Protein AF-0000000082873605 (afdb_homodimer)

Organism: NCBI:txid197152

Nearest PDB structures (foldseek):
  2ftw-assembly1_A  TM=9.823E-01  e=1.233E-43  Dictyostelium discoideum
  4cnu-assembly1_A  TM=9.644E-01  e=2.460E-44  Homo sapiens
  7u5k-assembly1_A  TM=9.659E-01  e=8.498E-44  Bos taurus
  5mkv-assembly1_C  TM=9.654E-01  e=5.457E-43  Homo sapiens
  5x1d-assembly1_A  TM=9.661E-01  e=1.666E-42  Homo sapiens

Secondary structure (DSSP, 8-state):
--------SSTTS-S-----------GGG-TTSSS-------TTGGGGGGG------------STT-------------------------------------SGGGGEEEEEEEEEE-SS-EEEEEEEEETTEEEEEESS----TT-EEEE-TTSEE-PPEEEEEE-SS-EETTEE-S--HHHHHHHHHHTTEEEEEEEE-PPTT--HHHHHHHHHHHHTTT--SEEEEEEE--S--HHHHHHHHHHHHHS---EEEEES-STTTTBPPHHHHHHHHHHHHHHTPEEEEE---HHHHHHHHHHHHHTT--SHHHHHHTS-HHHHHHHHHHHHHHHHHTT--EEEEEE-SHHHHHHHHHHHHTT--EEEEE-HHHHH--GGGGG-SSHHHHHTT--SSPPPS-TTHHHHHHHHHHHHSSS-----/--------SSTTS-S-----------GGG-SSSSS-------TTGGGGGGG----------S-STT-------------------------------------SGGGGEEEEEEEEEEETTEEEEEEEEEETTEEEEEESS----TT-EEEE-TTSEE-PPEEEEEE-SS-EETTEE-S--HHHHHHHHHHTTEEEEEEEE-PPTT--HHHHHHHHHHHHTTT--SEEEEEEE--S--HHHHHHHHHHHHHS---EEEEES-STTTTBPPHHHHHHHHHHHHHHTPEEEEE---HHHHHHHHHHHHHTT--SHHHHHHTS-HHHHHHHHHHHHHHHHHTT--EEEEEE-SHHHHHHHHHHHHTT--EEEEE-HHHHH--GGGGG-SSHHHHHTT--SSPPPS-TTHHHHHHHHHHHHSSS-----

pLDDT: mean 75.52, std 30.1, range [18.14, 98.88]

Radius of gyration: 34.91 Å; Cα contacts (8 Å, |Δi|>4): 1278; chains: 2; bounding box: 106×119×74 Å

Sequence (850 aa):
MAGNDDGGWFPGLGNNKPKPRRMGKADFFDPASGRSTPDSYSMNQAISSANSSPSTKATGSQEELDSLQEDLLQVTVDSGGVTEEIVMEQATELAAQPVVEVDGSSQNRLLIKNGKVVNADGIEDADVFIENGVITQLGRNLIIPGGTRTIDARGRYVMPGGIDTHTHMELELMGATAVDDFYQGTKAAIAGGTTMIMDFVLPRKGESLVEAFGNWRRKADPKVCCDYALHVGVTWWSDQVKQEMTELAKNHGVNSFKMFMAYKDLYMIRDPDLYKIFEHCKELGAIAQVHAENGDIIAENTKKLLEAGITGPEGHEMSRPEDVEAEATHRACVIANQVSCPLYVVHIMSKMAADVIALKRSQGAVVYGEPIAASLGSDGTNYHHTCWRHAASHVLSPPLRPDPETPDYLVQMLAELTAHFTWCEMAGNDDGGWFPGLGNNKPKPRRMGKADFFDPASGRSTPDSYSMNQAISSANSSPSTKATGSQEELDSLQEDLLQVTVDSGGVTEEIVMEQATELAAQPVVEVDGSSQNRLLIKNGKVVNADGIEDADVFIENGVITQLGRNLIIPGGTRTIDARGRYVMPGGIDTHTHMELELMGATAVDDFYQGTKAAIAGGTTMIMDFVLPRKGESLVEAFGNWRRKADPKVCCDYALHVGVTWWSDQVKQEMTELAKNHGVNSFKMFMAYKDLYMIRDPDLYKIFEHCKELGAIAQVHAENGDIIAENTKKLLEAGITGPEGHEMSRPEDVEAEATHRACVIANQVSCPLYVVHIMSKMAADVIALK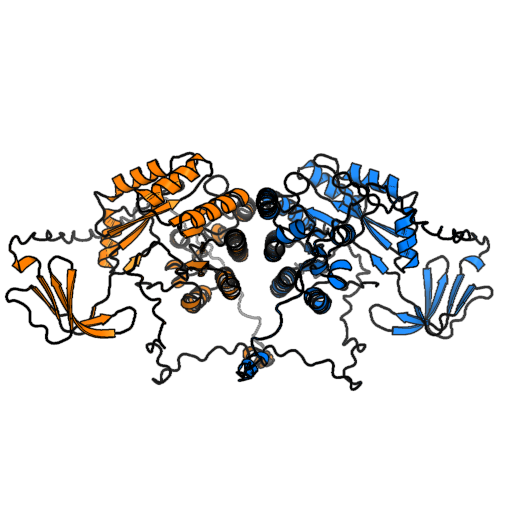RSQGAVVYGEPIAASLGSDGTNYHHTCWRHAASHVLSPPLRPDPETPDYLVQMLAELTAHFTWCE

Solvent-accessible surface area (backbone atoms only — not comparable to full-atom values): 48608 Å² total; per-residue (Å²): 134,81,77,77,73,76,65,61,81,66,65,79,53,60,94,79,49,78,66,80,72,70,76,58,84,64,52,87,70,40,64,77,55,80,67,66,63,79,70,78,77,58,84,67,61,77,68,62,72,72,64,75,72,77,73,82,77,81,69,83,81,88,75,76,90,72,70,89,73,78,76,78,75,79,74,75,77,69,80,71,76,75,72,70,74,73,73,69,73,72,70,70,74,74,67,72,66,68,78,67,75,56,81,57,88,49,60,43,28,39,33,40,35,61,15,38,33,46,54,98,86,47,76,42,77,28,26,41,32,30,47,78,90,33,81,73,45,76,38,69,87,73,90,68,68,83,76,47,45,73,45,82,32,65,94,35,75,41,60,76,63,22,60,42,77,78,42,67,57,54,38,74,51,95,89,38,62,42,87,39,34,40,38,64,43,30,47,52,31,46,75,59,45,26,44,29,40,20,31,64,36,74,37,55,68,87,48,53,58,60,58,38,45,49,53,50,47,66,63,31,67,85,36,46,69,46,52,70,49,57,33,38,37,49,32,59,85,51,71,67,48,55,52,38,50,50,46,35,40,75,74,66,73,31,52,37,38,35,36,29,36,26,53,70,95,61,34,39,51,53,67,60,55,47,44,53,50,33,39,48,25,40,75,70,71,25,41,34,30,33,32,43,28,43,20,52,59,30,52,54,38,42,52,53,37,49,74,70,67,45,79,54,51,46,40,59,39,66,26,50,46,59,61,41,31,20,43,26,42,46,46,51,51,50,48,25,54,77,55,69,19,49,37,35,35,55,57,38,47,42,65,59,33,48,48,43,48,44,51,43,36,75,71,68,45,59,56,32,39,34,69,45,69,61,37,55,74,42,45,25,59,45,32,72,41,88,48,61,67,61,9,51,71,59,69,49,86,71,34,42,37,63,57,76,59,42,18,60,50,51,61,69,37,40,74,66,29,34,61,99,66,69,80,67,117,134,82,77,77,73,76,66,59,81,67,67,79,53,59,91,79,48,78,66,80,71,70,77,58,83,64,54,86,70,38,63,78,52,78,72,64,60,82,72,77,78,56,83,66,60,77,64,61,74,70,64,74,72,78,71,79,76,79,70,82,82,88,72,80,84,71,68,92,73,78,78,75,76,79,75,75,77,69,81,71,75,76,73,71,72,73,72,69,73,73,72,72,74,74,68,74,68,68,78,69,76,56,81,56,88,49,60,42,30,39,34,39,34,61,14,37,33,46,54,97,86,47,74,43,78,29,25,42,33,29,47,79,90,34,80,74,45,77,39,69,88,72,89,68,70,84,75,47,43,71,45,81,31,66,95,35,77,41,62,75,62,23,63,43,77,78,44,69,57,53,38,74,51,96,90,39,62,43,86,38,36,40,36,62,42,30,48,52,32,47,74,60,44,26,44,30,39,20,30,64,36,72,38,55,69,88,47,52,58,58,58,38,46,50,52,50,47,67,62,31,67,86,37,46,69,45,51,71,49,57,33,38,38,48,33,59,87,51,72,65,50,55,52,38,51,51,47,34,39,74,74,65,72,29,51,36,38,35,35,29,37,25,54,69,96,59,33,39,51,52,69,63,55,47,42,51,50,33,39,50,25,39,75,70,69,27,40,34,28,32,33,46,29,42,20,53,60,31,53,54,37,42,51,52,36,48,74,71,67,44,79,54,49,46,40,59,38,68,26,50,46,58,62,41,31,21,42,27,42,46,45,50,51,50,48,24,53,77,54,69,18,49,38,36,34,56,57,40,46,42,64,60,32,49,49,43,48,43,52,42,37,76,72,68,46,60,55,31,40,34,68,45,70,60,37,54,74,42,45,25,61,44,32,70,40,89,50,61,67,61,10,52,71,59,69,51,86,70,34,43,36,63,56,75,59,42,19,60,51,50,61,69,37,40,74,66,28,33,61,98,66,71,79,68,118

Foldseek 3Di:
DDPPPCVPLLNPPPPVPPDPPPQDVPCVVVCPPPPHPPDDVPVPPPPPDPPDPPPPPPVDDPDDPPDPPCPVPPPPPPPPPPPVPPVPPPPPCPPPPPPPPPPDQQSQKEKEAQAFEDDPHGTDGWMFIGGNRHTDDIGPPDDDDPSHHYDYQHPHYDYQAAEAAEDAAQDQDPNDGDPHHQQNVQVVSVVLRHQEYEYEQEDWVVDQQVVSVVVVCVRNVVRHDHHYHYEYEDQDDDPRNLVSVLCCVPPVVHQEYEAECADPPTRHDDLVRLLVVLLSSSVSSHEYEYAFFNHVQLVVQLVVCVVVVNDALLSLQRSGDPVRRLVRLLSSQVSNVVNLGAYEYPADQFPSNLVSLLVSVVVPHRYAHHDDPLSQPHAQVQCPDPDRVSNVVQRDVVHGHHPPCGNVSVVVSNVRHDDPRPDSD/DDPPPCVPQLNPPPPVPDDPPPQDVPCVVVCPPPPHPDDPPPVPPVPPPPPDPPPPPPPDDPDDPPDDDCPVPPPPPPPPPPPVPPVPPPPPCPPPPPPPPPVDQQSQKEKEAQAFEDDPHGTDGWMFIGGNRHTDDIGPPDDDDPSHHYDYQHPHYDYQAAEAAEDEAQDQDPNDGDPHHQANVQVVSVVLRHQEYEYEQEDWVVDQQVVSVVVVCVRNVVRHDHHYHYEYEDQDDDPRNLVSVLCCVPPVVHQEYEAECADPPTRHDDLVRLLVVLLSSSVSSHEYEYAFFNHVQLVVQLVVCVVVVNDALLSLQRSGDPVRRLVRLLSSQVSNVVNLGAYEYPADQFPSNLVSLLVSVVVPHRYAHHDDPLSQPHAQCQCPDPDRVSNVVQRDVVHGHHPPCGNVSVVVSNVRHDDPRPPSD

InterPro domains:
  IPR006680 Amidohydrolase-related [PF01979] (157-310)
  IPR011059 Metal-dependent hydrolase, composite domain superfamily [SSF51338] (109-174)
  IPR032466 Metal-dependent hydrolase [SSF51556] (161-416)
  IPR050378 Metallo-dependent Hydrolases Superfamily [PTHR11647] (105-418)

Structure (mmCIF, N/CA/C/O backbone):
data_AF-0000000082873605-model_v1
#
loop_
_entity.id
_entity.type
_entity.pdbx_description
1 polymer dihydropyrimidinase
#
loop_
_atom_site.group_PDB
_atom_site.id
_atom_site.type_symbol
_atom_site.label_atom_id
_atom_site.label_alt_id
_atom_site.label_comp_id
_atom_site.label_asym_id
_atom_site.label_entity_id
_atom_site.label_seq_id
_atom_site.pdbx_PDB_ins_code
_atom_site.Cartn_x
_atom_site.Cartn_y
_atom_site.Cartn_z
_atom_site.occupancy
_atom_site.B_iso_or_equiv
_atom_site.auth_seq_id
_atom_site.auth_comp_id
_atom_site.auth_asym_id
_atom_site.auth_atom_id
_atom_site.pdbx_PDB_model_num
ATOM 1 N N . MET A 1 1 ? -36 -19.531 2.545 1 19.94 1 MET A N 1
ATOM 2 C CA . MET A 1 1 ? -35.25 -20.109 1.429 1 19.94 1 MET A CA 1
ATOM 3 C C . MET A 1 1 ? -33.812 -20.391 1.829 1 19.94 1 MET A C 1
ATOM 5 O O . MET A 1 1 ? -33.156 -19.547 2.443 1 19.94 1 MET A O 1
ATOM 9 N N . ALA A 1 2 ? -33.438 -21.703 2.012 1 20.94 2 ALA A N 1
ATOM 10 C CA . ALA A 1 2 ? -32.406 -22.469 2.719 1 20.94 2 ALA A CA 1
ATOM 11 C C . ALA A 1 2 ? -31.031 -22.172 2.178 1 20.94 2 ALA A C 1
ATOM 13 O O . ALA A 1 2 ? -30.844 -21.969 0.974 1 20.94 2 ALA A O 1
ATOM 14 N N . GLY A 1 3 ? -30.219 -21.469 3.031 1 22.44 3 GLY A N 1
ATOM 15 C CA . GLY A 1 3 ? -28.875 -20.938 2.963 1 22.44 3 GLY A CA 1
ATOM 16 C C . GLY A 1 3 ? -27.875 -21.922 2.393 1 22.44 3 GLY A C 1
ATOM 17 O O . GLY A 1 3 ? -27.641 -22.984 2.963 1 22.44 3 GLY A O 1
ATOM 18 N N . ASN A 1 4 ? -28.047 -22.141 1.02 1 24.84 4 ASN A N 1
ATOM 19 C CA . ASN A 1 4 ? -27.266 -23.172 0.348 1 24.84 4 ASN A CA 1
ATOM 20 C C . ASN A 1 4 ? -25.797 -23.156 0.805 1 24.84 4 ASN A C 1
ATOM 22 O O . ASN A 1 4 ? -25.156 -22.109 0.791 1 24.84 4 ASN A O 1
ATOM 26 N N . ASP A 1 5 ? -25.453 -23.953 1.771 1 27.25 5 ASP A N 1
ATOM 27 C CA . ASP A 1 5 ? -24.297 -24.469 2.488 1 27.25 5 ASP A CA 1
ATOM 28 C C . ASP A 1 5 ? -23.125 -24.734 1.536 1 27.25 5 ASP A C 1
ATOM 30 O O . ASP A 1 5 ? -22.172 -25.422 1.889 1 27.25 5 ASP A O 1
ATOM 34 N N . ASP A 1 6 ? -23.562 -24.719 0.251 1 30.81 6 ASP A N 1
ATOM 35 C CA . ASP A 1 6 ? -22.531 -25.281 -0.624 1 30.81 6 ASP A CA 1
ATOM 36 C C . ASP A 1 6 ? -21.281 -24.391 -0.642 1 30.81 6 ASP A C 1
ATOM 38 O O . ASP A 1 6 ? -21.109 -23.578 -1.546 1 30.81 6 ASP A O 1
ATOM 42 N N . GLY A 1 7 ? -21 -23.844 0.519 1 28.53 7 GLY A N 1
ATOM 43 C CA . GLY A 1 7 ? -20.031 -22.781 0.733 1 28.53 7 GLY A CA 1
ATOM 44 C C . GLY A 1 7 ? -18.625 -23.156 0.283 1 28.53 7 GLY A C 1
ATOM 45 O O . GLY A 1 7 ? -17.641 -22.547 0.71 1 28.53 7 GLY A O 1
ATOM 46 N N . GLY A 1 8 ? -18.453 -24.484 -0.205 1 29.98 8 GLY A N 1
ATOM 47 C CA . GLY A 1 8 ? -17.047 -24.719 -0.467 1 29.98 8 GLY A CA 1
ATOM 48 C C . GLY A 1 8 ? -16.453 -23.797 -1.517 1 29.98 8 GLY A C 1
ATOM 49 O O . GLY A 1 8 ? -17.188 -23.234 -2.334 1 29.98 8 GLY A O 1
ATOM 50 N N . TRP A 1 9 ? -15.438 -23.094 -1.145 1 30.38 9 TRP A N 1
ATOM 51 C CA . TRP A 1 9 ? -14.898 -21.938 -1.864 1 30.38 9 TRP A CA 1
ATOM 52 C C . TRP A 1 9 ? -14.711 -22.266 -3.342 1 30.38 9 TRP A C 1
ATOM 54 O O . TRP A 1 9 ? -14.828 -21.391 -4.195 1 30.38 9 TRP A O 1
ATOM 64 N N . PHE A 1 10 ? -13.922 -23.406 -3.586 1 32 10 PHE A N 1
ATOM 65 C CA . PHE A 1 10 ? -13.695 -23.609 -5.012 1 32 10 PHE A CA 1
ATOM 66 C C . PHE A 1 10 ? -14.875 -24.328 -5.652 1 32 10 PHE A C 1
ATOM 68 O O . PHE A 1 10 ? -15.086 -25.516 -5.418 1 32 10 PHE A O 1
ATOM 75 N N . PRO A 1 11 ? -15.836 -23.75 -5.965 1 35.44 11 PRO A N 1
ATOM 76 C CA . PRO A 1 11 ? -17.094 -24.375 -6.402 1 35.44 11 PRO A CA 1
ATOM 77 C C . PRO A 1 11 ? -16.859 -25.516 -7.391 1 35.44 11 PRO A C 1
ATOM 79 O O . PRO A 1 11 ? -17.672 -26.438 -7.48 1 35.44 11 PRO A O 1
ATOM 82 N N . GLY A 1 12 ? -15.969 -25.328 -8.188 1 31.56 12 GLY A N 1
ATOM 83 C CA . GLY A 1 12 ? -15.812 -26.234 -9.305 1 31.56 12 GLY A CA 1
ATOM 84 C C . GLY A 1 12 ? -15.336 -27.625 -8.898 1 31.56 12 GLY A C 1
ATOM 85 O O . GLY A 1 12 ? -15.055 -28.469 -9.75 1 31.56 12 GLY A O 1
ATOM 86 N N . LEU A 1 13 ? -14.656 -27.688 -7.637 1 33.22 13 LEU A N 1
ATOM 87 C CA . LEU A 1 13 ? -14.289 -29.047 -7.305 1 33.22 13 LEU A CA 1
ATOM 88 C C . LEU A 1 13 ? -15.531 -29.906 -7.066 1 33.22 13 LEU A C 1
ATOM 90 O O . LEU A 1 13 ? -16.438 -29.5 -6.344 1 33.22 13 LEU A O 1
ATOM 94 N N . GLY A 1 14 ? -16.297 -30.359 -8.164 1 30.73 14 GLY A N 1
ATOM 95 C CA . GLY A 1 14 ? -17.438 -31.25 -8.039 1 30.73 14 GLY A CA 1
ATOM 96 C C . GLY A 1 14 ? -17.547 -31.875 -6.656 1 30.73 14 GLY A C 1
ATOM 97 O O . GLY A 1 14 ? -17.062 -31.312 -5.676 1 30.73 14 GLY A O 1
ATOM 98 N N . ASN A 1 15 ? -18.359 -32.969 -6.488 1 34.91 15 ASN A N 1
ATOM 99 C CA . ASN A 1 15 ? -18.625 -33.781 -5.305 1 34.91 15 ASN A CA 1
ATOM 100 C C . ASN A 1 15 ? -17.344 -34.312 -4.684 1 34.91 15 ASN A C 1
ATOM 102 O O . ASN A 1 15 ? -17.391 -35 -3.645 1 34.91 15 ASN A O 1
ATOM 106 N N . ASN A 1 16 ? -16.328 -34.562 -5.457 1 29.42 16 ASN A N 1
ATOM 107 C CA . ASN A 1 16 ? -15.094 -35.188 -4.973 1 29.42 16 ASN A CA 1
ATOM 108 C C . ASN A 1 16 ? -14.18 -34.156 -4.309 1 29.42 16 ASN A C 1
ATOM 110 O O . ASN A 1 16 ? -13.008 -34.031 -4.68 1 29.42 16 ASN A O 1
ATOM 114 N N . LYS A 1 17 ? -14.789 -33.281 -3.721 1 35.03 17 LYS A N 1
ATOM 115 C CA . LYS A 1 17 ? -14.055 -32.25 -3.008 1 35.03 17 LYS A CA 1
ATOM 116 C C . LYS A 1 17 ? -13.078 -32.844 -2.004 1 35.03 17 LYS A C 1
ATOM 118 O O . LYS A 1 17 ? -13.461 -33.688 -1.184 1 35.03 17 LYS A O 1
ATOM 123 N N . PRO A 1 18 ? -11.789 -32.688 -2.203 1 31.27 18 PRO A N 1
ATOM 124 C CA . PRO A 1 18 ? -10.992 -33.219 -1.092 1 31.27 18 PRO A CA 1
ATOM 125 C C . PRO A 1 18 ? -11.305 -32.5 0.233 1 31.27 18 PRO A C 1
ATOM 127 O O . PRO A 1 18 ? -11.695 -31.344 0.245 1 31.27 18 PRO A O 1
ATOM 130 N N . LYS A 1 19 ? -11.922 -33.094 1.151 1 32.03 19 LYS A N 1
ATOM 131 C CA . LYS A 1 19 ? -12.102 -32.625 2.518 1 32.03 19 LYS A CA 1
ATOM 132 C C . LYS A 1 19 ? -10.836 -31.938 3.037 1 32.03 19 LYS A C 1
ATOM 134 O O . LYS A 1 19 ? -9.727 -32.438 2.812 1 32.03 19 LYS A O 1
ATOM 139 N N . PRO A 1 20 ? -10.992 -30.688 3.334 1 30.19 20 PRO A N 1
ATOM 140 C CA . PRO A 1 20 ? -9.773 -30.125 3.916 1 30.19 20 PRO A CA 1
ATOM 141 C C . PRO A 1 20 ? -9.133 -31.031 4.949 1 30.19 20 PRO A C 1
ATOM 143 O O . PRO A 1 20 ? -9.82 -31.609 5.797 1 30.19 20 PRO A O 1
ATOM 146 N N . ARG A 1 21 ? -8.156 -31.719 4.637 1 27.38 21 ARG A N 1
ATOM 147 C CA . ARG A 1 21 ? -7.508 -32.562 5.629 1 27.38 21 ARG A CA 1
ATOM 148 C C . ARG A 1 21 ? -7.152 -31.766 6.883 1 27.38 21 ARG A C 1
ATOM 150 O O . ARG A 1 21 ? -6.535 -30.703 6.797 1 27.38 21 ARG A O 1
ATOM 157 N N . ARG A 1 22 ? -8.078 -31.797 7.828 1 28.88 22 ARG A N 1
ATOM 158 C CA . ARG A 1 22 ? -7.637 -31.312 9.133 1 28.88 22 ARG A CA 1
ATOM 159 C C . ARG A 1 22 ? -6.266 -31.859 9.484 1 28.88 22 ARG A C 1
ATOM 161 O O . ARG A 1 22 ? -6.059 -33.094 9.469 1 28.88 22 ARG A O 1
ATOM 168 N N . MET A 1 23 ? -5.285 -31.156 9.18 1 26.3 23 MET A N 1
ATOM 169 C CA . MET A 1 23 ? -4.008 -31.656 9.664 1 26.3 23 MET A CA 1
ATOM 170 C C . MET A 1 23 ? -4.137 -32.188 11.086 1 26.3 23 MET A C 1
ATOM 172 O O . MET A 1 23 ? -4.625 -31.484 11.977 1 26.3 23 MET A O 1
ATOM 176 N N . GLY A 1 24 ? -4.613 -33.344 11.281 1 25.45 24 GLY A N 1
ATOM 177 C CA . GLY A 1 24 ? -4.332 -33.875 12.617 1 25.45 24 GLY A CA 1
ATOM 178 C C . GLY A 1 24 ? -3.014 -33.375 13.18 1 25.45 24 GLY A C 1
ATOM 179 O O . GLY A 1 24 ? -2.205 -32.781 12.461 1 25.45 24 GLY A O 1
ATOM 180 N N . LYS A 1 25 ? -2.807 -33.531 14.5 1 28.91 25 LYS A N 1
ATOM 181 C CA . LYS A 1 25 ? -1.511 -33.312 15.141 1 28.91 25 LYS A CA 1
ATOM 182 C C . LYS A 1 25 ? -0.393 -33.969 14.344 1 28.91 25 LYS A C 1
ATOM 184 O O . LYS A 1 25 ? -0.255 -35.219 14.359 1 28.91 25 LYS A O 1
ATOM 189 N N . ALA A 1 26 ? -0.288 -33.75 13.227 1 28.06 26 ALA A N 1
ATOM 190 C CA . ALA A 1 26 ? 0.763 -34.469 12.492 1 28.06 26 ALA A CA 1
ATOM 191 C C . ALA A 1 26 ? 1.991 -34.688 13.367 1 28.06 26 ALA A C 1
ATOM 193 O O . ALA A 1 26 ? 2.553 -33.719 13.914 1 28.06 26 ALA A O 1
ATOM 194 N N . ASP A 1 27 ? 2.039 -35.75 13.992 1 28.02 27 ASP A N 1
ATOM 195 C CA . ASP A 1 27 ? 3.033 -36.469 14.797 1 28.02 27 ASP A CA 1
ATOM 196 C C . ASP A 1 27 ? 4.422 -36.375 14.164 1 28.02 27 ASP A C 1
ATOM 198 O O . ASP A 1 27 ? 5.352 -37.062 14.578 1 28.02 27 ASP A O 1
ATOM 202 N N . PHE A 1 28 ? 4.527 -36.062 12.938 1 29.41 28 PHE A N 1
ATOM 203 C CA . PHE A 1 28 ? 5.949 -36.156 12.625 1 29.41 28 PHE A CA 1
ATOM 204 C C . PHE A 1 28 ? 6.781 -35.406 13.648 1 29.41 28 PHE A C 1
ATOM 206 O O . PHE A 1 28 ? 7.992 -35.594 13.75 1 29.41 28 PHE A O 1
ATOM 213 N N . PHE A 1 29 ? 6.281 -34.156 14.078 1 28.52 29 PHE A N 1
ATOM 214 C CA . PHE A 1 29 ? 6.898 -33.562 15.273 1 28.52 29 PHE A CA 1
ATOM 215 C C . PHE A 1 29 ? 6.258 -34.125 16.531 1 28.52 29 PHE A C 1
ATOM 217 O O . PHE A 1 29 ? 5.184 -33.688 16.938 1 28.52 29 PHE A O 1
ATOM 224 N N . ASP A 1 30 ? 6.301 -35.375 16.609 1 26.22 30 ASP A N 1
ATOM 225 C CA . ASP A 1 30 ? 5.965 -36 17.891 1 26.22 30 ASP A CA 1
ATOM 226 C C . ASP A 1 30 ? 6.66 -35.25 19.031 1 26.22 30 ASP A C 1
ATOM 228 O O . ASP A 1 30 ? 7.887 -35.25 19.125 1 26.22 30 ASP A O 1
ATOM 232 N N . PRO A 1 31 ? 6.023 -34.438 19.703 1 28.14 31 PRO A N 1
ATOM 233 C CA . PRO A 1 31 ? 6.629 -33.906 20.922 1 28.14 31 PRO A CA 1
ATOM 234 C C . PRO A 1 31 ? 7.148 -35 21.844 1 28.14 31 PRO A C 1
ATOM 236 O O . PRO A 1 31 ? 7.777 -34.719 22.859 1 28.14 31 PRO A O 1
ATOM 239 N N . ALA A 1 32 ? 6.488 -36.188 21.812 1 27.7 32 ALA A N 1
ATOM 240 C CA . ALA A 1 32 ? 6.902 -37.125 22.859 1 27.7 32 ALA A CA 1
ATOM 241 C C . ALA A 1 32 ? 8.344 -37.562 22.656 1 27.7 32 ALA A C 1
ATOM 243 O O . ALA A 1 32 ? 8.906 -38.281 23.484 1 27.7 32 ALA A O 1
ATOM 244 N N . SER A 1 33 ? 8.727 -37.844 21.469 1 27.25 33 SER A N 1
ATOM 245 C CA . SER A 1 33 ? 10.133 -38.188 21.578 1 27.25 33 SER A CA 1
ATOM 246 C C . SER A 1 33 ? 10.961 -37 22.062 1 27.25 33 SER A C 1
ATOM 248 O O . SER A 1 33 ? 10.547 -35.844 21.922 1 27.25 33 SER A O 1
ATOM 250 N N . GLY A 1 34 ? 11.844 -36.938 23.094 1 26.03 34 GLY A N 1
ATOM 251 C CA . GLY A 1 34 ? 12.578 -36 23.906 1 26.03 34 GLY A CA 1
ATOM 252 C C . GLY A 1 34 ? 12.977 -34.75 23.141 1 26.03 34 GLY A C 1
ATOM 253 O O . GLY A 1 34 ? 13.672 -33.875 23.688 1 26.03 34 GLY A O 1
ATOM 254 N N . ARG A 1 35 ? 13.281 -34.969 21.875 1 25.02 35 ARG A N 1
ATOM 255 C CA . ARG A 1 35 ? 13.867 -33.688 21.469 1 25.02 35 ARG A CA 1
ATOM 256 C C . ARG A 1 35 ? 12.805 -32.594 21.422 1 25.02 35 ARG A C 1
ATOM 258 O O . ARG A 1 35 ? 11.766 -32.75 20.766 1 25.02 35 ARG A O 1
ATOM 265 N N . SER A 1 36 ? 12.609 -31.766 22.531 1 23.2 36 SER A N 1
ATOM 266 C CA . SER A 1 36 ? 11.758 -30.609 22.828 1 23.2 36 SER A CA 1
ATOM 267 C C . SER A 1 36 ? 11.57 -29.75 21.578 1 23.2 36 SER A C 1
ATOM 269 O O . SER A 1 36 ? 12.516 -29.5 20.844 1 23.2 36 SER A O 1
ATOM 271 N N . THR A 1 37 ? 10.641 -30.031 20.844 1 26.02 37 THR A N 1
ATOM 272 C CA . THR A 1 37 ? 10.383 -28.984 19.859 1 26.02 37 THR A CA 1
ATOM 273 C C . THR A 1 37 ? 10.609 -27.594 20.453 1 26.02 37 THR A C 1
ATOM 275 O O . THR A 1 37 ? 10.117 -27.312 21.547 1 26.02 37 THR A O 1
ATOM 278 N N . PRO A 1 38 ? 11.812 -26.969 20.266 1 23.34 38 PRO A N 1
ATOM 279 C CA . PRO A 1 38 ? 11.984 -25.719 21 1 23.34 38 PRO A CA 1
ATOM 280 C C . PRO A 1 38 ? 10.672 -24.938 21.156 1 23.34 38 PRO A C 1
ATOM 282 O O . PRO A 1 38 ? 9.773 -25.078 20.328 1 23.34 38 PRO A O 1
ATOM 285 N N . ASP A 1 39 ? 10.234 -24.688 22.359 1 22.66 39 ASP A N 1
ATOM 286 C CA . ASP A 1 39 ? 9.141 -23.953 22.984 1 22.66 39 ASP A CA 1
ATOM 287 C C . ASP A 1 39 ? 8.672 -22.812 22.094 1 22.66 39 ASP A C 1
ATOM 289 O O . ASP A 1 39 ? 9.406 -22.344 21.219 1 22.66 39 ASP A O 1
ATOM 293 N N . SER A 1 40 ? 7.344 -22.641 22.016 1 23.42 40 SER A N 1
ATOM 294 C CA . SER A 1 40 ? 6.492 -21.516 21.641 1 23.42 40 SER A CA 1
ATOM 295 C C . SER A 1 40 ? 7.137 -20.188 22 1 23.42 40 SER A C 1
ATOM 297 O O . SER A 1 40 ? 7.449 -19.938 23.172 1 23.42 40 SER A O 1
ATOM 299 N N . TYR A 1 41 ? 8.008 -19.703 21.172 1 22.5 41 TYR A N 1
ATOM 300 C CA . TYR A 1 41 ? 8.664 -18.438 21.453 1 22.5 41 TYR A CA 1
ATOM 301 C C . TYR A 1 41 ? 7.688 -17.438 22.047 1 22.5 41 TYR A C 1
ATOM 303 O O . TYR A 1 41 ? 6.715 -17.047 21.406 1 22.5 41 TYR A O 1
ATOM 311 N N . SER A 1 42 ? 7.262 -17.75 23.266 1 22.42 42 SER A N 1
ATOM 312 C CA . SER A 1 42 ? 6.578 -16.703 24.031 1 22.42 42 SER A CA 1
ATOM 313 C C . SER A 1 42 ? 7.25 -15.352 23.859 1 22.42 42 SER A C 1
ATOM 315 O O . SER A 1 42 ? 8.461 -15.219 24.062 1 22.42 42 SER A O 1
ATOM 317 N N . MET A 1 43 ? 6.723 -14.633 22.984 1 22.25 43 MET A N 1
ATOM 318 C CA . MET A 1 43 ? 7.176 -13.273 22.719 1 22.25 43 MET A CA 1
ATOM 319 C C . MET A 1 43 ? 7.551 -12.562 24.016 1 22.25 43 MET A C 1
ATOM 321 O O . MET A 1 43 ? 7.887 -11.375 24.016 1 22.25 43 MET A O 1
ATOM 325 N N . ASN A 1 44 ? 7.234 -13.227 25.188 1 22.83 44 ASN A N 1
ATOM 326 C CA . ASN A 1 44 ? 7.461 -12.43 26.391 1 22.83 44 ASN A CA 1
ATOM 327 C C . ASN A 1 44 ? 8.945 -12.211 26.641 1 22.83 44 ASN A C 1
ATOM 329 O O . ASN A 1 44 ? 9.328 -11.273 27.359 1 22.83 44 ASN A O 1
ATOM 333 N N . GLN A 1 45 ? 9.68 -13.32 26.594 1 22.38 45 GLN A N 1
ATOM 334 C CA . GLN A 1 45 ? 10.898 -13.32 27.406 1 22.38 45 GLN A CA 1
ATOM 335 C C . GLN A 1 45 ? 11.938 -12.352 26.844 1 22.38 45 GLN A C 1
ATOM 337 O O . GLN A 1 45 ? 12.977 -12.117 27.453 1 22.38 45 GLN A O 1
ATOM 342 N N . ALA A 1 46 ? 11.891 -12.242 25.609 1 22.19 46 ALA A N 1
ATOM 343 C CA . ALA A 1 46 ? 13.195 -11.75 25.172 1 22.19 46 ALA A CA 1
ATOM 344 C C . ALA A 1 46 ? 13.477 -10.352 25.719 1 22.19 46 ALA A C 1
ATOM 346 O O . ALA A 1 46 ? 14.469 -9.727 25.359 1 22.19 46 ALA A O 1
ATOM 347 N N . ILE A 1 47 ? 12.453 -9.844 26.484 1 20.92 47 ILE A N 1
ATOM 348 C CA . ILE A 1 47 ? 12.781 -8.445 26.75 1 20.92 47 ILE A CA 1
ATOM 349 C C . ILE A 1 47 ? 13.922 -8.367 27.75 1 20.92 47 ILE A C 1
ATOM 351 O O . ILE A 1 47 ? 14.453 -7.285 28.016 1 20.92 47 ILE A O 1
ATOM 355 N N . SER A 1 48 ? 14.023 -9.5 28.516 1 20.56 48 SER A N 1
ATOM 356 C CA . SER A 1 48 ? 14.711 -9.133 29.75 1 20.56 48 SER A CA 1
ATOM 357 C C . SER A 1 48 ? 16.172 -8.805 29.469 1 20.56 48 SER A C 1
ATOM 359 O O . SER A 1 48 ? 16.75 -7.938 30.141 1 20.56 48 SER A O 1
ATOM 361 N N . SER A 1 49 ? 16.797 -9.781 28.828 1 21.06 49 SER A N 1
ATOM 362 C CA . SER A 1 49 ? 18.172 -9.898 29.297 1 21.06 49 SER A CA 1
ATOM 363 C C . SER A 1 49 ? 19.031 -8.734 28.828 1 21.06 49 SER A C 1
ATOM 365 O O . SER A 1 49 ? 20.266 -8.812 28.812 1 21.06 49 SER A O 1
ATOM 367 N N . ALA A 1 50 ? 18.375 -7.758 28.266 1 21.31 50 ALA A N 1
ATOM 368 C CA . ALA A 1 50 ? 19.328 -6.863 27.594 1 21.31 50 ALA A CA 1
ATOM 369 C C . ALA A 1 50 ? 20.312 -6.277 28.594 1 21.31 50 ALA A C 1
ATOM 371 O O . ALA A 1 50 ? 21.141 -5.434 28.234 1 21.31 50 ALA A O 1
ATOM 372 N N . ASN A 1 51 ? 20.094 -6.559 29.906 1 20.08 51 ASN A N 1
ATOM 373 C CA . ASN A 1 51 ? 20.781 -5.5 30.641 1 20.08 51 ASN A CA 1
ATOM 374 C C . ASN A 1 51 ? 22.281 -5.688 30.609 1 20.08 51 ASN A C 1
ATOM 376 O O . ASN A 1 51 ? 23.031 -4.941 31.266 1 20.08 51 ASN A O 1
ATOM 380 N N . SER A 1 52 ? 22.797 -6.988 30.391 1 19.66 52 SER A N 1
ATOM 381 C CA . SER A 1 52 ? 24.094 -7.055 31.062 1 19.66 52 SER A CA 1
ATOM 382 C C . SER A 1 52 ? 25.141 -6.215 30.328 1 19.66 52 SER A C 1
ATOM 384 O O . SER A 1 52 ? 25.328 -6.355 29.125 1 19.66 52 SER A O 1
ATOM 386 N N . SER A 1 53 ? 25.328 -4.977 30.734 1 20.09 53 SER A N 1
ATOM 387 C CA . SER A 1 53 ? 26.359 -3.996 30.375 1 20.09 53 SER A CA 1
ATOM 388 C C . SER A 1 53 ? 27.75 -4.602 30.453 1 20.09 53 SER A C 1
ATOM 390 O O . SER A 1 53 ? 28.234 -4.934 31.531 1 20.09 53 SER A O 1
ATOM 392 N N . PRO A 1 54 ? 28.047 -5.695 29.578 1 19.09 54 PRO A N 1
ATOM 393 C CA . PRO A 1 54 ? 29.375 -6.223 29.859 1 19.09 54 PRO A CA 1
ATOM 394 C C . PRO A 1 54 ? 30.453 -5.137 29.859 1 19.09 54 PRO A C 1
ATOM 396 O O . PRO A 1 54 ? 30.344 -4.148 29.125 1 19.09 54 PRO A O 1
ATOM 399 N N . SER A 1 55 ? 31.125 -4.816 30.953 1 20.7 55 SER A N 1
ATOM 400 C CA . SER A 1 55 ? 32.188 -3.898 31.344 1 20.7 55 SER A CA 1
ATOM 401 C C . SER A 1 55 ? 33.469 -4.152 30.547 1 20.7 55 SER A C 1
ATOM 403 O O . SER A 1 55 ? 34.469 -3.488 30.766 1 20.7 55 SER A O 1
ATOM 405 N N . THR A 1 56 ? 33.531 -5.109 29.484 1 18.14 56 THR A N 1
ATOM 406 C CA . THR A 1 56 ? 34.906 -5.527 29.297 1 18.14 56 THR A CA 1
ATOM 407 C C . THR A 1 56 ? 35.781 -4.348 28.859 1 18.14 56 THR A C 1
ATOM 409 O O . THR A 1 56 ? 35.312 -3.514 28.062 1 18.14 56 THR A O 1
ATOM 412 N N . LYS A 1 57 ? 36.844 -4.047 29.641 1 20.91 57 LYS A N 1
ATOM 413 C CA . LYS A 1 57 ? 38 -3.182 29.672 1 20.91 57 LYS A CA 1
ATOM 414 C C . LYS A 1 57 ? 38.844 -3.363 28.422 1 20.91 57 LYS A C 1
ATOM 416 O O . LYS A 1 57 ? 39.469 -4.418 28.219 1 20.91 57 LYS A O 1
ATOM 421 N N . ALA A 1 58 ? 38.375 -2.863 27.25 1 20.17 58 ALA A N 1
ATOM 422 C CA . ALA A 1 58 ? 39.094 -2.879 25.969 1 20.17 58 ALA A CA 1
ATOM 423 C C . ALA A 1 58 ? 40.469 -2.293 26.125 1 20.17 58 ALA A C 1
ATOM 425 O O . ALA A 1 58 ? 40.656 -1.072 26.203 1 20.17 58 ALA A O 1
ATOM 426 N N . THR A 1 59 ? 41.375 -2.826 26.906 1 19.64 59 THR A N 1
ATOM 427 C CA . THR A 1 59 ? 42.688 -2.223 27.078 1 19.64 59 THR A CA 1
ATOM 428 C C . THR A 1 59 ? 43.469 -2.268 25.766 1 19.64 59 THR A C 1
ATOM 430 O O . THR A 1 59 ? 44.594 -1.772 25.688 1 19.64 59 THR A O 1
ATOM 433 N N . GLY A 1 60 ? 43 -2.967 24.625 1 18.73 60 GLY A N 1
ATOM 434 C CA . GLY A 1 60 ? 44.094 -3.441 23.812 1 18.73 60 GLY A CA 1
ATOM 435 C C . GLY A 1 60 ? 44.938 -2.318 23.25 1 18.73 60 GLY A C 1
ATOM 436 O O . GLY A 1 60 ? 44.469 -1.188 23.109 1 18.73 60 GLY A O 1
ATOM 437 N N . SER A 1 61 ? 46.344 -2.395 23.188 1 20.41 61 SER A N 1
ATOM 438 C CA . SER A 1 61 ? 47.594 -1.682 22.969 1 20.41 61 SER A CA 1
ATOM 439 C C . SER A 1 61 ? 47.719 -1.216 21.531 1 20.41 61 SER A C 1
ATOM 441 O O . SER A 1 61 ? 47.188 -1.837 20.609 1 20.41 61 SER A O 1
ATOM 443 N N . GLN A 1 62 ? 48 0.108 21.188 1 20.48 62 GLN A N 1
ATOM 444 C CA . GLN A 1 62 ? 48.188 1.082 20.125 1 20.48 62 GLN A CA 1
ATOM 445 C C . GLN A 1 62 ? 49.188 0.582 19.094 1 20.48 62 GLN A C 1
ATOM 447 O O . GLN A 1 62 ? 49.344 1.179 18.016 1 20.48 62 GLN A O 1
ATOM 452 N N . GLU A 1 63 ? 50.156 -0.337 19.438 1 20.02 63 GLU A N 1
ATOM 453 C CA . GLU A 1 63 ? 51.5 -0.274 18.828 1 20.02 63 GLU A CA 1
ATOM 454 C C . GLU A 1 63 ? 51.438 -0.553 17.328 1 20.02 63 GLU A C 1
ATOM 456 O O . GLU A 1 63 ? 52 0.186 16.531 1 20.02 63 GLU A O 1
ATOM 461 N N . GLU A 1 64 ? 51.406 -1.867 16.844 1 19.27 64 GLU A N 1
ATOM 462 C CA . GLU A 1 64 ? 52.344 -2.424 15.867 1 19.27 64 GLU A CA 1
ATOM 463 C C . GLU A 1 64 ? 51.875 -2.156 14.438 1 19.27 64 GLU A C 1
ATOM 465 O O . GLU A 1 64 ? 52.594 -2.471 13.484 1 19.27 64 GLU A O 1
ATOM 470 N N . LEU A 1 65 ? 50.531 -1.861 14.141 1 18.55 65 LEU A N 1
ATOM 471 C CA . LEU A 1 65 ? 50.156 -2.338 12.82 1 18.55 65 LEU A CA 1
ATOM 472 C C . LEU A 1 65 ? 50.719 -1.443 11.727 1 18.55 65 LEU A C 1
ATOM 474 O O . LEU A 1 65 ? 50.094 -0.455 11.328 1 18.55 65 LEU A O 1
ATOM 478 N N . ASP A 1 66 ? 51.875 -0.904 11.852 1 18.44 66 ASP A N 1
ATOM 479 C CA . ASP A 1 66 ? 52.531 0.062 10.969 1 18.44 66 ASP A CA 1
ATOM 480 C C . ASP A 1 66 ? 52.562 -0.452 9.531 1 18.44 66 ASP A C 1
ATOM 482 O O . ASP A 1 66 ? 52.344 0.307 8.586 1 18.44 66 ASP A O 1
ATOM 486 N N . SER A 1 67 ? 53.344 -1.559 9.227 1 20.23 67 SER A N 1
ATOM 487 C CA . SER A 1 67 ? 54.344 -1.619 8.156 1 20.23 67 SER A CA 1
ATOM 488 C C . SER A 1 67 ? 53.688 -1.99 6.824 1 20.23 67 SER A C 1
ATOM 490 O O . SER A 1 67 ? 54.344 -1.996 5.785 1 20.23 67 SER A O 1
ATOM 492 N N . LEU A 1 68 ? 52.562 -2.811 6.73 1 20.25 68 LEU A N 1
ATOM 493 C CA . LEU A 1 68 ? 52.562 -3.666 5.547 1 20.25 68 LEU A CA 1
ATOM 494 C C . LEU A 1 68 ? 52.312 -2.85 4.285 1 20.25 68 LEU A C 1
ATOM 496 O O . LEU A 1 68 ? 51.25 -2.229 4.145 1 20.25 68 LEU A O 1
ATOM 500 N N . GLN A 1 69 ? 53.375 -2.291 3.697 1 19.52 69 GLN A N 1
ATOM 501 C CA . GLN A 1 69 ? 53.625 -1.539 2.477 1 19.52 69 GLN A CA 1
ATOM 502 C C . GLN A 1 69 ? 52.969 -2.193 1.27 1 19.52 69 GLN A C 1
ATOM 504 O O . GLN A 1 69 ? 53.156 -3.387 1.021 1 19.52 69 GLN A O 1
ATOM 509 N N . GLU A 1 70 ? 51.906 -1.6 0.748 1 19.92 70 GLU A N 1
ATOM 510 C CA . GLU A 1 70 ? 50.938 -1.853 -0.295 1 19.92 70 GLU A CA 1
ATOM 511 C C . GLU A 1 70 ? 51.594 -2.105 -1.643 1 19.92 70 GLU A C 1
ATOM 513 O O . GLU A 1 70 ? 52.062 -1.169 -2.293 1 19.92 70 GLU A O 1
ATOM 518 N N . ASP A 1 71 ? 52.562 -3.074 -1.721 1 21.48 71 ASP A N 1
ATOM 519 C CA . ASP A 1 71 ? 53.156 -3.312 -3.035 1 21.48 71 ASP A CA 1
ATOM 520 C C . ASP A 1 71 ? 52.062 -3.516 -4.094 1 21.48 71 ASP A C 1
ATOM 522 O O . ASP A 1 71 ? 51.281 -4.441 -3.992 1 21.48 71 ASP A O 1
ATOM 526 N N . LEU A 1 72 ? 51.562 -2.41 -4.641 1 19.78 72 LEU A N 1
ATOM 527 C CA . LEU A 1 72 ? 50.562 -2.164 -5.656 1 19.78 72 LEU A CA 1
ATOM 528 C C . LEU A 1 72 ? 50.844 -2.959 -6.926 1 19.78 72 LEU A C 1
ATOM 530 O O . LEU A 1 72 ? 51.812 -2.656 -7.641 1 19.78 72 LEU A O 1
ATOM 534 N N . LEU A 1 73 ? 50.844 -4.395 -6.844 1 19.59 73 LEU A N 1
ATOM 535 C CA . LEU A 1 73 ? 51.219 -5.246 -7.973 1 19.59 73 LEU A CA 1
ATOM 536 C C . LEU A 1 73 ? 50.438 -4.84 -9.227 1 19.59 73 LEU A C 1
ATOM 538 O O . LEU A 1 73 ? 49.25 -4.582 -9.164 1 19.59 73 LEU A O 1
ATOM 542 N N . GLN A 1 74 ? 51.031 -4.262 -10.203 1 21.72 74 GLN A N 1
ATOM 543 C CA . GLN A 1 74 ? 50.75 -3.844 -11.57 1 21.72 74 GLN A CA 1
ATOM 544 C C . GLN A 1 74 ? 50.156 -4.988 -12.383 1 21.72 74 GLN A C 1
ATOM 546 O O . GLN A 1 74 ? 50.875 -5.898 -12.805 1 21.72 74 GLN A O 1
ATOM 551 N N . VAL A 1 75 ? 49.094 -5.656 -11.875 1 20.06 75 VAL A N 1
ATOM 552 C CA . VAL A 1 75 ? 48.719 -6.859 -12.602 1 20.06 75 VAL A CA 1
ATOM 553 C C . VAL A 1 75 ? 48.344 -6.5 -14.039 1 20.06 75 VAL A C 1
ATOM 555 O O . VAL A 1 75 ? 47.438 -5.676 -14.266 1 20.06 75 VAL A O 1
ATOM 558 N N . THR A 1 76 ? 49.219 -6.477 -14.945 1 22.41 76 THR A N 1
ATOM 559 C CA . THR A 1 76 ? 49.125 -6.328 -16.391 1 22.41 76 THR A CA 1
ATOM 560 C C . THR A 1 76 ? 48.094 -7.312 -16.953 1 22.41 76 THR A C 1
ATOM 562 O O . THR A 1 76 ? 48.281 -8.531 -16.859 1 22.41 76 THR A O 1
ATOM 565 N N . VAL A 1 77 ? 46.875 -7.039 -16.703 1 22.08 77 VAL A N 1
ATOM 566 C CA . VAL A 1 77 ? 45.781 -7.926 -17.141 1 22.08 77 VAL A CA 1
ATOM 567 C C . VAL A 1 77 ? 45.875 -8.148 -18.641 1 22.08 77 VAL A C 1
ATOM 569 O O . VAL A 1 77 ? 45.719 -7.211 -19.422 1 22.08 77 VAL A O 1
ATOM 572 N N . ASP A 1 78 ? 46.875 -8.906 -19.094 1 23.06 78 ASP A N 1
ATOM 573 C CA . ASP A 1 78 ? 46.969 -9.32 -20.484 1 23.06 78 ASP A CA 1
ATOM 574 C C . ASP A 1 78 ? 45.625 -9.875 -20.984 1 23.06 78 ASP A C 1
ATOM 576 O O . ASP A 1 78 ? 44.875 -10.477 -20.203 1 23.06 78 ASP A O 1
ATOM 580 N N . SER A 1 79 ? 45.031 -9.32 -22.047 1 23.22 79 SER A N 1
ATOM 581 C CA . SER A 1 79 ? 43.781 -9.414 -22.781 1 23.22 79 SER A CA 1
ATOM 582 C C . SER A 1 79 ? 43.406 -10.867 -23.094 1 23.22 79 SER A C 1
ATOM 584 O O . SER A 1 79 ? 42.5 -11.141 -23.859 1 23.22 79 SER A O 1
ATOM 586 N N . GLY A 1 80 ? 44.344 -11.852 -22.797 1 24.41 80 GLY A N 1
ATOM 587 C CA . GLY A 1 80 ? 44.156 -13.133 -23.453 1 24.41 80 GLY A CA 1
ATOM 588 C C . GLY A 1 80 ? 42.844 -13.812 -23.062 1 24.41 80 GLY A C 1
ATOM 589 O O . GLY A 1 80 ? 42.438 -13.766 -21.891 1 24.41 80 GLY A O 1
ATOM 590 N N . GLY A 1 81 ? 41.844 -13.82 -24 1 24.48 81 GLY A N 1
ATOM 591 C CA . GLY A 1 81 ? 40.5 -14.383 -23.984 1 24.48 81 GLY A CA 1
ATOM 592 C C . GLY A 1 81 ? 40.438 -15.758 -23.328 1 24.48 81 GLY A C 1
ATOM 593 O O . GLY A 1 81 ? 41.094 -16.703 -23.797 1 24.48 81 GLY A O 1
ATOM 594 N N . VAL A 1 82 ? 40.75 -15.836 -22.047 1 25.38 82 VAL A N 1
ATOM 595 C CA . VAL A 1 82 ? 40.812 -17.188 -21.484 1 25.38 82 VAL A CA 1
ATOM 596 C C . VAL A 1 82 ? 39.5 -17.938 -21.812 1 25.38 82 VAL A C 1
ATOM 598 O O . VAL A 1 82 ? 38.438 -17.516 -21.406 1 25.38 82 VAL A O 1
ATOM 601 N N . THR A 1 83 ? 39.344 -18.453 -23.031 1 23.09 83 THR A N 1
ATOM 602 C CA . THR A 1 83 ? 38.25 -19.312 -23.484 1 23.09 83 THR A CA 1
ATOM 603 C C . THR A 1 83 ? 38.125 -20.516 -22.578 1 23.09 83 THR A C 1
ATOM 605 O O . THR A 1 83 ? 39 -21.391 -22.531 1 23.09 83 THR A O 1
ATOM 608 N N . GLU A 1 84 ? 38.062 -20.312 -21.312 1 24.92 84 GLU A N 1
ATOM 609 C CA . GLU A 1 84 ? 37.969 -21.562 -20.578 1 24.92 84 GLU A CA 1
ATOM 610 C C . GLU A 1 84 ? 36.844 -22.438 -21.109 1 24.92 84 GLU A C 1
ATOM 612 O O . GLU A 1 84 ? 35.688 -21.984 -21.234 1 24.92 84 GLU A O 1
ATOM 617 N N . GLU A 1 85 ? 37.125 -23.312 -21.969 1 24.62 85 GLU A N 1
ATOM 618 C CA . GLU A 1 85 ? 36.25 -24.359 -22.5 1 24.62 85 GLU A CA 1
ATOM 619 C C . GLU A 1 85 ? 35.594 -25.156 -21.375 1 24.62 85 GLU A C 1
ATOM 621 O O . GLU A 1 85 ? 36.25 -25.797 -20.578 1 24.62 85 GLU A O 1
ATOM 626 N N . ILE A 1 86 ? 34.719 -24.531 -20.688 1 28.33 86 ILE A N 1
ATOM 627 C CA . ILE A 1 86 ? 33.969 -25.359 -19.75 1 28.33 86 ILE A CA 1
ATOM 628 C C . ILE A 1 86 ? 33.469 -26.609 -20.453 1 28.33 86 ILE A C 1
ATOM 630 O O . ILE A 1 86 ? 32.688 -26.531 -21.406 1 28.33 86 ILE A O 1
ATOM 634 N N . VAL A 1 87 ? 34.344 -27.594 -20.625 1 27.22 87 VAL A N 1
ATOM 635 C CA . VAL A 1 87 ? 33.906 -28.891 -21.141 1 27.22 87 VAL A CA 1
ATOM 636 C C . VAL A 1 87 ? 32.719 -29.391 -20.359 1 27.22 87 VAL A C 1
ATOM 638 O O . VAL A 1 87 ? 32.812 -29.672 -19.156 1 27.22 87 VAL A O 1
ATOM 641 N N . MET A 1 88 ? 31.562 -28.812 -20.578 1 24.83 88 MET A N 1
ATOM 642 C CA . MET A 1 88 ? 30.375 -29.453 -20.016 1 24.83 88 MET A CA 1
ATOM 643 C C . MET A 1 88 ? 30.406 -30.953 -20.266 1 24.83 88 MET A C 1
ATOM 645 O O . MET A 1 88 ? 30.594 -31.406 -21.391 1 24.83 88 MET A O 1
ATOM 649 N N . GLU A 1 89 ? 31.016 -31.703 -19.391 1 26.7 89 GLU A N 1
ATOM 650 C CA . GLU A 1 89 ? 30.891 -33.156 -19.531 1 26.7 89 GLU A CA 1
ATOM 651 C C . GLU A 1 89 ? 29.531 -33.531 -20.094 1 26.7 89 GLU A C 1
ATOM 653 O O . GLU A 1 89 ? 28.5 -33 -19.672 1 26.7 89 GLU A O 1
ATOM 658 N N . GLN A 1 90 ? 29.5 -33.906 -21.328 1 25.28 90 GLN A N 1
ATOM 659 C CA . GLN A 1 90 ? 28.359 -34.469 -22.031 1 25.28 90 GLN A CA 1
ATOM 660 C C . GLN A 1 90 ? 27.562 -35.406 -21.125 1 25.28 90 GLN A C 1
ATOM 662 O O . GLN A 1 90 ? 28.109 -36.344 -20.547 1 25.28 90 GLN A O 1
ATOM 667 N N . ALA A 1 91 ? 26.609 -34.906 -20.359 1 28.38 91 ALA A N 1
ATOM 668 C CA . ALA A 1 91 ? 25.672 -35.812 -19.734 1 28.38 91 ALA A CA 1
ATOM 669 C C . ALA A 1 91 ? 25.375 -37 -20.641 1 28.38 91 ALA A C 1
ATOM 671 O O . ALA A 1 91 ? 25.094 -36.844 -21.828 1 28.38 91 ALA A O 1
ATOM 672 N N . THR A 1 92 ? 26.156 -38.031 -20.469 1 27.75 92 THR A N 1
ATOM 673 C CA . THR A 1 92 ? 25.812 -39.281 -21.172 1 27.75 92 THR A CA 1
ATOM 674 C C . THR A 1 92 ? 24.312 -39.406 -21.359 1 27.75 92 THR A C 1
ATOM 676 O O . THR A 1 92 ? 23.547 -39.125 -20.438 1 27.75 92 THR A O 1
ATOM 679 N N . GLU A 1 93 ? 23.859 -39.219 -22.547 1 28.22 93 GLU A N 1
ATOM 680 C CA . GLU A 1 93 ? 22.484 -39.438 -23 1 28.22 93 GLU A CA 1
ATOM 681 C C . GLU A 1 93 ? 21.875 -40.656 -22.297 1 28.22 93 GLU A C 1
ATOM 683 O O . GLU A 1 93 ? 22.312 -41.781 -22.469 1 28.22 93 GLU A O 1
ATOM 688 N N . LEU A 1 94 ? 21.672 -40.594 -20.984 1 29.75 94 LEU A N 1
ATOM 689 C CA . LEU A 1 94 ? 20.891 -41.719 -20.531 1 29.75 94 LEU A CA 1
ATOM 690 C C . LEU A 1 94 ? 19.719 -42 -21.484 1 29.75 94 LEU A C 1
ATOM 692 O O . LEU A 1 94 ? 18.891 -41.094 -21.719 1 29.75 94 LEU A O 1
ATOM 696 N N . ALA A 1 95 ? 20 -42.719 -22.516 1 30.83 95 ALA A N 1
ATOM 697 C CA . ALA A 1 95 ? 19.016 -43.219 -23.469 1 30.83 95 ALA A CA 1
ATOM 698 C C . ALA A 1 95 ? 17.688 -43.5 -22.766 1 30.83 95 ALA A C 1
ATOM 700 O O . ALA A 1 95 ? 17.641 -44.188 -21.75 1 30.83 95 ALA A O 1
ATOM 701 N N . ALA A 1 96 ? 16.812 -42.531 -22.844 1 31.27 96 ALA A N 1
ATOM 702 C CA . ALA A 1 96 ? 15.438 -42.906 -22.516 1 31.27 96 ALA A CA 1
ATOM 703 C C . ALA A 1 96 ? 15.102 -44.312 -23.047 1 31.27 96 ALA A C 1
ATOM 705 O O . ALA A 1 96 ? 15.297 -44.594 -24.219 1 31.27 96 ALA A O 1
ATOM 706 N N . GLN A 1 97 ? 15.414 -45.312 -22.312 1 31.78 97 GLN A N 1
ATOM 707 C CA . GLN A 1 97 ? 14.859 -46.562 -22.828 1 31.78 97 GLN A CA 1
ATOM 708 C C . GLN A 1 97 ? 13.406 -46.375 -23.25 1 31.78 97 GLN A C 1
ATOM 710 O O . GLN A 1 97 ? 12.633 -45.719 -22.562 1 31.78 97 GLN A O 1
ATOM 715 N N . PRO A 1 98 ? 13.125 -46.312 -24.531 1 31.38 98 PRO A N 1
ATOM 716 C CA . PRO A 1 98 ? 11.719 -46.188 -24.922 1 31.38 98 PRO A CA 1
ATOM 717 C C . PRO A 1 98 ? 10.773 -46.906 -23.953 1 31.38 98 PRO A C 1
ATOM 719 O O . PRO A 1 98 ? 11.164 -47.875 -23.297 1 31.38 98 PRO A O 1
ATOM 722 N N . VAL A 1 99 ? 9.867 -46.125 -23.344 1 34.75 99 VAL A N 1
ATOM 723 C CA . VAL A 1 99 ? 8.758 -46.844 -22.75 1 34.75 99 VAL A CA 1
ATOM 724 C C . VAL A 1 99 ? 8.414 -48.062 -23.625 1 34.75 99 VAL A C 1
ATOM 726 O O . VAL A 1 99 ? 8.078 -47.906 -24.797 1 34.75 99 VAL A O 1
ATOM 729 N N . VAL A 1 100 ? 9.141 -49.062 -23.484 1 33.84 100 VAL A N 1
ATOM 730 C CA . VAL A 1 100 ? 8.711 -50.281 -24.172 1 33.84 100 VAL A CA 1
ATOM 731 C C . VAL A 1 100 ? 7.188 -50.375 -24.109 1 33.84 100 VAL A C 1
ATOM 733 O O . VAL A 1 100 ? 6.594 -50.406 -23.031 1 33.84 100 VAL A O 1
ATOM 736 N N . GLU A 1 101 ? 6.523 -49.75 -25.031 1 37.38 101 GLU A N 1
ATOM 737 C CA . GLU A 1 101 ? 5.141 -50.188 -25.203 1 37.38 101 GLU A CA 1
ATOM 738 C C . GLU A 1 101 ? 5.012 -51.688 -25.062 1 37.38 101 GLU A C 1
ATOM 740 O O . GLU A 1 101 ? 5.445 -52.438 -25.938 1 37.38 101 GLU A O 1
ATOM 745 N N . VAL A 1 102 ? 5.312 -52.219 -23.875 1 37.12 102 VAL A N 1
ATOM 746 C CA . VAL A 1 102 ? 5.023 -53.656 -23.812 1 37.12 102 VAL A CA 1
ATOM 747 C C . VAL A 1 102 ? 3.596 -53.906 -24.297 1 37.12 102 VAL A C 1
ATOM 749 O O . VAL A 1 102 ? 2.662 -53.219 -23.891 1 37.12 102 VAL A O 1
ATOM 752 N N . ASP A 1 103 ? 3.414 -54.406 -25.406 1 38.41 103 ASP A N 1
ATOM 753 C CA . ASP A 1 103 ? 2.168 -54.844 -26.031 1 38.41 103 ASP A CA 1
ATOM 754 C C . ASP A 1 103 ? 1.182 -55.344 -24.984 1 38.41 103 ASP A C 1
ATOM 756 O O . ASP A 1 103 ? -0.029 -55.188 -25.125 1 38.41 103 ASP A O 1
ATOM 760 N N . GLY A 1 104 ? 1.631 -56.562 -24.344 1 42.75 104 GLY A N 1
ATOM 761 C CA . GLY A 1 104 ? 0.65 -57.5 -23.781 1 42.75 104 GLY A CA 1
ATOM 762 C C . GLY A 1 104 ? -0.026 -56.938 -22.531 1 42.75 104 GLY A C 1
ATOM 763 O O . GLY A 1 104 ? 0.453 -56 -21.922 1 42.75 104 GLY A O 1
ATOM 764 N N . SER A 1 105 ? -1.296 -57.406 -22.188 1 47.56 105 SER A N 1
ATOM 765 C CA . SER A 1 105 ? -2.186 -57.219 -21.047 1 47.56 105 SER A CA 1
ATOM 766 C C . SER A 1 105 ? -1.396 -57.062 -19.75 1 47.56 105 SER A C 1
ATOM 768 O O . SER A 1 105 ? -1.796 -56.312 -18.859 1 47.56 105 SER A O 1
ATOM 770 N N . SER A 1 106 ? -0.361 -57.812 -19.594 1 52.41 106 SER A N 1
ATOM 771 C CA . SER A 1 106 ? 0.4 -57.906 -18.344 1 52.41 106 SER A CA 1
ATOM 772 C C . SER A 1 106 ? 1.285 -56.656 -18.172 1 52.41 106 SER A C 1
ATOM 774 O O . SER A 1 106 ? 1.665 -56.312 -17.047 1 52.41 106 SER A O 1
ATOM 776 N N . GLN A 1 107 ? 1.613 -56 -19.281 1 56.91 107 GLN A N 1
ATOM 777 C CA . GLN A 1 107 ? 2.643 -54.969 -19.281 1 56.91 107 GLN A CA 1
ATOM 778 C C . GLN A 1 107 ? 2.123 -53.656 -18.688 1 56.91 107 GLN A C 1
ATOM 780 O O . GLN A 1 107 ? 2.908 -52.781 -18.312 1 56.91 107 GLN A O 1
ATOM 785 N N . ASN A 1 108 ? 0.895 -53.625 -18.359 1 79.19 108 ASN A N 1
ATOM 786 C CA . ASN A 1 108 ? 0.362 -52.375 -17.828 1 79.19 108 ASN A CA 1
ATOM 787 C C . ASN A 1 108 ? 0.09 -52.469 -16.328 1 79.19 108 ASN A C 1
ATOM 789 O O . ASN A 1 108 ? -0.741 -51.719 -15.805 1 79.19 108 ASN A O 1
ATOM 793 N N . ARG A 1 109 ? 0.772 -53.531 -15.789 1 89.06 109 ARG A N 1
ATOM 794 C CA . ARG A 1 109 ? 0.582 -53.719 -14.359 1 89.06 109 ARG A CA 1
ATOM 795 C C . ARG A 1 109 ? 1.891 -53.5 -13.602 1 89.06 109 ARG A C 1
ATOM 797 O O . ARG A 1 109 ? 2.947 -53.969 -14.039 1 89.06 109 ARG A O 1
ATOM 804 N N . LEU A 1 110 ? 1.805 -52.719 -12.547 1 92.94 110 LEU A N 1
ATOM 805 C CA . LEU A 1 110 ? 2.969 -52.438 -11.719 1 92.94 110 LEU A CA 1
ATOM 806 C C . LEU A 1 110 ? 2.629 -52.562 -10.242 1 92.94 110 LEU A C 1
ATOM 808 O O . LEU A 1 110 ? 1.572 -52.094 -9.797 1 92.94 110 LEU A O 1
ATOM 812 N N . LEU A 1 111 ? 3.494 -53.344 -9.586 1 94 111 LEU A N 1
ATOM 813 C CA . LEU A 1 111 ? 3.377 -53.438 -8.141 1 94 111 LEU A CA 1
ATOM 814 C C . LEU A 1 111 ? 4.578 -52.812 -7.449 1 94 111 LEU A C 1
ATOM 816 O O . LEU A 1 111 ? 5.723 -53.156 -7.727 1 94 111 LEU A O 1
ATOM 820 N N . ILE A 1 112 ? 4.328 -51.781 -6.652 1 95.12 112 ILE A N 1
ATOM 821 C CA . ILE A 1 112 ? 5.344 -51.25 -5.766 1 95.12 112 ILE A CA 1
ATOM 822 C C . ILE A 1 112 ? 5.199 -51.844 -4.371 1 95.12 112 ILE A C 1
ATOM 824 O O . ILE A 1 112 ? 4.219 -51.594 -3.67 1 95.12 112 ILE A O 1
ATOM 828 N N . LYS A 1 113 ? 6.246 -52.562 -4.023 1 93.75 113 LYS A N 1
ATOM 829 C CA . LYS A 1 113 ? 6.109 -53.406 -2.818 1 93.75 113 LYS A CA 1
ATOM 830 C C . LYS A 1 113 ? 7.035 -52.906 -1.712 1 93.75 113 LYS A C 1
ATOM 832 O O . LYS A 1 113 ? 8.125 -52.406 -1.986 1 93.75 113 LYS A O 1
ATOM 837 N N . ASN A 1 114 ? 6.562 -53 -0.493 1 92.5 114 ASN A N 1
ATOM 838 C CA . ASN A 1 114 ? 7.348 -52.844 0.727 1 92.5 114 ASN A CA 1
ATOM 839 C C . ASN A 1 114 ? 7.746 -51.375 0.945 1 92.5 114 ASN A C 1
ATOM 841 O O . ASN A 1 114 ? 8.773 -51.094 1.563 1 92.5 114 ASN A O 1
ATOM 845 N N . GLY A 1 115 ? 7.047 -50.438 0.372 1 93.06 115 GLY A N 1
ATOM 846 C CA . GLY A 1 115 ? 7.398 -49.031 0.574 1 93.06 115 GLY A CA 1
ATOM 847 C C . GLY A 1 115 ? 6.637 -48.406 1.715 1 93.06 115 GLY A C 1
ATOM 848 O O . GLY A 1 115 ? 5.668 -48.969 2.225 1 93.06 115 GLY A O 1
ATOM 849 N N . LYS A 1 116 ? 7.176 -47.219 2.166 1 94.88 116 LYS A N 1
ATOM 850 C CA . LYS A 1 116 ? 6.43 -46.344 3.062 1 94.88 116 LYS A CA 1
ATOM 851 C C . LYS A 1 116 ? 5.609 -45.312 2.273 1 94.88 116 LYS A C 1
ATOM 853 O O . LYS A 1 116 ? 6.125 -44.281 1.868 1 94.88 116 LYS A O 1
ATOM 858 N N . VAL A 1 117 ? 4.32 -45.562 2.221 1 93.06 117 VAL A N 1
ATOM 859 C CA . VAL A 1 117 ? 3.443 -44.719 1.403 1 93.06 117 VAL A CA 1
ATOM 860 C C . VAL A 1 117 ? 3.084 -43.438 2.164 1 93.06 117 VAL A C 1
ATOM 862 O O . VAL A 1 117 ? 2.6 -43.5 3.297 1 93.06 117 VAL A O 1
ATOM 865 N N . VAL A 1 118 ? 3.424 -42.375 1.512 1 90.62 118 VAL A N 1
ATOM 866 C CA . VAL A 1 118 ? 3.145 -41.062 2.098 1 90.62 118 VAL A CA 1
ATOM 867 C C . VAL A 1 118 ? 1.908 -40.438 1.441 1 90.62 118 VAL A C 1
ATOM 869 O O . VAL A 1 118 ? 1.869 -40.281 0.222 1 90.62 118 VAL A O 1
ATOM 872 N N . ASN A 1 119 ? 0.882 -40.188 2.252 1 83.81 119 ASN A N 1
ATOM 873 C CA . ASN A 1 119 ? -0.317 -39.5 1.799 1 83.81 119 ASN A CA 1
ATOM 874 C C . ASN A 1 119 ? -0.56 -38.219 2.598 1 83.81 119 ASN A C 1
ATOM 876 O O . ASN A 1 119 ? 0.255 -37.844 3.443 1 83.81 119 ASN A O 1
ATOM 880 N N . ALA A 1 120 ? -1.596 -37.5 2.158 1 76.31 120 ALA A N 1
ATOM 881 C CA . ALA A 1 120 ? -1.893 -36.219 2.795 1 76.31 120 ALA A CA 1
ATOM 882 C C . ALA A 1 120 ? -2.203 -36.406 4.277 1 76.31 120 ALA A C 1
ATOM 884 O O . ALA A 1 120 ? -1.941 -35.531 5.086 1 76.31 120 ALA A O 1
ATOM 885 N N . ASP A 1 121 ? -2.613 -37.625 4.613 1 76 121 ASP A N 1
ATOM 886 C CA . ASP A 1 121 ? -3.129 -37.781 5.969 1 76 121 ASP A CA 1
ATOM 887 C C . ASP A 1 121 ? -2.199 -38.688 6.797 1 76 121 ASP A C 1
ATOM 889 O O . ASP A 1 121 ? -2.475 -38.938 7.965 1 76 121 ASP A O 1
ATOM 893 N N . GLY A 1 122 ? -1.177 -39.188 6.098 1 82.5 122 GLY A N 1
ATOM 894 C CA . GLY A 1 122 ? -0.297 -40 6.922 1 82.5 122 GLY A CA 1
ATOM 895 C C . GLY A 1 122 ? 0.701 -40.812 6.117 1 82.5 122 GLY A C 1
ATOM 896 O O . GLY A 1 122 ? 0.771 -40.656 4.895 1 82.5 122 GLY A O 1
ATOM 897 N N . ILE A 1 123 ? 1.57 -41.594 6.914 1 91.25 123 ILE A N 1
ATOM 898 C CA . ILE A 1 123 ? 2.59 -42.469 6.355 1 91.25 123 ILE A CA 1
ATOM 899 C C . ILE A 1 123 ? 2.344 -43.906 6.824 1 91.25 123 ILE A C 1
ATOM 901 O O . ILE A 1 123 ? 2.125 -44.125 8.016 1 91.25 123 ILE A O 1
ATOM 905 N N . GLU A 1 124 ? 2.291 -44.812 5.844 1 91.5 124 GLU A N 1
ATOM 906 C CA . GLU A 1 124 ? 2.053 -46.188 6.219 1 91.5 124 GLU A CA 1
ATOM 907 C C . GLU A 1 124 ? 2.848 -47.156 5.328 1 91.5 124 GLU A C 1
ATOM 909 O O . GLU A 1 124 ? 3.186 -46.812 4.191 1 91.5 124 GLU A O 1
ATOM 914 N N . ASP A 1 125 ? 3.053 -48.281 5.977 1 93.44 125 ASP A N 1
ATOM 915 C CA . ASP A 1 125 ? 3.631 -49.344 5.172 1 93.44 125 ASP A CA 1
ATOM 916 C C . ASP A 1 125 ? 2.566 -50.031 4.309 1 93.44 125 ASP A C 1
ATOM 918 O O . ASP A 1 125 ? 1.599 -50.594 4.828 1 93.44 125 ASP A O 1
ATOM 922 N N . ALA A 1 126 ? 2.754 -49.906 2.986 1 93.69 126 ALA A N 1
ATOM 923 C CA . ALA A 1 126 ? 1.757 -50.469 2.09 1 93.69 126 ALA A CA 1
ATOM 924 C C . ALA A 1 126 ? 2.344 -50.719 0.703 1 93.69 126 ALA A C 1
ATOM 926 O O . ALA A 1 126 ? 3.367 -50.156 0.342 1 93.69 126 ALA A O 1
ATOM 927 N N . ASP A 1 127 ? 1.677 -51.656 0.067 1 94.38 127 ASP A N 1
ATOM 928 C CA . ASP A 1 127 ? 1.959 -51.875 -1.348 1 94.38 127 ASP A CA 1
ATOM 929 C C . ASP A 1 127 ? 0.996 -51.094 -2.232 1 94.38 127 ASP A C 1
ATOM 931 O O . ASP A 1 127 ? -0.141 -50.812 -1.836 1 94.38 127 ASP A O 1
ATOM 935 N N . VAL A 1 128 ? 1.546 -50.688 -3.387 1 94.94 128 VAL A N 1
ATOM 936 C CA . VAL A 1 128 ? 0.743 -49.969 -4.355 1 94.94 128 VAL A CA 1
ATOM 937 C C . VAL A 1 128 ? 0.641 -50.75 -5.656 1 94.94 128 VAL A C 1
ATOM 939 O O . VAL A 1 128 ? 1.658 -51.094 -6.27 1 94.94 128 VAL A O 1
ATOM 942 N N . PHE A 1 129 ? -0.583 -51.094 -5.984 1 93.25 129 PHE A N 1
ATOM 943 C CA . PHE A 1 129 ? -0.806 -51.812 -7.238 1 93.25 129 PHE A CA 1
ATOM 944 C C . PHE A 1 129 ? -1.416 -50.875 -8.281 1 93.25 129 PHE A C 1
ATOM 946 O O . PHE A 1 129 ? -2.441 -50.25 -8.039 1 93.25 129 PHE A O 1
ATOM 953 N N . ILE A 1 130 ? -0.729 -50.781 -9.477 1 92 130 ILE A N 1
ATOM 954 C CA . ILE A 1 130 ? -1.14 -49.875 -10.547 1 92 130 ILE A CA 1
ATOM 955 C C . ILE A 1 130 ? -1.535 -50.688 -11.773 1 92 130 ILE A C 1
ATOM 957 O O . ILE A 1 130 ? -0.799 -51.594 -12.195 1 92 130 ILE A O 1
ATOM 961 N N . GLU A 1 131 ? -2.682 -50.438 -12.273 1 89.5 131 GLU A N 1
ATOM 962 C CA . GLU A 1 131 ? -3.15 -51.062 -13.523 1 89.5 131 GLU A CA 1
ATOM 963 C C . GLU A 1 131 ? -3.582 -50 -14.523 1 89.5 131 GLU A C 1
ATOM 965 O O . GLU A 1 131 ? -4.41 -49.125 -14.203 1 89.5 131 GLU A O 1
ATOM 970 N N . ASN A 1 132 ? -3.043 -50.125 -15.672 1 87.75 132 ASN A N 1
ATOM 971 C CA . ASN A 1 132 ? -3.387 -49.188 -16.75 1 87.75 132 ASN A CA 1
ATOM 972 C C . ASN A 1 132 ? -3.244 -47.75 -16.297 1 87.75 132 ASN A C 1
ATOM 974 O O . ASN A 1 132 ? -4.137 -46.906 -16.547 1 87.75 132 ASN A O 1
ATOM 978 N N . GLY A 1 133 ? -2.236 -47.438 -15.484 1 86.56 133 GLY A N 1
ATOM 979 C CA . GLY A 1 133 ? -1.892 -46.062 -15.125 1 86.56 133 GLY A CA 1
ATOM 980 C C . GLY A 1 133 ? -2.686 -45.531 -13.938 1 86.56 133 GLY A C 1
ATOM 981 O O . GLY A 1 133 ? -2.566 -44.375 -13.578 1 86.56 133 GLY A O 1
ATOM 982 N N . VAL A 1 134 ? -3.439 -46.469 -13.398 1 91.25 134 VAL A N 1
ATOM 983 C CA . VAL A 1 134 ? -4.262 -46.062 -12.266 1 91.25 134 VAL A CA 1
ATOM 984 C C . VAL A 1 134 ? -3.959 -46.938 -11.062 1 91.25 134 VAL A C 1
ATOM 986 O O . VAL A 1 134 ? -3.764 -48.156 -11.203 1 91.25 134 VAL A O 1
ATOM 989 N N . ILE A 1 135 ? -3.926 -46.312 -9.93 1 90.5 135 ILE A N 1
ATOM 990 C CA . ILE A 1 135 ? -3.76 -47.094 -8.695 1 90.5 135 ILE A CA 1
ATOM 991 C C . ILE A 1 135 ? -5.043 -47.844 -8.398 1 90.5 135 ILE A C 1
ATOM 993 O O . ILE A 1 135 ? -6.086 -47.25 -8.133 1 90.5 135 ILE A O 1
ATOM 997 N N . THR A 1 136 ? -4.93 -49.125 -8.359 1 91.75 136 THR A N 1
ATOM 998 C CA . THR A 1 136 ? -6.137 -49.906 -8.211 1 91.75 136 THR A CA 1
ATOM 999 C C . THR A 1 136 ? -6.23 -50.5 -6.805 1 91.75 136 THR A C 1
ATOM 1001 O O . THR A 1 136 ? -7.324 -50.75 -6.301 1 91.75 136 THR A O 1
ATOM 1004 N N . GLN A 1 137 ? -5.09 -50.75 -6.184 1 90.69 137 GLN A N 1
ATOM 1005 C CA . GLN A 1 137 ? -5.098 -51.312 -4.836 1 90.69 137 GLN A CA 1
ATOM 1006 C C . GLN A 1 137 ? -3.975 -50.719 -3.99 1 90.69 137 GLN A C 1
ATOM 1008 O O . GLN A 1 137 ? -2.904 -50.375 -4.512 1 90.69 137 GLN A O 1
ATOM 1013 N N . LEU A 1 138 ? -4.367 -50.5 -2.752 1 91.12 138 LEU A N 1
ATOM 1014 C CA . LEU A 1 138 ? -3.416 -50.094 -1.723 1 91.12 138 LEU A CA 1
ATOM 1015 C C . LEU A 1 138 ? -3.557 -50.969 -0.482 1 91.12 138 LEU A C 1
ATOM 1017 O O . LEU A 1 138 ? -4.672 -51.25 -0.032 1 91.12 138 LEU A O 1
ATOM 1021 N N . GLY A 1 139 ? -2.432 -51.469 0.004 1 90.31 139 GLY A N 1
ATOM 1022 C CA . GLY A 1 139 ? -2.51 -52.281 1.209 1 90.31 139 GLY A CA 1
ATOM 1023 C C . GLY A 1 139 ? -1.326 -53.219 1.377 1 90.31 139 GLY A C 1
ATOM 1024 O O . GLY A 1 139 ? -0.31 -53.062 0.696 1 90.31 139 GLY A O 1
ATOM 1025 N N . ARG A 1 140 ? -1.464 -54.031 2.404 1 89.56 140 ARG A N 1
ATOM 1026 C CA . ARG A 1 140 ? -0.437 -55.031 2.678 1 89.56 140 ARG A CA 1
ATOM 1027 C C . ARG A 1 140 ? -0.826 -56.406 2.102 1 89.56 140 ARG A C 1
ATOM 1029 O O . ARG A 1 140 ? -2.012 -56.719 2.025 1 89.56 140 ARG A O 1
ATOM 1036 N N . ASN A 1 141 ? 0.186 -57.156 1.651 1 85.19 141 ASN A N 1
ATOM 1037 C CA . ASN A 1 141 ? 0 -58.531 1.174 1 85.19 141 ASN A CA 1
ATOM 1038 C C . ASN A 1 141 ? -1.062 -58.594 0.08 1 85.19 141 ASN A C 1
ATOM 1040 O O . ASN A 1 141 ? -2.006 -59.375 0.177 1 85.19 141 ASN A O 1
ATOM 1044 N N . LEU A 1 142 ? -0.924 -57.812 -0.903 1 89.62 142 LEU A N 1
ATOM 1045 C CA . LEU A 1 142 ? -1.879 -57.75 -2.004 1 89.62 142 LEU A CA 1
ATOM 1046 C C . LEU A 1 142 ? -1.785 -59 -2.863 1 89.62 142 LEU A C 1
ATOM 1048 O O . LEU A 1 142 ? -0.696 -59.562 -3.051 1 89.62 142 LEU A O 1
ATOM 1052 N N . ILE A 1 143 ? -2.912 -59.5 -3.26 1 86.44 143 ILE A N 1
ATOM 1053 C CA . ILE A 1 143 ? -2.955 -60.594 -4.227 1 86.44 143 ILE A CA 1
ATOM 1054 C C . ILE A 1 143 ? -2.914 -60.031 -5.645 1 86.44 143 ILE A C 1
ATOM 1056 O O . ILE A 1 143 ? -3.871 -59.406 -6.094 1 86.44 143 ILE A O 1
ATOM 1060 N N . ILE A 1 144 ? -1.826 -60.25 -6.223 1 85.56 144 ILE A N 1
ATOM 1061 C CA . ILE A 1 144 ? -1.622 -59.625 -7.52 1 85.56 144 ILE A CA 1
ATOM 1062 C C . ILE A 1 144 ? -1.44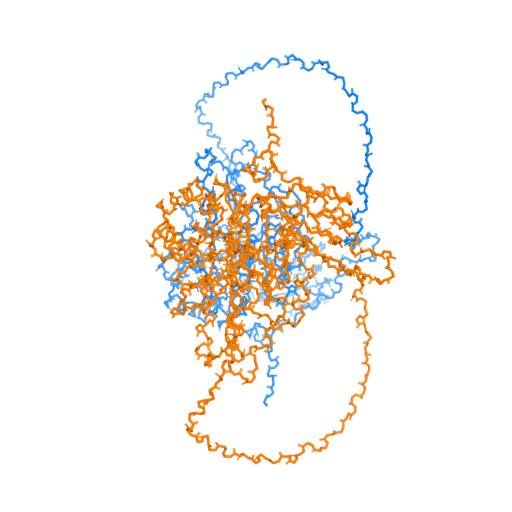3 -60.688 -8.594 1 85.56 144 ILE A C 1
ATOM 1064 O O . ILE A 1 144 ? -0.889 -61.75 -8.328 1 85.56 144 ILE A O 1
ATOM 1068 N N . PRO A 1 145 ? -1.946 -60.438 -9.773 1 85.88 145 PRO A N 1
ATOM 1069 C CA . PRO A 1 145 ? -1.807 -61.375 -10.867 1 85.88 145 PRO A CA 1
ATOM 1070 C C . PRO A 1 145 ? -0.348 -61.688 -11.219 1 85.88 145 PRO A C 1
ATOM 1072 O O . PRO A 1 145 ? 0.512 -60.812 -11.055 1 85.88 145 PRO A O 1
ATOM 1075 N N . GLY A 1 146 ? -0.088 -62.906 -11.664 1 82.38 146 GLY A N 1
ATOM 1076 C CA . GLY A 1 146 ? 1.244 -63.25 -12.109 1 82.38 146 GLY A CA 1
ATOM 1077 C C . GLY A 1 146 ? 1.732 -62.438 -13.281 1 82.38 146 GLY A C 1
ATOM 1078 O O . GLY A 1 146 ? 0.931 -61.938 -14.086 1 82.38 146 GLY A O 1
ATOM 1079 N N . GLY A 1 147 ? 3.014 -62.188 -13.367 1 84.5 147 GLY A N 1
ATOM 1080 C CA . GLY A 1 147 ? 3.592 -61.469 -14.484 1 84.5 147 GLY A CA 1
ATOM 1081 C C . GLY A 1 147 ? 3.631 -59.969 -14.258 1 84.5 147 GLY A C 1
ATOM 1082 O O . GLY A 1 147 ? 4.031 -59.219 -15.148 1 84.5 147 GLY A O 1
ATOM 1083 N N . THR A 1 148 ? 3.109 -59.594 -13.141 1 90.12 148 THR A N 1
ATOM 1084 C CA . THR A 1 148 ? 3.129 -58.188 -12.805 1 90.12 148 THR A CA 1
ATOM 1085 C C . THR A 1 148 ? 4.551 -57.719 -12.5 1 90.12 148 THR A C 1
ATOM 1087 O O . THR A 1 148 ? 5.289 -58.375 -11.781 1 90.12 148 THR A O 1
ATOM 1090 N N . ARG A 1 149 ? 4.898 -56.531 -13.219 1 92.06 149 ARG A N 1
ATOM 1091 C CA . ARG A 1 149 ? 6.18 -55.938 -12.867 1 92.06 149 ARG A CA 1
ATOM 1092 C C . ARG A 1 149 ? 6.184 -55.469 -11.414 1 92.06 149 ARG A C 1
ATOM 1094 O O . ARG A 1 149 ? 5.227 -54.844 -10.953 1 92.06 149 ARG A O 1
ATOM 1101 N N . THR A 1 150 ? 7.297 -55.844 -10.758 1 91.56 150 THR A N 1
ATOM 1102 C CA . THR A 1 150 ? 7.359 -55.5 -9.336 1 91.56 150 THR A CA 1
ATOM 1103 C C . THR A 1 150 ? 8.578 -54.625 -9.047 1 91.56 150 THR A C 1
ATOM 1105 O O . THR A 1 150 ? 9.68 -54.906 -9.539 1 91.56 150 THR A O 1
ATOM 1108 N N . ILE A 1 151 ? 8.336 -53.5 -8.367 1 93.19 151 ILE A N 1
ATOM 1109 C CA . ILE A 1 151 ? 9.398 -52.656 -7.852 1 93.19 151 ILE A CA 1
ATOM 1110 C C . ILE A 1 151 ? 9.477 -52.812 -6.332 1 93.19 151 ILE A C 1
ATOM 1112 O O . ILE A 1 151 ? 8.484 -52.625 -5.633 1 93.19 151 ILE A O 1
ATOM 1116 N N . ASP A 1 152 ? 10.633 -53.188 -5.848 1 94.12 152 ASP A N 1
ATOM 1117 C CA . ASP A 1 152 ? 10.844 -53.281 -4.406 1 94.12 152 ASP A CA 1
ATOM 1118 C C . ASP A 1 152 ? 11.266 -51.906 -3.834 1 94.12 152 ASP A C 1
ATOM 1120 O O . ASP A 1 152 ? 12.375 -51.469 -4.074 1 94.12 152 ASP A O 1
ATOM 1124 N N . ALA A 1 153 ? 10.391 -51.344 -3.096 1 94.81 153 ALA A N 1
ATOM 1125 C CA . ALA A 1 153 ? 10.633 -50.031 -2.547 1 94.81 153 ALA A CA 1
ATOM 1126 C C . ALA A 1 153 ? 11 -50.094 -1.068 1 94.81 153 ALA A C 1
ATOM 1128 O O . ALA A 1 153 ? 10.742 -49.156 -0.306 1 94.81 153 ALA A O 1
ATOM 1129 N N . ARG A 1 154 ? 11.617 -51.156 -0.616 1 92 154 ARG A N 1
ATOM 1130 C CA . ARG A 1 154 ? 12.023 -51.312 0.778 1 92 154 ARG A CA 1
ATOM 1131 C C . ARG A 1 154 ? 12.953 -50.188 1.206 1 92 154 ARG A C 1
ATOM 1133 O O . ARG A 1 154 ? 13.945 -49.906 0.529 1 92 154 ARG A O 1
ATOM 1140 N N . GLY A 1 155 ? 12.602 -49.594 2.312 1 93.25 155 GLY A N 1
ATOM 1141 C CA . GLY A 1 155 ? 13.43 -48.5 2.861 1 93.25 155 GLY A CA 1
ATOM 1142 C C . GLY A 1 155 ? 13.219 -47.188 2.164 1 93.25 155 GLY A C 1
ATOM 1143 O O . GLY A 1 155 ? 13.93 -46.219 2.436 1 93.25 155 GLY A O 1
ATOM 1144 N N . ARG A 1 156 ? 12.297 -47.156 1.257 1 93.94 156 ARG A N 1
ATOM 1145 C CA . ARG A 1 156 ? 12.055 -45.906 0.511 1 93.94 156 ARG A CA 1
ATOM 1146 C C . ARG A 1 156 ? 10.641 -45.406 0.743 1 93.94 156 ARG A C 1
ATOM 1148 O O . ARG A 1 156 ? 9.773 -46.156 1.201 1 93.94 156 ARG A O 1
ATOM 1155 N N . TYR A 1 157 ? 10.508 -44.156 0.485 1 93.38 157 TYR A N 1
ATOM 1156 C CA . TYR A 1 157 ? 9.188 -43.562 0.505 1 93.38 157 TYR A CA 1
ATOM 1157 C C . TYR A 1 157 ? 8.516 -43.656 -0.858 1 93.38 157 TYR A C 1
ATOM 1159 O O . TYR A 1 157 ? 9.18 -43.531 -1.894 1 93.38 157 TYR A O 1
ATOM 1167 N N . VAL A 1 158 ? 7.254 -43.969 -0.859 1 92.31 158 VAL A N 1
ATOM 1168 C CA . VAL A 1 158 ? 6.395 -43.875 -2.039 1 92.31 158 VAL A CA 1
ATOM 1169 C C . VAL A 1 158 ? 5.434 -42.719 -1.899 1 92.31 158 VAL A C 1
ATOM 1171 O O . VAL A 1 158 ? 4.543 -42.719 -1.047 1 92.31 158 VAL A O 1
ATOM 1174 N N . MET A 1 159 ? 5.688 -41.688 -2.699 1 90.62 159 MET A N 1
ATOM 1175 C CA . MET A 1 159 ? 4.922 -40.469 -2.523 1 90.62 159 MET A CA 1
ATOM 1176 C C . MET A 1 159 ? 4.371 -39.969 -3.859 1 90.62 159 MET A C 1
ATOM 1178 O O . MET A 1 159 ? 4.898 -40.312 -4.918 1 90.62 159 MET A O 1
ATOM 1182 N N . PRO A 1 160 ? 3.285 -39.25 -3.771 1 88.94 160 PRO A N 1
ATOM 1183 C CA . PRO A 1 160 ? 2.824 -38.625 -5.008 1 88.94 160 PRO A CA 1
ATOM 1184 C C . PRO A 1 160 ? 3.881 -37.719 -5.633 1 88.94 160 PRO A C 1
ATOM 1186 O O . PRO A 1 160 ? 4.727 -37.156 -4.922 1 88.94 160 PRO A O 1
ATOM 1189 N N . GLY A 1 161 ? 3.898 -37.625 -6.895 1 89.31 161 GLY A N 1
ATOM 1190 C CA . GLY A 1 161 ? 4.801 -36.719 -7.574 1 89.31 161 GLY A CA 1
ATOM 1191 C C . GLY A 1 161 ? 4.602 -35.281 -7.164 1 89.31 161 GLY A C 1
ATOM 1192 O O . GLY A 1 161 ? 3.471 -34.844 -6.914 1 89.31 161 GLY A O 1
ATOM 1193 N N . GLY A 1 162 ? 5.656 -34.5 -7.098 1 90.69 162 GLY A N 1
ATOM 1194 C CA . GLY A 1 162 ? 5.574 -33.094 -6.785 1 90.69 162 GLY A CA 1
ATOM 1195 C C . GLY A 1 162 ? 4.973 -32.25 -7.906 1 90.69 162 GLY A C 1
ATOM 1196 O O . GLY A 1 162 ? 4.98 -32.688 -9.07 1 90.69 162 GLY A O 1
ATOM 1197 N N . ILE A 1 163 ? 4.383 -31.172 -7.527 1 90.88 163 ILE A N 1
ATOM 1198 C CA . ILE A 1 163 ? 3.875 -30.203 -8.492 1 90.88 163 ILE A CA 1
ATOM 1199 C C . ILE A 1 163 ? 4.625 -28.875 -8.328 1 90.88 163 ILE A C 1
ATOM 1201 O O . ILE A 1 163 ? 4.656 -28.297 -7.242 1 90.88 163 ILE A O 1
ATOM 1205 N N . ASP A 1 164 ? 5.266 -28.469 -9.352 1 91.81 164 ASP A N 1
ATOM 1206 C CA . ASP A 1 164 ? 5.887 -27.141 -9.383 1 91.81 164 ASP A CA 1
ATOM 1207 C C . ASP A 1 164 ? 4.973 -26.125 -10.047 1 91.81 164 ASP A C 1
ATOM 1209 O O . ASP A 1 164 ? 4.832 -26.109 -11.273 1 91.81 164 ASP A O 1
ATOM 1213 N N . THR A 1 165 ? 4.434 -25.266 -9.266 1 91.38 165 THR A N 1
ATOM 1214 C CA . THR A 1 165 ? 3.4 -24.375 -9.766 1 91.38 165 THR A CA 1
ATOM 1215 C C . THR A 1 165 ? 4.02 -23.094 -10.344 1 91.38 165 THR A C 1
ATOM 1217 O O . THR A 1 165 ? 3.303 -22.172 -10.727 1 91.38 165 THR A O 1
ATOM 1220 N N . HIS A 1 166 ? 5.301 -23.016 -10.438 1 91.81 166 HIS A N 1
ATOM 1221 C CA . HIS A 1 166 ? 5.938 -21.781 -10.852 1 91.81 166 HIS A CA 1
ATOM 1222 C C . HIS A 1 166 ? 7.176 -22.047 -11.703 1 91.81 166 HIS A C 1
ATOM 1224 O O . HIS A 1 166 ? 8.297 -22.031 -11.195 1 91.81 166 HIS A O 1
ATOM 1230 N N . THR A 1 167 ? 6.949 -22.234 -12.938 1 91.06 167 THR A N 1
ATOM 1231 C CA . THR A 1 167 ? 8.062 -22.484 -13.852 1 91.06 167 THR A CA 1
ATOM 1232 C C . THR A 1 167 ? 8.031 -21.5 -15.016 1 91.06 167 THR A C 1
ATOM 1234 O O . THR A 1 167 ? 6.992 -20.891 -15.297 1 91.06 167 THR A O 1
ATOM 1237 N N . HIS A 1 168 ? 9.102 -21.266 -15.539 1 89.88 168 HIS A N 1
ATOM 1238 C CA . HIS A 1 168 ? 9.258 -20.484 -16.766 1 89.88 168 HIS A CA 1
ATOM 1239 C C . HIS A 1 168 ? 10.125 -21.234 -17.781 1 89.88 168 HIS A C 1
ATOM 1241 O O . HIS A 1 168 ? 11.359 -21.188 -17.703 1 89.88 168 HIS A O 1
ATOM 1247 N N . MET A 1 169 ? 9.438 -21.828 -18.75 1 88.94 169 MET A N 1
ATOM 1248 C CA . MET A 1 169 ? 10.164 -22.547 -19.797 1 88.94 169 MET A CA 1
A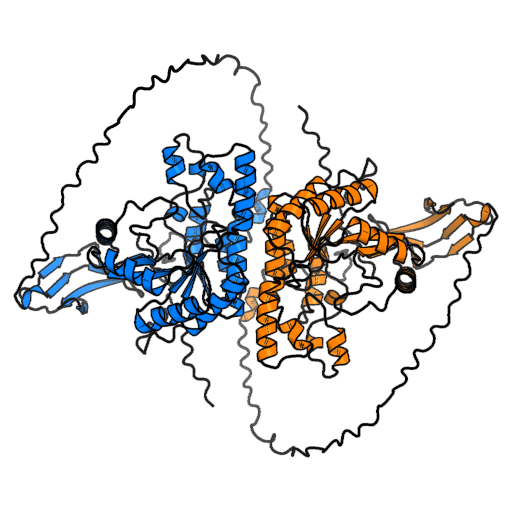TOM 1249 C C . MET A 1 169 ? 10.219 -21.734 -21.078 1 88.94 169 MET A C 1
ATOM 1251 O O . MET A 1 169 ? 9.211 -21.172 -21.516 1 88.94 169 MET A O 1
ATOM 1255 N N . GLU A 1 170 ? 11.375 -21.594 -21.641 1 78.5 170 GLU A N 1
ATOM 1256 C CA . GLU A 1 170 ? 11.609 -20.922 -22.922 1 78.5 170 GLU A CA 1
ATOM 1257 C C . GLU A 1 170 ? 11.039 -19.5 -22.906 1 78.5 170 GLU A C 1
ATOM 1259 O O . GLU A 1 170 ? 10.516 -19.031 -23.922 1 78.5 170 GLU A O 1
ATOM 1264 N N . LEU A 1 171 ? 11.055 -18.953 -21.703 1 73.94 171 LEU A N 1
ATOM 1265 C CA . LEU A 1 171 ? 10.508 -17.609 -21.562 1 73.94 171 LEU A CA 1
ATOM 1266 C C . LEU A 1 171 ? 11.477 -16.578 -22.125 1 73.94 171 LEU A C 1
ATOM 1268 O O . LEU A 1 171 ? 12.672 -16.625 -21.844 1 73.94 171 LEU A O 1
ATOM 1272 N N . GLU A 1 172 ? 10.891 -15.844 -23.062 1 69.38 172 GLU A N 1
ATOM 1273 C CA . GLU A 1 172 ? 11.641 -14.688 -23.562 1 69.38 172 GLU A CA 1
ATOM 1274 C C . GLU A 1 172 ? 11.289 -13.43 -22.766 1 69.38 172 GLU A C 1
ATOM 1276 O O . GLU A 1 172 ? 10.133 -13 -22.75 1 69.38 172 GLU A O 1
ATOM 1281 N N . LEU A 1 173 ? 12.211 -13.047 -21.906 1 63.38 173 LEU A N 1
ATOM 1282 C CA . LEU A 1 173 ? 12 -11.836 -21.125 1 63.38 173 LEU A CA 1
ATOM 1283 C C . LEU A 1 173 ? 13.148 -10.852 -21.328 1 63.38 173 LEU A C 1
ATOM 1285 O O . LEU A 1 173 ? 14.312 -11.203 -21.109 1 63.38 173 LEU A O 1
ATOM 1289 N N . MET A 1 174 ? 12.703 -9.664 -21.641 1 55.41 174 MET A N 1
ATOM 1290 C CA . MET A 1 174 ? 13.648 -8.562 -21.766 1 55.41 174 MET A CA 1
ATOM 1291 C C . MET A 1 174 ? 14.836 -8.953 -22.641 1 55.41 174 MET A C 1
ATOM 1293 O O . MET A 1 174 ? 15.984 -8.688 -22.281 1 55.41 174 MET A O 1
ATOM 1297 N N . GLY A 1 175 ? 14.609 -9.672 -23.609 1 52.81 175 GLY A N 1
ATOM 1298 C CA . GLY A 1 175 ? 15.625 -10.008 -24.594 1 52.81 175 GLY A CA 1
ATOM 1299 C C . GLY A 1 175 ? 16.375 -11.289 -24.281 1 52.81 175 GLY A C 1
ATOM 1300 O O . GLY A 1 175 ? 17.25 -11.711 -25.031 1 52.81 175 GLY A O 1
ATOM 1301 N N . ALA A 1 176 ? 16.047 -11.789 -23.078 1 57.41 176 ALA A N 1
ATOM 1302 C CA . ALA A 1 176 ? 16.734 -13.031 -22.703 1 57.41 176 ALA A CA 1
ATOM 1303 C C . ALA A 1 176 ? 15.758 -14.203 -22.719 1 57.41 176 ALA A C 1
ATOM 1305 O O . ALA A 1 176 ? 14.547 -14.023 -22.547 1 57.41 176 ALA A O 1
ATOM 1306 N N . THR A 1 177 ? 16.328 -15.281 -23.266 1 64.06 177 THR A N 1
ATOM 1307 C CA . THR A 1 177 ? 15.531 -16.5 -23.266 1 64.06 177 THR A CA 1
ATOM 1308 C C . THR A 1 177 ? 16.047 -17.5 -22.234 1 64.06 177 THR A C 1
ATOM 1310 O O . THR A 1 177 ? 17.266 -17.672 -22.078 1 64.06 177 THR A O 1
ATOM 1313 N N . ALA A 1 178 ? 15.094 -18 -21.578 1 70.88 178 ALA A N 1
ATOM 1314 C CA . ALA A 1 178 ? 15.461 -19.031 -20.609 1 70.88 178 ALA A CA 1
ATOM 1315 C C . ALA A 1 178 ? 16.188 -20.188 -21.281 1 70.88 178 ALA A C 1
ATOM 1317 O O . ALA A 1 178 ? 15.859 -20.562 -22.406 1 70.88 178 ALA A O 1
ATOM 1318 N N . VAL A 1 179 ? 17.156 -20.719 -20.609 1 66.88 179 VAL A N 1
ATOM 1319 C CA . VAL A 1 179 ? 18 -21.797 -21.141 1 66.88 179 VAL A CA 1
ATOM 1320 C C . VAL A 1 179 ? 17.203 -23.094 -21.188 1 66.88 179 VAL A C 1
ATOM 1322 O O . VAL A 1 179 ? 17.359 -23.891 -22.109 1 66.88 179 VAL A O 1
ATOM 1325 N N . ASP A 1 180 ? 16.25 -23.156 -20.297 1 74.06 180 ASP A N 1
ATOM 1326 C CA . ASP A 1 180 ? 15.484 -24.406 -20.25 1 74.06 180 ASP A CA 1
ATOM 1327 C C . ASP A 1 180 ? 14.312 -24.375 -21.219 1 74.06 180 ASP A C 1
ATOM 1329 O O . ASP A 1 180 ? 13.492 -23.453 -21.188 1 74.06 180 ASP A O 1
ATOM 1333 N N . ASP A 1 181 ? 14.344 -25.312 -22.047 1 84.5 181 ASP A N 1
ATOM 1334 C CA . ASP A 1 181 ? 13.148 -25.5 -22.859 1 84.5 181 ASP A CA 1
ATOM 1335 C C . ASP A 1 181 ? 12.211 -26.531 -22.219 1 84.5 181 ASP A C 1
ATOM 1337 O O . ASP A 1 181 ? 12.492 -27.047 -21.141 1 84.5 181 ASP A O 1
ATOM 1341 N N . PHE A 1 182 ? 11.078 -26.766 -22.797 1 92.12 182 PHE A N 1
ATOM 1342 C CA . PHE A 1 182 ? 10.062 -27.625 -22.219 1 92.12 182 PHE A CA 1
ATOM 1343 C C . PHE A 1 182 ? 10.555 -29.062 -22.141 1 92.12 182 PHE A C 1
ATOM 1345 O O . PHE A 1 182 ? 10.141 -29.828 -21.266 1 92.12 182 PHE A O 1
ATOM 1352 N N . TYR A 1 183 ? 11.453 -29.406 -23 1 92.31 183 TYR A N 1
ATOM 1353 C CA . TYR A 1 183 ? 11.969 -30.766 -22.984 1 92.31 183 TYR A CA 1
ATOM 1354 C C . TYR A 1 183 ? 12.969 -30.953 -21.844 1 92.31 183 TYR A C 1
ATOM 1356 O O . TYR A 1 183 ? 12.727 -31.75 -20.922 1 92.31 183 TYR A O 1
ATOM 1364 N N . GLN A 1 184 ? 14.023 -30.188 -21.891 1 91.06 184 GLN A N 1
ATOM 1365 C CA . GLN A 1 184 ? 15.07 -30.328 -20.891 1 91.06 184 GLN A CA 1
ATOM 1366 C C . GLN A 1 184 ? 14.539 -29.984 -19.5 1 91.06 184 GLN A C 1
ATOM 1368 O O . GLN A 1 184 ? 14.891 -30.641 -18.516 1 91.06 184 GLN A O 1
ATOM 1373 N N . GLY A 1 185 ? 13.711 -29 -19.469 1 91.5 185 GLY A N 1
ATOM 1374 C CA . GLY A 1 185 ? 13.172 -28.578 -18.188 1 91.5 185 GLY A CA 1
ATOM 1375 C C . GLY A 1 185 ? 12.281 -29.625 -17.547 1 91.5 185 GLY A C 1
ATOM 1376 O O . GLY A 1 185 ? 12.383 -29.891 -16.344 1 91.5 185 GLY A O 1
ATOM 1377 N N . THR A 1 186 ? 11.43 -30.203 -18.281 1 93.19 186 THR A N 1
ATOM 1378 C CA . THR A 1 186 ? 10.492 -31.172 -17.719 1 93.19 186 THR A CA 1
ATOM 1379 C C . THR A 1 186 ? 11.172 -32.531 -17.484 1 93.19 186 THR A C 1
ATOM 1381 O O . THR A 1 186 ? 10.773 -33.281 -16.609 1 93.19 186 THR A O 1
ATOM 1384 N N . LYS A 1 187 ? 12.211 -32.812 -18.234 1 93.06 187 LYS A N 1
ATOM 1385 C CA . LYS A 1 187 ? 13.031 -34 -17.938 1 93.06 187 LYS A CA 1
ATOM 1386 C C . LYS A 1 187 ? 13.703 -33.875 -16.578 1 93.06 187 LYS A C 1
ATOM 1388 O O . LYS A 1 187 ? 13.734 -34.812 -15.805 1 93.06 187 LYS A O 1
ATOM 1393 N N . ALA A 1 188 ? 14.211 -32.688 -16.406 1 91.69 188 ALA A N 1
ATOM 1394 C CA . ALA A 1 188 ? 14.828 -32.406 -15.117 1 91.69 188 ALA A CA 1
ATOM 1395 C C . ALA A 1 188 ? 13.805 -32.5 -13.984 1 91.69 188 ALA A C 1
ATOM 1397 O O . ALA A 1 188 ? 14.109 -32.969 -12.891 1 91.69 188 ALA A O 1
ATOM 1398 N N . ALA A 1 189 ? 12.602 -32.031 -14.25 1 91.5 189 ALA A N 1
ATOM 1399 C CA . ALA A 1 189 ? 11.523 -32.094 -13.258 1 91.5 189 ALA A CA 1
ATOM 1400 C C . ALA A 1 189 ? 11.219 -33.5 -12.836 1 91.5 189 ALA A C 1
ATOM 1402 O O . ALA A 1 189 ? 11.195 -33.812 -11.648 1 91.5 189 ALA A O 1
ATOM 1403 N N . ILE A 1 190 ? 11.086 -34.406 -13.781 1 92 190 ILE A N 1
ATOM 1404 C CA . ILE A 1 190 ? 10.75 -35.781 -13.5 1 92 190 ILE A CA 1
ATOM 1405 C C . ILE A 1 190 ? 11.898 -36.438 -12.727 1 92 190 ILE A C 1
ATOM 1407 O O . ILE A 1 190 ? 11.664 -37.219 -11.805 1 92 190 ILE A O 1
ATOM 1411 N N . ALA A 1 191 ? 13.078 -36.062 -13.133 1 91.81 191 ALA A N 1
ATOM 1412 C CA . ALA A 1 191 ? 14.25 -36.625 -12.453 1 91.81 191 ALA A CA 1
ATOM 1413 C C . ALA A 1 191 ? 14.266 -36.219 -10.977 1 91.81 191 ALA A C 1
ATOM 1415 O O . ALA A 1 191 ? 14.766 -36.969 -10.141 1 91.81 191 ALA A O 1
ATOM 1416 N N . GLY A 1 192 ? 13.664 -35.125 -10.758 1 90.62 192 GLY A N 1
ATOM 1417 C CA . GLY A 1 192 ? 13.648 -34.625 -9.391 1 90.62 192 GLY A CA 1
ATOM 1418 C C . GLY A 1 192 ? 12.391 -35 -8.625 1 90.62 192 GLY A C 1
ATOM 1419 O O . GLY A 1 192 ? 12.227 -34.656 -7.461 1 90.62 192 GLY A O 1
ATOM 1420 N N . GLY A 1 193 ? 11.531 -35.719 -9.25 1 91.81 193 GLY A N 1
ATOM 1421 C CA . GLY A 1 193 ? 10.328 -36.156 -8.562 1 91.81 193 GLY A CA 1
ATOM 1422 C C . GLY A 1 193 ? 9.133 -35.281 -8.812 1 91.81 193 GLY A C 1
ATOM 1423 O O . GLY A 1 193 ? 8.07 -35.469 -8.219 1 91.81 193 GLY A O 1
ATOM 1424 N N . THR A 1 194 ? 9.297 -34.281 -9.695 1 92.69 194 THR A N 1
ATOM 1425 C CA . THR A 1 194 ? 8.188 -33.438 -10.102 1 92.69 194 THR A CA 1
ATOM 1426 C C . THR A 1 194 ? 7.469 -34 -11.312 1 92.69 194 THR A C 1
ATOM 1428 O O . THR A 1 194 ? 8.07 -34.156 -12.383 1 92.69 194 THR A O 1
ATOM 1431 N N . THR A 1 195 ? 6.219 -34.312 -11.109 1 93.62 195 THR A N 1
ATOM 1432 C CA . THR A 1 195 ? 5.523 -35 -12.188 1 93.62 195 THR A CA 1
ATOM 1433 C C . THR A 1 195 ? 4.578 -34.062 -12.922 1 93.62 195 THR A C 1
ATOM 1435 O O . THR A 1 195 ? 4.008 -34.406 -13.953 1 93.62 195 THR A O 1
ATOM 1438 N N . MET A 1 196 ? 4.449 -32.844 -12.352 1 94.94 196 MET A N 1
ATOM 1439 C CA . MET A 1 196 ? 3.641 -31.828 -13.016 1 94.94 196 MET A CA 1
ATOM 1440 C C . MET A 1 196 ? 4.234 -30.453 -12.805 1 94.94 196 MET A C 1
ATOM 1442 O O . MET A 1 196 ? 4.691 -30.125 -11.711 1 94.94 196 MET A O 1
ATOM 1446 N N . ILE A 1 197 ? 4.188 -29.641 -13.867 1 93.88 197 ILE A N 1
ATOM 1447 C CA . ILE A 1 197 ? 4.613 -28.25 -13.727 1 93.88 197 ILE A CA 1
ATOM 1448 C C . ILE A 1 197 ? 3.502 -27.328 -14.203 1 93.88 197 ILE A C 1
ATOM 1450 O O . ILE A 1 197 ? 2.607 -27.734 -14.945 1 93.88 197 ILE A O 1
ATOM 1454 N N . MET A 1 198 ? 3.527 -26.172 -13.672 1 95.06 198 MET A N 1
ATOM 1455 C CA . MET A 1 198 ? 2.68 -25.109 -14.195 1 95.06 198 MET A CA 1
ATOM 1456 C C . MET A 1 198 ? 3.521 -23.922 -14.656 1 95.06 198 MET A C 1
ATOM 1458 O O . MET A 1 198 ? 4.27 -23.344 -13.875 1 95.06 198 MET A O 1
ATOM 1462 N N . ASP A 1 199 ? 3.414 -23.672 -15.914 1 95.06 199 ASP A N 1
ATOM 1463 C CA . ASP A 1 199 ? 4.211 -22.609 -16.516 1 95.06 199 ASP A CA 1
ATOM 1464 C C . ASP A 1 199 ? 3.373 -21.359 -16.734 1 95.06 199 ASP A C 1
ATOM 1466 O O . ASP A 1 199 ? 2.148 -21.391 -16.594 1 95.06 199 ASP A O 1
ATOM 1470 N N . PHE A 1 200 ? 4.062 -20.25 -17.031 1 95.81 200 PHE A N 1
ATOM 1471 C CA . PHE A 1 200 ? 3.379 -18.969 -17.188 1 95.81 200 PHE A CA 1
ATOM 1472 C C . PHE A 1 200 ? 3.391 -18.516 -18.641 1 95.81 200 PHE A C 1
ATOM 1474 O O . PHE A 1 200 ? 4.457 -18.281 -19.219 1 95.81 200 PHE A O 1
ATOM 1481 N N . VAL A 1 201 ? 2.189 -18.359 -19.188 1 96.88 201 VAL A N 1
ATOM 1482 C CA . VAL A 1 201 ? 2.031 -17.656 -20.453 1 96.88 201 VAL A CA 1
ATOM 1483 C C . VAL A 1 201 ? 2.1 -16.156 -20.234 1 96.88 201 VAL A C 1
ATOM 1485 O O . VAL A 1 201 ? 1.327 -15.602 -19.453 1 96.88 201 VAL A O 1
ATOM 1488 N N . LEU A 1 202 ? 2.994 -15.484 -20.891 1 95.12 202 LEU A N 1
ATOM 1489 C CA . LEU A 1 202 ? 3.131 -14.047 -20.703 1 95.12 202 LEU A CA 1
ATOM 1490 C C . LEU A 1 202 ? 2.949 -13.305 -22.031 1 95.12 202 LEU A C 1
ATOM 1492 O O . LEU A 1 202 ? 3.92 -13.078 -22.75 1 95.12 202 LEU A O 1
ATOM 1496 N N . PRO A 1 203 ? 1.729 -12.891 -22.266 1 95.56 203 PRO A N 1
ATOM 1497 C CA . PRO A 1 203 ? 1.497 -12.117 -23.484 1 95.56 203 PRO A CA 1
ATOM 1498 C C . PRO A 1 203 ? 2.174 -10.75 -23.453 1 95.56 203 PRO A C 1
ATOM 1500 O O . PRO A 1 203 ? 2.34 -10.164 -22.391 1 95.56 203 PRO A O 1
ATOM 1503 N N . ARG A 1 204 ? 2.504 -10.258 -24.641 1 92.06 204 ARG A N 1
ATOM 1504 C CA . ARG A 1 204 ? 2.914 -8.867 -24.766 1 92.06 204 ARG A CA 1
ATOM 1505 C C . ARG A 1 204 ? 1.72 -7.93 -24.625 1 92.06 204 ARG A C 1
ATOM 1507 O O . ARG A 1 204 ? 0.576 -8.336 -24.844 1 92.06 204 ARG A O 1
ATOM 1514 N N . LYS A 1 205 ? 2.053 -6.73 -24.281 1 93.69 205 LYS A N 1
ATOM 1515 C CA . LYS A 1 205 ? 0.974 -5.75 -24.203 1 93.69 205 LYS A CA 1
ATOM 1516 C C . LYS A 1 205 ? 0.23 -5.652 -25.531 1 93.69 205 LYS A C 1
ATOM 1518 O O . LYS A 1 205 ? 0.85 -5.504 -26.594 1 93.69 205 LYS A O 1
ATOM 1523 N N . GLY A 1 206 ? -1.033 -5.793 -25.516 1 95.44 206 GLY A N 1
ATOM 1524 C CA . GLY A 1 206 ? -1.846 -5.715 -26.719 1 95.44 206 GLY A CA 1
ATOM 1525 C C . GLY A 1 206 ? -2.062 -7.062 -27.391 1 95.44 206 GLY A C 1
ATOM 1526 O O . GLY A 1 206 ? -2.93 -7.203 -28.25 1 95.44 206 GLY A O 1
ATOM 1527 N N . GLU A 1 207 ? -1.257 -8.047 -26.969 1 96.81 207 GLU A N 1
ATOM 1528 C CA . GLU A 1 207 ? -1.396 -9.383 -27.547 1 96.81 207 GLU A CA 1
ATOM 1529 C C . GLU A 1 207 ? -2.586 -10.117 -26.938 1 96.81 207 GLU A C 1
ATOM 1531 O O . GLU A 1 207 ? -2.844 -10.016 -25.734 1 96.81 207 GLU A O 1
ATOM 1536 N N . SER A 1 208 ? -3.266 -10.875 -27.797 1 98.38 208 SER A N 1
ATOM 1537 C CA . SER A 1 208 ? -4.371 -11.711 -27.359 1 98.38 208 SER A CA 1
ATOM 1538 C C . SER A 1 208 ? -3.898 -12.766 -26.359 1 98.38 208 SER A C 1
ATOM 1540 O O . SER A 1 208 ? -2.92 -13.469 -26.609 1 98.38 208 SER A O 1
ATOM 1542 N N . LEU A 1 209 ? -4.652 -12.883 -25.234 1 98.62 209 LEU A N 1
ATOM 1543 C CA . LEU A 1 209 ? -4.312 -13.898 -24.25 1 98.62 209 LEU A CA 1
ATOM 1544 C C . LEU A 1 209 ? -4.508 -15.297 -24.828 1 98.62 209 LEU A C 1
ATOM 1546 O O . LEU A 1 209 ? -3.701 -16.203 -24.578 1 98.62 209 LEU A O 1
ATOM 1550 N N . VAL A 1 210 ? -5.543 -15.469 -25.578 1 98.69 210 VAL A N 1
ATOM 1551 C CA . VAL A 1 210 ? -5.871 -16.766 -26.156 1 98.69 210 VAL A CA 1
ATOM 1552 C C . VAL A 1 210 ? -4.809 -17.156 -27.188 1 98.69 210 VAL A C 1
ATOM 1554 O O . VAL A 1 210 ? -4.383 -18.328 -27.234 1 98.69 210 VAL A O 1
ATOM 1557 N N . GLU A 1 211 ? -4.355 -16.188 -27.969 1 98.25 211 GLU A N 1
ATOM 1558 C CA . GLU A 1 211 ? -3.305 -16.469 -28.938 1 98.25 211 GLU A CA 1
ATOM 1559 C C . GLU A 1 211 ? -1.991 -16.812 -28.234 1 98.25 211 GLU A C 1
ATOM 1561 O O . GLU A 1 211 ? -1.293 -17.75 -28.656 1 98.25 211 GLU A O 1
ATOM 1566 N N . ALA A 1 212 ? -1.73 -16.094 -27.234 1 97.62 212 ALA A N 1
ATOM 1567 C CA . ALA A 1 212 ? -0.514 -16.375 -26.484 1 97.62 212 ALA A CA 1
ATOM 1568 C C . ALA A 1 212 ? -0.563 -17.766 -25.859 1 97.62 212 ALA A C 1
ATOM 1570 O O . ALA A 1 212 ? 0.426 -18.5 -25.891 1 97.62 212 ALA A O 1
ATOM 1571 N N . PHE A 1 213 ? -1.692 -18.141 -25.344 1 98.12 213 PHE A N 1
ATOM 1572 C CA . PHE A 1 213 ? -1.909 -19.469 -24.781 1 98.12 213 PHE A CA 1
ATOM 1573 C C . PHE A 1 213 ? -1.662 -20.547 -25.828 1 98.12 213 PHE A C 1
ATOM 1575 O O . PHE A 1 213 ? -0.95 -21.516 -25.562 1 98.12 213 PHE A O 1
ATOM 1582 N N . GLY A 1 214 ? -2.205 -20.312 -26.953 1 97.94 214 GLY A N 1
ATOM 1583 C CA . GLY A 1 214 ? -2.004 -21.234 -28.047 1 97.94 214 GLY A CA 1
ATOM 1584 C C . GLY A 1 214 ? -0.548 -21.391 -28.438 1 97.94 214 GLY A C 1
ATOM 1585 O O . GLY A 1 214 ? -0.09 -22.5 -28.734 1 97.94 214 GLY A O 1
ATOM 1586 N N . ASN A 1 215 ? 0.132 -20.312 -28.469 1 96.06 215 ASN A N 1
ATOM 1587 C CA . ASN A 1 215 ? 1.553 -20.328 -28.812 1 96.06 215 ASN A CA 1
ATOM 1588 C C . ASN A 1 215 ? 2.35 -21.156 -27.797 1 96.06 215 ASN A C 1
ATOM 1590 O O . ASN A 1 215 ? 3.258 -21.891 -28.172 1 96.06 215 ASN A O 1
ATOM 1594 N N . TRP A 1 216 ? 1.997 -21 -26.547 1 95.88 216 TRP A N 1
ATOM 1595 C CA . TRP A 1 216 ? 2.678 -21.781 -25.516 1 95.88 216 TRP A CA 1
ATOM 1596 C C . TRP A 1 216 ? 2.357 -23.266 -25.641 1 95.88 216 TRP A C 1
ATOM 1598 O O . TRP A 1 216 ? 3.234 -24.109 -25.453 1 95.88 216 TRP A O 1
ATOM 1608 N N . ARG A 1 217 ? 1.124 -23.594 -25.953 1 96.81 217 ARG A N 1
ATOM 1609 C CA . ARG A 1 217 ? 0.734 -24.984 -26.156 1 96.81 217 ARG A CA 1
ATOM 1610 C C . ARG A 1 217 ? 1.498 -25.609 -27.312 1 96.81 217 ARG A C 1
ATOM 1612 O O . ARG A 1 217 ? 1.977 -26.75 -27.219 1 96.81 217 ARG A O 1
ATOM 1619 N N . ARG A 1 218 ? 1.631 -24.875 -28.375 1 95.38 218 ARG A N 1
ATOM 1620 C CA . ARG A 1 218 ? 2.344 -25.359 -29.562 1 95.38 218 ARG A CA 1
ATOM 1621 C C . ARG A 1 218 ? 3.812 -25.625 -29.234 1 95.38 218 ARG A C 1
ATOM 1623 O O . ARG A 1 218 ? 4.406 -26.562 -29.75 1 95.38 218 ARG A O 1
ATOM 1630 N N . LYS A 1 219 ? 4.328 -24.797 -28.422 1 92.75 219 LYS A N 1
ATOM 1631 C CA . LYS A 1 219 ? 5.727 -24.922 -28.016 1 92.75 219 LYS A CA 1
ATOM 1632 C C . LYS A 1 219 ? 5.918 -26.078 -27.047 1 92.75 219 LYS A C 1
ATOM 1634 O O . LYS A 1 219 ? 6.922 -26.797 -27.109 1 92.75 219 LYS A O 1
ATOM 1639 N N . ALA A 1 220 ? 4.992 -26.297 -26.188 1 95.19 220 ALA A N 1
ATOM 1640 C CA . ALA A 1 220 ? 5.152 -27.219 -25.062 1 95.19 220 ALA A CA 1
ATOM 1641 C C . ALA A 1 220 ? 4.707 -28.625 -25.438 1 95.19 220 ALA A C 1
ATOM 1643 O O . ALA A 1 220 ? 5.395 -29.609 -25.125 1 95.19 220 ALA A O 1
ATOM 1644 N N . ASP A 1 221 ? 3.658 -28.797 -26.141 1 95.19 221 ASP A N 1
ATOM 1645 C CA . ASP A 1 221 ? 2.984 -30.062 -26.359 1 95.19 221 ASP A CA 1
ATOM 1646 C C . ASP A 1 221 ? 3.938 -31.109 -26.953 1 95.19 221 ASP A C 1
ATOM 1648 O O . ASP A 1 221 ? 3.99 -32.25 -26.484 1 95.19 221 ASP A O 1
ATOM 1652 N N . PRO A 1 222 ? 4.766 -30.734 -27.891 1 94.56 222 PRO A N 1
ATOM 1653 C CA . PRO A 1 222 ? 5.629 -31.75 -28.5 1 94.56 222 PRO A CA 1
ATOM 1654 C C . PRO A 1 222 ? 6.848 -32.094 -27.641 1 94.56 222 PRO A C 1
ATOM 1656 O O . PRO A 1 222 ? 7.543 -33.062 -27.906 1 94.56 222 PRO A O 1
ATOM 1659 N N . LYS A 1 223 ? 7.07 -31.266 -26.672 1 93.38 223 LYS A N 1
ATOM 1660 C CA . LYS A 1 223 ? 8.367 -31.359 -26.016 1 93.38 223 LYS A CA 1
ATOM 1661 C C . LYS A 1 223 ? 8.219 -31.828 -24.562 1 93.38 223 LYS A C 1
ATOM 1663 O O . LYS A 1 223 ? 9.133 -32.438 -24.016 1 93.38 223 LYS A O 1
ATOM 1668 N N . VAL A 1 224 ? 7.113 -31.578 -23.938 1 95.12 224 VAL A N 1
ATOM 1669 C CA . VAL A 1 224 ? 6.949 -31.75 -22.5 1 95.12 224 VAL A CA 1
ATOM 1670 C C . VAL A 1 224 ? 7.012 -33.25 -22.141 1 95.12 224 VAL A C 1
ATOM 1672 O O . VAL A 1 224 ? 6.508 -34.062 -22.891 1 95.12 224 VAL A O 1
ATOM 1675 N N . CYS A 1 225 ? 7.621 -33.531 -21 1 94.06 225 CYS A N 1
ATOM 1676 C CA . CYS A 1 225 ? 7.848 -34.938 -20.594 1 94.06 225 CYS A CA 1
ATOM 1677 C C . CYS A 1 225 ? 6.973 -35.281 -19.391 1 94.06 225 CYS A C 1
ATOM 1679 O O . CYS A 1 225 ? 6.941 -36.438 -18.969 1 94.06 225 CYS A O 1
ATOM 1681 N N . CYS A 1 226 ? 6.363 -34.344 -18.828 1 93.81 226 CYS A N 1
ATOM 1682 C CA . CYS A 1 226 ? 5.48 -34.562 -17.688 1 93.81 226 CYS A CA 1
ATOM 1683 C C . CYS A 1 226 ? 4.156 -33.812 -17.891 1 93.81 226 CYS A C 1
ATOM 1685 O O . CYS A 1 226 ? 3.951 -33.156 -18.906 1 93.81 226 CYS A O 1
ATOM 1687 N N . ASP A 1 227 ? 3.199 -34.094 -16.938 1 93.94 227 ASP A N 1
ATOM 1688 C CA . ASP A 1 227 ? 1.971 -33.312 -17 1 93.94 227 ASP A CA 1
ATOM 1689 C C . ASP A 1 227 ? 2.26 -31.812 -16.797 1 93.94 227 ASP A C 1
ATOM 1691 O O . ASP A 1 227 ? 3.236 -31.453 -16.141 1 93.94 227 ASP A O 1
ATOM 1695 N N . TYR A 1 228 ? 1.477 -31 -17.484 1 95.31 228 TYR A N 1
ATOM 1696 C CA . TYR A 1 228 ? 1.701 -29.578 -17.266 1 95.31 228 TYR A CA 1
ATOM 1697 C C . TYR A 1 228 ? 0.413 -28.781 -17.453 1 95.31 228 TYR A C 1
ATOM 1699 O O . TYR A 1 228 ? -0.539 -29.281 -18.062 1 95.31 228 TYR A O 1
ATOM 1707 N N . ALA A 1 229 ? 0.318 -27.734 -16.812 1 96.31 229 ALA A N 1
ATOM 1708 C CA . ALA A 1 229 ? -0.737 -26.734 -16.953 1 96.31 229 ALA A CA 1
ATOM 1709 C C . ALA A 1 229 ? -0.148 -25.328 -17.125 1 96.31 229 ALA A C 1
ATOM 1711 O O . ALA A 1 229 ? 1.068 -25.141 -17.031 1 96.31 229 ALA A O 1
ATOM 1712 N N . LEU A 1 230 ? -1.052 -24.422 -17.516 1 97.38 230 LEU A N 1
ATOM 1713 C CA . LEU A 1 230 ? -0.568 -23.078 -17.797 1 97.38 230 LEU A CA 1
ATOM 1714 C C . LEU A 1 230 ? -1.334 -22.047 -16.969 1 97.38 230 LEU A C 1
ATOM 1716 O O . LEU A 1 230 ? -2.562 -22.109 -16.875 1 97.38 230 LEU A O 1
ATOM 1720 N N . HIS A 1 231 ? -0.528 -21.203 -16.266 1 97.5 231 HIS A N 1
ATOM 1721 C CA . HIS A 1 231 ? -1.049 -19.891 -15.867 1 97.5 231 HIS A CA 1
ATOM 1722 C C . HIS A 1 231 ? -1.001 -18.906 -17.031 1 97.5 231 HIS A C 1
ATOM 1724 O O . HIS A 1 231 ? -0.146 -19.016 -17.906 1 97.5 231 HIS A O 1
ATOM 1730 N N . VAL A 1 232 ? -1.923 -17.953 -16.953 1 98.62 232 VAL A N 1
ATOM 1731 C CA . VAL A 1 232 ? -1.854 -16.938 -18 1 98.62 232 VAL A CA 1
ATOM 1732 C C . VAL A 1 232 ? -1.689 -15.555 -17.391 1 98.62 232 VAL A C 1
ATOM 1734 O O . VAL A 1 232 ? -2.445 -15.18 -16.484 1 98.62 232 VAL A O 1
ATOM 1737 N N . GLY A 1 233 ? -0.696 -14.859 -17.875 1 98.19 233 GLY A N 1
ATOM 1738 C CA . GLY A 1 233 ? -0.481 -13.492 -17.422 1 98.19 233 GLY A CA 1
ATOM 1739 C C . GLY A 1 233 ? -1.445 -12.5 -18.047 1 98.19 233 GLY A C 1
ATOM 1740 O O . GLY A 1 233 ? -1.765 -12.602 -19.234 1 98.19 233 GLY A O 1
ATOM 1741 N N . VAL A 1 234 ? -1.951 -11.625 -17.219 1 98.62 234 VAL A N 1
ATOM 1742 C CA . VAL A 1 234 ? -2.672 -10.445 -17.688 1 98.62 234 VAL A CA 1
ATOM 1743 C C . VAL A 1 234 ? -1.749 -9.234 -17.672 1 98.62 234 VAL A C 1
ATOM 1745 O O . VAL A 1 234 ? -1.567 -8.602 -16.625 1 98.62 234 VAL A O 1
ATOM 1748 N N . THR A 1 235 ? -1.267 -8.875 -18.828 1 97 235 THR A N 1
ATOM 1749 C CA . THR A 1 235 ? -0.227 -7.859 -18.922 1 97 235 THR A CA 1
ATOM 1750 C C . THR A 1 235 ? -0.816 -6.523 -19.375 1 97 235 THR A C 1
ATOM 1752 O O . THR A 1 235 ? -0.106 -5.516 -19.438 1 97 235 THR A O 1
ATOM 1755 N N . TRP A 1 236 ? -2.037 -6.523 -19.734 1 97.69 236 TRP A N 1
ATOM 1756 C CA . TRP A 1 236 ? -2.826 -5.348 -20.094 1 97.69 236 TRP A CA 1
ATOM 1757 C C . TRP A 1 236 ? -4.316 -5.613 -19.906 1 97.69 236 TRP A C 1
ATOM 1759 O O . TRP A 1 236 ? -4.727 -6.758 -19.703 1 97.69 236 TRP A O 1
ATOM 1769 N N . TRP A 1 237 ? -5.121 -4.504 -19.938 1 98 237 TRP A N 1
ATOM 1770 C CA . TRP A 1 237 ? -6.523 -4.707 -19.594 1 98 237 TRP A CA 1
ATOM 1771 C C . TRP A 1 237 ? -7.434 -4.02 -20.609 1 98 237 TRP A C 1
ATOM 1773 O O . TRP A 1 237 ? -7.145 -2.906 -21.062 1 98 237 TRP A O 1
ATOM 1783 N N . SER A 1 238 ? -8.43 -4.648 -21.016 1 98.06 238 SER A N 1
ATOM 1784 C CA . SER A 1 238 ? -9.508 -4.195 -21.891 1 98.06 238 SER A CA 1
ATOM 1785 C C . SER A 1 238 ? -10.703 -5.148 -21.844 1 98.06 238 SER A C 1
ATOM 1787 O O . SER A 1 238 ? -10.625 -6.207 -21.203 1 98.06 238 SER A O 1
ATOM 1789 N N . ASP A 1 239 ? -11.758 -4.828 -22.516 1 97.81 239 ASP A N 1
ATOM 1790 C CA . ASP A 1 239 ? -12.914 -5.715 -22.609 1 97.81 239 ASP A CA 1
ATOM 1791 C C . ASP A 1 239 ? -12.562 -7.008 -23.328 1 97.81 239 ASP A C 1
ATOM 1793 O O . ASP A 1 239 ? -13.102 -8.07 -23.016 1 97.81 239 ASP A O 1
ATOM 1797 N N . GLN A 1 240 ? -11.703 -6.84 -24.266 1 98.19 240 GLN A N 1
ATOM 1798 C CA . GLN A 1 240 ? -11.25 -8.031 -24.969 1 98.19 240 GLN A CA 1
ATOM 1799 C C . GLN A 1 240 ? -10.547 -9 -24.016 1 98.19 240 GLN A C 1
ATOM 1801 O O . GLN A 1 240 ? -10.797 -10.203 -24.062 1 98.19 240 GLN A O 1
ATOM 1806 N N . VAL A 1 241 ? -9.672 -8.492 -23.234 1 98.69 241 VAL A N 1
ATOM 1807 C CA . VAL A 1 241 ? -8.938 -9.305 -22.266 1 98.69 241 VAL A CA 1
ATOM 1808 C C . VAL A 1 241 ? -9.906 -10 -21.312 1 98.69 241 VAL A C 1
ATOM 1810 O O . VAL A 1 241 ? -9.766 -11.188 -21.031 1 98.69 241 VAL A O 1
ATOM 1813 N N . LYS A 1 242 ? -10.867 -9.25 -20.875 1 98.69 242 LYS A N 1
ATOM 1814 C CA . LYS A 1 242 ? -11.891 -9.797 -20 1 98.69 242 LYS A CA 1
ATOM 1815 C C . LYS A 1 242 ? -12.578 -11 -20.625 1 98.69 242 LYS A C 1
ATOM 1817 O O . LYS A 1 242 ? -12.734 -12.039 -19.984 1 98.69 242 LYS A O 1
ATOM 1822 N N . GLN A 1 243 ? -12.961 -10.844 -21.844 1 98.69 243 GLN A N 1
ATOM 1823 C CA . GLN A 1 243 ? -13.633 -11.922 -22.562 1 98.69 243 GLN A CA 1
ATOM 1824 C C . GLN A 1 243 ? -12.703 -13.117 -22.766 1 98.69 243 GLN A C 1
ATOM 1826 O O . GLN A 1 243 ? -13.125 -14.273 -22.641 1 98.69 243 GLN A O 1
ATOM 1831 N N . GLU A 1 244 ? -11.5 -12.859 -23.031 1 98.88 244 GLU A N 1
ATOM 1832 C CA . GLU A 1 244 ? -10.531 -13.93 -23.281 1 98.88 244 GLU A CA 1
ATOM 1833 C C . GLU A 1 244 ? -10.203 -14.688 -22 1 98.88 244 GLU A C 1
ATOM 1835 O O . GLU A 1 244 ? -9.953 -15.898 -22.031 1 98.88 244 GLU A O 1
ATOM 1840 N N . MET A 1 245 ? -10.172 -14.008 -20.922 1 98.81 245 MET A N 1
ATOM 1841 C CA . MET A 1 245 ? -10.031 -14.695 -19.641 1 98.81 245 MET A CA 1
ATOM 1842 C C . MET A 1 245 ? -11.164 -15.695 -19.438 1 98.81 245 MET A C 1
ATOM 1844 O O . MET A 1 245 ? -10.938 -16.812 -18.969 1 98.81 245 MET A O 1
ATOM 1848 N N . THR A 1 246 ? -12.383 -15.242 -19.734 1 98.75 246 THR A N 1
ATOM 1849 C CA . THR A 1 246 ? -13.547 -16.125 -19.641 1 98.75 246 THR A CA 1
ATOM 1850 C C . THR A 1 246 ? -13.383 -17.344 -20.531 1 98.75 246 THR A C 1
ATOM 1852 O O . THR A 1 246 ? -13.625 -18.469 -20.094 1 98.75 246 THR A O 1
ATOM 1855 N N . GLU A 1 247 ? -12.945 -17.094 -21.734 1 98.75 247 GLU A N 1
ATOM 1856 C CA . GLU A 1 247 ? -12.734 -18.172 -22.688 1 98.75 247 GLU A CA 1
ATOM 1857 C C . GLU A 1 247 ? -11.688 -19.156 -22.188 1 98.75 247 GLU A C 1
ATOM 1859 O O . GLU A 1 247 ? -11.898 -20.375 -22.234 1 98.75 247 GLU A O 1
ATOM 1864 N N . LEU A 1 248 ? -10.617 -18.688 -21.719 1 98.81 248 LEU A N 1
ATOM 1865 C CA . LEU A 1 248 ? -9.523 -19.516 -21.234 1 98.81 248 LEU A CA 1
ATOM 1866 C C . LEU A 1 248 ? -9.961 -20.344 -20.031 1 98.81 248 LEU A C 1
ATOM 1868 O O . LEU A 1 248 ? -9.625 -21.516 -19.938 1 98.81 248 LEU A O 1
ATOM 1872 N N . ALA A 1 249 ? -10.664 -19.719 -19.141 1 98.19 249 ALA A N 1
ATOM 1873 C CA . ALA A 1 249 ? -11.102 -20.391 -17.922 1 98.19 249 ALA A CA 1
ATOM 1874 C C . ALA A 1 249 ? -12.156 -21.453 -18.234 1 98.19 249 ALA A C 1
ATOM 1876 O O . ALA A 1 249 ? -12.109 -22.562 -17.688 1 98.19 249 ALA A O 1
ATOM 1877 N N . LYS A 1 250 ? -13.055 -21.188 -19.156 1 97.62 250 LYS A N 1
ATOM 1878 C CA . LYS A 1 250 ? -14.203 -22.047 -19.391 1 97.62 250 LYS A CA 1
ATOM 1879 C C . LYS A 1 250 ? -13.852 -23.156 -20.375 1 97.62 250 LYS A C 1
ATOM 1881 O O . LYS A 1 250 ? -14.336 -24.297 -20.25 1 97.62 250 LYS A O 1
ATOM 1886 N N . ASN A 1 251 ? -13.008 -22.812 -21.344 1 97.44 251 ASN A N 1
ATOM 1887 C CA . ASN A 1 251 ? -12.883 -23.734 -22.453 1 97.44 251 ASN A CA 1
ATOM 1888 C C . ASN A 1 251 ? -11.461 -24.281 -22.578 1 97.44 251 ASN A C 1
ATOM 1890 O O . ASN A 1 251 ? -11.219 -25.25 -23.297 1 97.44 251 ASN A O 1
ATOM 1894 N N . HIS A 1 252 ? -10.492 -23.719 -21.859 1 97.19 252 HIS A N 1
ATOM 1895 C CA . HIS A 1 252 ? -9.117 -24.156 -22.047 1 97.19 252 HIS A CA 1
ATOM 1896 C C . HIS A 1 252 ? -8.492 -24.609 -20.734 1 97.19 252 HIS A C 1
ATOM 1898 O O . HIS A 1 252 ? -7.285 -24.844 -20.672 1 97.19 252 HIS A O 1
ATOM 1904 N N . GLY A 1 253 ? -9.242 -24.594 -19.656 1 95.5 253 GLY A N 1
ATOM 1905 C CA . GLY A 1 253 ? -8.797 -25.188 -18.406 1 95.5 253 GLY A CA 1
ATOM 1906 C C . GLY A 1 253 ? -7.879 -24.297 -17.609 1 95.5 253 GLY A C 1
ATOM 1907 O O . GLY A 1 253 ? -7.203 -24.75 -16.672 1 95.5 253 GLY A O 1
ATOM 1908 N N . VAL A 1 254 ? -7.836 -23.016 -17.906 1 97.69 254 VAL A N 1
ATOM 1909 C CA . VAL A 1 254 ? -7.016 -22.062 -17.156 1 97.69 254 VAL A CA 1
ATOM 1910 C C . VAL A 1 254 ? -7.762 -21.609 -15.906 1 97.69 254 VAL A C 1
ATOM 1912 O O . VAL A 1 254 ? -8.883 -21.109 -15.992 1 97.69 254 VAL A O 1
ATOM 1915 N N . ASN A 1 255 ? -7.109 -21.766 -14.75 1 95.94 255 ASN A N 1
ATOM 1916 C CA . ASN A 1 255 ? -7.816 -21.422 -13.523 1 95.94 255 ASN A CA 1
ATOM 1917 C C . ASN A 1 255 ? -7.043 -20.391 -12.703 1 95.94 255 ASN A C 1
ATOM 1919 O O . ASN A 1 255 ? -7.352 -20.172 -11.531 1 95.94 255 ASN A O 1
ATOM 1923 N N . SER A 1 256 ? -6.027 -19.859 -13.266 1 97.62 256 SER A N 1
ATOM 1924 C CA . SER A 1 256 ? -5.246 -18.859 -12.555 1 97.62 256 SER A CA 1
ATOM 1925 C C . SER A 1 256 ? -4.668 -17.828 -13.523 1 97.62 256 SER A C 1
ATOM 1927 O O . SER A 1 256 ? -4.266 -18.172 -14.633 1 97.62 256 SER A O 1
ATOM 1929 N N . PHE A 1 257 ? -4.676 -16.609 -13.086 1 98.75 257 PHE A N 1
ATOM 1930 C CA . PHE A 1 257 ? -4.164 -15.492 -13.883 1 98.75 257 PHE A CA 1
ATOM 1931 C C . PHE A 1 257 ? -3.154 -14.68 -13.094 1 98.75 257 PHE A C 1
ATOM 1933 O O . PHE A 1 257 ? -3.354 -14.414 -11.906 1 98.75 257 PHE A O 1
ATOM 1940 N N . LYS A 1 258 ? -2.066 -14.289 -13.773 1 98.44 258 LYS A N 1
ATOM 1941 C CA . LYS A 1 258 ? -0.958 -13.609 -13.109 1 98.44 258 LYS A CA 1
ATOM 1942 C C . LYS A 1 258 ? -0.879 -12.141 -13.531 1 98.44 258 LYS A C 1
ATOM 1944 O O . LYS A 1 258 ? -0.962 -11.828 -14.719 1 98.44 258 LYS A O 1
ATOM 1949 N N . MET A 1 259 ? -0.793 -11.273 -12.539 1 98.62 259 MET A N 1
ATOM 1950 C CA . MET A 1 259 ? -0.567 -9.852 -12.781 1 98.62 259 MET A CA 1
ATOM 1951 C C . MET A 1 259 ? 0.757 -9.398 -12.18 1 98.62 259 MET A C 1
ATOM 1953 O O . MET A 1 259 ? 1.301 -10.07 -11.297 1 98.62 259 MET A O 1
ATOM 1957 N N . PHE A 1 260 ? 1.25 -8.258 -12.719 1 98.19 260 PHE A N 1
ATOM 1958 C CA . PHE A 1 260 ? 2.492 -7.668 -12.219 1 98.19 260 PHE A CA 1
ATOM 1959 C C . PHE A 1 260 ? 2.26 -6.25 -11.719 1 98.19 260 PHE A C 1
ATOM 1961 O O . PHE A 1 260 ? 1.606 -5.449 -12.391 1 98.19 260 PHE A O 1
ATOM 1968 N N . MET A 1 261 ? 2.836 -5.953 -10.523 1 98.5 261 MET A N 1
ATOM 1969 C CA . MET A 1 261 ? 2.777 -4.598 -9.984 1 98.5 261 MET A CA 1
ATOM 1970 C C . MET A 1 261 ? 4.102 -3.871 -10.195 1 98.5 261 MET A C 1
ATOM 1972 O O . MET A 1 261 ? 4.266 -2.73 -9.766 1 98.5 261 MET A O 1
ATOM 1976 N N . ALA A 1 262 ? 4.988 -4.555 -10.852 1 96.5 262 ALA A N 1
ATOM 1977 C CA . ALA A 1 262 ? 6.293 -3.996 -11.195 1 96.5 262 ALA A CA 1
ATOM 1978 C C . ALA A 1 262 ? 6.539 -4.07 -12.703 1 96.5 262 ALA A C 1
ATOM 1980 O O . ALA A 1 262 ? 5.633 -4.398 -13.469 1 96.5 262 ALA A O 1
ATOM 1981 N N . TYR A 1 263 ? 7.746 -3.58 -13.07 1 93.25 263 TYR A N 1
ATOM 1982 C CA . TYR A 1 263 ? 8.141 -3.525 -14.469 1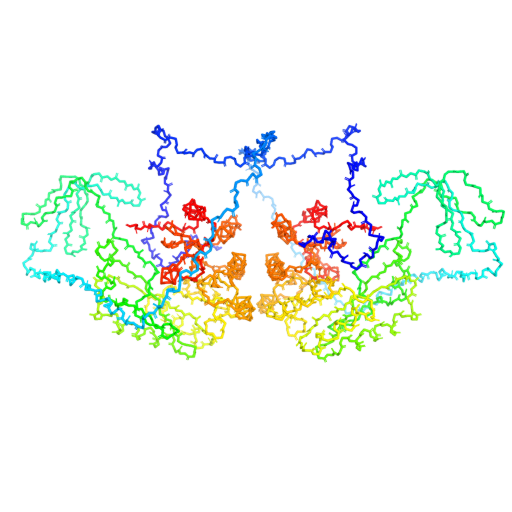 93.25 263 TYR A CA 1
ATOM 1983 C C . TYR A 1 263 ? 7.34 -2.463 -15.219 1 93.25 263 TYR A C 1
ATOM 1985 O O . TYR A 1 263 ? 6.629 -2.771 -16.172 1 93.25 263 TYR A O 1
ATOM 1993 N N . LYS A 1 264 ? 7.602 -1.262 -14.75 1 91.94 264 LYS A N 1
ATOM 1994 C CA . LYS A 1 264 ? 6.93 -0.079 -15.281 1 91.94 264 LYS A CA 1
ATOM 1995 C C . LYS A 1 264 ? 7.074 -0.002 -16.797 1 91.94 264 LYS A C 1
ATOM 1997 O O . LYS A 1 264 ? 8.164 -0.209 -17.344 1 91.94 264 LYS A O 1
ATOM 2002 N N . ASP A 1 265 ? 5.934 0.221 -17.5 1 88 265 ASP A N 1
ATOM 2003 C CA . ASP A 1 265 ? 5.828 0.414 -18.953 1 88 265 ASP A CA 1
ATOM 2004 C C . ASP A 1 265 ? 5.969 -0.913 -19.688 1 88 265 ASP A C 1
ATOM 2006 O O . ASP A 1 265 ? 6.113 -0.933 -20.906 1 88 265 ASP A O 1
ATOM 2010 N N . LEU A 1 266 ? 6.062 -2.035 -19 1 91.56 266 LEU A N 1
ATOM 2011 C CA . LEU A 1 266 ? 6.102 -3.365 -19.609 1 91.56 266 LEU A CA 1
ATOM 2012 C C . LEU A 1 266 ? 4.906 -4.199 -19.156 1 91.56 266 LEU A C 1
ATOM 2014 O O . LEU A 1 266 ? 3.867 -4.211 -19.812 1 91.56 266 LEU A O 1
ATOM 2018 N N . TYR A 1 267 ? 4.945 -4.672 -17.875 1 93.5 267 TYR A N 1
ATOM 2019 C CA . TYR A 1 267 ? 3.914 -5.598 -17.422 1 93.5 267 TYR A CA 1
ATOM 2020 C C . TYR A 1 267 ? 3.051 -4.961 -16.328 1 93.5 267 TYR A C 1
ATOM 2022 O O . TYR A 1 267 ? 1.97 -5.461 -16.016 1 93.5 267 TYR A O 1
ATOM 2030 N N . MET A 1 268 ? 3.418 -3.902 -15.844 1 96.88 268 MET A N 1
ATOM 2031 C CA . MET A 1 268 ? 2.818 -3.348 -14.633 1 96.88 268 MET A CA 1
ATOM 2032 C C . MET A 1 268 ? 1.359 -2.973 -14.875 1 96.88 268 MET A C 1
ATOM 2034 O O . MET A 1 268 ? 1.045 -2.262 -15.828 1 96.88 268 MET A O 1
ATOM 2038 N N . ILE A 1 269 ? 0.525 -3.492 -14.031 1 97.81 269 ILE A N 1
ATOM 2039 C CA . ILE A 1 269 ? -0.893 -3.152 -14.031 1 97.81 269 ILE A CA 1
ATOM 2040 C C . ILE A 1 269 ? -1.196 -2.203 -12.875 1 97.81 269 ILE A C 1
ATOM 2042 O O . ILE A 1 269 ? -0.75 -2.426 -11.742 1 97.81 269 ILE A O 1
ATOM 2046 N N . ARG A 1 270 ? -1.938 -1.195 -13.18 1 96.25 270 ARG A N 1
ATOM 2047 C CA . ARG A 1 270 ? -2.256 -0.183 -12.18 1 96.25 270 ARG A CA 1
ATOM 2048 C C . ARG A 1 270 ? -3.5 -0.57 -11.383 1 96.25 270 ARG A C 1
ATOM 2050 O O . ARG A 1 270 ? -4.258 -1.448 -11.797 1 96.25 270 ARG A O 1
ATOM 2057 N N . ASP A 1 271 ? -3.746 0.139 -10.297 1 97.12 271 ASP A N 1
ATOM 2058 C CA . ASP A 1 271 ? -4.73 -0.236 -9.281 1 97.12 271 ASP A CA 1
ATOM 2059 C C . ASP A 1 271 ? -6.129 -0.341 -9.891 1 97.12 271 ASP A C 1
ATOM 2061 O O . ASP A 1 271 ? -6.863 -1.292 -9.609 1 97.12 271 ASP A O 1
ATOM 2065 N N . PRO A 1 272 ? -6.578 0.595 -10.727 1 96.38 272 PRO A N 1
ATOM 2066 C CA . PRO A 1 272 ? -7.938 0.478 -11.25 1 96.38 272 PRO A CA 1
ATOM 2067 C C . PRO A 1 272 ? -8.148 -0.8 -12.062 1 96.38 272 PRO A C 1
ATOM 2069 O O . PRO A 1 272 ? -9.195 -1.443 -11.945 1 96.38 272 PRO A O 1
ATOM 2072 N N . ASP A 1 273 ? -7.113 -1.1 -12.82 1 97.94 273 ASP A N 1
ATOM 2073 C CA . ASP A 1 273 ? -7.223 -2.303 -13.641 1 97.94 273 ASP A CA 1
ATOM 2074 C C . ASP A 1 273 ? -7.066 -3.562 -12.797 1 97.94 273 ASP A C 1
ATOM 2076 O O . ASP A 1 273 ? -7.762 -4.555 -13.016 1 97.94 273 ASP A O 1
ATOM 2080 N N . LEU A 1 274 ? -6.184 -3.523 -11.867 1 98.62 274 LEU A N 1
ATOM 2081 C CA . LEU A 1 274 ? -6.02 -4.652 -10.953 1 98.62 274 LEU A CA 1
ATOM 2082 C C . LEU A 1 274 ? -7.34 -4.988 -10.266 1 98.62 274 LEU A C 1
ATOM 2084 O O . LEU A 1 274 ? -7.699 -6.16 -10.141 1 98.62 274 LEU A O 1
ATOM 2088 N N . TYR A 1 275 ? -8.031 -3.934 -9.844 1 98.62 275 TYR A N 1
ATOM 2089 C CA . TYR A 1 275 ? -9.328 -4.082 -9.195 1 98.62 275 TYR A CA 1
ATOM 2090 C C . TYR A 1 275 ? -10.297 -4.848 -10.094 1 98.62 275 TYR A C 1
ATOM 2092 O O . TYR A 1 275 ? -10.914 -5.824 -9.656 1 98.62 275 TYR A O 1
ATOM 2100 N N . LYS A 1 276 ? -10.359 -4.469 -11.281 1 98.56 276 LYS A N 1
ATOM 2101 C CA . LYS A 1 276 ? -11.289 -5.074 -12.234 1 98.56 276 LYS A CA 1
ATOM 2102 C C . LYS A 1 276 ? -10.891 -6.508 -12.562 1 98.56 276 LYS A C 1
ATOM 2104 O O . LYS A 1 276 ? -11.742 -7.379 -12.719 1 98.56 276 LYS A O 1
ATOM 2109 N N . ILE A 1 277 ? -9.609 -6.711 -12.68 1 98.88 277 ILE A N 1
ATOM 2110 C CA . ILE A 1 277 ? -9.117 -8.047 -13 1 98.88 277 ILE A CA 1
ATOM 2111 C C . ILE A 1 277 ? -9.414 -9 -11.844 1 98.88 277 ILE A C 1
ATOM 2113 O O . ILE A 1 277 ? -9.891 -10.117 -12.062 1 98.88 277 ILE A O 1
ATOM 2117 N N . PHE A 1 278 ? -9.18 -8.562 -10.617 1 98.75 278 PHE A N 1
ATOM 2118 C CA . PHE A 1 278 ? -9.461 -9.391 -9.453 1 98.75 278 PHE A CA 1
ATOM 2119 C C . PHE A 1 278 ? -10.945 -9.719 -9.367 1 98.75 278 PHE A C 1
ATOM 2121 O O . PHE A 1 278 ? -11.32 -10.844 -9.055 1 98.75 278 PHE A O 1
ATOM 2128 N N . GLU A 1 279 ? -11.703 -8.703 -9.617 1 98.44 279 GLU A N 1
ATOM 2129 C CA . GLU A 1 279 ? -13.141 -8.922 -9.609 1 98.44 279 GLU A CA 1
ATOM 2130 C C . GLU A 1 279 ? -13.547 -9.984 -10.625 1 98.44 279 GLU A C 1
ATOM 2132 O O . GLU A 1 279 ? -14.367 -10.859 -10.328 1 98.44 279 GLU A O 1
ATOM 2137 N N . HIS A 1 280 ? -12.977 -9.898 -11.781 1 98.62 280 HIS A N 1
ATOM 2138 C CA . HIS A 1 280 ? -13.305 -10.852 -12.828 1 98.62 280 HIS A CA 1
ATOM 2139 C C . HIS A 1 280 ? -12.797 -12.25 -12.484 1 98.62 280 HIS A C 1
ATOM 2141 O O . HIS A 1 280 ? -13.461 -13.25 -12.773 1 98.62 280 HIS A O 1
ATOM 2147 N N . CYS A 1 281 ? -11.617 -12.352 -11.898 1 98.62 281 CYS A N 1
ATOM 2148 C CA . CYS A 1 281 ? -11.125 -13.633 -11.406 1 98.62 281 CYS A CA 1
ATOM 2149 C C . CYS A 1 281 ? -12.117 -14.266 -10.438 1 98.62 281 CYS A C 1
ATOM 2151 O O . CYS A 1 281 ? -12.398 -15.461 -10.523 1 98.62 281 CYS A O 1
ATOM 2153 N N . LYS A 1 282 ? -12.609 -13.453 -9.57 1 97.81 282 LYS A N 1
ATOM 2154 C CA . LYS A 1 282 ? -13.594 -13.938 -8.602 1 97.81 282 LYS A CA 1
ATOM 2155 C C . LYS A 1 282 ? -14.828 -14.5 -9.305 1 97.81 282 LYS A C 1
ATOM 2157 O O . LYS A 1 282 ? -15.312 -15.578 -8.945 1 97.81 282 LYS A O 1
ATOM 2162 N N . GLU A 1 283 ? -15.289 -13.797 -10.266 1 97.69 283 GLU A N 1
ATOM 2163 C CA . GLU A 1 283 ? -16.469 -14.211 -11.016 1 97.69 283 GLU A CA 1
ATOM 2164 C C . GLU A 1 283 ? -16.234 -15.539 -11.734 1 97.69 283 GLU A C 1
ATOM 2166 O O . GLU A 1 283 ? -17.141 -16.359 -11.844 1 97.69 283 GLU A O 1
ATOM 2171 N N . LEU A 1 284 ? -15.023 -15.742 -12.18 1 97.94 284 LEU A N 1
ATOM 2172 C CA . LEU A 1 284 ? -14.672 -16.922 -12.953 1 97.94 284 LEU A CA 1
ATOM 2173 C C . LEU A 1 284 ? -14.375 -18.109 -12.039 1 97.94 284 LEU A C 1
ATOM 2175 O O . LEU A 1 284 ? -14.297 -19.25 -12.492 1 97.94 284 LEU A O 1
ATOM 2179 N N . GLY A 1 285 ? -14.172 -17.812 -10.773 1 96.44 285 GLY A N 1
ATOM 2180 C CA . GLY A 1 285 ? -13.68 -18.844 -9.875 1 96.44 285 GLY A CA 1
ATOM 2181 C C . GLY A 1 285 ? -12.203 -19.141 -10.055 1 96.44 285 GLY A C 1
ATOM 2182 O O . GLY A 1 285 ? -11.75 -20.25 -9.758 1 96.44 285 GLY A O 1
ATOM 2183 N N . ALA A 1 286 ? -11.516 -18.219 -10.617 1 97.06 286 ALA A N 1
ATOM 2184 C CA . ALA A 1 286 ? -10.078 -18.359 -10.852 1 97.06 286 ALA A CA 1
ATOM 2185 C C . ALA A 1 286 ? -9.266 -17.703 -9.734 1 97.06 286 ALA A C 1
ATOM 2187 O O . ALA A 1 286 ? -9.758 -16.797 -9.055 1 97.06 286 ALA A O 1
ATOM 2188 N N . ILE A 1 287 ? -8.031 -18.141 -9.602 1 96 287 ILE A N 1
ATOM 2189 C CA . ILE A 1 287 ? -7.125 -17.578 -8.609 1 96 287 ILE A CA 1
ATOM 2190 C C . ILE A 1 287 ? -6.324 -16.422 -9.227 1 96 287 ILE A C 1
ATOM 2192 O O . ILE A 1 287 ? -5.77 -16.562 -10.32 1 96 287 ILE A O 1
ATOM 2196 N N . ALA A 1 288 ? -6.348 -15.336 -8.5 1 98.38 288 ALA A N 1
ATOM 2197 C CA . ALA A 1 288 ? -5.484 -14.234 -8.906 1 98.38 288 ALA A CA 1
ATOM 2198 C C . ALA A 1 288 ? -4.082 -14.383 -8.32 1 98.38 288 ALA A C 1
ATOM 2200 O O . ALA A 1 288 ? -3.932 -14.688 -7.137 1 98.38 288 ALA A O 1
ATOM 2201 N N . GLN A 1 289 ? -3.096 -14.242 -9.203 1 98.12 289 GLN A N 1
ATOM 2202 C CA . GLN A 1 289 ? -1.696 -14.234 -8.789 1 98.12 289 GLN A CA 1
ATOM 2203 C C . GLN A 1 289 ? -1.052 -12.875 -9.047 1 98.12 289 GLN A C 1
ATOM 2205 O O . GLN A 1 289 ? -1.354 -12.219 -10.039 1 98.12 289 GLN A O 1
ATOM 2210 N N . VAL A 1 290 ? -0.148 -12.508 -8.102 1 98.44 290 VAL A N 1
ATOM 2211 C CA . VAL A 1 290 ? 0.457 -11.203 -8.32 1 98.44 290 VAL A CA 1
ATOM 2212 C C . VAL A 1 290 ? 1.945 -11.25 -7.984 1 98.44 290 VAL A C 1
ATOM 2214 O O . VAL A 1 290 ? 2.344 -11.898 -7.008 1 98.44 290 VAL A O 1
ATOM 2217 N N . HIS A 1 291 ? 2.75 -10.75 -8.93 1 98.06 291 HIS A N 1
ATOM 2218 C CA . HIS A 1 291 ? 4.094 -10.289 -8.602 1 98.06 291 HIS A CA 1
ATOM 2219 C C . HIS A 1 291 ? 4.055 -8.922 -7.93 1 98.06 291 HIS A C 1
ATOM 2221 O O . HIS A 1 291 ? 3.797 -7.906 -8.586 1 98.06 291 HIS A O 1
ATOM 2227 N N . ALA A 1 292 ? 4.445 -8.898 -6.656 1 98.44 292 ALA A N 1
ATOM 2228 C CA . ALA A 1 292 ? 4.129 -7.703 -5.875 1 98.44 292 ALA A CA 1
ATOM 2229 C C . ALA A 1 292 ? 5.395 -6.926 -5.527 1 98.44 292 ALA A C 1
ATOM 2231 O O . ALA A 1 292 ? 6.098 -7.266 -4.57 1 98.44 292 ALA A O 1
ATOM 2232 N N . GLU A 1 293 ? 5.688 -5.871 -6.215 1 98.31 293 GLU A N 1
ATOM 2233 C CA . GLU A 1 293 ? 6.645 -4.797 -5.977 1 98.31 293 GLU A CA 1
ATOM 2234 C C . GLU A 1 293 ? 6.117 -3.461 -6.492 1 98.31 293 GLU A C 1
ATOM 2236 O O . GLU A 1 293 ? 5.445 -3.41 -7.523 1 98.31 293 GLU A O 1
ATOM 2241 N N . ASN A 1 294 ? 6.336 -2.389 -5.727 1 98.5 294 ASN A N 1
ATOM 2242 C CA . ASN A 1 294 ? 5.922 -1.082 -6.227 1 98.5 294 ASN A CA 1
ATOM 2243 C C . ASN A 1 294 ? 6.816 -0.604 -7.367 1 98.5 294 ASN A C 1
ATOM 2245 O O . ASN A 1 294 ? 7.895 -0.058 -7.125 1 98.5 294 ASN A O 1
ATOM 2249 N N . GLY A 1 295 ? 6.316 -0.772 -8.602 1 98.19 295 GLY A N 1
ATOM 2250 C CA . GLY A 1 295 ? 7.113 -0.503 -9.789 1 98.19 295 GLY A CA 1
ATOM 2251 C C . GLY A 1 295 ? 7.512 0.954 -9.922 1 98.19 295 GLY A C 1
ATOM 2252 O O . GLY A 1 295 ? 8.562 1.266 -10.484 1 98.19 295 GLY A O 1
ATOM 2253 N N . ASP A 1 296 ? 6.684 1.843 -9.422 1 97.69 296 ASP A N 1
ATOM 2254 C CA . ASP A 1 296 ? 6.988 3.268 -9.508 1 97.69 296 ASP A CA 1
ATOM 2255 C C . ASP A 1 296 ? 8.172 3.633 -8.617 1 97.69 296 ASP A C 1
ATOM 2257 O O . ASP A 1 296 ? 9.062 4.375 -9.023 1 97.69 296 ASP A O 1
ATOM 2261 N N . ILE A 1 297 ? 8.164 3.119 -7.422 1 98 297 ILE A N 1
ATOM 2262 C CA . ILE A 1 297 ? 9.266 3.373 -6.496 1 98 297 ILE A CA 1
ATOM 2263 C C . ILE A 1 297 ? 10.555 2.791 -7.066 1 98 297 ILE A C 1
ATOM 2265 O O . ILE A 1 297 ? 11.602 3.445 -7.043 1 98 297 ILE A O 1
ATOM 2269 N N . ILE A 1 298 ? 10.461 1.577 -7.609 1 98.25 298 ILE A N 1
ATOM 2270 C CA . ILE A 1 298 ? 11.625 0.89 -8.156 1 98.25 298 ILE A CA 1
ATOM 2271 C C . ILE A 1 298 ? 12.211 1.708 -9.305 1 98.25 298 ILE A C 1
ATOM 2273 O O . ILE A 1 298 ? 13.438 1.861 -9.398 1 98.25 298 ILE A O 1
ATOM 2277 N N . ALA A 1 299 ? 11.344 2.203 -10.148 1 97.44 299 ALA A N 1
ATOM 2278 C CA . ALA A 1 299 ? 11.812 3 -11.281 1 97.44 299 ALA A CA 1
ATOM 2279 C C . ALA A 1 299 ? 12.594 4.223 -10.805 1 97.44 299 ALA A C 1
ATOM 2281 O O . ALA A 1 299 ? 13.664 4.52 -11.328 1 97.44 299 ALA A O 1
ATOM 2282 N N . GLU A 1 300 ? 12.078 4.938 -9.797 1 96.88 300 GLU A N 1
ATOM 2283 C CA . GLU A 1 300 ? 12.742 6.129 -9.281 1 96.88 300 GLU A CA 1
ATOM 2284 C C . GLU A 1 300 ? 14.047 5.766 -8.57 1 96.88 300 GLU A C 1
ATOM 2286 O O . GLU A 1 300 ? 15.062 6.449 -8.742 1 96.88 300 GLU A O 1
ATOM 2291 N N . ASN A 1 301 ? 14.016 4.676 -7.797 1 97.5 301 ASN A N 1
ATOM 2292 C CA . ASN A 1 301 ? 15.227 4.219 -7.117 1 97.5 301 ASN A CA 1
ATOM 2293 C C . ASN A 1 301 ? 16.312 3.828 -8.117 1 97.5 301 ASN A C 1
ATOM 2295 O O . ASN A 1 301 ? 17.484 4.148 -7.918 1 97.5 301 ASN A O 1
ATOM 2299 N N . THR A 1 302 ? 15.914 3.113 -9.133 1 97.5 302 THR A N 1
ATOM 2300 C CA . THR A 1 302 ? 16.859 2.674 -10.156 1 97.5 302 THR A CA 1
ATOM 2301 C C . THR A 1 302 ? 17.516 3.871 -10.828 1 97.5 302 THR A C 1
ATOM 2303 O O . THR A 1 302 ? 18.734 3.891 -11.016 1 97.5 302 THR A O 1
ATOM 2306 N N . LYS A 1 303 ? 16.703 4.844 -11.148 1 96.56 303 LYS A N 1
ATOM 2307 C CA . LYS A 1 303 ? 17.234 6.059 -11.766 1 96.56 303 LYS A CA 1
ATOM 2308 C C . LYS A 1 303 ? 18.281 6.719 -10.875 1 96.56 303 LYS A C 1
ATOM 2310 O O . LYS A 1 303 ? 19.359 7.09 -11.352 1 96.56 303 LYS A O 1
ATOM 2315 N N . LYS A 1 304 ? 18.031 6.84 -9.641 1 95.88 304 LYS A N 1
ATOM 2316 C CA . LYS A 1 304 ? 18.938 7.477 -8.688 1 95.88 304 LYS A CA 1
ATOM 2317 C C . LYS A 1 304 ? 20.25 6.691 -8.555 1 95.88 304 LYS A C 1
ATOM 2319 O O . LYS A 1 304 ? 21.328 7.277 -8.492 1 95.88 304 LYS A O 1
ATOM 2324 N N . LEU A 1 305 ? 20.141 5.402 -8.523 1 96.62 305 LEU A N 1
ATOM 2325 C CA . LEU A 1 305 ? 21.312 4.547 -8.375 1 96.62 305 LEU A CA 1
ATOM 2326 C C . LEU A 1 305 ? 22.188 4.609 -9.617 1 96.62 305 LEU A C 1
ATOM 2328 O O . LEU A 1 305 ? 23.422 4.672 -9.508 1 96.62 305 LEU A O 1
ATOM 2332 N N . LEU A 1 306 ? 21.578 4.641 -10.758 1 96.88 306 LEU A N 1
ATOM 2333 C CA . LEU A 1 306 ? 22.344 4.75 -12 1 96.88 306 LEU A CA 1
ATOM 2334 C C . LEU A 1 306 ? 23.062 6.094 -12.078 1 96.88 306 LEU A C 1
ATOM 2336 O O . LEU A 1 306 ? 24.219 6.16 -12.5 1 96.88 306 LEU A O 1
ATOM 2340 N N . GLU A 1 307 ? 22.359 7.125 -11.633 1 96.44 307 GLU A N 1
ATOM 2341 C CA . GLU A 1 307 ? 22.969 8.453 -11.594 1 96.44 307 GLU A CA 1
ATOM 2342 C C . GLU A 1 307 ? 24.156 8.492 -10.633 1 96.44 307 GLU A C 1
ATOM 2344 O O . GLU A 1 307 ? 25.109 9.234 -10.852 1 96.44 307 GLU A O 1
ATOM 2349 N N . ALA A 1 308 ? 24.109 7.652 -9.633 1 96.31 308 ALA A N 1
ATOM 2350 C CA . ALA A 1 308 ? 25.188 7.586 -8.633 1 96.31 308 ALA A CA 1
ATOM 2351 C C . ALA A 1 308 ? 26.297 6.641 -9.086 1 96.31 308 ALA A C 1
ATOM 2353 O O . ALA A 1 308 ? 27.266 6.434 -8.359 1 96.31 308 ALA A O 1
ATOM 2354 N N . GLY A 1 309 ? 26.109 5.984 -10.195 1 96.19 309 GLY A N 1
ATOM 2355 C CA . GLY A 1 309 ? 27.141 5.141 -10.766 1 96.19 309 GLY A CA 1
ATOM 2356 C C . GLY A 1 309 ? 27.062 3.699 -10.305 1 96.19 309 GLY A C 1
ATOM 2357 O O . GLY A 1 309 ? 28 2.926 -10.508 1 96.19 309 GLY A O 1
ATOM 2358 N N . ILE A 1 310 ? 25.984 3.291 -9.68 1 95.31 310 ILE A N 1
ATOM 2359 C CA . ILE A 1 310 ? 25.797 1.916 -9.227 1 95.31 310 ILE A CA 1
ATOM 2360 C C . ILE A 1 310 ? 25.109 1.102 -10.32 1 95.31 310 ILE A C 1
ATOM 2362 O O . ILE A 1 310 ? 23.922 1.283 -10.586 1 95.31 310 ILE A O 1
ATOM 2366 N N . THR A 1 311 ? 25.844 0.14 -10.93 1 93.06 311 THR A N 1
ATOM 2367 C CA . THR A 1 311 ? 25.312 -0.568 -12.094 1 93.06 311 THR A CA 1
ATOM 2368 C C . THR A 1 311 ? 25.438 -2.078 -11.906 1 93.06 311 THR A C 1
ATOM 2370 O O . THR A 1 311 ? 25 -2.852 -12.766 1 93.06 311 THR A O 1
ATOM 2373 N N . GLY A 1 312 ? 26 -2.49 -10.805 1 92 312 GLY A N 1
ATOM 2374 C CA . GLY A 1 312 ? 26.203 -3.912 -10.578 1 92 312 GLY A CA 1
ATOM 2375 C C . GLY A 1 312 ? 25 -4.594 -9.961 1 92 312 GLY A C 1
ATOM 2376 O O . GLY A 1 312 ? 23.953 -3.963 -9.758 1 92 312 GLY A O 1
ATOM 2377 N N . PRO A 1 313 ? 25.141 -5.902 -9.688 1 94.5 313 PRO A N 1
ATOM 2378 C CA . PRO A 1 313 ? 24.031 -6.688 -9.117 1 94.5 313 PRO A CA 1
ATOM 2379 C C . PRO A 1 313 ? 23.547 -6.133 -7.785 1 94.5 313 PRO A C 1
ATOM 2381 O O . PRO A 1 313 ? 22.359 -6.27 -7.457 1 94.5 313 PRO A O 1
ATOM 2384 N N . GLU A 1 314 ? 24.438 -5.473 -7.113 1 94.44 314 GLU A N 1
ATOM 2385 C CA . GLU A 1 314 ? 24.062 -4.895 -5.828 1 94.44 314 GLU A CA 1
ATOM 2386 C C . GLU A 1 314 ? 23 -3.82 -5.996 1 94.44 314 GLU A C 1
ATOM 2388 O O . GLU A 1 314 ? 22.172 -3.609 -5.102 1 94.44 314 GLU A O 1
ATOM 2393 N N . GLY A 1 315 ? 23.016 -3.15 -7.121 1 96.44 315 GLY A N 1
ATOM 2394 C CA . GLY A 1 315 ? 22.062 -2.096 -7.395 1 96.44 315 GLY A CA 1
ATOM 2395 C C . GLY A 1 315 ? 20.641 -2.607 -7.531 1 96.44 315 GLY A C 1
ATOM 2396 O O . GLY A 1 315 ? 19.688 -1.872 -7.277 1 96.44 315 GLY A O 1
ATOM 2397 N N . HIS A 1 316 ? 20.516 -3.893 -7.918 1 96.5 316 HIS A N 1
ATOM 2398 C CA . HIS A 1 316 ? 19.188 -4.48 -8.07 1 96.5 316 HIS A CA 1
ATOM 2399 C C . HIS A 1 316 ? 18.484 -4.59 -6.723 1 96.5 316 HIS A C 1
ATOM 2401 O O . HIS A 1 316 ? 17.312 -4.188 -6.59 1 96.5 316 HIS A O 1
ATOM 2407 N N . GLU A 1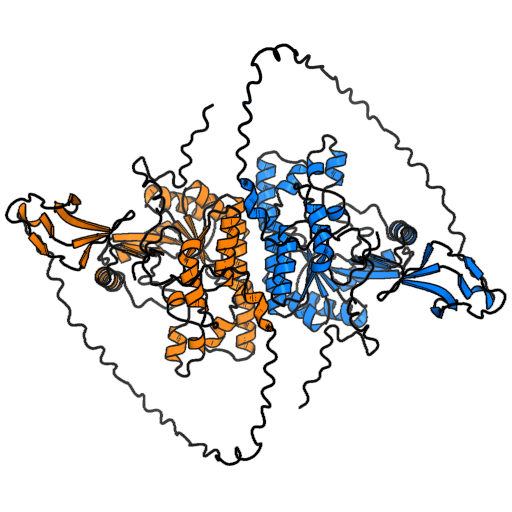 317 ? 19.203 -5.113 -5.812 1 96.06 317 GLU A N 1
ATOM 2408 C CA . GLU A 1 317 ? 18.672 -5.234 -4.461 1 96.06 317 GLU A CA 1
ATOM 2409 C C . GLU A 1 317 ? 18.438 -3.861 -3.834 1 96.06 317 GLU A C 1
ATOM 2411 O O . GLU A 1 317 ? 17.406 -3.629 -3.195 1 96.06 317 GLU A O 1
ATOM 2416 N N . MET A 1 318 ? 19.312 -2.92 -4.062 1 96.62 318 MET A N 1
ATOM 2417 C CA . MET A 1 318 ? 19.25 -1.592 -3.463 1 96.62 318 MET A CA 1
ATOM 2418 C C . MET A 1 318 ? 18.047 -0.817 -3.984 1 96.62 318 MET A C 1
ATOM 2420 O O . MET A 1 318 ? 17.484 0.016 -3.271 1 96.62 318 MET A O 1
ATOM 2424 N N . SER A 1 319 ? 17.641 -1.108 -5.164 1 97.69 319 SER A N 1
ATOM 2425 C CA . SER A 1 319 ? 16.531 -0.395 -5.777 1 97.69 319 SER A CA 1
ATOM 2426 C C . SER A 1 319 ? 15.188 -0.962 -5.32 1 97.69 319 SER A C 1
ATOM 2428 O O . SER A 1 319 ? 14.133 -0.391 -5.605 1 97.69 319 SER A O 1
ATOM 2430 N N . ARG A 1 320 ? 15.258 -2.055 -4.605 1 97.94 320 ARG A N 1
ATOM 2431 C CA . ARG A 1 320 ? 14.055 -2.799 -4.23 1 97.94 320 ARG A CA 1
ATOM 2432 C C . ARG A 1 320 ? 14.078 -3.152 -2.748 1 97.94 320 ARG A C 1
ATOM 2434 O O . ARG A 1 320 ? 13.945 -4.32 -2.383 1 97.94 320 ARG A O 1
ATOM 2441 N N . PRO A 1 321 ? 14.133 -2.141 -1.908 1 96.25 321 PRO A N 1
ATOM 2442 C CA . PRO A 1 321 ? 14.125 -2.453 -0.478 1 96.25 321 PRO A CA 1
ATOM 2443 C C . PRO A 1 321 ? 12.906 -3.283 -0.063 1 96.25 321 PRO A C 1
ATOM 2445 O O . PRO A 1 321 ? 11.906 -3.316 -0.781 1 96.25 321 PRO A O 1
ATOM 2448 N N . GLU A 1 322 ? 12.992 -3.916 1.07 1 96.38 322 GLU A N 1
ATOM 2449 C CA . GLU A 1 322 ? 11.992 -4.871 1.548 1 96.38 322 GLU A CA 1
ATOM 2450 C C . GLU A 1 322 ? 10.625 -4.223 1.682 1 96.38 322 GLU A C 1
ATOM 2452 O O . GLU A 1 322 ? 9.602 -4.863 1.438 1 96.38 322 GLU A O 1
ATOM 2457 N N . ASP A 1 323 ? 10.625 -3.025 2.119 1 96.5 323 ASP A N 1
ATOM 2458 C CA . ASP A 1 323 ? 9.344 -2.377 2.383 1 96.5 323 ASP A CA 1
ATOM 2459 C C . ASP A 1 323 ? 8.602 -2.068 1.081 1 96.5 323 ASP A C 1
ATOM 2461 O O . ASP A 1 323 ? 7.383 -1.903 1.078 1 96.5 323 ASP A O 1
ATOM 2465 N N . VAL A 1 324 ? 9.352 -2.018 -0.072 1 98 324 VAL A N 1
ATOM 2466 C CA . VAL A 1 324 ? 8.742 -1.814 -1.383 1 98 324 VAL A CA 1
ATOM 2467 C C . VAL A 1 324 ? 7.953 -3.057 -1.781 1 98 324 VAL A C 1
ATOM 2469 O O . VAL A 1 324 ? 6.867 -2.949 -2.359 1 98 324 VAL A O 1
ATOM 2472 N N . GLU A 1 325 ? 8.461 -4.223 -1.5 1 98.5 325 GLU A N 1
ATOM 2473 C CA . GLU A 1 325 ? 7.746 -5.48 -1.693 1 98.5 325 GLU A CA 1
ATOM 2474 C C . GLU A 1 325 ? 6.559 -5.59 -0.743 1 98.5 325 GLU A C 1
ATOM 2476 O O . GLU A 1 325 ? 5.457 -5.957 -1.156 1 98.5 325 GLU A O 1
ATOM 2481 N N . ALA A 1 326 ? 6.797 -5.266 0.481 1 98.06 326 ALA A N 1
ATOM 2482 C CA . ALA A 1 326 ? 5.758 -5.367 1.501 1 98.06 326 ALA A CA 1
ATOM 2483 C C . ALA A 1 326 ? 4.586 -4.445 1.185 1 98.06 326 ALA A C 1
ATOM 2485 O O . ALA A 1 326 ? 3.424 -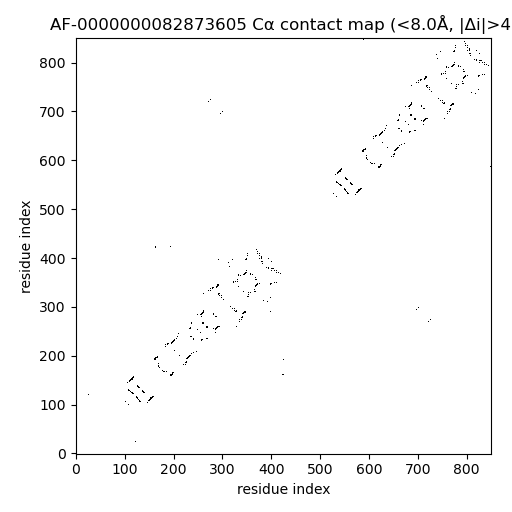4.828 1.341 1 98.06 326 ALA A O 1
ATOM 2486 N N . GLU A 1 327 ? 4.969 -3.289 0.814 1 98.5 327 GLU A N 1
ATOM 2487 C CA . GLU A 1 327 ? 3.932 -2.322 0.465 1 98.5 327 GLU A CA 1
ATOM 2488 C C . GLU A 1 327 ? 3.055 -2.838 -0.672 1 98.5 327 GLU A C 1
ATOM 2490 O O . GLU A 1 327 ? 1.827 -2.762 -0.6 1 98.5 327 GLU A O 1
ATOM 2495 N N . ALA A 1 328 ? 3.656 -3.299 -1.72 1 98.75 328 ALA A N 1
ATOM 2496 C CA . ALA A 1 328 ? 2.898 -3.801 -2.863 1 98.75 328 ALA A CA 1
ATOM 2497 C C . ALA A 1 328 ? 2.066 -5.02 -2.477 1 98.75 328 ALA A C 1
ATOM 2499 O O . ALA A 1 328 ? 0.934 -5.18 -2.938 1 98.75 328 ALA A O 1
ATOM 2500 N N . THR A 1 329 ? 2.637 -5.887 -1.675 1 98.56 329 THR A N 1
ATOM 2501 C CA . THR A 1 329 ? 1.9 -7.043 -1.171 1 98.56 329 THR A CA 1
ATOM 2502 C C . THR A 1 329 ? 0.659 -6.598 -0.402 1 98.56 329 THR A C 1
ATOM 2504 O O . THR A 1 329 ? -0.437 -7.113 -0.63 1 98.56 329 THR A O 1
ATOM 2507 N N . HIS A 1 330 ? 0.845 -5.633 0.478 1 98.38 330 HIS A N 1
ATOM 2508 C CA . HIS A 1 330 ? -0.259 -5.09 1.262 1 98.38 330 HIS A CA 1
ATOM 2509 C C . HIS A 1 330 ? -1.337 -4.5 0.36 1 98.38 330 HIS A C 1
ATOM 2511 O O . HIS A 1 330 ? -2.525 -4.77 0.544 1 98.38 330 HIS A O 1
ATOM 2517 N N . ARG A 1 331 ? -0.915 -3.721 -0.551 1 98.69 331 ARG A N 1
ATOM 2518 C CA . ARG A 1 331 ? -1.834 -3.051 -1.465 1 98.69 331 ARG A CA 1
ATOM 2519 C C . ARG A 1 331 ? -2.609 -4.062 -2.303 1 98.69 331 ARG A C 1
ATOM 2521 O O . ARG A 1 331 ? -3.826 -3.949 -2.453 1 98.69 331 ARG A O 1
ATOM 2528 N N . ALA A 1 332 ? -1.918 -5.07 -2.785 1 98.75 332 ALA A N 1
ATOM 2529 C CA . ALA A 1 332 ? -2.582 -6.121 -3.549 1 98.75 332 ALA A CA 1
ATOM 2530 C C . ALA A 1 332 ? -3.643 -6.824 -2.705 1 98.75 332 ALA A C 1
ATOM 2532 O O . ALA A 1 332 ? -4.746 -7.102 -3.184 1 98.75 332 ALA A O 1
ATOM 2533 N N . CYS A 1 333 ? -3.34 -7.121 -1.476 1 98.19 333 CYS A N 1
ATOM 2534 C CA . CYS A 1 333 ? -4.281 -7.773 -0.574 1 98.19 333 CYS A CA 1
ATOM 2535 C C . CYS A 1 333 ? -5.527 -6.918 -0.372 1 98.19 333 CYS A C 1
ATOM 2537 O O . CYS A 1 333 ? -6.648 -7.43 -0.38 1 98.19 333 CYS A O 1
ATOM 2539 N N . VAL A 1 334 ? -5.293 -5.645 -0.205 1 98.44 334 VAL A N 1
ATOM 2540 C CA . VAL A 1 334 ? -6.406 -4.738 0.055 1 98.44 334 VAL A CA 1
ATOM 2541 C C . VAL A 1 334 ? -7.312 -4.668 -1.173 1 98.44 334 VAL A C 1
ATOM 2543 O O . VAL A 1 334 ? -8.539 -4.723 -1.053 1 98.44 334 VAL A O 1
ATOM 2546 N N . ILE A 1 335 ? -6.68 -4.555 -2.34 1 98.62 335 ILE A N 1
ATOM 2547 C CA . ILE A 1 335 ? -7.465 -4.492 -3.568 1 98.62 335 ILE A CA 1
ATOM 2548 C C . ILE A 1 335 ? -8.266 -5.785 -3.736 1 98.62 335 ILE A C 1
ATOM 2550 O O . ILE A 1 335 ? -9.461 -5.746 -4.02 1 98.62 335 ILE A O 1
ATOM 2554 N N . ALA A 1 336 ? -7.621 -6.941 -3.564 1 98.44 336 ALA A N 1
ATOM 2555 C CA . ALA A 1 336 ? -8.289 -8.234 -3.713 1 98.44 336 ALA A CA 1
ATOM 2556 C C . ALA A 1 336 ? -9.438 -8.375 -2.725 1 98.44 336 ALA A C 1
ATOM 2558 O O . ALA A 1 336 ? -10.5 -8.898 -3.07 1 98.44 336 ALA A O 1
ATOM 2559 N N . ASN A 1 337 ? -9.227 -7.883 -1.574 1 96.44 337 ASN A N 1
ATOM 2560 C CA . ASN A 1 337 ? -10.227 -8.016 -0.519 1 96.44 337 ASN A CA 1
ATOM 2561 C C . ASN A 1 337 ? -11.477 -7.195 -0.829 1 96.44 337 ASN A C 1
ATOM 2563 O O . ASN A 1 337 ? -12.57 -7.527 -0.369 1 96.44 337 ASN A O 1
ATOM 2567 N N . GLN A 1 338 ? -11.344 -6.086 -1.584 1 96.81 338 GLN A N 1
ATOM 2568 C CA . GLN A 1 338 ? -12.492 -5.262 -1.942 1 96.81 338 GLN A CA 1
ATOM 2569 C C . GLN A 1 338 ? -13.539 -6.074 -2.701 1 96.81 338 GLN A C 1
ATOM 2571 O O . GLN A 1 338 ? -14.734 -5.77 -2.645 1 96.81 338 GLN A O 1
ATOM 2576 N N . VAL A 1 339 ? -13.078 -7.156 -3.375 1 96.69 339 VAL A N 1
ATOM 2577 C CA . VAL A 1 339 ? -13.984 -7.914 -4.227 1 96.69 339 VAL A CA 1
ATOM 2578 C C . VAL A 1 339 ? -14 -9.383 -3.797 1 96.69 339 VAL A C 1
ATOM 2580 O O . VAL A 1 339 ? -14.406 -10.258 -4.562 1 96.69 339 VAL A O 1
ATOM 2583 N N . SER A 1 340 ? -13.406 -9.656 -2.639 1 95.5 340 SER A N 1
ATOM 2584 C CA . SER A 1 340 ? -13.383 -10.992 -2.045 1 95.5 340 SER A CA 1
ATOM 2585 C C . SER A 1 340 ? -12.727 -12 -2.979 1 95.5 340 SER A C 1
ATOM 2587 O O . SER A 1 340 ? -13.211 -13.125 -3.133 1 95.5 340 SER A O 1
ATOM 2589 N N . CYS A 1 341 ? -11.734 -11.578 -3.67 1 97.12 341 CYS A N 1
ATOM 2590 C CA . CYS A 1 341 ? -10.977 -12.453 -4.559 1 97.12 341 CYS A CA 1
ATOM 2591 C C . CYS A 1 341 ? -9.812 -13.102 -3.816 1 97.12 341 CYS A C 1
ATOM 2593 O O . CYS A 1 341 ? -9.008 -12.414 -3.191 1 97.12 341 CYS A O 1
ATOM 2595 N N . PRO A 1 342 ? -9.711 -14.461 -3.865 1 95.81 342 PRO A N 1
ATOM 2596 C CA . PRO A 1 342 ? -8.492 -15.078 -3.336 1 95.81 342 PRO A CA 1
ATOM 2597 C C . PRO A 1 342 ? -7.23 -14.617 -4.07 1 95.81 342 PRO A C 1
ATOM 2599 O O . PRO A 1 342 ? -7.254 -14.438 -5.289 1 95.81 342 PRO A O 1
ATOM 2602 N N . LEU A 1 343 ? -6.215 -14.414 -3.277 1 97.69 343 LEU A N 1
ATOM 2603 C CA . LEU A 1 343 ? -4.992 -13.859 -3.848 1 97.69 343 LEU A CA 1
ATOM 2604 C C . LEU A 1 343 ? -3.791 -14.742 -3.516 1 97.69 343 LEU A C 1
ATOM 2606 O O . LEU A 1 343 ? -3.65 -15.203 -2.381 1 97.69 343 LEU A O 1
ATOM 2610 N N . TYR A 1 344 ? -3.045 -15.07 -4.57 1 96.88 344 TYR A N 1
ATOM 2611 C CA . TYR A 1 344 ? -1.786 -15.797 -4.453 1 96.88 344 TYR A CA 1
ATOM 2612 C C . TYR A 1 344 ? -0.606 -14.914 -4.836 1 96.88 344 TYR A C 1
ATOM 2614 O O . TYR A 1 344 ? -0.43 -14.578 -6.012 1 96.88 344 TYR A O 1
ATOM 2622 N N . VAL A 1 345 ? 0.18 -14.539 -3.795 1 97.5 345 VAL A N 1
ATOM 2623 C CA . VAL A 1 345 ? 1.33 -13.68 -4.051 1 97.5 345 VAL A CA 1
ATOM 2624 C C . VAL A 1 345 ? 2.539 -14.531 -4.43 1 97.5 345 VAL A C 1
ATOM 2626 O O . VAL A 1 345 ? 3.031 -15.32 -3.617 1 97.5 345 VAL A O 1
ATOM 2629 N N . VAL A 1 346 ? 2.977 -14.375 -5.637 1 94.69 346 VAL A N 1
ATOM 2630 C CA . VAL A 1 346 ? 4.055 -15.18 -6.203 1 94.69 346 VAL A CA 1
ATOM 2631 C C . VAL A 1 346 ? 5.172 -14.266 -6.703 1 94.69 346 VAL A C 1
ATOM 2633 O O . VAL A 1 346 ? 5.102 -13.742 -7.812 1 94.69 346 VAL A O 1
ATOM 2636 N N . HIS A 1 347 ? 6.055 -14.047 -5.824 1 91.94 347 HIS A N 1
ATOM 2637 C CA . HIS A 1 347 ? 6.582 -14.812 -4.703 1 91.94 347 HIS A CA 1
ATOM 2638 C C . HIS A 1 347 ? 7 -13.898 -3.557 1 91.94 347 HIS A C 1
ATOM 2640 O O . HIS A 1 347 ? 7.086 -12.68 -3.727 1 91.94 347 HIS A O 1
ATOM 2646 N N . ILE A 1 348 ? 7.176 -14.477 -2.453 1 95.75 348 ILE A N 1
ATOM 2647 C CA . ILE A 1 348 ? 7.559 -13.812 -1.214 1 95.75 348 ILE A CA 1
ATOM 2648 C C . ILE A 1 348 ? 9.062 -13.977 -0.982 1 95.75 348 ILE A C 1
ATOM 2650 O O . ILE A 1 348 ? 9.555 -15.102 -0.863 1 95.75 348 ILE A O 1
ATOM 2654 N N . MET A 1 349 ? 9.742 -12.836 -0.833 1 96.81 349 MET A N 1
ATOM 2655 C CA . MET A 1 349 ? 11.195 -12.891 -0.737 1 96.81 349 MET A CA 1
ATOM 2656 C C . MET A 1 349 ? 11.68 -12.234 0.548 1 96.81 349 MET A C 1
ATOM 2658 O O . MET A 1 349 ? 12.875 -12.258 0.849 1 96.81 349 MET A O 1
ATOM 2662 N N . SER A 1 350 ? 10.734 -11.648 1.381 1 97 350 SER A N 1
ATOM 2663 C CA . SER A 1 350 ? 11.164 -10.852 2.527 1 97 350 SER A CA 1
ATOM 2664 C C . SER A 1 350 ? 10.336 -11.172 3.766 1 97 350 SER A C 1
ATOM 2666 O O . SER A 1 350 ? 9.211 -11.68 3.656 1 97 350 SER A O 1
ATOM 2668 N N . LYS A 1 351 ? 10.93 -10.836 4.902 1 96.56 351 LYS A N 1
ATOM 2669 C CA . LYS A 1 351 ? 10.219 -10.992 6.172 1 96.56 351 LYS A CA 1
ATOM 2670 C C . LYS A 1 351 ? 8.984 -10.102 6.223 1 96.56 351 LYS A C 1
ATOM 2672 O O . LYS A 1 351 ? 7.914 -10.539 6.645 1 96.56 351 LYS A O 1
ATOM 2677 N N . MET A 1 352 ? 9.133 -8.891 5.754 1 96.38 352 MET A N 1
ATOM 2678 C CA . MET A 1 352 ? 8.047 -7.918 5.84 1 96.38 352 MET A CA 1
ATOM 2679 C C . MET A 1 352 ? 6.855 -8.359 4.992 1 96.38 352 MET A C 1
ATOM 2681 O O . MET A 1 352 ? 5.707 -8.219 5.41 1 96.38 352 MET A O 1
ATOM 2685 N N . ALA A 1 353 ? 7.172 -8.852 3.799 1 97.31 353 ALA A N 1
ATOM 2686 C CA . ALA A 1 353 ? 6.09 -9.336 2.943 1 97.31 353 ALA A CA 1
ATOM 2687 C C . ALA A 1 353 ? 5.391 -10.539 3.564 1 97.31 353 ALA A C 1
ATOM 2689 O O . ALA A 1 353 ? 4.164 -10.656 3.494 1 97.31 353 ALA A O 1
ATOM 2690 N N . ALA A 1 354 ? 6.148 -11.414 4.133 1 96.56 354 ALA A N 1
ATOM 2691 C CA . ALA A 1 354 ? 5.574 -12.562 4.828 1 96.56 354 ALA A CA 1
ATOM 2692 C C . ALA A 1 354 ? 4.672 -12.117 5.973 1 96.56 354 ALA A C 1
ATOM 2694 O O . ALA A 1 354 ? 3.584 -12.664 6.164 1 96.56 354 ALA A O 1
ATOM 2695 N N . ASP A 1 355 ? 5.113 -11.109 6.688 1 95.25 355 ASP A N 1
ATOM 2696 C CA . ASP A 1 355 ? 4.332 -10.57 7.793 1 95.25 355 ASP A CA 1
ATOM 2697 C C . ASP A 1 355 ? 3.002 -10.008 7.305 1 95.25 355 ASP A C 1
ATOM 2699 O O . ASP A 1 355 ? 1.98 -10.133 7.98 1 95.25 355 ASP A O 1
ATOM 2703 N N . VAL A 1 356 ? 3.059 -9.391 6.188 1 96.5 356 VAL A N 1
ATOM 2704 C CA . VAL A 1 356 ? 1.843 -8.812 5.617 1 96.5 356 VAL A CA 1
ATOM 2705 C C . VAL A 1 356 ? 0.834 -9.922 5.328 1 96.5 356 VAL A C 1
ATOM 2707 O O . VAL A 1 356 ? -0.345 -9.805 5.664 1 96.5 356 VAL A O 1
ATOM 2710 N N . ILE A 1 357 ? 1.3 -10.992 4.703 1 96.44 357 ILE A N 1
ATOM 2711 C CA . ILE A 1 357 ? 0.418 -12.109 4.375 1 96.44 357 ILE A CA 1
ATOM 2712 C C . ILE A 1 357 ? -0.191 -12.68 5.652 1 96.44 357 ILE A C 1
ATOM 2714 O O . ILE A 1 357 ? -1.402 -12.898 5.727 1 96.44 357 ILE A O 1
ATOM 2718 N N . ALA A 1 358 ? 0.644 -12.891 6.602 1 93.44 358 ALA A N 1
ATOM 2719 C CA . ALA A 1 358 ? 0.177 -13.438 7.875 1 93.44 358 ALA A CA 1
ATOM 2720 C C . ALA A 1 358 ? -0.871 -12.523 8.508 1 93.44 358 ALA A C 1
ATOM 2722 O O . ALA A 1 358 ? -1.901 -13 8.992 1 93.44 358 ALA A O 1
ATOM 2723 N N . LEU A 1 359 ? -0.585 -11.25 8.484 1 92.94 359 LEU A N 1
ATOM 2724 C CA . LEU A 1 359 ? -1.499 -10.273 9.07 1 92.94 359 LEU A CA 1
ATOM 2725 C C . LEU A 1 359 ? -2.842 -10.289 8.344 1 92.94 359 LEU A C 1
ATOM 2727 O O . LEU A 1 359 ? -3.896 -10.312 8.984 1 92.94 359 LEU A O 1
ATOM 2731 N N . LYS A 1 360 ? -2.791 -10.234 7.055 1 94.94 360 LYS A N 1
ATOM 2732 C CA . LYS A 1 360 ? -4.023 -10.172 6.277 1 94.94 360 LYS A CA 1
ATOM 2733 C C . LYS A 1 360 ? -4.84 -11.453 6.438 1 94.94 360 LYS A C 1
ATOM 2735 O O . LYS A 1 360 ? -6.07 -11.406 6.504 1 94.94 360 LYS A O 1
ATOM 2740 N N . ARG A 1 361 ? -4.223 -12.562 6.527 1 92.5 361 ARG A N 1
ATOM 2741 C CA . ARG A 1 361 ? -4.918 -13.82 6.797 1 92.5 361 ARG A CA 1
ATOM 2742 C C . ARG A 1 361 ? -5.59 -13.797 8.164 1 92.5 361 ARG A C 1
ATOM 2744 O O . ARG A 1 361 ? -6.734 -14.227 8.312 1 92.5 361 ARG A O 1
ATOM 2751 N N . SER A 1 362 ? -4.906 -13.281 9.117 1 89.62 362 SER A N 1
ATOM 2752 C CA . SER A 1 362 ? -5.465 -13.188 10.461 1 89.62 362 SER A CA 1
ATOM 2753 C C . SER A 1 362 ? -6.684 -12.273 10.492 1 89.62 362 SER A C 1
ATOM 2755 O O . SER A 1 362 ? -7.543 -12.406 11.367 1 89.62 362 SER A O 1
ATOM 2757 N N . GLN A 1 363 ? -6.727 -11.422 9.531 1 89.06 363 GLN A N 1
ATOM 2758 C CA . GLN A 1 363 ? -7.84 -10.484 9.438 1 89.06 363 GLN A CA 1
ATOM 2759 C C . GLN A 1 363 ? -8.977 -11.062 8.602 1 89.06 363 GLN A C 1
ATOM 2761 O O . GLN A 1 363 ? -9.961 -10.383 8.328 1 89.06 363 GLN A O 1
ATOM 2766 N N . GLY A 1 364 ? -8.781 -12.266 8.055 1 89.69 364 GLY A N 1
ATOM 2767 C CA . GLY A 1 364 ? -9.867 -12.961 7.383 1 89.69 364 GLY A CA 1
ATOM 2768 C C . GLY A 1 364 ? -9.719 -12.984 5.875 1 89.69 364 GLY A C 1
ATOM 2769 O O . GLY A 1 364 ? -10.539 -13.562 5.172 1 89.69 364 GLY A O 1
ATOM 2770 N N . ALA A 1 365 ? -8.664 -12.375 5.41 1 91.75 365 ALA A N 1
ATOM 2771 C CA . ALA A 1 365 ? -8.445 -12.391 3.965 1 91.75 365 ALA A CA 1
ATOM 2772 C C . ALA A 1 365 ? -8 -13.773 3.492 1 91.75 365 ALA A C 1
ATOM 2774 O O . ALA A 1 365 ? -7.309 -14.492 4.219 1 91.75 365 ALA A O 1
ATOM 2775 N N . VAL A 1 366 ? -8.438 -14.141 2.289 1 93.62 366 VAL A N 1
ATOM 2776 C CA . VAL A 1 366 ? -7.988 -15.383 1.669 1 93.62 366 VAL A CA 1
ATOM 2777 C C . VAL A 1 366 ? -6.785 -15.102 0.771 1 93.62 366 VAL A C 1
ATOM 2779 O O . VAL A 1 366 ? -6.941 -14.891 -0.435 1 93.62 366 VAL A O 1
ATOM 2782 N N . VAL A 1 367 ? -5.633 -15.086 1.428 1 95.25 367 VAL A N 1
ATOM 2783 C CA . VAL A 1 367 ? -4.402 -14.742 0.721 1 95.25 367 VAL A CA 1
ATOM 2784 C C . VAL A 1 367 ? -3.322 -15.773 1.037 1 95.25 367 VAL A C 1
ATOM 2786 O O . VAL A 1 367 ? -3.264 -16.297 2.15 1 95.25 367 VAL A O 1
ATOM 2789 N N . TYR A 1 368 ? -2.479 -16.047 0.002 1 93.81 368 TYR A N 1
ATOM 2790 C CA . TYR A 1 368 ? -1.361 -16.984 0.133 1 93.81 368 TYR A CA 1
ATOM 2791 C C . TYR A 1 368 ? -0.08 -16.375 -0.428 1 93.81 368 TYR A C 1
ATOM 2793 O O . TYR A 1 368 ? -0.128 -15.484 -1.279 1 93.81 368 TYR A O 1
ATOM 2801 N N . GLY A 1 369 ? 0.988 -16.797 0.133 1 94.38 369 GLY A N 1
ATOM 2802 C CA . GLY A 1 369 ? 2.297 -16.375 -0.343 1 94.38 369 GLY A CA 1
ATOM 2803 C C . GLY A 1 369 ? 3.205 -17.531 -0.69 1 94.38 369 GLY A C 1
ATOM 2804 O O . GLY A 1 369 ? 3.172 -18.578 -0.025 1 94.38 369 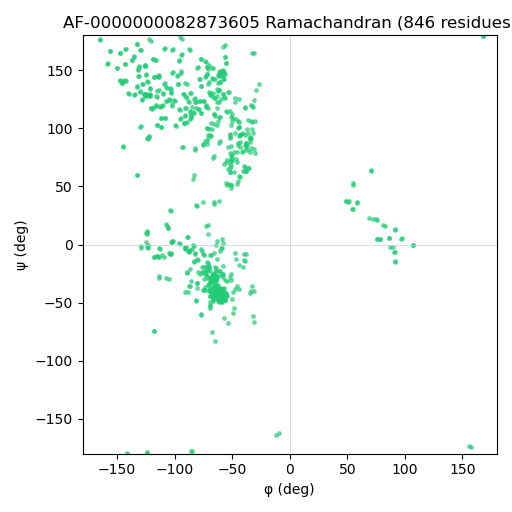GLY A O 1
ATOM 2805 N N . GLU A 1 370 ? 4.027 -17.297 -1.697 1 92.56 370 GLU A N 1
ATOM 2806 C CA . GLU A 1 370 ? 4.914 -18.344 -2.17 1 92.56 370 GLU A CA 1
ATOM 2807 C C . GLU A 1 370 ? 6.379 -17.969 -1.952 1 92.56 370 GLU A C 1
ATOM 2809 O O . GLU A 1 370 ? 6.965 -17.234 -2.75 1 92.56 370 GLU A O 1
ATOM 2814 N N . PRO A 1 371 ? 6.945 -18.547 -0.945 1 91 371 PRO A N 1
ATOM 2815 C CA . PRO A 1 371 ? 8.414 -18.516 -0.986 1 91 371 PRO A CA 1
ATOM 2816 C C . PRO A 1 371 ? 8.992 -19.438 -2.045 1 91 371 PRO A C 1
ATOM 2818 O O . PRO A 1 371 ? 8.422 -20.5 -2.32 1 91 371 PRO A O 1
ATOM 2821 N N . ILE A 1 372 ? 10.039 -19.062 -2.6 1 89.69 372 ILE A N 1
ATOM 2822 C CA . ILE A 1 372 ? 10.648 -19.922 -3.609 1 89.69 372 ILE A CA 1
ATOM 2823 C C . ILE A 1 372 ? 11.938 -20.531 -3.062 1 89.69 372 ILE A C 1
ATOM 2825 O O . ILE A 1 372 ? 12.438 -20.094 -2.021 1 89.69 372 ILE A O 1
ATOM 2829 N N . ALA A 1 373 ? 12.438 -21.5 -3.799 1 88 373 ALA A N 1
ATOM 2830 C CA . ALA A 1 373 ? 13.633 -22.219 -3.365 1 88 373 ALA A CA 1
ATOM 2831 C C . ALA A 1 373 ? 14.797 -21.266 -3.146 1 88 373 ALA A C 1
ATOM 2833 O O . ALA A 1 373 ? 15.562 -21.406 -2.189 1 88 373 ALA A O 1
ATOM 2834 N N . ALA A 1 374 ? 14.898 -20.297 -3.965 1 90.44 374 ALA A N 1
ATOM 2835 C CA . ALA A 1 374 ? 16 -19.344 -3.865 1 90.44 374 ALA A CA 1
ATOM 2836 C C . ALA A 1 374 ? 15.93 -18.562 -2.561 1 90.44 374 ALA A C 1
ATOM 2838 O O . ALA A 1 374 ? 16.953 -18.344 -1.906 1 90.44 374 ALA A O 1
ATOM 2839 N N . SER A 1 375 ? 14.766 -18.156 -2.195 1 92 375 SER A N 1
ATOM 2840 C CA . SER A 1 375 ? 14.617 -17.344 -0.99 1 92 375 SER A CA 1
ATOM 2841 C C . SER A 1 375 ? 14.773 -18.188 0.267 1 92 375 SER A C 1
ATOM 2843 O O . SER A 1 375 ? 15.039 -17.656 1.35 1 92 375 SER A O 1
ATOM 2845 N N . LEU A 1 376 ? 14.617 -19.484 0.098 1 91.94 376 LEU A N 1
ATOM 2846 C CA . LEU A 1 376 ? 14.758 -20.406 1.225 1 91.94 376 LEU A CA 1
ATOM 2847 C C . LEU A 1 376 ? 16.203 -20.875 1.375 1 91.94 376 LEU A C 1
ATOM 2849 O O . LEU A 1 376 ? 16.625 -21.25 2.471 1 91.94 376 LEU A O 1
ATOM 2853 N N . GLY A 1 377 ? 16.953 -20.828 0.272 1 93.06 377 GLY A N 1
ATOM 2854 C CA . GLY A 1 377 ? 18.25 -21.469 0.285 1 93.06 377 GLY A CA 1
ATOM 2855 C C . GLY A 1 377 ? 19.391 -20.484 0.131 1 93.06 377 GLY A C 1
ATOM 2856 O O . GLY A 1 377 ? 20.562 -20.859 0.223 1 93.06 377 GLY A O 1
ATOM 2857 N N . SER A 1 378 ? 19.031 -19.25 -0.198 1 95 378 SER A N 1
ATOM 2858 C CA . SER A 1 378 ? 20.047 -18.234 -0.423 1 95 378 SER A CA 1
ATOM 2859 C C . SER A 1 378 ? 19.609 -16.875 0.108 1 95 378 SER A C 1
ATOM 2861 O O . SER A 1 378 ? 18.5 -16.734 0.603 1 95 378 SER A O 1
ATOM 2863 N N . ASP A 1 379 ? 20.625 -15.969 0.154 1 95.38 379 ASP A N 1
ATOM 2864 C CA . ASP A 1 379 ? 20.297 -14.641 0.65 1 95.38 379 ASP A CA 1
ATOM 2865 C C . ASP A 1 379 ? 21.031 -13.562 -0.146 1 95.38 379 ASP A C 1
ATOM 2867 O O . ASP A 1 379 ? 21.797 -13.867 -1.06 1 95.38 379 ASP A O 1
ATOM 2871 N N . GLY A 1 380 ? 20.797 -12.281 0.234 1 95.94 380 GLY A N 1
ATOM 2872 C CA . GLY A 1 380 ? 21.234 -11.156 -0.574 1 95.94 380 GLY A CA 1
ATOM 2873 C C . GLY A 1 380 ? 22.672 -10.773 -0.333 1 95.94 380 GLY A C 1
ATOM 2874 O O . GLY A 1 380 ? 23.203 -9.875 -0.988 1 95.94 380 GLY A O 1
ATOM 2875 N N . THR A 1 381 ? 23.375 -11.461 0.565 1 95.94 381 THR A N 1
ATOM 2876 C CA . THR A 1 381 ? 24.797 -11.195 0.736 1 95.94 381 THR A CA 1
ATOM 2877 C C . THR A 1 381 ? 25.562 -11.555 -0.531 1 95.94 381 THR A C 1
ATOM 2879 O O . THR A 1 381 ? 26.656 -11.031 -0.767 1 95.94 381 THR A O 1
ATOM 2882 N N . ASN A 1 382 ? 24.969 -12.352 -1.344 1 95.56 382 ASN A N 1
ATOM 2883 C CA . ASN A 1 382 ? 25.609 -12.82 -2.566 1 95.56 382 ASN A CA 1
ATOM 2884 C C . ASN A 1 382 ? 25.719 -11.711 -3.604 1 95.56 382 ASN A C 1
ATOM 2886 O O . ASN A 1 382 ? 26.5 -11.82 -4.551 1 95.56 382 ASN A O 1
ATOM 2890 N N . TYR A 1 383 ? 25 -10.633 -3.42 1 94.5 383 TYR A N 1
ATOM 2891 C CA . TYR A 1 383 ? 25.047 -9.531 -4.371 1 94.5 383 TYR A CA 1
ATOM 2892 C C . TYR A 1 383 ? 26.391 -8.797 -4.281 1 94.5 383 TYR A C 1
ATOM 2894 O O . TYR A 1 383 ? 26.781 -8.086 -5.215 1 94.5 383 TYR A O 1
ATOM 2902 N N . HIS A 1 384 ? 27.078 -9.008 -3.18 1 93.06 384 HIS A N 1
ATOM 2903 C CA . HIS A 1 384 ? 28.344 -8.32 -2.959 1 93.06 384 HIS A CA 1
ATOM 2904 C C . HIS A 1 384 ? 29.531 -9.258 -3.146 1 93.06 384 HIS A C 1
ATOM 2906 O O . HIS A 1 384 ? 30.641 -8.945 -2.729 1 93.06 384 HIS A O 1
ATOM 2912 N N . HIS A 1 385 ? 29.203 -10.383 -3.752 1 93.5 385 HIS A N 1
ATOM 2913 C CA . HIS A 1 385 ? 30.281 -11.312 -4.035 1 93.5 385 HIS A CA 1
ATOM 2914 C C . HIS A 1 385 ? 31.312 -10.695 -4.977 1 93.5 385 HIS A C 1
ATOM 2916 O O . HIS A 1 385 ? 30.953 -9.969 -5.906 1 93.5 385 HIS A O 1
ATOM 2922 N N . THR A 1 386 ? 32.594 -11.039 -4.793 1 93.62 386 THR A N 1
ATOM 2923 C CA . THR A 1 386 ? 33.688 -10.461 -5.566 1 93.62 386 THR A CA 1
ATOM 2924 C C . THR A 1 386 ? 33.594 -10.914 -7.02 1 93.62 386 THR A C 1
ATOM 2926 O O . THR A 1 386 ? 34 -10.18 -7.926 1 93.62 386 THR A O 1
ATOM 2929 N N . CYS A 1 387 ? 33.094 -12.094 -7.219 1 94.06 387 CYS A N 1
ATOM 2930 C CA . CYS A 1 387 ? 32.875 -12.602 -8.57 1 94.06 387 CYS A CA 1
ATOM 2931 C C . CYS A 1 387 ? 31.578 -12.062 -9.156 1 94.06 387 CYS A C 1
ATOM 2933 O O . CYS A 1 387 ? 30.5 -12.398 -8.688 1 94.06 387 CYS A O 1
ATOM 2935 N N . TRP A 1 388 ? 31.688 -11.297 -10.242 1 92.69 388 TRP A N 1
ATOM 2936 C CA . TRP A 1 388 ? 30.531 -10.656 -10.859 1 92.69 388 TRP A CA 1
ATOM 2937 C C . TRP A 1 388 ? 29.516 -11.695 -11.344 1 92.69 388 TRP A C 1
ATOM 2939 O O . TRP A 1 388 ? 28.312 -11.516 -11.188 1 92.69 388 TRP A O 1
ATOM 2949 N N . ARG A 1 389 ? 30 -12.68 -11.906 1 92.5 389 ARG A N 1
ATOM 2950 C CA . ARG A 1 389 ? 29.125 -13.719 -12.438 1 92.5 389 ARG A CA 1
ATOM 2951 C C . ARG A 1 389 ? 28.312 -14.391 -11.328 1 92.5 389 ARG A C 1
ATOM 2953 O O . ARG A 1 389 ? 27.141 -14.695 -11.508 1 92.5 389 ARG A O 1
ATOM 2960 N N . HIS A 1 390 ? 29 -14.586 -10.273 1 93.25 390 HIS A N 1
ATOM 2961 C CA . HIS A 1 390 ? 28.312 -15.156 -9.117 1 93.25 390 HIS A CA 1
ATOM 2962 C C . HIS A 1 390 ? 27.219 -14.227 -8.602 1 93.25 390 HIS A C 1
ATOM 2964 O O . HIS A 1 390 ? 26.094 -14.656 -8.359 1 93.25 390 HIS A O 1
ATOM 2970 N N . ALA A 1 391 ? 27.594 -12.984 -8.508 1 93.44 391 ALA A N 1
ATOM 2971 C CA . ALA A 1 391 ? 26.625 -11.992 -8.031 1 93.44 391 ALA A CA 1
ATOM 2972 C C . ALA A 1 391 ? 25.453 -11.867 -8.992 1 93.44 391 ALA A C 1
ATOM 2974 O O . ALA A 1 391 ? 24.297 -11.844 -8.562 1 93.44 391 ALA A O 1
ATOM 2975 N N . ALA A 1 392 ? 25.734 -11.898 -10.234 1 93.31 392 ALA A N 1
ATOM 2976 C CA . ALA A 1 392 ? 24.719 -11.742 -11.273 1 93.31 392 ALA A CA 1
ATOM 2977 C C . ALA A 1 392 ? 23.766 -12.938 -11.305 1 93.31 392 ALA A C 1
ATOM 2979 O O . ALA A 1 392 ? 22.578 -12.781 -11.594 1 93.31 392 ALA A O 1
ATOM 2980 N N . SER A 1 393 ? 24.25 -14.062 -10.945 1 91.94 393 SER A N 1
ATOM 2981 C CA . SER A 1 393 ? 23.453 -15.281 -10.992 1 91.94 393 SER A CA 1
ATOM 2982 C C . SER A 1 393 ? 22.438 -15.312 -9.852 1 91.94 393 SER A C 1
ATOM 2984 O O . SER A 1 393 ? 21.531 -16.141 -9.852 1 91.94 393 SER A O 1
ATOM 2986 N N . HIS A 1 394 ? 22.547 -14.359 -8.914 1 93.44 394 HIS A N 1
ATOM 2987 C CA . HIS A 1 394 ? 21.641 -14.336 -7.773 1 93.44 394 HIS A CA 1
ATOM 2988 C C . HIS A 1 394 ? 20.562 -13.273 -7.949 1 93.44 394 HIS A C 1
ATOM 2990 O O . HIS A 1 394 ? 19.703 -13.094 -7.074 1 93.44 394 HIS A O 1
ATOM 2996 N N . VAL A 1 395 ? 20.609 -12.602 -9.094 1 93.06 395 VAL A N 1
ATOM 2997 C CA . VAL A 1 395 ? 19.656 -11.531 -9.328 1 93.06 395 VAL A CA 1
ATOM 2998 C C . VAL A 1 395 ? 18.266 -12.117 -9.594 1 93.06 395 VAL A C 1
ATOM 3000 O O . VAL A 1 395 ? 18.109 -12.945 -10.492 1 93.06 395 VAL A O 1
ATOM 3003 N N . LEU A 1 396 ? 17.344 -11.742 -8.695 1 92.69 396 LEU A N 1
ATOM 3004 C CA . LEU A 1 396 ? 15.945 -12.117 -8.766 1 92.69 396 LEU A CA 1
ATOM 3005 C C . LEU A 1 396 ? 15.047 -10.922 -8.477 1 92.69 396 LEU A C 1
ATOM 3007 O O . LEU A 1 396 ? 15.5 -9.914 -7.93 1 92.69 396 LEU A O 1
ATOM 3011 N N . SER A 1 397 ? 13.797 -11.031 -8.867 1 93.38 397 SER A N 1
ATOM 3012 C CA . SER A 1 397 ? 12.773 -10.047 -8.523 1 93.38 397 SER A CA 1
ATOM 3013 C C . SER A 1 397 ? 11.555 -10.711 -7.906 1 93.38 397 SER A C 1
ATOM 3015 O O . SER A 1 397 ? 10.93 -11.578 -8.523 1 93.38 397 SER A O 1
ATOM 3017 N N . PRO A 1 398 ? 11.172 -10.305 -6.777 1 96.38 398 PRO A N 1
ATOM 3018 C CA . PRO A 1 398 ? 11.914 -9.484 -5.812 1 96.38 398 PRO A CA 1
ATOM 3019 C C . PRO A 1 398 ? 13.266 -10.094 -5.434 1 96.38 398 PRO A C 1
ATOM 3021 O O . PRO A 1 398 ? 13.461 -11.305 -5.59 1 96.38 398 PRO A O 1
ATOM 3024 N N . PRO A 1 399 ? 14.164 -9.234 -5 1 97.25 399 PRO A N 1
ATOM 3025 C CA . PRO A 1 399 ? 15.516 -9.742 -4.785 1 97.25 399 PRO A CA 1
ATOM 3026 C C . PRO A 1 399 ? 15.648 -10.555 -3.5 1 97.25 399 PRO A C 1
ATOM 3028 O O . PRO A 1 399 ? 14.773 -10.5 -2.635 1 97.25 399 PRO A O 1
ATOM 3031 N N . LEU A 1 400 ? 16.734 -11.375 -3.502 1 97 400 LEU A N 1
ATOM 3032 C CA . LEU A 1 400 ? 17.172 -11.938 -2.227 1 97 400 LEU A CA 1
ATOM 3033 C C . LEU A 1 400 ? 17.484 -10.828 -1.228 1 97 400 LEU A C 1
ATOM 3035 O O . LEU A 1 400 ? 17.938 -9.75 -1.615 1 97 400 LEU A O 1
ATOM 3039 N N . ARG A 1 401 ? 17.297 -11.125 -0.004 1 97.75 401 ARG A N 1
ATOM 3040 C CA . ARG A 1 401 ? 17.453 -10.078 1.007 1 97.75 401 ARG A CA 1
ATOM 3041 C C . ARG A 1 401 ? 18.781 -10.211 1.729 1 97.75 401 ARG A C 1
ATOM 3043 O O . ARG A 1 401 ? 19.234 -11.328 2.014 1 97.75 401 ARG A O 1
ATOM 3050 N N . PRO A 1 402 ? 19.344 -9.039 2.146 1 95.75 402 PRO A N 1
ATOM 3051 C CA . PRO A 1 402 ? 20.688 -9.055 2.746 1 95.75 402 PRO A CA 1
ATOM 3052 C C . PRO A 1 402 ? 20.688 -9.641 4.156 1 95.75 402 PRO A C 1
ATOM 3054 O O . PRO A 1 402 ? 21.719 -10.133 4.625 1 95.75 402 PRO A O 1
ATOM 3057 N N . ASP A 1 403 ? 19.609 -9.594 4.855 1 96.38 403 ASP A N 1
ATOM 3058 C CA . ASP A 1 403 ? 19.516 -10.234 6.164 1 96.38 403 ASP A CA 1
ATOM 3059 C C . ASP A 1 403 ? 19.625 -11.75 6.039 1 96.38 403 ASP A C 1
ATOM 3061 O O . ASP A 1 403 ? 18.703 -12.406 5.531 1 96.38 403 ASP A O 1
ATOM 3065 N N . PRO A 1 404 ? 20.672 -12.312 6.52 1 95.88 404 PRO A N 1
ATOM 3066 C CA . PRO A 1 404 ? 20.891 -13.742 6.336 1 95.88 404 PRO A CA 1
ATOM 3067 C C . PRO A 1 404 ? 19.906 -14.602 7.117 1 95.88 404 PRO A C 1
ATOM 3069 O O . PRO A 1 404 ? 19.844 -15.82 6.922 1 95.88 404 PRO A O 1
ATOM 3072 N N . GLU A 1 405 ? 19.125 -14.008 7.965 1 96.81 405 GLU A N 1
ATOM 3073 C CA . GLU A 1 405 ? 18.125 -14.758 8.727 1 96.81 405 GLU A CA 1
ATOM 3074 C C . GLU A 1 405 ? 16.812 -14.883 7.961 1 96.81 405 GLU A C 1
ATOM 3076 O O . GLU A 1 405 ? 15.914 -15.609 8.375 1 96.81 405 GLU A O 1
ATOM 3081 N N . THR A 1 406 ? 16.719 -14.219 6.828 1 97 406 THR A N 1
ATOM 3082 C CA . THR A 1 406 ? 15.469 -14.172 6.082 1 97 406 THR A CA 1
ATOM 3083 C C . THR A 1 406 ? 15.07 -15.57 5.621 1 97 406 THR A C 1
ATOM 3085 O O . THR A 1 406 ? 13.914 -15.977 5.777 1 97 406 THR A O 1
ATOM 3088 N N . PRO A 1 407 ? 15.992 -16.391 5.109 1 95.56 407 PRO A N 1
ATOM 3089 C CA . PRO A 1 407 ? 15.594 -17.734 4.684 1 95.56 407 PRO A CA 1
ATOM 3090 C C . PRO A 1 407 ? 15 -18.562 5.82 1 95.56 407 PRO A C 1
ATOM 3092 O O . PRO A 1 407 ? 13.945 -19.188 5.648 1 95.56 407 PRO A O 1
ATOM 3095 N N . ASP A 1 408 ? 15.609 -18.469 6.949 1 94.88 408 ASP A N 1
ATOM 3096 C CA . ASP A 1 408 ? 15.102 -19.219 8.102 1 94.88 408 ASP A CA 1
ATOM 3097 C C . ASP A 1 408 ? 13.727 -18.703 8.516 1 94.88 408 ASP A C 1
ATOM 3099 O O . ASP A 1 408 ? 12.852 -19.484 8.875 1 94.88 408 ASP A O 1
ATOM 3103 N N . TYR A 1 409 ? 13.648 -17.453 8.484 1 95.62 409 TYR A N 1
ATOM 3104 C CA . TYR A 1 409 ? 12.367 -16.859 8.836 1 95.62 409 TYR A CA 1
ATOM 3105 C C . TYR A 1 409 ? 11.273 -17.328 7.883 1 95.62 409 TYR A C 1
ATOM 3107 O O . TYR A 1 409 ? 10.172 -17.672 8.32 1 95.62 409 TYR A O 1
ATOM 3115 N N . LEU A 1 410 ? 11.547 -17.359 6.598 1 94.5 410 LEU A N 1
ATOM 3116 C CA . LEU A 1 410 ? 10.562 -17.766 5.594 1 94.5 410 LEU A CA 1
ATOM 3117 C C . LEU A 1 410 ? 10.203 -19.234 5.75 1 94.5 410 LEU A C 1
ATOM 3119 O O . LEU A 1 410 ? 9.055 -19.625 5.551 1 94.5 410 LEU A O 1
ATOM 3123 N N . VAL A 1 411 ? 11.172 -20.047 6.078 1 92.38 411 VAL A N 1
ATOM 3124 C CA . VAL A 1 411 ? 10.906 -21.453 6.332 1 92.38 411 VAL A CA 1
ATOM 3125 C C . VAL A 1 411 ? 9.93 -21.609 7.496 1 92.38 411 VAL A C 1
ATOM 3127 O O . VAL A 1 411 ? 8.984 -22.391 7.422 1 92.38 411 VAL A O 1
ATOM 3130 N N . GLN A 1 412 ? 10.148 -20.766 8.484 1 90.19 412 GLN A N 1
ATOM 3131 C CA . GLN A 1 412 ? 9.273 -20.797 9.656 1 90.19 412 GLN A CA 1
ATOM 3132 C C . GLN A 1 412 ? 7.863 -20.344 9.297 1 90.19 412 GLN A C 1
ATOM 3134 O O . GLN A 1 412 ? 6.887 -20.812 9.891 1 90.19 412 GLN A O 1
ATOM 3139 N N . MET A 1 413 ? 7.805 -19.547 8.32 1 90.81 413 MET A N 1
ATOM 3140 C CA . MET A 1 413 ? 6.527 -18.938 7.957 1 90.81 413 MET A CA 1
ATOM 3141 C C . MET A 1 413 ? 5.793 -19.797 6.922 1 90.81 413 MET A C 1
ATOM 3143 O O . MET A 1 413 ? 4.652 -19.484 6.562 1 90.81 413 MET A O 1
ATOM 3147 N N . LEU A 1 414 ? 6.359 -20.828 6.469 1 86.25 414 LEU A N 1
ATOM 3148 C CA . LEU A 1 414 ? 5.789 -21.625 5.383 1 86.25 414 LEU A CA 1
ATOM 3149 C C . LEU A 1 414 ? 4.375 -22.078 5.73 1 86.25 414 LEU A C 1
ATOM 3151 O O . LEU A 1 414 ? 3.475 -22.016 4.891 1 86.25 414 LEU A O 1
ATOM 3155 N N . ALA A 1 415 ? 4.176 -22.469 6.906 1 77.62 415 ALA A N 1
ATOM 3156 C CA . ALA A 1 415 ? 2.861 -22.969 7.316 1 77.62 415 ALA A CA 1
ATOM 3157 C C . ALA A 1 415 ? 1.827 -21.844 7.301 1 77.62 415 ALA A C 1
ATOM 3159 O O . ALA A 1 415 ? 0.654 -22.078 6.996 1 77.62 415 ALA A O 1
ATOM 3160 N N . GLU A 1 416 ? 2.283 -20.688 7.602 1 77.38 416 GLU A N 1
ATOM 3161 C CA . GLU A 1 416 ? 1.388 -19.531 7.652 1 77.38 416 GLU A CA 1
ATOM 3162 C C . GLU A 1 416 ? 1.119 -18.984 6.254 1 77.38 416 GLU A C 1
ATOM 3164 O O . GLU A 1 416 ? 0.06 -18.406 6 1 77.38 416 GLU A O 1
ATOM 3169 N N . LEU A 1 417 ? 2.043 -19.062 5.41 1 76.62 417 LEU A N 1
ATOM 3170 C CA . LEU A 1 417 ? 1.971 -18.438 4.094 1 76.62 417 LEU A CA 1
ATOM 3171 C C . LEU A 1 417 ? 1.178 -19.297 3.123 1 76.62 417 LEU A C 1
ATOM 3173 O O . LEU A 1 417 ? 0.502 -18.781 2.23 1 76.62 417 LEU A O 1
ATOM 3177 N N . THR A 1 418 ? 1.585 -20.562 3.168 1 65.62 418 THR A N 1
ATOM 3178 C CA . THR A 1 418 ? 1.155 -21.422 2.064 1 65.62 418 THR A CA 1
ATOM 3179 C C . THR A 1 418 ? -0.089 -22.219 2.445 1 65.62 418 THR A C 1
ATOM 3181 O O . THR A 1 418 ? -0.404 -22.359 3.629 1 65.62 418 THR A O 1
ATOM 3184 N N . ALA A 1 419 ? -0.823 -22.172 1.417 1 55.81 419 ALA A N 1
ATOM 3185 C CA . ALA A 1 419 ? -1.772 -23.266 1.533 1 55.81 419 ALA A CA 1
ATOM 3186 C C . ALA A 1 419 ? -1.049 -24.609 1.65 1 55.81 419 ALA A C 1
ATOM 3188 O O . ALA A 1 419 ? 0.173 -24.672 1.492 1 55.81 419 ALA A O 1
ATOM 3189 N N . HIS A 1 420 ? -1.699 -25.672 1.961 1 44.78 420 HIS A N 1
ATOM 3190 C CA . HIS A 1 420 ? -1.158 -27.031 1.96 1 44.78 420 HIS A CA 1
ATOM 3191 C C . HIS A 1 420 ? -0.298 -27.281 0.726 1 44.78 420 HIS A C 1
ATOM 3193 O O . HIS A 1 420 ? -0.82 -27.578 -0.352 1 44.78 420 HIS A O 1
ATOM 3199 N N . PHE A 1 421 ? 0.752 -26.406 0.626 1 43.84 421 PHE A N 1
ATOM 3200 C CA . PHE A 1 421 ? 1.626 -26.688 -0.508 1 43.84 421 PHE A CA 1
ATOM 3201 C C . PHE A 1 421 ? 2.635 -27.766 -0.16 1 43.84 421 PHE A C 1
ATOM 3203 O O . PHE A 1 421 ? 3.1 -27.844 0.979 1 43.84 421 PHE A O 1
ATOM 3210 N N . THR A 1 422 ? 2.516 -28.891 -0.786 1 36.62 422 THR A N 1
ATOM 3211 C CA . THR A 1 422 ? 3.57 -29.891 -0.691 1 36.62 422 THR A CA 1
ATOM 3212 C C . THR A 1 422 ? 4.809 -29.453 -1.466 1 36.62 422 THR A C 1
ATOM 3214 O O . THR A 1 422 ? 4.742 -29.234 -2.676 1 36.62 422 THR A O 1
ATOM 3217 N N . TRP A 1 423 ? 5.715 -28.75 -0.892 1 34.97 423 TRP A N 1
ATOM 3218 C CA . TRP A 1 423 ? 6.977 -28.375 -1.524 1 34.97 423 TRP A CA 1
ATOM 3219 C C . TRP A 1 423 ? 7.875 -29.594 -1.688 1 34.97 423 TRP A C 1
ATOM 3221 O O . TRP A 1 423 ? 8.039 -30.391 -0.753 1 34.97 423 TRP A O 1
ATOM 3231 N N . CYS A 1 424 ? 7.934 -30.188 -2.82 1 29.73 424 CYS A N 1
ATOM 3232 C CA . CYS A 1 424 ? 8.852 -31.297 -3.082 1 29.73 424 CYS A CA 1
ATOM 3233 C C . CYS A 1 424 ? 10.273 -30.781 -3.264 1 29.73 424 CYS A C 1
ATOM 3235 O O . CYS A 1 424 ? 10.539 -29.969 -4.145 1 29.73 424 CYS A O 1
ATOM 3237 N N . GLU A 1 425 ? 11.023 -30.609 -2.307 1 28.84 425 GLU A N 1
ATOM 3238 C CA . GLU A 1 425 ? 12.477 -30.469 -2.391 1 28.84 425 GLU A CA 1
ATOM 3239 C C . GLU A 1 425 ? 13.07 -31.484 -3.361 1 28.84 425 GLU A C 1
ATOM 3241 O O . GLU A 1 425 ? 12.68 -32.656 -3.369 1 28.84 425 GLU A O 1
ATOM 3246 N N . MET B 1 1 ? 37.281 14.188 9.219 1 19.64 1 MET B N 1
ATOM 3247 C CA . MET B 1 1 ? 36.438 15.375 9.102 1 19.64 1 MET B CA 1
ATOM 3248 C C . MET B 1 1 ? 35.125 15.188 9.859 1 19.64 1 MET B C 1
ATOM 3250 O O . MET B 1 1 ? 34.5 14.141 9.766 1 19.64 1 MET B O 1
ATOM 3254 N N . ALA B 1 2 ? 34.938 15.93 11.039 1 21.17 2 ALA B N 1
ATOM 3255 C CA . ALA B 1 2 ? 34.188 15.875 12.297 1 21.17 2 ALA B CA 1
ATOM 3256 C C . ALA B 1 2 ? 32.688 15.977 12.062 1 21.17 2 ALA B C 1
ATOM 3258 O O . ALA B 1 2 ? 32.25 16.766 11.227 1 21.17 2 ALA B O 1
ATOM 3259 N N . GLY B 1 3 ? 32.031 14.812 12.172 1 22.5 3 GLY B N 1
ATOM 3260 C CA . GLY B 1 3 ? 30.656 14.375 11.914 1 22.5 3 GLY B CA 1
ATOM 3261 C C . GLY B 1 3 ? 29.625 15.32 12.484 1 22.5 3 GLY B C 1
ATOM 3262 O O . GLY B 1 3 ? 29.578 15.555 13.695 1 22.5 3 GLY B O 1
ATOM 3263 N N . ASN B 1 4 ? 29.5 16.531 11.773 1 24.84 4 ASN B N 1
ATOM 3264 C CA . ASN B 1 4 ? 28.688 17.641 12.242 1 24.84 4 ASN B CA 1
ATOM 3265 C C . ASN B 1 4 ? 27.344 17.156 12.797 1 24.84 4 ASN B C 1
ATOM 3267 O O . ASN B 1 4 ? 26.625 16.406 12.125 1 24.84 4 ASN B O 1
ATOM 3271 N N . ASP B 1 5 ? 27.234 16.953 14.07 1 27.05 5 ASP B N 1
ATOM 3272 C CA . ASP B 1 5 ? 26.281 16.656 15.141 1 27.05 5 ASP B CA 1
ATOM 3273 C C . ASP B 1 5 ? 24.969 17.438 14.945 1 27.05 5 ASP B C 1
ATOM 3275 O O . ASP B 1 5 ? 24.172 17.547 15.867 1 27.05 5 ASP B O 1
ATOM 3279 N N . ASP B 1 6 ? 25.141 18.391 14.016 1 30.61 6 ASP B N 1
ATOM 3280 C CA . ASP B 1 6 ? 24.016 19.328 14.039 1 30.61 6 ASP B CA 1
ATOM 3281 C C . ASP B 1 6 ? 22.719 18.641 13.617 1 30.61 6 ASP B C 1
ATOM 3283 O O . ASP B 1 6 ? 22.234 18.844 12.5 1 30.61 6 ASP B O 1
ATOM 3287 N N . GLY B 1 7 ? 22.625 17.391 13.992 1 28.48 7 GLY B N 1
ATOM 3288 C CA . GLY B 1 7 ? 21.609 16.453 13.531 1 28.48 7 GLY B CA 1
ATOM 3289 C C . GLY B 1 7 ? 20.188 16.906 13.844 1 28.48 7 GLY B C 1
ATOM 3290 O O . GLY B 1 7 ? 19.266 16.094 13.875 1 28.48 7 GLY B O 1
ATOM 3291 N N . GLY B 1 8 ? 20.094 18.125 14.578 1 29.84 8 GLY B N 1
ATOM 3292 C CA . GLY B 1 8 ? 18.703 18.391 14.898 1 29.84 8 GLY B CA 1
ATOM 3293 C C . GLY B 1 8 ? 17.812 18.516 13.672 1 29.84 8 GLY B C 1
ATOM 3294 O O . GLY B 1 8 ? 18.312 18.797 12.57 1 29.84 8 GLY B O 1
ATOM 3295 N N . TRP B 1 9 ? 16.781 17.75 13.633 1 30.11 9 TRP B N 1
ATOM 3296 C CA . TRP B 1 9 ? 15.969 17.453 12.445 1 30.11 9 TRP B CA 1
ATOM 3297 C C . TRP B 1 9 ? 15.586 18.75 11.727 1 30.11 9 TRP B C 1
ATOM 3299 O O . TRP B 1 9 ? 15.531 18.781 10.492 1 30.11 9 TRP B O 1
ATOM 3309 N N . PHE B 1 10 ? 14.859 19.656 12.523 1 31.84 10 PHE B N 1
ATOM 3310 C CA . PHE B 1 10 ? 14.422 20.828 11.75 1 31.84 10 PHE B CA 1
ATOM 3311 C C . PHE B 1 10 ? 15.539 21.859 11.641 1 31.84 10 PHE B C 1
ATOM 3313 O O . PHE B 1 10 ? 15.906 22.484 12.641 1 31.84 10 PHE B O 1
ATOM 3320 N N . PRO B 1 11 ? 16.375 21.781 10.828 1 35.16 11 PRO B N 1
ATOM 3321 C CA . PRO B 1 11 ? 17.594 22.609 10.773 1 35.16 11 PRO B CA 1
ATOM 3322 C C . PRO B 1 11 ? 17.297 24.094 11 1 35.16 11 PRO B C 1
ATOM 3324 O O . PRO B 1 11 ? 18.156 24.828 11.461 1 35.16 11 PRO B O 1
ATOM 3327 N N . GLY B 1 12 ? 16.234 24.484 10.531 1 31.28 12 GLY B N 1
ATOM 3328 C CA . GLY B 1 12 ? 15.977 25.922 10.492 1 31.28 12 GLY B CA 1
ATOM 3329 C C . GLY B 1 12 ? 15.719 26.516 11.859 1 31.28 12 GLY B C 1
ATOM 3330 O O . GLY B 1 12 ? 15.383 27.688 11.977 1 31.28 12 GLY B O 1
ATOM 3331 N N . LEU B 1 13 ? 15.281 25.578 12.867 1 33.25 13 LEU B N 1
ATOM 3332 C CA . LEU B 1 13 ? 15.086 26.25 14.148 1 33.25 13 LEU B CA 1
ATOM 3333 C C . LEU B 1 13 ? 16.422 26.75 14.711 1 33.25 13 LEU B C 1
ATOM 3335 O O . LEU B 1 13 ? 17.406 26 14.75 1 33.25 13 LEU B O 1
ATOM 3339 N N . GLY B 1 14 ? 17.031 27.875 14.148 1 30.94 14 GLY B N 1
ATOM 3340 C CA . GLY B 1 14 ? 18.25 28.484 14.672 1 30.94 14 GLY B CA 1
ATOM 3341 C C . GLY B 1 14 ? 18.656 27.906 16.016 1 30.94 14 GLY B C 1
ATOM 3342 O O . GLY B 1 14 ? 18.344 26.766 16.328 1 30.94 14 GLY B O 1
ATOM 3343 N N . ASN B 1 15 ? 19.547 28.625 16.797 1 34.94 15 ASN B N 1
ATOM 3344 C CA . ASN B 1 15 ? 20.094 28.344 18.125 1 34.94 15 ASN B CA 1
ATOM 3345 C C . ASN B 1 15 ? 18.984 28.156 19.156 1 34.94 15 ASN B C 1
ATOM 3347 O O . ASN B 1 15 ? 19.266 27.844 20.312 1 34.94 15 ASN B O 1
ATOM 3351 N N . ASN B 1 16 ? 17.875 28.781 19.016 1 29.48 16 ASN B N 1
ATOM 3352 C CA . ASN B 1 16 ? 16.797 28.734 20 1 29.48 16 ASN B CA 1
ATOM 3353 C C . ASN B 1 16 ? 15.961 27.469 19.859 1 29.48 16 ASN B C 1
ATOM 3355 O O . ASN B 1 16 ? 14.75 27.531 19.609 1 29.48 16 ASN B O 1
ATOM 3359 N N . LYS B 1 17 ? 16.609 26.5 19.5 1 35.19 17 LYS B N 1
ATOM 3360 C CA . LYS B 1 17 ? 15.945 25.203 19.344 1 35.19 17 LYS B CA 1
ATOM 3361 C C . LYS B 1 17 ? 15.234 24.781 20.625 1 35.19 17 LYS B C 1
ATOM 3363 O O . LYS B 1 17 ? 15.828 24.797 21.703 1 35.19 17 LYS B O 1
ATOM 3368 N N . PRO B 1 18 ? 13.922 24.688 20.594 1 31.58 18 PRO B N 1
ATOM 3369 C CA . PRO B 1 18 ? 13.391 24.141 21.844 1 31.58 18 PRO B CA 1
ATOM 3370 C C . PRO B 1 18 ? 13.922 22.734 22.141 1 31.58 18 PRO B C 1
ATOM 3372 O O . PRO B 1 18 ? 14.227 21.984 21.219 1 31.58 18 PRO B O 1
ATOM 3375 N N . LYS B 1 19 ? 14.719 22.516 23.062 1 32.22 19 LYS B N 1
ATOM 3376 C CA . LYS B 1 19 ? 15.141 21.219 23.562 1 32.22 19 LYS B CA 1
ATOM 3377 C C . LYS B 1 19 ? 13.977 20.234 23.594 1 32.22 19 LYS B C 1
ATOM 3379 O O . LYS B 1 19 ? 12.867 20.594 23.969 1 32.22 19 LYS B O 1
ATOM 3384 N N . PRO B 1 20 ? 14.141 19.188 22.844 1 29.59 20 PRO B N 1
ATOM 3385 C CA . PRO B 1 20 ? 13.039 18.234 22.984 1 29.59 20 PRO B CA 1
ATOM 3386 C C . PRO B 1 20 ? 12.617 18.016 24.438 1 29.59 20 PRO B C 1
ATOM 3388 O O . PRO B 1 20 ? 13.477 17.859 25.312 1 29.59 20 PRO B O 1
ATOM 3391 N N . ARG B 1 21 ? 11.617 18.578 24.875 1 27.58 21 ARG B N 1
ATOM 3392 C CA . ARG B 1 21 ? 11.18 18.328 26.234 1 27.58 21 ARG B CA 1
ATOM 3393 C C . ARG B 1 21 ? 11.055 16.828 26.516 1 27.58 21 ARG B C 1
ATOM 3395 O O . ARG B 1 21 ? 10.422 16.109 25.75 1 27.58 21 ARG B O 1
ATOM 3402 N N . ARG B 1 22 ? 12.141 16.281 27 1 28.14 22 ARG B N 1
ATOM 3403 C CA . ARG B 1 22 ? 11.922 14.945 27.562 1 28.14 22 ARG B CA 1
ATOM 3404 C C . ARG B 1 22 ? 10.648 14.906 28.406 1 28.14 22 ARG B C 1
ATOM 3406 O O . ARG B 1 22 ? 10.461 15.727 29.297 1 28.14 22 ARG B O 1
ATOM 3413 N N . MET B 1 23 ? 9.648 14.531 27.797 1 26.42 23 MET B N 1
ATOM 3414 C CA . MET B 1 23 ? 8.484 14.344 28.672 1 26.42 23 MET B CA 1
ATOM 3415 C C . MET B 1 23 ? 8.898 13.703 29.984 1 26.42 23 MET B C 1
ATOM 3417 O O . MET B 1 23 ? 9.531 12.648 30 1 26.42 23 MET B O 1
ATOM 3421 N N . GLY B 1 24 ? 9.406 14.406 30.891 1 25.64 24 GLY B N 1
ATOM 3422 C CA . GLY B 1 24 ? 9.391 13.766 32.188 1 25.64 24 GLY B CA 1
ATOM 3423 C C . GLY B 1 24 ? 8.188 12.867 32.406 1 25.64 24 GLY B C 1
ATOM 3424 O O . GLY B 1 24 ? 7.238 12.891 31.625 1 25.64 24 GLY B O 1
ATOM 3425 N N . LYS B 1 25 ? 8.234 11.992 33.438 1 28.73 25 LYS B N 1
ATOM 3426 C CA . LYS B 1 25 ? 7.07 11.234 33.906 1 28.73 25 LYS B CA 1
ATOM 3427 C C . LYS B 1 25 ? 5.844 12.133 34 1 28.73 25 LYS B C 1
ATOM 3429 O O . LYS B 1 25 ? 5.762 12.969 34.906 1 28.73 25 LYS B O 1
ATOM 3434 N N . ALA B 1 26 ? 5.496 12.742 33.094 1 27.75 26 ALA B N 1
ATOM 3435 C CA . ALA B 1 26 ? 4.328 13.602 33.281 1 27.75 26 ALA B CA 1
ATOM 3436 C C . ALA B 1 26 ? 3.33 12.977 34.25 1 27.75 26 ALA B C 1
ATOM 3438 O O . ALA B 1 26 ? 2.863 11.852 34.031 1 27.75 26 ALA B O 1
ATOM 3439 N N . ASP B 1 27 ? 3.482 13.297 35.438 1 28.31 27 ASP B N 1
ATOM 3440 C CA . ASP B 1 27 ? 2.703 13.078 36.656 1 28.31 27 ASP B CA 1
ATOM 3441 C C . ASP B 1 27 ? 1.218 13.336 36.406 1 28.31 27 ASP B C 1
ATOM 3443 O O . ASP B 1 27 ? 0.43 13.414 37.375 1 28.31 27 ASP B O 1
ATOM 3447 N N . PHE B 1 28 ? 0.857 13.977 35.406 1 28.97 28 PHE B N 1
ATOM 3448 C CA . PHE B 1 28 ? -0.589 14.117 35.531 1 28.97 28 PHE B CA 1
ATOM 3449 C C . PHE B 1 28 ? -1.237 12.766 35.812 1 28.97 28 PHE B C 1
ATOM 3451 O O . PHE B 1 28 ? -2.371 12.711 36.312 1 28.97 28 PHE B O 1
ATOM 3458 N N . PHE B 1 29 ? -0.835 11.688 35.031 1 28.11 29 PHE B N 1
ATOM 3459 C CA . PHE B 1 29 ? -1.276 10.375 35.5 1 28.11 29 PHE B CA 1
ATOM 3460 C C . PHE B 1 29 ? -0.347 9.844 36.562 1 28.11 29 PHE B C 1
ATOM 3462 O O . PHE B 1 29 ? 0.755 9.375 36.281 1 28.11 29 PHE B O 1
ATOM 3469 N N . ASP B 1 30 ? -0.304 10.633 37.562 1 26.5 30 ASP B N 1
ATOM 3470 C CA . ASP B 1 30 ? 0.29 10.031 38.75 1 26.5 30 ASP B CA 1
ATOM 3471 C C . ASP B 1 30 ? -0.296 8.648 39.031 1 26.5 30 ASP B C 1
ATOM 3473 O O . ASP B 1 30 ? -1.485 8.523 39.312 1 26.5 30 ASP B O 1
ATOM 3477 N N . PRO B 1 31 ? 0.303 7.672 38.625 1 27.03 31 PRO B N 1
ATOM 3478 C CA . PRO B 1 31 ? -0.173 6.355 39.062 1 27.03 31 PRO B CA 1
ATOM 3479 C C . PRO B 1 31 ? -0.423 6.277 40.562 1 27.03 31 PRO B C 1
ATOM 3481 O O . PRO B 1 31 ? -1.082 5.352 41.031 1 27.03 31 PRO B O 1
ATOM 3484 N N . ALA B 1 32 ? 0.492 6.953 41.312 1 26.75 32 ALA B N 1
ATOM 3485 C CA . ALA B 1 32 ? 0.332 6.688 42.75 1 26.75 32 ALA B CA 1
ATOM 3486 C C . ALA B 1 32 ? -0.939 7.34 43.281 1 26.75 32 ALA B C 1
ATOM 3488 O O . ALA B 1 32 ? -1.255 7.207 44.469 1 26.75 32 ALA B O 1
ATOM 3489 N N . SER B 1 33 ? -1.3 8.453 42.75 1 26.41 33 SER B N 1
ATOM 3490 C CA . SER B 1 33 ? -2.559 8.789 43.406 1 26.41 33 SER B CA 1
ATOM 3491 C C . SER B 1 33 ? -3.652 7.789 43.031 1 26.41 33 SER B C 1
ATOM 3493 O O . SER B 1 33 ? -3.564 7.109 42.031 1 26.41 33 SER B O 1
ATOM 3495 N N . GLY B 1 34 ? -4.477 7.133 43.844 1 26.25 34 GLY B N 1
ATOM 3496 C CA . GLY B 1 34 ? -5.395 6.004 43.844 1 26.25 34 GLY B CA 1
ATOM 3497 C C . GLY B 1 34 ? -6.117 5.828 42.531 1 26.25 34 GLY B C 1
ATOM 3498 O O . GLY B 1 34 ? -6.941 4.922 42.375 1 26.25 34 GLY B O 1
ATOM 3499 N N . ARG B 1 35 ? -6.555 6.914 41.938 1 25.23 35 ARG B N 1
ATOM 3500 C CA . ARG B 1 35 ? -7.398 6.414 40.844 1 25.23 35 ARG B CA 1
ATOM 3501 C C . ARG B 1 35 ? -6.562 5.73 39.781 1 25.23 35 ARG B C 1
ATOM 3503 O O . ARG B 1 35 ? -5.609 6.316 39.25 1 25.23 35 ARG B O 1
ATOM 3510 N N . SER B 1 36 ? -6.359 4.309 39.844 1 23.36 36 SER B N 1
ATOM 3511 C CA . SER B 1 36 ? -5.707 3.309 39 1 23.36 36 SER B CA 1
ATOM 3512 C C . SER B 1 36 ? -5.832 3.662 37.531 1 23.36 36 SER B C 1
ATOM 3514 O O . SER B 1 36 ? -6.914 4.023 37.062 1 23.36 36 SER B O 1
ATOM 3516 N N . THR B 1 37 ? -5.035 4.449 37.062 1 26.22 37 THR B N 1
ATOM 3517 C CA . THR B 1 37 ? -5.113 4.477 35.625 1 26.22 37 THR B CA 1
ATOM 3518 C C . THR B 1 37 ? -5.375 3.076 35.062 1 26.22 37 THR B C 1
ATOM 3520 O O . THR B 1 37 ? -4.758 2.104 35.5 1 26.22 37 THR B O 1
ATOM 3523 N N . PRO B 1 38 ? -6.629 2.703 34.688 1 23.89 38 PRO B N 1
ATOM 3524 C CA . PRO B 1 38 ? -6.789 1.295 34.312 1 23.89 38 PRO B CA 1
ATOM 3525 C C . PRO B 1 38 ? -5.527 0.706 33.688 1 23.89 38 PRO B C 1
ATOM 3527 O O . PRO B 1 38 ? -4.723 1.438 33.094 1 23.89 38 PRO B O 1
ATOM 3530 N N . ASP B 1 39 ? -5.004 -0.379 34.219 1 22.84 39 ASP B N 1
ATOM 3531 C CA . ASP B 1 39 ? -3.889 -1.294 34 1 22.84 39 ASP B CA 1
ATOM 3532 C C . ASP B 1 39 ? -3.525 -1.375 32.531 1 22.84 39 ASP B C 1
ATOM 3534 O O . ASP B 1 39 ? -4.352 -1.077 31.656 1 22.84 39 ASP B O 1
ATOM 3538 N N . SER B 1 40 ? -2.25 -1.275 32.219 1 23.69 40 SER B N 1
ATOM 3539 C CA . SER B 1 40 ? -1.438 -1.679 31.078 1 23.69 40 SER B CA 1
ATOM 3540 C C . SER B 1 40 ? -2 -2.932 30.422 1 23.69 40 SER B C 1
ATOM 3542 O O . SER B 1 40 ? -2.107 -3.982 31.062 1 23.69 40 SER B O 1
ATOM 3544 N N . TYR B 1 41 ? -3.023 -2.754 29.641 1 22.7 41 TYR B N 1
ATOM 3545 C CA . TYR B 1 41 ? -3.625 -3.904 28.969 1 22.7 41 TYR B CA 1
ATOM 3546 C C . TYR B 1 41 ? -2.557 -4.883 28.5 1 22.7 41 TYR B C 1
ATOM 3548 O O . TYR B 1 41 ? -1.741 -4.547 27.641 1 22.7 41 TYR B O 1
ATOM 3556 N N . SER B 1 42 ? -1.9 -5.492 29.484 1 22.39 42 SER B N 1
ATOM 3557 C CA . SER B 1 42 ? -1.099 -6.668 29.172 1 22.39 42 SER B CA 1
ATOM 3558 C C . SER B 1 42 ? -1.792 -7.551 28.141 1 22.39 42 SER B C 1
ATOM 3560 O O . SER B 1 42 ? -2.945 -7.945 28.328 1 22.39 42 SER B O 1
ATOM 3562 N N . MET B 1 43 ? -1.44 -7.312 26.984 1 22.5 43 MET B N 1
ATOM 3563 C CA . MET B 1 43 ? -1.962 -8.109 25.875 1 22.5 43 MET B CA 1
ATOM 3564 C C . MET B 1 43 ? -2.059 -9.586 26.266 1 22.5 43 MET B C 1
ATOM 3566 O O . MET B 1 43 ? -2.408 -10.43 25.438 1 22.5 43 MET B O 1
ATOM 3570 N N . ASN B 1 44 ? -1.495 -9.93 27.469 1 22.92 44 ASN B N 1
ATOM 3571 C CA . ASN B 1 44 ? -1.489 -11.367 27.75 1 22.92 44 ASN B CA 1
ATOM 3572 C C . ASN B 1 44 ? -2.898 -11.898 28 1 22.92 44 ASN B C 1
ATOM 3574 O O . ASN B 1 44 ? -3.154 -13.086 27.828 1 22.92 44 ASN B O 1
ATOM 3578 N N . GLN B 1 45 ? -3.578 -11.203 28.922 1 22.22 45 GLN B N 1
ATOM 3579 C CA . GLN B 1 45 ? -4.633 -11.922 29.625 1 22.22 45 GLN B CA 1
ATOM 3580 C C . GLN B 1 45 ? -5.785 -12.266 28.688 1 22.22 45 GLN B C 1
ATOM 3582 O O . GLN B 1 45 ? -6.703 -13 29.062 1 22.22 45 GLN B O 1
ATOM 3587 N N . ALA B 1 46 ? -5.961 -11.43 27.781 1 22.58 46 ALA B N 1
ATOM 3588 C CA . ALA B 1 46 ? -7.309 -11.664 27.266 1 22.58 46 ALA B CA 1
ATOM 3589 C C . ALA B 1 46 ? -7.43 -13.047 26.641 1 22.58 46 ALA B C 1
ATOM 3591 O O . ALA B 1 46 ? -8.445 -13.367 26.016 1 22.58 46 ALA B O 1
ATOM 3592 N N . ILE B 1 47 ? -6.266 -13.82 26.75 1 20.78 47 ILE B N 1
ATOM 3593 C CA . ILE B 1 47 ? -6.52 -15.031 25.984 1 20.78 47 ILE B CA 1
ATOM 3594 C C . ILE B 1 47 ? -7.48 -15.938 26.75 1 20.78 47 ILE B C 1
ATOM 3596 O O . ILE B 1 47 ? -8.016 -16.906 26.188 1 20.78 47 ILE B O 1
ATOM 3600 N N . SER B 1 48 ? -7.371 -15.789 28.094 1 20.59 48 SER B N 1
ATOM 3601 C CA . SER B 1 48 ? -7.852 -17 28.734 1 20.59 48 SER B CA 1
ATOM 3602 C C . SER B 1 48 ? -9.359 -17.156 28.578 1 20.59 48 SER B C 1
ATOM 3604 O O . SER B 1 48 ? -9.867 -18.281 28.469 1 20.59 48 SER B O 1
ATOM 3606 N N . SER B 1 49 ? -10 -16.078 28.984 1 21 49 SER B N 1
ATOM 3607 C CA . SER B 1 49 ? -11.281 -16.484 29.578 1 21 49 SER B CA 1
ATOM 3608 C C . SER B 1 49 ? -12.242 -16.984 28.5 1 21 49 SER B C 1
ATOM 3610 O O . SER B 1 49 ? -13.461 -16.906 28.672 1 21 49 SER B O 1
ATOM 3612 N N . ALA B 1 50 ? -11.648 -17.297 27.344 1 21.16 50 ALA B N 1
ATOM 3613 C CA . ALA B 1 50 ? -12.688 -17.562 26.344 1 21.16 50 ALA B CA 1
ATOM 3614 C C . ALA B 1 50 ? -13.609 -18.688 26.812 1 21.16 50 ALA B C 1
ATOM 3616 O O . ALA B 1 50 ? -14.594 -19 26.125 1 21.16 50 ALA B O 1
ATOM 3617 N N . ASN B 1 51 ? -13.141 -19.5 27.797 1 19.86 51 ASN B N 1
ATOM 3618 C CA . ASN B 1 51 ? -13.797 -20.781 27.594 1 19.86 51 ASN B CA 1
ATOM 3619 C C . ASN B 1 51 ? -15.25 -20.75 28.078 1 19.86 51 ASN B C 1
ATOM 3621 O O . ASN B 1 51 ? -15.906 -21.797 28.141 1 19.86 51 ASN B O 1
ATOM 3625 N N . SER B 1 52 ? -15.633 -19.75 28.969 1 19.72 52 SER B N 1
ATOM 3626 C CA . SER B 1 52 ? -16.766 -20.312 29.703 1 19.72 52 SER B CA 1
ATOM 3627 C C . SER B 1 52 ? -17.984 -20.469 28.797 1 19.72 52 SER B C 1
ATOM 3629 O O . SER B 1 52 ? -18.312 -19.562 28.031 1 19.72 52 SER B O 1
ATOM 3631 N N . SER B 1 53 ? -18.297 -21.703 28.375 1 19.66 53 SER B N 1
ATOM 3632 C CA . SER B 1 53 ? -19.406 -22.266 27.625 1 19.66 53 SER B CA 1
ATOM 3633 C C . SER B 1 53 ? -20.75 -21.891 28.234 1 19.66 53 SER B C 1
ATOM 3635 O O . SER B 1 53 ? -21.094 -22.344 29.328 1 19.66 53 SER B O 1
ATOM 3637 N N . PRO B 1 54 ? -21.016 -20.484 28.5 1 19.19 54 PRO B N 1
ATOM 3638 C CA . PRO B 1 54 ? -22.281 -20.422 29.234 1 19.19 54 PRO B CA 1
ATOM 3639 C C . PRO B 1 54 ? -23.406 -21.219 28.562 1 19.19 54 PRO B C 1
ATOM 3641 O O . PRO B 1 54 ? -23.453 -21.312 27.344 1 19.19 54 PRO B O 1
ATOM 3644 N N . SER B 1 55 ? -23.922 -22.328 29.125 1 20.44 55 SER B N 1
ATOM 3645 C CA . SER B 1 55 ? -24.969 -23.312 28.844 1 20.44 55 SER B CA 1
ATOM 3646 C C . SER B 1 55 ? -26.328 -22.641 28.703 1 20.44 55 SER B C 1
ATOM 3648 O O . SER B 1 55 ? -27.328 -23.297 28.453 1 20.44 55 SER B O 1
ATOM 3650 N N . THR B 1 56 ? -26.469 -21.219 28.812 1 18.22 56 THR B N 1
ATOM 3651 C CA . THR B 1 56 ? -27.828 -20.922 29.219 1 18.22 56 THR B CA 1
ATOM 3652 C C . THR B 1 56 ? -28.828 -21.391 28.156 1 18.22 56 THR B C 1
ATOM 3654 O O . THR B 1 56 ? -28.578 -21.266 26.953 1 18.22 56 THR B O 1
ATOM 3657 N N . LYS B 1 57 ? -29.703 -22.359 28.562 1 20.39 57 LYS B N 1
ATOM 3658 C CA . LYS B 1 57 ? -30.906 -23.031 28.047 1 20.39 57 LYS B CA 1
ATOM 3659 C C . LYS B 1 57 ? -31.953 -22.016 27.609 1 20.39 57 LYS B C 1
ATOM 3661 O O . LYS B 1 57 ? -32.531 -21.312 28.438 1 20.39 57 LYS B O 1
ATOM 3666 N N . ALA B 1 58 ? -31.641 -21.219 26.531 1 19.33 58 ALA B N 1
ATOM 3667 C CA . ALA B 1 58 ? -32.562 -20.234 26.016 1 19.33 58 ALA B CA 1
ATOM 3668 C C . ALA B 1 58 ? -33.938 -20.859 25.75 1 19.33 58 ALA B C 1
ATOM 3670 O O . ALA B 1 58 ? -34.094 -21.625 24.797 1 19.33 58 ALA B O 1
ATOM 3671 N N . THR B 1 59 ? -34.75 -21.219 26.734 1 19.34 59 THR B N 1
ATOM 3672 C CA . THR B 1 59 ? -36.062 -21.859 26.594 1 19.34 59 THR B CA 1
ATOM 3673 C C . THR B 1 59 ? -37.031 -20.938 25.875 1 19.34 59 THR B C 1
ATOM 3675 O O . THR B 1 59 ? -38.156 -21.344 25.547 1 19.34 59 THR B O 1
ATOM 3678 N N . GLY B 1 60 ? -36.75 -19.562 25.656 1 18.94 60 GLY B N 1
ATOM 3679 C CA . GLY B 1 60 ? -37.969 -18.781 25.688 1 18.94 60 GLY B CA 1
ATOM 3680 C C . GLY B 1 60 ? -38.938 -19.109 24.562 1 18.94 60 GLY B C 1
ATOM 3681 O O . GLY B 1 60 ? -38.531 -19.656 23.531 1 18.94 60 GLY B O 1
ATOM 3682 N N . SER B 1 61 ? -40.312 -19.141 24.734 1 20.47 61 SER B N 1
ATOM 3683 C CA . SER B 1 61 ? -41.594 -19.594 24.188 1 20.47 61 SER B CA 1
ATOM 3684 C C . SER B 1 61 ? -41.969 -18.828 22.922 1 20.47 61 SER B C 1
ATOM 3686 O O . SER B 1 61 ? -41.531 -17.688 22.734 1 20.47 61 SER B O 1
ATOM 3688 N N . GLN B 1 62 ? -42.375 -19.516 21.766 1 20.33 62 GLN B N 1
ATOM 3689 C CA . GLN B 1 62 ? -42.75 -19.375 20.359 1 20.33 62 GLN B CA 1
ATOM 3690 C C . GLN B 1 62 ? -43.844 -18.312 20.203 1 20.33 62 GLN B C 1
ATOM 3692 O O . GLN B 1 62 ? -44.094 -17.844 19.094 1 20.33 62 GLN B O 1
ATOM 3697 N N . GLU B 1 63 ? -44.719 -18.078 21.25 1 19.95 63 GLU B N 1
ATOM 3698 C CA . GLU B 1 63 ? -46.125 -17.781 20.969 1 19.95 63 GLU B CA 1
ATOM 3699 C C . GLU B 1 63 ? -46.281 -16.438 20.281 1 19.95 63 GLU B C 1
ATOM 3701 O O . GLU B 1 63 ? -47.031 -16.312 19.297 1 19.95 63 GLU B O 1
ATOM 3706 N N . GLU B 1 64 ? -46.156 -15.273 20.984 1 20.08 64 GLU B N 1
ATOM 3707 C CA . GLU B 1 64 ? -47.156 -14.211 20.953 1 20.08 64 GLU B CA 1
ATOM 3708 C C . GLU B 1 64 ? -46.938 -13.289 19.766 1 20.08 64 GLU B C 1
ATOM 3710 O O . GLU B 1 64 ? -47.562 -12.242 19.656 1 20.08 64 GLU B O 1
ATOM 3715 N N . LEU B 1 65 ? -45.844 -13.461 18.906 1 19.59 65 LEU B N 1
ATOM 3716 C CA . LEU B 1 65 ? -45.5 -12.266 18.156 1 19.59 65 LEU B CA 1
ATOM 3717 C C . LEU B 1 65 ? -46.5 -11.977 17.062 1 19.59 65 LEU B C 1
ATOM 3719 O O . LEU B 1 65 ? -46.125 -11.57 15.953 1 19.59 65 LEU B O 1
ATOM 3723 N N . ASP B 1 66 ? -47.656 -12.602 17.156 1 18.64 66 ASP B N 1
ATOM 3724 C CA . ASP B 1 66 ? -48.562 -12.625 16 1 18.64 66 ASP B CA 1
ATOM 3725 C C . ASP B 1 66 ? -48.906 -11.211 15.547 1 18.64 66 ASP B C 1
ATOM 3727 O O . ASP B 1 66 ? -49 -10.938 14.352 1 18.64 66 ASP B O 1
ATOM 3731 N N . SER B 1 67 ? -49.594 -10.398 16.438 1 20.05 67 SER B N 1
ATOM 3732 C CA . SER B 1 67 ? -50.781 -9.648 16.062 1 20.05 67 SER B CA 1
ATOM 3733 C C . SER B 1 67 ? -50.438 -8.352 15.336 1 20.05 67 SER B C 1
ATOM 3735 O O . SER B 1 67 ? -51.281 -7.707 14.742 1 20.05 67 SER B O 1
ATOM 3737 N N . LEU B 1 68 ? -49.312 -7.582 15.734 1 20.06 68 LEU B N 1
ATOM 3738 C CA . LEU B 1 68 ? -49.562 -6.145 15.617 1 20.06 68 LEU B CA 1
ATOM 3739 C C . LEU B 1 68 ? -49.625 -5.719 14.156 1 20.06 68 LEU B C 1
ATOM 3741 O O . LEU B 1 68 ? -48.656 -5.922 13.414 1 20.06 68 LEU B O 1
ATOM 3745 N N . GLN B 1 69 ? -50.844 -5.711 13.555 1 19.16 69 GLN B N 1
ATOM 3746 C CA . GLN B 1 69 ? -51.469 -5.34 12.297 1 19.16 69 GLN B CA 1
ATOM 3747 C C . GLN B 1 69 ? -50.969 -3.98 11.812 1 19.16 69 GLN B C 1
ATOM 3749 O O . GLN B 1 69 ? -50.906 -3.023 12.586 1 19.16 69 GLN B O 1
ATOM 3754 N N . GLU B 1 70 ? -50.469 -3.92 10.609 1 19.86 70 GLU B N 1
ATOM 3755 C CA . GLU B 1 70 ? -49.75 -3.039 9.695 1 19.86 70 GLU B CA 1
ATOM 3756 C C . GLU B 1 70 ? -50.562 -1.778 9.398 1 19.86 70 GLU B C 1
ATOM 3758 O O . GLU B 1 70 ? -51.438 -1.784 8.523 1 19.86 70 GLU B O 1
ATOM 3763 N N . ASP B 1 71 ? -51.312 -1.182 10.375 1 21.39 71 ASP B N 1
ATOM 3764 C CA . ASP B 1 71 ? -52.094 -0.04 9.898 1 21.39 71 ASP B CA 1
ATOM 3765 C C . ASP B 1 71 ? -51.188 0.971 9.188 1 21.39 71 ASP B C 1
ATOM 3767 O O . ASP B 1 71 ? -50.25 1.522 9.789 1 21.39 71 ASP B O 1
ATOM 3771 N N . LEU B 1 72 ? -50.938 0.719 7.898 1 19.53 72 LEU B N 1
ATOM 3772 C CA . LEU B 1 72 ? -50.156 1.43 6.895 1 19.53 72 LEU B CA 1
ATOM 3773 C C . LEU B 1 72 ? -50.594 2.885 6.785 1 19.53 72 LEU B C 1
ATOM 3775 O O . LEU B 1 72 ? -51.688 3.166 6.305 1 19.53 72 LEU B O 1
ATOM 3779 N N . LEU B 1 73 ? -50.406 3.754 7.902 1 19.78 73 LEU B N 1
ATOM 3780 C CA . LEU B 1 73 ? -50.875 5.137 7.902 1 19.78 73 LEU B CA 1
ATOM 3781 C C . LEU B 1 73 ? -50.438 5.867 6.648 1 19.78 73 LEU B C 1
ATOM 3783 O O . LEU B 1 73 ? -49.25 5.738 6.246 1 19.78 73 LEU B O 1
ATOM 3787 N N . GLN B 1 74 ? -51.281 6.184 5.73 1 21.8 74 GLN B N 1
ATOM 3788 C CA . GLN B 1 74 ? -51.312 6.969 4.504 1 21.8 74 GLN B CA 1
ATOM 3789 C C . GLN B 1 74 ? -50.75 8.367 4.723 1 21.8 74 GLN B C 1
ATOM 3791 O O . GLN B 1 74 ? -51.406 9.227 5.301 1 21.8 74 GLN B O 1
ATOM 3796 N N . VAL B 1 75 ? -49.562 8.5 5.297 1 20.25 75 VAL B N 1
ATOM 3797 C CA . VAL B 1 75 ? -49.188 9.867 5.656 1 20.25 75 VAL B CA 1
ATOM 3798 C C . VAL B 1 75 ? -49.125 10.734 4.398 1 20.25 75 VAL B C 1
ATOM 3800 O O . VAL B 1 75 ? -48.375 10.438 3.461 1 20.25 75 VAL B O 1
ATOM 3803 N N . THR B 1 76 ? -50.188 11.32 3.98 1 22.27 76 THR B N 1
ATOM 3804 C CA . THR B 1 76 ? -50.375 12.305 2.928 1 22.27 76 THR B CA 1
ATOM 3805 C C . THR B 1 76 ? -49.406 13.469 3.1 1 22.27 76 THR B C 1
ATOM 3807 O O . THR B 1 76 ? -49.438 14.18 4.109 1 22.27 76 THR B O 1
ATOM 3810 N N . VAL B 1 77 ? -48.219 13.25 2.766 1 22.44 77 VAL B N 1
ATOM 3811 C CA . VAL B 1 77 ? -47.156 14.258 2.92 1 22.44 77 VAL B CA 1
ATOM 3812 C C . VAL B 1 77 ? -47.562 15.523 2.16 1 22.44 77 VAL B C 1
ATOM 3814 O O . VAL B 1 77 ? -47.656 15.508 0.932 1 22.44 77 VAL B O 1
ATOM 3817 N N . ASP B 1 78 ? -48.562 16.219 2.643 1 23.28 78 ASP B N 1
ATOM 3818 C CA . ASP B 1 78 ? -48.906 17.531 2.086 1 23.28 78 ASP B CA 1
ATOM 3819 C C . ASP B 1 78 ? -47.688 18.406 1.931 1 23.28 78 ASP B C 1
ATOM 3821 O O . ASP B 1 78 ? -46.719 18.297 2.699 1 23.28 78 ASP B O 1
ATOM 3825 N N . SER B 1 79 ? -47.406 18.969 0.732 1 23.42 79 SER B N 1
ATOM 3826 C CA . SER B 1 79 ? -46.375 19.734 0.079 1 23.42 79 SER B CA 1
ATOM 3827 C C . SER B 1 79 ? -45.906 20.906 0.943 1 23.42 79 SER B C 1
ATOM 3829 O O . SER B 1 79 ? -45.156 21.766 0.493 1 23.42 79 SER B O 1
ATOM 3831 N N . GLY B 1 80 ? -46.656 21.234 2.043 1 24.72 80 GLY B N 1
ATOM 3832 C CA . GLY B 1 80 ? -46.469 22.562 2.596 1 24.72 80 GLY B CA 1
ATOM 3833 C C . GLY B 1 80 ? -45.062 22.812 3.121 1 24.72 80 GLY B C 1
ATOM 3834 O O . GLY B 1 80 ? -44.469 21.938 3.764 1 24.72 80 GLY B O 1
ATOM 3835 N N . GLY B 1 81 ? -44.219 23.562 2.336 1 25.17 81 GLY B N 1
ATOM 3836 C CA . GLY B 1 81 ? -42.875 24.016 2.529 1 25.17 81 GLY B CA 1
ATOM 3837 C C . GLY B 1 81 ? -42.562 24.438 3.957 1 25.17 81 GLY B C 1
ATOM 3838 O O . GLY B 1 81 ? -43.219 25.375 4.473 1 25.17 81 GLY B O 1
ATOM 3839 N N . VAL B 1 82 ? -42.625 23.531 4.887 1 25.7 82 VAL B N 1
ATOM 3840 C CA . VAL B 1 82 ? -42.438 24 6.254 1 25.7 82 VAL B CA 1
ATOM 3841 C C . VAL B 1 82 ? -41.188 24.844 6.355 1 25.7 82 VAL B C 1
ATOM 3843 O O . VAL B 1 82 ? -40.094 24.359 6.102 1 25.7 82 VAL B O 1
ATOM 3846 N N . THR B 1 83 ? -41.219 26.094 5.918 1 23.72 83 THR B N 1
ATOM 3847 C CA . THR B 1 83 ? -40.188 27.125 6.062 1 23.72 83 THR B CA 1
ATOM 3848 C C . THR B 1 83 ? -39.75 27.25 7.52 1 23.72 83 THR B C 1
ATOM 3850 O O . THR B 1 83 ? -40.531 27.703 8.359 1 23.72 83 THR B O 1
ATOM 3853 N N . GLU B 1 84 ? -39.469 26.172 8.141 1 25.67 84 GLU B N 1
ATOM 3854 C CA . GLU B 1 84 ? -39.125 26.484 9.531 1 25.67 84 GLU B CA 1
ATOM 3855 C C . GLU B 1 84 ? -38.062 27.547 9.609 1 25.67 84 GLU B C 1
ATOM 3857 O O . GLU B 1 84 ? -37 27.438 8.969 1 25.67 84 GLU B O 1
ATOM 3862 N N . GLU B 1 85 ? -38.406 28.734 9.758 1 25.17 85 GLU B N 1
ATOM 3863 C CA . GLU B 1 85 ? -37.562 29.906 10.016 1 25.17 85 GLU B CA 1
ATOM 3864 C C . GLU B 1 85 ? -36.625 29.672 11.18 1 25.17 85 GLU B C 1
ATOM 3866 O O . GLU B 1 85 ? -37.062 29.453 12.312 1 25.17 85 GLU B O 1
ATOM 3871 N N . ILE B 1 86 ? -35.719 28.812 10.984 1 29.25 86 ILE B N 1
ATOM 3872 C CA . ILE B 1 86 ? -34.719 28.75 12.047 1 29.25 86 ILE B CA 1
ATOM 3873 C C . ILE B 1 86 ? -34.281 30.156 12.414 1 29.25 86 ILE B C 1
ATOM 3875 O O . ILE B 1 86 ? -33.719 30.875 11.586 1 29.25 86 ILE B O 1
ATOM 3879 N N . VAL B 1 87 ? -35.062 30.844 13.188 1 27.31 87 VAL B N 1
ATOM 3880 C CA . VAL B 1 87 ? -34.625 32.156 13.727 1 27.31 87 VAL B CA 1
ATOM 3881 C C . VAL B 1 87 ? -33.25 32.031 14.375 1 27.31 87 VAL B C 1
ATOM 3883 O O . VAL B 1 87 ? -33.094 31.297 15.367 1 27.31 87 VAL B O 1
ATOM 3886 N N . MET B 1 88 ? -32.219 31.891 13.578 1 25.2 88 MET B N 1
ATOM 3887 C CA . MET B 1 88 ? -30.906 32 14.164 1 25.2 88 MET B CA 1
ATOM 3888 C C . MET B 1 88 ? -30.859 33.188 15.156 1 25.2 88 MET B C 1
ATOM 3890 O O . MET B 1 88 ? -31.234 34.312 14.828 1 25.2 88 MET B O 1
ATOM 3894 N N . GLU B 1 89 ? -31.203 32.938 16.391 1 27.08 89 GLU B N 1
ATOM 3895 C CA . GLU B 1 89 ? -31 34.031 17.359 1 27.08 89 GLU B CA 1
ATOM 3896 C C . GLU B 1 89 ? -29.75 34.812 17.031 1 27.08 89 GLU B C 1
ATOM 3898 O O . GLU B 1 89 ? -28.703 34.25 16.703 1 27.08 89 GLU B O 1
ATOM 3903 N N . GLN B 1 90 ? -29.938 36 16.531 1 25.77 90 GLN B N 1
ATOM 3904 C CA . GLN B 1 90 ? -28.906 37 16.281 1 25.77 90 GLN B CA 1
ATOM 3905 C C . GLN B 1 90 ? -27.859 37 17.391 1 25.77 90 GLN B C 1
ATOM 3907 O O . GLN B 1 90 ? -28.188 37.156 18.562 1 25.77 90 GLN B O 1
ATOM 3912 N N . ALA B 1 91 ? -26.844 36.188 17.312 1 28.89 91 ALA B N 1
ATOM 3913 C CA . ALA B 1 91 ? -25.703 36.406 18.203 1 28.89 91 ALA B CA 1
ATOM 3914 C C . ALA B 1 91 ? -25.484 37.906 18.469 1 28.89 91 ALA B C 1
ATOM 3916 O O . ALA B 1 91 ? -25.453 38.688 17.531 1 28.89 91 ALA B O 1
ATOM 3917 N N . THR B 1 92 ? -26.078 38.375 19.5 1 27.81 92 THR B N 1
ATOM 3918 C CA . THR B 1 92 ? -25.781 39.75 19.891 1 27.81 92 THR B CA 1
ATOM 3919 C C . THR B 1 92 ? -24.328 40.094 19.578 1 27.81 92 THR B C 1
ATOM 3921 O O . THR B 1 92 ? -23.422 39.312 19.844 1 27.81 92 THR B O 1
ATOM 3924 N N . GLU B 1 93 ? -24.109 40.875 18.562 1 28.56 93 GLU B N 1
ATOM 3925 C CA . GLU B 1 93 ? -22.828 41.469 18.203 1 28.56 93 GLU B CA 1
ATOM 3926 C C . GLU B 1 93 ? -22.016 41.844 19.438 1 28.56 93 GLU B C 1
ATOM 3928 O O . GLU B 1 93 ? -22.406 42.719 20.203 1 28.56 93 GLU B O 1
ATOM 3933 N N . LEU B 1 94 ? -21.594 40.844 20.219 1 30.41 94 LEU B N 1
ATOM 3934 C CA . LEU B 1 94 ? -20.656 41.375 21.219 1 30.41 94 LEU B CA 1
ATOM 3935 C C . LEU B 1 94 ? -19.656 42.312 20.594 1 30.41 94 LEU B C 1
ATOM 3937 O O . LEU B 1 94 ? -18.953 41.969 19.656 1 30.41 94 LEU B O 1
ATOM 3941 N N . ALA B 1 95 ? -20.062 43.531 20.484 1 31.36 95 ALA B N 1
ATOM 3942 C CA . ALA B 1 95 ? -19.219 44.656 20.047 1 31.36 95 ALA B CA 1
ATOM 3943 C C . ALA B 1 95 ? -17.781 44.469 20.5 1 31.36 95 ALA B C 1
ATOM 3945 O O . ALA B 1 95 ? -17.516 44.219 21.688 1 31.36 95 ALA B O 1
ATOM 3946 N N . ALA B 1 96 ? -16.969 44 19.594 1 31.92 96 ALA B N 1
ATOM 3947 C CA . ALA B 1 96 ? -15.539 44.125 19.875 1 31.92 96 ALA B CA 1
ATOM 3948 C C . ALA B 1 96 ? -15.211 45.438 20.531 1 31.92 96 ALA B C 1
ATOM 3950 O O . ALA B 1 96 ? -15.617 46.5 20.047 1 31.92 96 ALA B O 1
ATOM 3951 N N . GLN B 1 97 ? -15.312 45.531 21.812 1 32.06 97 GLN B N 1
ATOM 3952 C CA . GLN B 1 97 ? -14.789 46.781 22.328 1 32.06 97 GLN B CA 1
ATOM 3953 C C . GLN B 1 97 ? -13.453 47.125 21.688 1 32.06 97 GLN B C 1
ATOM 3955 O O . GLN B 1 97 ? -12.625 46.25 21.453 1 32.06 97 GLN B O 1
ATOM 3960 N N . PRO B 1 98 ? -13.414 48.094 20.797 1 31.69 98 PRO B N 1
ATOM 3961 C CA . PRO B 1 98 ? -12.125 48.469 20.203 1 31.69 98 PRO B CA 1
ATOM 3962 C C . PRO B 1 98 ? -10.961 48.281 21.172 1 31.69 98 PRO B C 1
ATOM 3964 O O . PRO B 1 98 ? -11.133 48.375 22.391 1 31.69 98 PRO B O 1
ATOM 3967 N N . VAL B 1 99 ? -10.016 47.406 20.797 1 35.06 99 VAL B N 1
ATOM 3968 C CA . VAL B 1 99 ? -8.766 47.531 21.531 1 35.06 99 VAL B CA 1
ATOM 3969 C C . VAL B 1 99 ? -8.484 49 21.812 1 35.06 99 VAL B C 1
ATOM 3971 O O . VAL B 1 99 ? -8.398 49.812 20.891 1 35.06 99 VAL B O 1
ATOM 3974 N N . VAL B 1 100 ? -9.078 49.5 22.781 1 33.81 100 VAL B N 1
ATOM 3975 C CA . VAL B 1 100 ? -8.688 50.875 23.172 1 33.81 100 VAL B CA 1
ATOM 3976 C C . VAL B 1 100 ? -7.172 51.031 23 1 33.81 100 VAL B C 1
ATOM 3978 O O . VAL B 1 100 ? -6.398 50.281 23.625 1 33.81 100 VAL B O 1
ATOM 3981 N N . GLU B 1 101 ? -6.727 51.312 21.828 1 37.66 101 GLU B N 1
ATOM 3982 C CA . GLU B 1 101 ? -5.371 51.844 21.797 1 37.66 101 GLU B CA 1
ATOM 3983 C C . GLU B 1 101 ? -5.102 52.781 22.969 1 37.66 101 GLU B C 1
ATOM 3985 O O . GLU B 1 101 ? -5.629 53.875 23.031 1 37.66 101 GLU B O 1
ATOM 3990 N N . VAL B 1 102 ? -5.16 52.25 24.203 1 37.41 102 VAL B N 1
ATOM 3991 C CA . VAL B 1 102 ? -4.758 53.188 25.234 1 37.41 102 VAL B CA 1
ATOM 3992 C C . VAL B 1 102 ? -3.408 53.812 24.875 1 37.41 102 VAL B C 1
ATOM 3994 O O . VAL B 1 102 ? -2.465 53.094 24.516 1 37.41 102 VAL B O 1
ATOM 3997 N N . ASP B 1 103 ? -3.352 54.938 24.438 1 38.69 103 ASP B N 1
ATOM 3998 C CA . ASP B 1 103 ? -2.193 55.781 24.125 1 38.69 103 ASP B CA 1
ATOM 3999 C C . ASP B 1 103 ? -1.034 55.469 25.078 1 38.69 103 ASP B C 1
ATOM 4001 O O . ASP B 1 103 ? 0.13 55.656 24.719 1 38.69 103 ASP B O 1
ATOM 4005 N N . GLY B 1 104 ? -1.313 55.719 26.484 1 43.12 104 GLY B N 1
ATOM 4006 C CA . GLY B 1 104 ? -0.212 55.969 27.391 1 43.12 104 GLY B CA 1
ATOM 4007 C C . GLY B 1 104 ? 0.64 54.75 27.672 1 43.12 104 GLY B C 1
ATOM 4008 O O . GLY B 1 104 ? 0.213 53.625 27.422 1 43.12 104 GLY B O 1
ATOM 4009 N N . SER B 1 105 ? 1.992 54.906 27.984 1 47.66 105 SER B N 1
ATOM 4010 C CA . SER B 1 105 ? 3.059 54 28.438 1 47.66 105 SER B CA 1
ATOM 4011 C C . SER B 1 105 ? 2.508 52.875 29.281 1 47.66 105 SER B C 1
ATOM 4013 O O . SER B 1 105 ? 3.012 51.75 29.234 1 47.66 105 SER B O 1
ATOM 4015 N N . SER B 1 106 ? 1.578 53.156 30.125 1 52.09 106 SER B N 1
ATOM 4016 C CA . SER B 1 106 ? 1.059 52.219 31.109 1 52.09 106 SER B CA 1
ATOM 4017 C C . SER B 1 106 ? 0.13 51.188 30.453 1 52.09 106 SER B C 1
ATOM 4019 O O . SER B 1 106 ? -0.062 50.094 30.984 1 52.09 106 SER B O 1
ATOM 4021 N N . GLN B 1 107 ? -0.444 51.531 29.312 1 56.75 107 GLN B N 1
ATOM 4022 C CA . GLN B 1 107 ? -1.526 50.781 28.719 1 56.75 107 GLN B CA 1
ATOM 4023 C C . GLN B 1 107 ? -0.996 49.5 28.047 1 56.75 107 GLN B C 1
ATOM 4025 O O . GLN B 1 107 ? -1.759 48.594 27.766 1 56.75 107 GLN B O 1
ATOM 4030 N N . ASN B 1 108 ? 0.263 49.375 28.016 1 78.88 108 ASN B N 1
ATOM 4031 C CA . ASN B 1 108 ? 0.801 48.188 27.344 1 78.88 108 ASN B CA 1
ATOM 4032 C C . ASN B 1 108 ? 1.353 47.156 28.328 1 78.88 108 ASN B C 1
ATOM 4034 O O . ASN B 1 108 ? 2.188 46.344 27.969 1 78.88 108 ASN B O 1
ATOM 4038 N N . ARG B 1 109 ? 0.883 47.438 29.594 1 89.12 109 ARG B N 1
ATOM 4039 C CA . ARG B 1 109 ? 1.348 46.5 30.625 1 89.12 109 ARG B CA 1
ATOM 4040 C C . ARG B 1 109 ? 0.189 45.688 31.188 1 89.12 109 ARG B C 1
ATOM 4042 O O . ARG B 1 109 ? -0.892 46.219 31.438 1 89.12 109 ARG B O 1
ATOM 4049 N N . LEU B 1 110 ? 0.407 44.406 31.281 1 92.94 110 LEU B N 1
ATOM 4050 C CA . LEU B 1 110 ? -0.603 43.5 31.797 1 92.94 110 LEU B CA 1
ATOM 4051 C C . LEU B 1 110 ? 0.014 42.5 32.781 1 92.94 110 LEU B C 1
ATOM 4053 O O . LEU B 1 110 ? 1.096 41.969 32.562 1 92.94 110 LEU B O 1
ATOM 4057 N N . LEU B 1 111 ? -0.656 42.469 33.938 1 94 111 LEU B N 1
ATOM 4058 C CA . LEU B 1 111 ? -0.268 41.469 34.938 1 94 111 LEU B CA 1
ATOM 4059 C C . LEU B 1 111 ? -1.367 40.438 35.125 1 94 111 LEU B C 1
ATOM 4061 O O . LEU B 1 111 ? -2.514 40.781 35.438 1 94 111 LEU B O 1
ATOM 4065 N N . ILE B 1 112 ? -1.052 39.188 34.844 1 95.12 112 ILE B N 1
ATOM 4066 C CA . ILE B 1 112 ? -1.927 38.062 35.188 1 95.12 112 ILE B CA 1
ATOM 4067 C C . ILE B 1 112 ? -1.483 37.469 36.531 1 95.12 112 ILE B C 1
ATOM 4069 O O . ILE B 1 112 ? -0.413 36.844 36.594 1 95.12 112 ILE B O 1
ATOM 4073 N N . LYS B 1 113 ? -2.396 37.594 37.469 1 93.75 113 LYS B N 1
ATOM 4074 C CA . LYS B 1 113 ? -1.98 37.281 38.844 1 93.75 113 LYS B CA 1
ATOM 4075 C C . LYS B 1 113 ? -2.719 36.031 39.344 1 93.75 113 LYS B C 1
ATOM 4077 O O . LYS B 1 113 ? -3.877 35.812 39 1 93.75 113 LYS B O 1
ATOM 4082 N N . ASN B 1 114 ? -2.02 35.25 40.156 1 92.38 114 ASN B N 1
ATOM 4083 C CA . ASN B 1 114 ? -2.576 34.156 40.969 1 92.38 114 ASN B CA 1
ATOM 4084 C C . ASN B 1 114 ? -3.033 33 40.094 1 92.38 114 ASN B C 1
ATOM 4086 O O . ASN B 1 114 ? -3.941 32.25 40.469 1 92.38 114 ASN B O 1
ATOM 4090 N N . GLY B 1 115 ? -2.533 32.844 38.906 1 93 115 GLY B N 1
ATOM 4091 C CA . GLY B 1 115 ? -2.949 31.734 38.062 1 93 115 GLY B CA 1
ATOM 4092 C C . GLY B 1 115 ? -2.045 30.531 38.156 1 93 115 GLY B C 1
ATOM 4093 O O . GLY B 1 115 ? -0.961 30.609 38.75 1 93 115 GLY B O 1
ATOM 4094 N N . LYS B 1 116 ? -2.578 29.359 37.688 1 94.88 116 LYS B N 1
ATOM 4095 C CA . LYS B 1 116 ? -1.75 28.188 37.469 1 94.88 116 LYS B CA 1
ATOM 4096 C C . LYS B 1 116 ? -1.169 28.156 36.062 1 94.88 116 LYS B C 1
ATOM 4098 O O . LYS B 1 116 ? -1.825 27.719 35.125 1 94.88 116 LYS B O 1
ATOM 4103 N N . VAL B 1 117 ? 0.105 28.453 35.969 1 93 117 VAL B N 1
ATOM 4104 C CA . VAL B 1 117 ? 0.751 28.578 34.656 1 93 117 VAL B CA 1
ATOM 4105 C C . VAL B 1 117 ? 1.146 27.203 34.125 1 93 117 VAL B C 1
ATOM 4107 O O . VAL B 1 117 ? 1.827 26.438 34.844 1 93 117 VAL B O 1
ATOM 4110 N N . VAL B 1 118 ? 0.625 26.938 32.969 1 90.62 118 VAL B N 1
ATOM 4111 C CA . VAL B 1 118 ? 0.904 25.656 32.344 1 90.62 118 VAL B CA 1
ATOM 4112 C C . VAL B 1 118 ? 1.954 25.844 31.25 1 90.62 118 VAL B C 1
ATOM 4114 O O . VAL B 1 118 ? 1.768 26.641 30.328 1 90.62 118 VAL B O 1
ATOM 4117 N N . ASN B 1 119 ? 3.074 25.141 31.391 1 83.62 119 ASN B N 1
ATOM 4118 C CA . ASN B 1 119 ? 4.117 25.109 30.359 1 83.62 119 ASN B CA 1
ATOM 4119 C C . ASN B 1 119 ? 4.395 23.688 29.891 1 83.62 119 ASN B C 1
ATOM 4121 O O . ASN B 1 119 ? 3.719 22.734 30.312 1 83.62 119 ASN B O 1
ATOM 4125 N N . ALA B 1 120 ? 5.289 23.625 28.906 1 76.25 120 ALA B N 1
ATOM 4126 C CA . ALA B 1 120 ? 5.594 22.328 28.312 1 76.25 120 ALA B CA 1
ATOM 4127 C C . ALA B 1 120 ? 6.176 21.375 29.344 1 76.25 120 ALA B C 1
ATOM 4129 O O . ALA B 1 120 ? 5.996 20.156 29.25 1 76.25 120 ALA B O 1
ATOM 4130 N N . ASP B 1 121 ? 6.73 21.953 30.375 1 75.44 121 ASP B N 1
ATOM 4131 C CA . ASP B 1 121 ? 7.492 21.109 31.297 1 75.44 121 ASP B CA 1
ATOM 4132 C C . ASP B 1 121 ? 6.805 21.016 32.656 1 75.44 121 ASP B C 1
ATOM 4134 O O . ASP B 1 121 ? 7.316 20.375 33.562 1 75.44 121 ASP B O 1
ATOM 4138 N N . GLY B 1 122 ? 5.707 21.781 32.75 1 82.06 122 GLY B N 1
ATOM 4139 C CA . GLY B 1 122 ? 5.066 21.641 34.062 1 82.06 122 GLY B CA 1
ATOM 4140 C C . GLY B 1 122 ? 4 22.688 34.312 1 82.06 122 GLY B C 1
ATOM 4141 O O . GLY B 1 122 ? 3.695 23.5 33.438 1 82.06 122 GLY B O 1
ATOM 4142 N N . ILE B 1 123 ? 3.359 22.562 35.562 1 91.31 123 ILE B N 1
ATOM 4143 C CA . ILE B 1 123 ? 2.328 23.484 36.031 1 91.31 123 ILE B CA 1
ATOM 4144 C C . ILE B 1 123 ? 2.764 24.109 37.344 1 91.31 123 ILE B C 1
ATOM 4146 O O . ILE B 1 123 ? 3.211 23.406 38.25 1 91.31 123 ILE B O 1
ATOM 4150 N N . GLU B 1 124 ? 2.701 25.453 37.375 1 91.38 124 GLU B N 1
ATOM 4151 C CA . GLU B 1 124 ? 3.111 26.125 38.625 1 91.38 124 GLU B CA 1
ATOM 4152 C C . GLU B 1 124 ? 2.24 27.344 38.906 1 91.38 124 GLU B C 1
ATOM 4154 O O . GLU B 1 124 ? 1.676 27.938 37.969 1 91.38 124 GLU B O 1
ATOM 4159 N N . ASP B 1 125 ? 2.242 27.594 40.188 1 93.31 125 ASP B N 1
ATOM 4160 C CA . ASP B 1 125 ? 1.613 28.844 40.562 1 93.31 125 ASP B CA 1
ATOM 4161 C C . ASP B 1 125 ? 2.549 30.031 40.312 1 93.31 125 ASP B C 1
ATOM 4163 O O . ASP B 1 125 ? 3.633 30.109 40.875 1 93.31 125 ASP B O 1
ATOM 4167 N N . ALA B 1 126 ? 2.115 30.906 39.406 1 93.56 126 ALA B N 1
ATOM 4168 C CA . ALA B 1 126 ? 2.971 32.062 39.062 1 93.56 126 ALA B CA 1
ATOM 4169 C C . ALA B 1 126 ? 2.16 33.188 38.469 1 93.56 126 ALA B C 1
ATOM 4171 O O . ALA B 1 126 ? 1.042 32.969 38 1 93.56 126 ALA B O 1
ATOM 4172 N N . ASP B 1 127 ? 2.766 34.344 38.625 1 94.25 127 ASP B N 1
ATOM 4173 C CA . ASP B 1 127 ? 2.248 35.5 37.906 1 94.25 127 ASP B CA 1
ATOM 4174 C C . ASP B 1 127 ? 2.969 35.719 36.594 1 94.25 127 ASP B C 1
ATOM 4176 O O . ASP B 1 127 ? 4.133 35.344 36.438 1 94.25 127 ASP B O 1
ATOM 4180 N N . VAL B 1 128 ? 2.186 36.281 35.656 1 94.88 128 VAL B N 1
ATOM 4181 C CA . VAL B 1 128 ? 2.736 36.562 34.344 1 94.88 128 VAL B CA 1
ATOM 4182 C C . VAL B 1 128 ? 2.66 38.062 34.062 1 94.88 128 VAL B C 1
ATOM 4184 O O . VAL B 1 128 ? 1.577 38.656 34.094 1 94.88 128 VAL B O 1
ATOM 4187 N N . PHE B 1 129 ? 3.824 38.656 33.906 1 93 129 PHE B N 1
ATOM 4188 C CA . PHE B 1 129 ? 3.869 40.094 33.562 1 93 129 PHE B CA 1
ATOM 4189 C C . PHE B 1 129 ? 4.203 40.281 32.094 1 93 129 PHE B C 1
ATOM 4191 O O . PHE B 1 129 ? 5.203 39.781 31.609 1 93 129 PHE B O 1
ATOM 4198 N N . ILE B 1 130 ? 3.305 41.031 31.375 1 91.94 130 ILE B N 1
ATOM 4199 C CA . ILE B 1 130 ? 3.439 41.281 29.953 1 91.94 130 ILE B CA 1
ATOM 4200 C C . ILE B 1 130 ? 3.668 42.75 29.703 1 91.94 130 ILE B C 1
ATOM 4202 O O . ILE B 1 130 ? 2.938 43.594 30.219 1 91.94 130 ILE B O 1
ATOM 4206 N N . GLU B 1 131 ? 4.684 43.062 29 1 89.25 131 GLU B N 1
ATOM 4207 C CA . GLU B 1 131 ? 4.965 44.438 28.562 1 89.25 131 GLU B CA 1
ATOM 4208 C C . GLU B 1 131 ? 5.125 44.5 27.047 1 89.25 131 GLU B C 1
ATOM 4210 O O . GLU B 1 131 ? 5.922 43.781 26.453 1 89.25 131 GLU B O 1
ATOM 4215 N N . ASN B 1 132 ? 4.41 45.406 26.469 1 87.25 132 ASN B N 1
ATOM 4216 C CA . ASN B 1 132 ? 4.48 45.625 25.031 1 87.25 132 ASN B CA 1
ATOM 4217 C C . ASN B 1 132 ? 4.305 44.312 24.266 1 87.25 132 ASN B C 1
ATOM 4219 O O . ASN B 1 132 ? 5.07 44.031 23.344 1 87.25 132 ASN B O 1
ATOM 4223 N N . GLY B 1 133 ? 3.443 43.406 24.75 1 86.25 133 GLY B N 1
ATOM 4224 C CA . GLY B 1 133 ? 3.062 42.188 24.031 1 86.25 133 GLY B CA 1
ATOM 4225 C C . GLY B 1 133 ? 4.012 41.031 24.266 1 86.25 133 GLY B C 1
ATOM 4226 O O . GLY B 1 133 ? 3.869 39.969 23.641 1 86.25 133 GLY B O 1
ATOM 4227 N N . VAL B 1 134 ? 4.926 41.312 25.156 1 91.06 134 VAL B N 1
ATOM 4228 C CA . VAL B 1 134 ? 5.902 40.281 25.422 1 91.06 134 VAL B CA 1
ATOM 4229 C C . VAL B 1 134 ? 5.895 39.938 26.922 1 91.06 134 VAL B C 1
ATOM 4231 O O . VAL B 1 134 ? 5.773 40.844 27.766 1 91.06 134 VAL B O 1
ATOM 4234 N N . ILE B 1 135 ? 6.016 38.688 27.188 1 90.38 135 ILE B N 1
ATOM 4235 C CA . ILE B 1 135 ? 6.141 38.25 28.578 1 90.38 135 ILE B CA 1
ATOM 4236 C C . ILE B 1 135 ? 7.512 38.656 29.125 1 90.38 135 ILE B C 1
ATOM 4238 O O . ILE B 1 135 ? 8.539 38.156 28.656 1 90.38 135 ILE B O 1
ATOM 4242 N N . THR B 1 136 ? 7.504 39.469 30.094 1 91.56 136 THR B N 1
ATOM 4243 C CA . THR B 1 136 ? 8.773 40 30.578 1 91.56 136 THR B CA 1
ATOM 4244 C C . THR B 1 136 ? 9.164 39.344 31.906 1 91.56 136 THR B C 1
ATOM 4246 O O . THR B 1 136 ? 10.352 39.25 32.219 1 91.56 136 THR B O 1
ATOM 4249 N N . GLN B 1 137 ? 8.188 38.938 32.688 1 90.56 137 GLN B N 1
ATOM 4250 C CA . GLN B 1 137 ? 8.492 38.312 33.969 1 90.56 137 GLN B CA 1
ATOM 4251 C C . GLN B 1 137 ? 7.496 37.188 34.281 1 90.56 137 GLN B C 1
ATOM 4253 O O . GLN B 1 137 ? 6.324 37.281 33.906 1 90.56 137 GLN B O 1
ATOM 4258 N N . LEU B 1 138 ? 8.086 36.188 34.844 1 91.12 138 LEU B N 1
ATOM 4259 C CA . LEU B 1 138 ? 7.312 35.062 35.375 1 91.12 138 LEU B CA 1
ATOM 4260 C C . LEU B 1 138 ? 7.746 34.75 36.812 1 91.12 138 LEU B C 1
ATOM 4262 O O . LEU B 1 138 ? 8.945 34.688 37.094 1 91.12 138 LEU B O 1
ATOM 4266 N N . GLY B 1 139 ? 6.77 34.594 37.688 1 90.19 139 GLY B N 1
ATOM 4267 C CA . GLY B 1 139 ? 7.133 34.25 39.062 1 90.19 139 GLY B CA 1
ATOM 4268 C C . GLY B 1 139 ? 6.078 34.656 40.062 1 90.19 139 GLY B C 1
ATOM 4269 O O . GLY B 1 139 ? 4.941 34.969 39.719 1 90.19 139 GLY B O 1
ATOM 4270 N N . ARG B 1 140 ? 6.457 34.469 41.312 1 89.56 140 ARG B N 1
ATOM 4271 C CA . ARG B 1 140 ? 5.578 34.844 42.438 1 89.56 140 ARG B CA 1
ATOM 4272 C C . ARG B 1 140 ? 5.957 36.219 43 1 89.56 140 ARG B C 1
ATOM 4274 O O . ARG B 1 140 ? 7.133 36.594 42.969 1 89.56 140 ARG B O 1
ATOM 4281 N N . ASN B 1 141 ? 4.938 36.969 43.438 1 85.12 141 ASN B N 1
ATOM 4282 C CA . ASN B 1 141 ? 5.141 38.25 44.125 1 85.12 141 ASN B CA 1
ATOM 4283 C C . ASN B 1 141 ? 5.988 39.188 43.281 1 85.12 141 ASN B C 1
ATOM 4285 O O . ASN B 1 141 ? 6.988 39.719 43.75 1 85.12 141 ASN B O 1
ATOM 4289 N N . LEU B 1 142 ? 5.613 39.375 42.062 1 89.69 142 LEU B N 1
ATOM 4290 C CA . LEU B 1 142 ? 6.344 40.219 41.156 1 89.69 142 LEU B CA 1
ATOM 4291 C C . LEU B 1 142 ? 6.188 41.688 41.562 1 89.69 142 LEU B C 1
ATOM 4293 O O . LEU B 1 142 ? 5.129 42.094 42.031 1 89.69 142 LEU B O 1
ATOM 4297 N N . ILE B 1 143 ? 7.25 42.438 41.469 1 86.56 143 ILE B N 1
ATOM 4298 C CA . ILE B 1 143 ? 7.195 43.875 41.656 1 86.56 143 ILE B CA 1
ATOM 4299 C C . ILE B 1 143 ? 6.852 44.562 40.344 1 86.56 143 ILE B C 1
ATOM 4301 O O . ILE B 1 143 ? 7.66 44.531 39.406 1 86.56 143 ILE B O 1
ATOM 4305 N N . ILE B 1 144 ? 5.707 45.031 40.312 1 85.69 144 ILE B N 1
ATOM 4306 C CA . ILE B 1 144 ? 5.223 45.562 39.031 1 85.69 144 ILE B CA 1
ATOM 4307 C C . ILE B 1 144 ? 4.93 47.062 39.156 1 85.69 144 ILE B C 1
ATOM 4309 O O . ILE B 1 144 ? 4.527 47.531 40.219 1 85.69 144 ILE B O 1
ATOM 4313 N N . PRO B 1 145 ? 5.18 47.812 38.125 1 85.94 145 PRO B N 1
ATOM 4314 C CA . PRO B 1 145 ? 4.914 49.25 38.156 1 85.94 145 PRO B CA 1
ATOM 4315 C C . PRO B 1 145 ? 3.443 49.562 38.406 1 85.94 145 PRO B C 1
ATOM 4317 O O . PRO B 1 145 ? 2.564 48.781 38.031 1 85.94 145 PRO B O 1
ATOM 4320 N N . GLY B 1 146 ? 3.207 50.688 39.062 1 82.56 146 GLY B N 1
ATOM 4321 C CA . GLY B 1 146 ? 1.849 51.156 39.281 1 82.56 146 GLY B CA 1
ATOM 4322 C C . GLY B 1 146 ? 1.09 51.406 38 1 82.56 146 GLY B C 1
ATOM 4323 O O . GLY B 1 146 ? 1.689 51.781 37 1 82.56 146 GLY B O 1
ATOM 4324 N N . GLY B 1 147 ? -0.202 51.219 38.031 1 84.5 147 GLY B N 1
ATOM 4325 C CA . GLY B 1 147 ? -1.032 51.5 36.875 1 84.5 147 GLY B CA 1
ATOM 4326 C C . GLY B 1 147 ? -1.143 50.344 35.906 1 84.5 147 GLY B C 1
ATOM 4327 O O . GLY B 1 147 ? -1.761 50.469 34.844 1 84.5 147 GLY B O 1
ATOM 4328 N N . THR B 1 148 ? -0.445 49.312 36.25 1 90.19 148 THR B N 1
ATOM 4329 C CA . THR B 1 148 ? -0.513 48.094 35.406 1 90.19 148 THR B CA 1
ATOM 4330 C C . THR B 1 148 ? -1.886 47.438 35.531 1 90.19 148 THR B C 1
ATOM 4332 O O . THR B 1 148 ? -2.426 47.281 36.625 1 90.19 148 THR B O 1
ATOM 4335 N N . ARG B 1 149 ? -2.453 47.188 34.25 1 92 149 ARG B N 1
ATOM 4336 C CA . ARG B 1 149 ? -3.689 46.406 34.25 1 92 149 ARG B CA 1
ATOM 4337 C C . ARG B 1 149 ? -3.463 45 34.844 1 92 149 ARG B C 1
ATOM 4339 O O . ARG B 1 149 ? -2.479 44.344 34.531 1 92 149 ARG B O 1
ATOM 4346 N N . THR B 1 150 ? -4.41 44.656 35.75 1 91.62 150 THR B N 1
ATOM 4347 C CA . THR B 1 150 ? -4.238 43.375 36.406 1 91.62 150 THR B CA 1
ATOM 4348 C C . THR B 1 150 ? -5.445 42.469 36.156 1 91.62 150 THR B C 1
ATOM 4350 O O . THR B 1 150 ? -6.59 42.938 36.25 1 91.62 150 THR B O 1
ATOM 4353 N N . ILE B 1 151 ? -5.164 41.25 35.719 1 93.19 151 ILE B N 1
ATOM 4354 C CA . ILE B 1 151 ? -6.18 40.219 35.625 1 93.19 151 ILE B CA 1
ATOM 4355 C C . ILE B 1 151 ? -5.969 39.188 36.719 1 93.19 151 ILE B C 1
ATOM 4357 O O . ILE B 1 151 ? -4.879 38.625 36.844 1 93.19 151 ILE B O 1
ATOM 4361 N N . ASP B 1 152 ? -6.98 38.969 37.531 1 94.06 152 ASP B N 1
ATOM 4362 C CA . ASP B 1 152 ? -6.918 37.938 38.562 1 94.06 152 ASP B CA 1
ATOM 4363 C C . ASP B 1 152 ? -7.324 36.594 38 1 94.06 152 ASP B C 1
ATOM 4365 O O . ASP B 1 152 ? -8.5 36.344 37.719 1 94.06 152 ASP B O 1
ATOM 4369 N N . ALA B 1 153 ? -6.375 35.719 37.906 1 94.75 153 ALA B N 1
ATOM 4370 C CA . ALA B 1 153 ? -6.609 34.406 37.344 1 94.75 153 ALA B CA 1
ATOM 4371 C C . ALA B 1 153 ? -6.699 33.344 38.406 1 94.75 153 ALA B C 1
ATOM 4373 O O . ALA B 1 153 ? -6.371 32.188 38.156 1 94.75 153 ALA B O 1
ATOM 4374 N N . ARG B 1 154 ? -7.141 33.688 39.594 1 91.69 154 ARG B N 1
ATOM 4375 C CA . ARG B 1 154 ? -7.27 32.719 40.688 1 91.69 154 ARG B CA 1
ATOM 4376 C C . ARG B 1 154 ? -8.188 31.562 40.281 1 91.69 154 ARG B C 1
ATOM 4378 O O . ARG B 1 154 ? -9.305 31.781 39.812 1 91.69 154 ARG B O 1
ATOM 4385 N N . GLY B 1 155 ? -7.68 30.359 40.5 1 93.12 155 GLY B N 1
ATOM 4386 C CA . GLY B 1 155 ? -8.469 29.172 40.188 1 93.12 155 GLY B CA 1
ATOM 4387 C C . GLY B 1 155 ? -8.5 28.812 38.719 1 93.12 155 GLY B C 1
ATOM 4388 O O . GLY B 1 155 ? -9.227 27.906 38.312 1 93.12 155 GLY B O 1
ATOM 4389 N N . ARG B 1 156 ? -7.766 29.531 37.938 1 93.88 156 ARG B N 1
ATOM 4390 C CA . ARG B 1 156 ? -7.758 29.281 36.5 1 93.88 156 ARG B CA 1
ATOM 4391 C C . ARG B 1 156 ? -6.363 28.891 36.031 1 93.88 156 ARG B C 1
ATOM 4393 O O . ARG B 1 156 ? -5.375 29.125 36.719 1 93.88 156 ARG B O 1
ATOM 4400 N N . TYR B 1 157 ? -6.387 28.281 34.906 1 93.31 157 TYR B N 1
ATOM 4401 C CA . TYR B 1 157 ? -5.129 27.969 34.25 1 93.31 157 TYR B CA 1
ATOM 4402 C C . TYR B 1 157 ? -4.715 29.109 33.312 1 93.31 157 TYR B C 1
ATOM 4404 O O . TYR B 1 157 ? -5.562 29.734 32.688 1 93.31 157 TYR B O 1
ATOM 4412 N N . VAL B 1 158 ? -3.459 29.422 33.312 1 92.25 158 VAL B N 1
ATOM 4413 C CA . VAL B 1 158 ? -2.844 30.328 32.344 1 92.25 158 VAL B CA 1
ATOM 4414 C C . VAL B 1 158 ? -1.967 29.516 31.391 1 92.25 158 VAL B C 1
ATOM 4416 O O . VAL B 1 158 ? -0.931 28.984 31.781 1 92.25 158 VAL B O 1
ATOM 4419 N N . MET B 1 159 ? -2.441 29.406 30.172 1 90.62 159 MET B N 1
ATOM 4420 C CA . MET B 1 159 ? -1.758 28.531 29.219 1 90.62 159 MET B CA 1
ATOM 4421 C C . MET B 1 159 ? -1.504 29.234 27.906 1 90.62 159 MET B C 1
ATOM 4423 O O . MET B 1 159 ? -2.186 30.219 27.578 1 90.62 159 MET B O 1
ATOM 4427 N N . PRO B 1 160 ? -0.475 28.797 27.234 1 88.88 160 PRO B N 1
ATOM 4428 C CA . PRO B 1 160 ? -0.301 29.328 25.875 1 88.88 160 PRO B CA 1
ATOM 4429 C C . PRO B 1 160 ? -1.521 29.094 25 1 88.88 160 PRO B C 1
ATOM 4431 O O . PRO B 1 160 ? -2.262 28.125 25.203 1 88.88 160 PRO B O 1
ATOM 4434 N N . GLY B 1 161 ? -1.777 29.984 24.125 1 89.25 161 GLY B N 1
ATOM 4435 C CA . GLY B 1 161 ? -2.857 29.797 23.172 1 89.25 161 GLY B CA 1
ATOM 4436 C C . GLY B 1 161 ? -2.697 28.547 22.328 1 89.25 161 GLY B C 1
ATOM 4437 O O . GLY B 1 161 ? -1.579 28.172 21.969 1 89.25 161 GLY B O 1
ATOM 4438 N N . GLY B 1 162 ? -3.781 27.891 21.984 1 90.69 162 GLY B N 1
ATOM 4439 C CA . GLY B 1 162 ? -3.754 26.719 21.125 1 90.69 162 GLY B CA 1
ATOM 4440 C C . GLY B 1 162 ? -3.439 27.062 19.672 1 90.69 162 GLY B C 1
ATOM 4441 O O . GLY B 1 162 ? -3.639 28.188 19.25 1 90.69 162 GLY B O 1
ATOM 4442 N N . ILE B 1 163 ? -2.877 26.109 19 1 90.94 163 ILE B N 1
ATOM 4443 C CA . ILE B 1 163 ? -2.639 26.219 17.562 1 90.94 163 ILE B CA 1
ATOM 4444 C C . ILE B 1 163 ? -3.447 25.156 16.828 1 90.94 163 ILE B C 1
ATOM 4446 O O . ILE B 1 163 ? -3.312 23.953 17.109 1 90.94 163 ILE B O 1
ATOM 4450 N N . ASP B 1 164 ? -4.312 25.578 15.992 1 91.88 164 ASP B N 1
ATOM 4451 C CA . ASP B 1 164 ? -5.035 24.656 15.109 1 91.88 164 ASP B CA 1
ATOM 4452 C C . ASP B 1 164 ? -4.344 24.547 13.75 1 91.88 164 ASP B C 1
ATOM 4454 O O . ASP B 1 164 ? -4.426 25.469 12.93 1 91.88 164 ASP B O 1
ATOM 4458 N N . THR B 1 165 ? -3.75 23.438 13.523 1 91.44 165 THR B N 1
ATOM 4459 C CA . THR B 1 165 ? -2.904 23.297 12.344 1 91.44 165 THR B CA 1
ATOM 4460 C C . THR B 1 165 ? -3.721 22.812 11.148 1 91.44 165 THR B C 1
ATOM 4462 O O . THR B 1 165 ? -3.168 22.531 10.078 1 91.44 165 THR B O 1
ATOM 4465 N N . HIS B 1 166 ? -4.992 22.719 11.266 1 91.69 166 HIS B N 1
ATOM 4466 C CA . HIS B 1 166 ? -5.797 22.141 10.195 1 91.69 166 HIS B CA 1
ATOM 4467 C C . HIS B 1 166 ? -7.145 22.844 10.078 1 91.69 166 HIS B C 1
ATOM 4469 O O . HIS B 1 166 ? -8.156 22.359 10.578 1 91.69 166 HIS B O 1
ATOM 4475 N N . THR B 1 167 ? -7.133 23.906 9.391 1 91 167 THR B N 1
ATOM 4476 C CA . THR B 1 167 ? -8.375 24.656 9.188 1 91 167 THR B CA 1
ATOM 4477 C C . THR B 1 167 ? -8.633 24.875 7.699 1 91 167 THR B C 1
ATOM 4479 O O . THR B 1 167 ? -7.723 24.766 6.879 1 91 167 THR B O 1
ATOM 4482 N N . HIS B 1 168 ? -9.812 25.031 7.375 1 89.81 168 HIS B N 1
ATOM 4483 C CA . HIS B 1 168 ? -10.258 25.406 6.035 1 89.81 168 HIS B CA 1
ATOM 4484 C C . HIS B 1 168 ? -11.227 26.578 6.09 1 89.81 168 HIS B C 1
ATOM 4486 O O . HIS B 1 168 ? -12.422 26.391 6.328 1 89.81 168 HIS B O 1
ATOM 4492 N N . MET B 1 169 ? -10.68 27.75 5.777 1 88.88 169 MET B N 1
ATOM 4493 C CA . MET B 1 169 ? -11.531 28.938 5.766 1 88.88 169 MET B CA 1
ATOM 4494 C C . MET B 1 169 ? -11.891 29.344 4.34 1 88.88 169 MET B C 1
ATOM 4496 O O . MET B 1 169 ? -11.023 29.359 3.457 1 88.88 169 MET B O 1
ATOM 4500 N N . GLU B 1 170 ? -13.133 29.578 4.09 1 78.12 170 GLU B N 1
ATOM 4501 C CA . GLU B 1 170 ? -13.656 30.047 2.811 1 78.12 170 GLU B CA 1
ATOM 4502 C C . GLU B 1 170 ? -13.211 29.141 1.667 1 78.12 170 GLU B C 1
ATOM 4504 O O . GLU B 1 170 ? -12.93 29.609 0.564 1 78.12 170 GLU B O 1
ATOM 4509 N N . LEU B 1 171 ? -13.039 27.875 2.047 1 73.56 171 LEU B N 1
ATOM 4510 C CA . LEU B 1 171 ? -12.594 26.922 1.045 1 73.56 171 LEU B CA 1
ATOM 4511 C C . LEU B 1 171 ? -13.727 26.562 0.085 1 73.56 171 LEU B C 1
ATOM 4513 O O . LEU B 1 171 ? -14.844 26.281 0.516 1 73.56 171 LEU B O 1
ATOM 4517 N N . GLU B 1 172 ? -13.383 26.812 -1.166 1 69.19 172 GLU B N 1
ATOM 4518 C CA . GLU B 1 172 ? -14.289 26.344 -2.207 1 69.19 172 GLU B CA 1
ATOM 4519 C C . GLU B 1 172 ? -13.898 24.953 -2.695 1 69.19 172 GLU B C 1
ATOM 4521 O O . GLU B 1 172 ? -12.797 24.766 -3.209 1 69.19 172 GLU B O 1
ATOM 4526 N N . LEU B 1 173 ? -14.672 23.984 -2.264 1 63.41 173 LEU B N 1
ATOM 4527 C CA . LEU B 1 173 ? -14.414 22.609 -2.691 1 63.41 173 LEU B CA 1
ATOM 4528 C C . LEU B 1 173 ? -15.648 22 -3.334 1 63.41 173 LEU B C 1
ATOM 4530 O O . LEU B 1 173 ? -16.719 21.984 -2.73 1 63.41 173 LEU B O 1
ATOM 4534 N N . MET B 1 174 ? -15.367 21.469 -4.48 1 55.34 174 MET B N 1
ATOM 4535 C CA . MET B 1 174 ? -16.406 20.75 -5.203 1 55.34 174 MET B CA 1
ATOM 4536 C C . MET B 1 174 ? -17.688 21.562 -5.27 1 55.34 174 MET B C 1
ATOM 4538 O O . MET B 1 174 ? -18.781 21.047 -4.996 1 55.34 174 MET B O 1
ATOM 4542 N N . GLY B 1 175 ? -17.594 22.781 -5.414 1 52.81 175 GLY B N 1
ATOM 4543 C CA . GLY B 1 175 ? -18.734 23.656 -5.629 1 52.81 175 GLY B CA 1
ATOM 4544 C C . GLY B 1 175 ? -19.312 24.203 -4.344 1 52.81 175 GLY B C 1
ATOM 4545 O O . GLY B 1 175 ? -20.281 24.984 -4.367 1 52.81 175 GLY B O 1
ATOM 4546 N N . ALA B 1 176 ? -18.75 23.672 -3.25 1 57.25 176 ALA B N 1
ATOM 4547 C CA . ALA B 1 176 ? -19.234 24.188 -1.971 1 57.25 176 ALA B CA 1
ATOM 4548 C C . ALA B 1 176 ? -18.188 25.062 -1.288 1 57.25 176 ALA B C 1
ATOM 4550 O O . ALA B 1 176 ? -17 24.906 -1.536 1 57.25 176 ALA B O 1
ATOM 4551 N N . THR B 1 177 ? -18.766 26.141 -0.73 1 64.62 177 THR B N 1
ATOM 4552 C CA . THR B 1 177 ? -17.875 27.016 0.019 1 64.62 177 THR B CA 1
ATOM 4553 C C . THR B 1 177 ? -18.125 26.875 1.52 1 64.62 177 THR B C 1
ATOM 4555 O O . THR B 1 177 ? -19.266 26.781 1.964 1 64.62 177 THR B O 1
ATOM 4558 N N . ALA B 1 178 ? -17.031 26.797 2.152 1 71.06 178 ALA B N 1
ATOM 4559 C CA . ALA B 1 178 ? -17.125 26.75 3.607 1 71.06 178 ALA B CA 1
ATOM 4560 C C . ALA B 1 178 ? -17.875 27.953 4.156 1 71.06 178 ALA B C 1
ATOM 4562 O O . ALA B 1 178 ? -17.734 29.062 3.646 1 71.06 178 ALA B O 1
ATOM 4563 N N . VAL B 1 179 ? -18.656 27.734 5.168 1 66.69 179 VAL B N 1
ATOM 4564 C CA . VAL B 1 179 ? -19.484 28.75 5.781 1 66.69 179 VAL B CA 1
ATOM 4565 C C . VAL B 1 179 ? -18.609 29.734 6.562 1 66.69 179 VAL B C 1
ATOM 4567 O O . VAL B 1 179 ? -18.875 30.938 6.586 1 66.69 179 VAL B O 1
ATOM 4570 N N . ASP B 1 180 ? -17.516 29.203 7.008 1 74.25 180 ASP B N 1
ATOM 4571 C CA . ASP B 1 180 ? -16.672 30.062 7.82 1 74.25 180 ASP B CA 1
ATOM 4572 C C . ASP B 1 180 ? -15.695 30.859 6.949 1 74.25 180 ASP B C 1
ATOM 4574 O O . ASP B 1 180 ? -14.969 30.281 6.141 1 74.25 180 ASP B O 1
ATOM 4578 N N . ASP B 1 181 ? -15.797 32.094 7.125 1 84.62 181 ASP B N 1
ATOM 4579 C CA . ASP B 1 181 ? -14.758 32.906 6.516 1 84.62 181 ASP B CA 1
ATOM 4580 C C . ASP B 1 181 ? -13.633 33.219 7.512 1 84.62 181 ASP B C 1
ATOM 4582 O O . ASP B 1 181 ? -13.664 32.75 8.648 1 84.62 181 ASP B O 1
ATOM 4586 N N . PHE B 1 182 ? -12.625 33.906 7.109 1 92 182 PHE B N 1
ATOM 4587 C CA . PHE B 1 182 ? -11.445 34.125 7.938 1 92 182 PHE B CA 1
ATOM 4588 C C . PHE B 1 182 ? -11.797 35 9.148 1 92 182 PHE B C 1
ATOM 4590 O O . PHE B 1 182 ? -11.164 34.875 10.195 1 92 182 PHE B O 1
ATOM 4597 N N . TYR B 1 183 ? -12.805 35.781 9.008 1 92.25 183 TYR B N 1
ATOM 4598 C CA . TYR B 1 183 ? -13.195 36.625 10.133 1 92.25 183 TYR B CA 1
ATOM 4599 C C . TYR B 1 183 ? -13.945 35.844 11.188 1 92.25 183 TYR B C 1
ATOM 4601 O O . TYR B 1 183 ? -13.484 35.688 12.32 1 92.25 183 TYR B O 1
ATOM 4609 N N . GLN B 1 184 ? -15.062 35.281 10.766 1 91 184 GLN B N 1
ATOM 4610 C CA . GLN B 1 184 ? -15.891 34.531 11.711 1 91 184 GLN B CA 1
ATOM 4611 C C . GLN B 1 184 ? -15.148 33.344 12.266 1 91 184 GLN B C 1
ATOM 4613 O O . GLN B 1 184 ? -15.266 33 13.445 1 91 184 GLN B O 1
ATOM 4618 N N . GLY B 1 185 ? -14.414 32.719 11.398 1 91.56 185 GLY B N 1
ATOM 4619 C CA . GLY B 1 185 ? -13.688 31.531 11.812 1 91.56 185 GLY B CA 1
ATOM 4620 C C . GLY B 1 185 ? -12.609 31.828 12.836 1 91.56 185 GLY B C 1
ATOM 4621 O O . GLY B 1 185 ? -12.469 31.109 13.82 1 91.56 185 GLY B O 1
ATOM 4622 N N . THR B 1 186 ? -11.852 32.844 12.633 1 93.12 186 THR B N 1
ATOM 4623 C CA . THR B 1 186 ? -10.758 33.125 13.547 1 93.12 186 THR B CA 1
ATOM 4624 C C . THR B 1 186 ? -11.273 33.812 14.812 1 93.12 186 THR B C 1
ATOM 4626 O O . THR B 1 186 ? -10.656 33.688 15.875 1 93.12 186 THR B O 1
ATOM 4629 N N . LYS B 1 187 ? -12.406 34.469 14.742 1 93 187 LYS B N 1
ATOM 4630 C CA . LYS B 1 187 ? -13.062 34.969 15.945 1 93 187 LYS B CA 1
ATOM 4631 C C . LYS B 1 187 ? -13.477 33.812 16.859 1 93 187 LYS B C 1
ATOM 4633 O O . LYS B 1 187 ? -13.297 33.875 18.078 1 93 187 LYS B O 1
ATOM 4638 N N . ALA B 1 188 ? -14.047 32.844 16.188 1 91.75 188 ALA B N 1
ATOM 4639 C CA . ALA B 1 188 ? -14.43 31.672 16.938 1 91.75 188 ALA B CA 1
ATOM 4640 C C . ALA B 1 188 ? -13.211 30.984 17.547 1 91.75 188 ALA B C 1
ATOM 4642 O O . ALA B 1 188 ? -13.273 30.453 18.656 1 91.75 188 ALA B O 1
ATOM 4643 N N . ALA B 1 189 ? -12.109 30.969 16.812 1 91.56 189 ALA B N 1
ATOM 4644 C CA . ALA B 1 189 ? -10.867 30.359 17.281 1 91.56 189 ALA B CA 1
ATOM 4645 C C . ALA B 1 189 ? -10.383 31.016 18.562 1 91.56 189 ALA B C 1
ATOM 4647 O O . ALA B 1 189 ? -10.109 30.344 19.562 1 91.56 189 ALA B O 1
ATOM 4648 N N . ILE B 1 190 ? -10.359 32.344 18.594 1 91.94 190 ILE B N 1
ATOM 4649 C CA . ILE B 1 190 ? -9.867 33.062 19.734 1 91.94 190 ILE B CA 1
ATOM 4650 C C . ILE B 1 190 ? -10.797 32.844 20.938 1 91.94 190 ILE B C 1
ATOM 4652 O O . ILE B 1 190 ? -10.336 32.719 22.062 1 91.94 190 ILE B O 1
ATOM 4656 N N . ALA B 1 191 ? -12.062 32.781 20.609 1 91.75 191 ALA B N 1
ATOM 4657 C CA . ALA B 1 191 ? -13.039 32.562 21.672 1 91.75 191 ALA B CA 1
ATOM 4658 C C . ALA B 1 191 ? -12.812 31.203 22.328 1 91.75 191 ALA B C 1
ATOM 4660 O O . ALA B 1 191 ? -13.094 31.031 23.516 1 91.75 191 ALA B O 1
ATOM 4661 N N . GLY B 1 192 ? -12.266 30.344 21.562 1 90.62 192 GLY B N 1
ATOM 4662 C CA . GLY B 1 192 ? -12.039 29.016 22.062 1 90.62 192 GLY B CA 1
ATOM 4663 C C . GLY B 1 192 ? -10.633 28.812 22.609 1 90.62 192 GLY B C 1
ATOM 4664 O O . GLY B 1 192 ? -10.289 27.719 23.062 1 90.62 192 GLY B O 1
ATOM 4665 N N . GLY B 1 193 ? -9.852 29.812 22.562 1 91.88 193 GLY B N 1
ATOM 4666 C CA . GLY B 1 193 ? -8.508 29.703 23.125 1 91.88 193 GLY B CA 1
ATOM 4667 C C . GLY B 1 193 ? -7.449 29.391 22.094 1 91.88 193 GLY B C 1
ATOM 4668 O O . GLY B 1 193 ? -6.285 29.172 22.422 1 91.88 193 GLY B O 1
ATOM 4669 N N . THR B 1 194 ? -7.852 29.375 20.812 1 92.62 194 THR B N 1
ATOM 4670 C CA . THR B 1 194 ? -6.91 29.188 19.719 1 92.62 194 THR B CA 1
ATOM 4671 C C . THR B 1 194 ? -6.391 30.531 19.219 1 92.62 194 THR B C 1
ATOM 4673 O O . THR B 1 194 ? -7.164 31.375 18.766 1 92.62 194 THR B O 1
ATOM 4676 N N . THR B 1 195 ? -5.105 30.703 19.359 1 93.56 195 THR B N 1
ATOM 4677 C CA . THR B 1 195 ? -4.562 32.031 19.047 1 93.56 195 THR B CA 1
ATOM 4678 C C . THR B 1 195 ? -3.854 32 17.688 1 93.56 195 THR B C 1
ATOM 4680 O O . THR B 1 195 ? -3.461 33.062 17.172 1 93.56 195 THR B O 1
ATOM 4683 N N . MET B 1 196 ? -3.717 30.797 17.141 1 94.94 196 MET B N 1
ATOM 4684 C CA . MET B 1 196 ? -3.131 30.672 15.812 1 94.94 196 MET B CA 1
ATOM 4685 C C . MET B 1 196 ? -3.783 29.531 15.031 1 94.94 196 MET B C 1
ATOM 4687 O O . MET B 1 196 ? -4.059 28.469 15.586 1 94.94 196 MET B O 1
ATOM 4691 N N . ILE B 1 197 ? -3.994 29.781 13.742 1 93.94 197 ILE B N 1
ATOM 4692 C CA . ILE B 1 197 ? -4.496 28.719 12.883 1 93.94 197 ILE B CA 1
ATOM 4693 C C . IL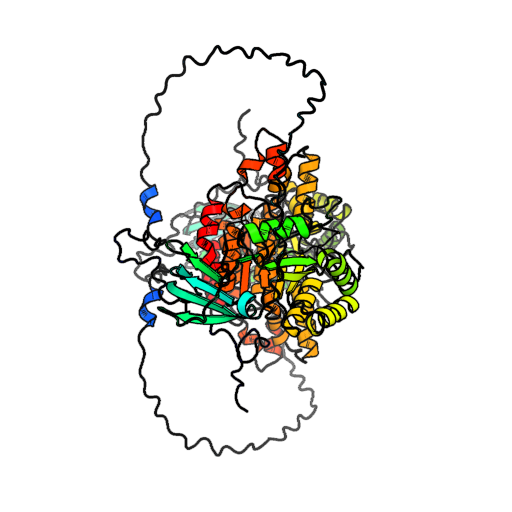E B 1 197 ? -3.572 28.547 11.68 1 93.94 197 ILE B C 1
ATOM 4695 O O . ILE B 1 197 ? -2.797 29.453 11.352 1 93.94 197 ILE B O 1
ATOM 4699 N N . MET B 1 198 ? -3.594 27.375 11.18 1 95 198 MET B N 1
ATOM 4700 C CA . MET B 1 198 ? -2.945 27.125 9.898 1 95 198 MET B CA 1
ATOM 4701 C C . MET B 1 198 ? -3.951 26.609 8.875 1 95 198 MET B C 1
ATOM 4703 O O . MET B 1 198 ? -4.582 25.578 9.086 1 95 198 MET B O 1
ATOM 4707 N N . ASP B 1 199 ? -4.102 27.375 7.859 1 95.06 199 ASP B N 1
ATOM 4708 C CA . ASP B 1 199 ? -5.078 27.047 6.828 1 95.06 199 ASP B CA 1
ATOM 4709 C C . ASP B 1 199 ? -4.398 26.438 5.602 1 95.06 199 ASP B C 1
ATOM 4711 O O . ASP B 1 199 ? -3.172 26.453 5.5 1 95.06 199 ASP B O 1
ATOM 4715 N N . PHE B 1 200 ? -5.227 25.875 4.715 1 95.75 200 PHE B N 1
ATOM 4716 C CA . PHE B 1 200 ? -4.691 25.172 3.545 1 95.75 200 PHE B CA 1
ATOM 4717 C C . PHE B 1 200 ? -5.004 25.953 2.27 1 95.75 200 PHE B C 1
ATOM 4719 O O . PHE B 1 200 ? -6.172 26.125 1.918 1 95.75 200 PHE B O 1
ATOM 4726 N N . VAL B 1 201 ? -3.939 26.359 1.58 1 96.81 201 VAL B N 1
ATOM 4727 C CA . VAL B 1 201 ? -4.074 26.844 0.212 1 96.81 201 VAL B CA 1
ATOM 4728 C C . VAL B 1 201 ? -4.227 25.672 -0.744 1 96.81 201 VAL B C 1
ATOM 4730 O O . VAL B 1 201 ? -3.377 24.781 -0.779 1 96.81 201 VAL B O 1
ATOM 4733 N N . LEU B 1 202 ? -5.281 25.641 -1.509 1 95.06 202 LEU B N 1
ATOM 4734 C CA . LEU B 1 202 ? -5.5 24.516 -2.428 1 95.06 202 LEU B CA 1
ATOM 4735 C C . LEU B 1 202 ? -5.625 25.016 -3.863 1 95.06 202 LEU B C 1
ATOM 4737 O O . LEU B 1 202 ? -6.73 25.312 -4.332 1 95.06 202 LEU B O 1
ATOM 4741 N N . PRO B 1 203 ? -4.504 25.031 -4.543 1 95.5 203 PRO B N 1
ATOM 4742 C CA . PRO B 1 203 ? -4.562 25.438 -5.949 1 95.5 203 PRO B CA 1
ATOM 4743 C C . PRO B 1 203 ? -5.336 24.438 -6.816 1 95.5 203 PRO B C 1
ATOM 4745 O O . PRO B 1 203 ? -5.348 23.25 -6.531 1 95.5 203 PRO B O 1
ATOM 4748 N N . ARG B 1 204 ? -5.918 24.953 -7.879 1 92.06 204 ARG B N 1
ATOM 4749 C CA . ARG B 1 204 ? -6.457 24.094 -8.922 1 92.06 204 ARG B CA 1
ATOM 4750 C C . ARG B 1 204 ? -5.34 23.469 -9.742 1 92.06 204 ARG B C 1
ATOM 4752 O O . ARG B 1 204 ? -4.223 23.984 -9.789 1 92.06 204 ARG B O 1
ATOM 4759 N N . LYS B 1 205 ? -5.699 22.375 -10.352 1 93.56 205 LYS B N 1
ATOM 4760 C CA . LYS B 1 205 ? -4.711 21.75 -11.227 1 93.56 205 LYS B CA 1
ATOM 4761 C C . LYS B 1 205 ? -4.234 22.734 -12.297 1 93.56 205 LYS B C 1
ATOM 4763 O O . LYS B 1 205 ? -5.047 23.375 -12.969 1 93.56 205 LYS B O 1
ATOM 4768 N N . GLY B 1 206 ? -2.98 22.922 -12.406 1 95.38 206 GLY B N 1
ATOM 4769 C CA . GLY B 1 206 ? -2.414 23.828 -13.391 1 95.38 206 GLY B CA 1
ATOM 4770 C C . GLY B 1 206 ? -2.217 25.234 -12.867 1 95.38 206 GLY B C 1
ATOM 4771 O O . GLY B 1 206 ? -1.515 26.047 -13.477 1 95.38 206 GLY B O 1
ATOM 4772 N N . GLU B 1 207 ? -2.859 25.516 -11.719 1 96.75 207 GLU B N 1
ATOM 4773 C CA . GLU B 1 207 ? -2.721 26.844 -11.133 1 96.75 207 GLU B CA 1
ATOM 4774 C C . GLU B 1 207 ? -1.384 27 -10.406 1 96.75 207 GLU B C 1
ATOM 4776 O O . GLU B 1 207 ? -0.922 26.062 -9.75 1 96.75 207 GLU B O 1
ATOM 4781 N N . SER B 1 208 ? -0.814 28.203 -10.539 1 98.38 208 SER B N 1
ATOM 4782 C CA . SER B 1 208 ? 0.421 28.516 -9.836 1 98.38 208 SER B CA 1
ATOM 4783 C C . SER B 1 208 ? 0.228 28.438 -8.32 1 98.38 208 SER B C 1
ATOM 4785 O O . SER B 1 208 ? -0.718 29.016 -7.781 1 98.38 208 SER B O 1
ATOM 4787 N N . LEU B 1 209 ? 1.183 27.75 -7.648 1 98.62 209 LEU B N 1
ATOM 4788 C CA . LEU B 1 209 ? 1.119 27.672 -6.195 1 98.62 209 LEU B CA 1
ATOM 4789 C C . LEU B 1 209 ? 1.322 29.047 -5.562 1 98.62 209 LEU B C 1
ATOM 4791 O O . LEU B 1 209 ? 0.651 29.391 -4.59 1 98.62 209 LEU B O 1
ATOM 4795 N N . VAL B 1 210 ? 2.213 29.812 -6.121 1 98.69 210 VAL B N 1
ATOM 4796 C CA . VAL B 1 210 ? 2.537 31.141 -5.598 1 98.69 210 VAL B CA 1
ATOM 4797 C C . VAL B 1 210 ? 1.339 32.062 -5.766 1 98.69 210 VAL B C 1
ATOM 4799 O O . VAL B 1 210 ? 1.013 32.844 -4.863 1 98.69 210 VAL B O 1
ATOM 4802 N N . GLU B 1 211 ? 0.667 31.953 -6.91 1 98.25 211 GLU B N 1
ATOM 4803 C CA . GLU B 1 211 ? -0.519 32.781 -7.137 1 98.25 211 GLU B CA 1
ATOM 4804 C C . GLU B 1 211 ? -1.647 32.375 -6.188 1 98.25 211 GLU B C 1
ATOM 4806 O O . GLU B 1 211 ? -2.332 33.25 -5.641 1 98.25 211 GLU B O 1
ATOM 4811 N N . ALA B 1 212 ? -1.769 31.125 -6.027 1 97.62 212 ALA B N 1
ATOM 4812 C CA . ALA B 1 212 ? -2.797 30.656 -5.105 1 97.62 212 ALA B CA 1
ATOM 4813 C C . ALA B 1 212 ? -2.518 31.125 -3.684 1 97.62 212 ALA B C 1
ATOM 4815 O O . ALA B 1 212 ? -3.432 31.562 -2.977 1 97.62 212 ALA B O 1
ATOM 4816 N N . PHE B 1 213 ? -1.292 31.094 -3.283 1 98 213 PHE B N 1
ATOM 4817 C CA . PHE B 1 213 ? -0.865 31.578 -1.977 1 98 213 PHE B CA 1
ATOM 4818 C C . PHE B 1 213 ? -1.213 33.062 -1.805 1 98 213 PHE B C 1
ATOM 4820 O O . PHE B 1 213 ? -1.784 33.438 -0.787 1 98 213 PHE B O 1
ATOM 4827 N N . GLY B 1 214 ? -0.912 33.781 -2.814 1 97.94 214 GLY B N 1
ATOM 4828 C CA . GLY B 1 214 ? -1.234 35.188 -2.793 1 97.94 214 GLY B CA 1
ATOM 4829 C C . GLY B 1 214 ? -2.721 35.469 -2.666 1 97.94 214 GLY B C 1
ATOM 4830 O O . GLY B 1 214 ? -3.133 36.375 -1.953 1 97.94 214 GLY B O 1
ATOM 4831 N N . ASN B 1 215 ? -3.488 34.688 -3.361 1 96.06 215 ASN B N 1
ATOM 4832 C CA . ASN B 1 215 ? -4.938 34.844 -3.293 1 96.06 215 ASN B CA 1
ATOM 4833 C C . ASN B 1 215 ? -5.461 34.562 -1.885 1 96.06 215 ASN B C 1
ATOM 4835 O O . ASN B 1 215 ? -6.359 35.281 -1.411 1 96.06 215 ASN B O 1
ATOM 4839 N N . TRP B 1 216 ? -4.887 33.562 -1.247 1 95.88 216 TRP B N 1
ATOM 4840 C CA . TRP B 1 216 ? -5.297 33.281 0.12 1 95.88 216 TRP B CA 1
ATOM 4841 C C . TRP B 1 216 ? -4.883 34.375 1.073 1 95.88 216 TRP B C 1
ATOM 4843 O O . TRP B 1 216 ? -5.637 34.75 1.98 1 95.88 216 TRP B O 1
ATOM 4853 N N . ARG B 1 217 ? -3.711 34.938 0.889 1 96.75 217 ARG B N 1
ATOM 4854 C CA . ARG B 1 217 ? -3.248 36.062 1.72 1 96.75 217 ARG B CA 1
ATOM 4855 C C . ARG B 1 217 ? -4.16 37.281 1.57 1 96.75 217 ARG B C 1
ATOM 4857 O O . ARG B 1 217 ? -4.52 37.906 2.562 1 96.75 217 ARG B O 1
ATOM 4864 N N . ARG B 1 218 ? -4.562 37.562 0.354 1 95.31 218 ARG B N 1
ATOM 4865 C CA . ARG B 1 218 ? -5.434 38.688 0.088 1 95.31 218 ARG B CA 1
ATOM 4866 C C . ARG B 1 218 ? -6.793 38.5 0.755 1 95.31 218 ARG B C 1
ATOM 4868 O O . ARG B 1 218 ? -7.391 39.469 1.235 1 95.31 218 ARG B O 1
ATOM 4875 N N . LYS B 1 219 ? -7.207 37.312 0.765 1 92.69 219 LYS B N 1
ATOM 4876 C CA . LYS B 1 219 ? -8.492 36.969 1.373 1 92.69 219 LYS B CA 1
ATOM 4877 C C . LYS B 1 219 ? -8.406 37.031 2.896 1 92.69 219 LYS B C 1
ATOM 4879 O O . LYS B 1 219 ? -9.344 37.469 3.566 1 92.69 219 LYS B O 1
ATOM 4884 N N . ALA B 1 220 ? -7.328 36.594 3.449 1 95.12 220 ALA B N 1
ATOM 4885 C CA . ALA B 1 220 ? -7.199 36.375 4.883 1 95.12 220 ALA B CA 1
ATOM 4886 C C . ALA B 1 220 ? -6.723 37.625 5.605 1 95.12 220 ALA B C 1
ATOM 4888 O O . ALA B 1 220 ? -7.262 38 6.652 1 95.12 220 ALA B O 1
ATOM 4889 N N . ASP B 1 221 ? -5.809 38.344 5.078 1 95.06 221 ASP B N 1
ATOM 4890 C CA . ASP B 1 221 ? -5.086 39.406 5.762 1 95.06 221 ASP B CA 1
ATOM 4891 C C . ASP B 1 221 ? -6.047 40.469 6.316 1 95.06 221 ASP B C 1
ATOM 4893 O O . ASP B 1 221 ? -5.922 40.875 7.469 1 95.06 221 ASP B O 1
ATOM 4897 N N . PRO B 1 222 ? -7.07 40.844 5.586 1 94.5 222 PRO B N 1
ATOM 4898 C CA . PRO B 1 222 ? -7.941 41.906 6.098 1 94.5 222 PRO B CA 1
ATOM 4899 C C . PRO B 1 222 ? -8.953 41.375 7.125 1 94.5 222 PRO B C 1
ATOM 4901 O O . PRO B 1 222 ? -9.602 42.188 7.805 1 94.5 222 PRO B O 1
ATOM 4904 N N . LYS B 1 223 ? -9.055 40.094 7.195 1 93.31 223 LYS B N 1
ATOM 4905 C CA . LYS B 1 223 ? -10.195 39.562 7.934 1 93.31 223 LYS B CA 1
ATOM 4906 C C . LYS B 1 223 ? -9.734 38.844 9.195 1 93.31 223 LYS B C 1
ATOM 4908 O O . LYS B 1 223 ? -10.484 38.75 10.172 1 93.31 223 LYS B O 1
ATOM 4913 N N . VAL B 1 224 ? -8.555 38.281 9.211 1 95 224 VAL B N 1
ATOM 4914 C CA . VAL B 1 224 ? -8.109 37.344 10.242 1 95 224 VAL B CA 1
ATOM 4915 C C . VAL B 1 224 ? -7.988 38.094 11.578 1 95 224 VAL B C 1
ATOM 4917 O O . VAL B 1 224 ? -7.566 39.25 11.625 1 95 224 VAL B O 1
ATOM 4920 N N . CYS B 1 225 ? -8.352 37.406 12.656 1 93.94 225 CYS B N 1
ATOM 4921 C CA . CYS B 1 225 ? -8.383 38 13.992 1 93.94 225 CYS B CA 1
ATOM 4922 C C . CYS B 1 225 ? -7.273 37.438 14.867 1 93.94 225 CYS B C 1
ATOM 4924 O O . CYS B 1 225 ? -7.062 37.875 15.992 1 93.94 225 CYS B O 1
ATOM 4926 N N . CYS B 1 226 ? -6.652 36.438 14.422 1 93.69 226 CYS B N 1
ATOM 4927 C CA . CYS B 1 226 ? -5.559 35.812 15.148 1 93.69 226 CYS B CA 1
ATOM 4928 C C . CYS B 1 226 ? -4.359 35.562 14.242 1 93.69 226 CYS B C 1
ATOM 4930 O O . CYS B 1 226 ? -4.402 35.906 13.055 1 93.69 226 CYS B O 1
ATOM 4932 N N . ASP B 1 227 ? -3.223 35.125 14.867 1 93.94 227 ASP B N 1
ATOM 4933 C CA . ASP B 1 227 ? -2.098 34.75 14.023 1 93.94 227 ASP B CA 1
ATOM 4934 C C . ASP B 1 227 ? -2.471 33.562 13.109 1 93.94 227 ASP B C 1
ATOM 4936 O O . ASP B 1 227 ? -3.336 32.75 13.445 1 93.94 227 ASP B O 1
ATOM 4940 N N . TYR B 1 228 ? -1.894 33.594 11.922 1 95.25 228 TYR B N 1
ATOM 4941 C CA . TYR B 1 228 ? -2.189 32.469 11.047 1 95.25 228 TYR B CA 1
ATOM 4942 C C . TYR B 1 228 ? -1.029 32.188 10.102 1 95.25 228 TYR B C 1
ATOM 4944 O O . TYR B 1 228 ? -0.173 33.031 9.891 1 95.25 228 TYR B O 1
ATOM 4952 N N . ALA B 1 229 ? -0.905 31 9.711 1 96.31 229 ALA B N 1
ATOM 4953 C CA . ALA B 1 229 ? 0.019 30.531 8.688 1 96.31 229 ALA B CA 1
ATOM 4954 C C . ALA B 1 229 ? -0.704 29.672 7.648 1 96.31 229 ALA B C 1
ATOM 4956 O O . ALA B 1 229 ? -1.892 29.375 7.801 1 96.31 229 ALA B O 1
ATOM 4957 N N . LEU B 1 230 ? 0.042 29.438 6.559 1 97.31 230 LEU B N 1
ATOM 4958 C CA . LEU B 1 230 ? -0.593 28.703 5.469 1 97.31 230 LEU B CA 1
ATOM 4959 C C . LEU B 1 230 ? 0.226 27.469 5.098 1 97.31 230 LEU B C 1
ATOM 4961 O O . LEU B 1 230 ? 1.45 27.547 4.977 1 97.31 230 LEU B O 1
ATOM 4965 N N . HIS B 1 231 ? -0.513 26.312 5.066 1 97.5 231 HIS B N 1
ATOM 4966 C CA . HIS B 1 231 ? -0.036 25.188 4.266 1 97.5 231 HIS B CA 1
ATOM 4967 C C . HIS B 1 231 ? -0.379 25.375 2.793 1 97.5 231 HIS B C 1
ATOM 4969 O O . HIS B 1 231 ? -1.371 26.031 2.463 1 97.5 231 HIS B O 1
ATOM 4975 N N . VAL B 1 232 ? 0.467 24.766 1.973 1 98.56 232 VAL B N 1
ATOM 4976 C CA . VAL B 1 232 ? 0.123 24.875 0.559 1 98.56 232 VAL B CA 1
ATOM 4977 C C . VAL B 1 232 ? -0.039 23.469 -0.034 1 98.56 232 VAL B C 1
ATOM 4979 O O . VAL B 1 232 ? 0.834 22.609 0.13 1 98.56 232 VAL B O 1
ATOM 4982 N N . GLY B 1 233 ? -1.161 23.281 -0.688 1 98.19 233 GLY B N 1
ATOM 4983 C CA . GLY B 1 233 ? -1.401 22.016 -1.368 1 98.19 233 GLY B CA 1
ATOM 4984 C C . GLY B 1 233 ? -0.653 21.891 -2.682 1 98.19 233 GLY B C 1
ATOM 4985 O O . GLY B 1 233 ? -0.548 22.859 -3.436 1 98.19 233 GLY B O 1
ATOM 4986 N N . VAL B 1 234 ? -0.079 20.734 -2.883 1 98.62 234 VAL B N 1
ATOM 4987 C CA . VAL B 1 234 ? 0.441 20.359 -4.195 1 98.62 234 VAL B CA 1
ATOM 4988 C C . VAL B 1 234 ? -0.561 19.453 -4.91 1 98.62 234 VAL B C 1
ATOM 4990 O O . VAL B 1 234 ? -0.599 18.25 -4.672 1 98.62 234 VAL B O 1
ATOM 4993 N N . THR B 1 235 ? -1.274 20.047 -5.848 1 97 235 THR B N 1
ATOM 4994 C CA . THR B 1 235 ? -2.395 19.344 -6.469 1 97 235 THR B CA 1
ATOM 4995 C C . THR B 1 235 ? -2.01 18.828 -7.852 1 97 235 THR B C 1
ATOM 4997 O O . THR B 1 235 ? -2.799 18.156 -8.508 1 97 235 THR B O 1
ATOM 5000 N N . TRP B 1 236 ? -0.881 19.203 -8.305 1 97.69 236 TRP B N 1
ATOM 5001 C CA . TRP B 1 236 ? -0.271 18.75 -9.555 1 97.69 236 TRP B CA 1
ATOM 5002 C C . TRP B 1 236 ? 1.244 18.922 -9.508 1 97.69 236 TRP B C 1
ATOM 5004 O O . TRP B 1 236 ? 1.778 19.562 -8.602 1 97.69 236 TRP B O 1
ATOM 5014 N N . TRP B 1 237 ? 1.927 18.266 -10.492 1 98 237 TRP B N 1
ATOM 5015 C CA . TRP B 1 237 ? 3.383 18.266 -10.383 1 98 237 TRP B CA 1
ATOM 5016 C C . TRP B 1 237 ? 4.031 18.625 -11.719 1 98 237 TRP B C 1
ATOM 5018 O O . TRP B 1 237 ? 3.572 18.188 -12.773 1 98 237 TRP B O 1
ATOM 5028 N N . SER B 1 238 ? 4.984 19.438 -11.695 1 98.06 238 SER B N 1
ATOM 5029 C CA . SER B 1 238 ? 5.84 19.859 -12.797 1 98.06 238 SER B CA 1
ATOM 5030 C C . SER B 1 238 ? 7.094 20.562 -12.273 1 98.06 238 SER B C 1
ATOM 5032 O O . SER B 1 238 ? 7.23 20.797 -11.078 1 98.06 238 SER B O 1
ATOM 5034 N N . ASP B 1 239 ? 7.977 20.938 -13.156 1 97.81 239 ASP B N 1
ATOM 5035 C CA . ASP B 1 239 ? 9.164 21.688 -12.773 1 97.81 239 ASP B CA 1
ATOM 5036 C C . ASP B 1 239 ? 8.797 23.062 -12.219 1 97.81 239 ASP B C 1
ATOM 5038 O O . ASP B 1 239 ? 9.469 23.578 -11.336 1 97.81 239 ASP B O 1
ATOM 5042 N N . GLN B 1 240 ? 7.766 23.562 -12.789 1 98.19 240 GLN B N 1
ATOM 5043 C CA . GLN B 1 240 ? 7.285 24.844 -12.281 1 98.19 240 GLN B CA 1
ATOM 5044 C C . GLN B 1 240 ? 6.852 24.734 -10.828 1 98.19 240 GLN B C 1
ATOM 5046 O O . GLN B 1 240 ? 7.191 25.594 -10 1 98.19 240 GLN B O 1
ATOM 5051 N N . VAL B 1 241 ? 6.105 23.734 -10.523 1 98.69 241 VAL B N 1
ATOM 5052 C CA . VAL B 1 241 ? 5.633 23.516 -9.164 1 98.69 241 VAL B CA 1
ATOM 5053 C C . VAL B 1 241 ? 6.82 23.344 -8.219 1 98.69 241 VAL B C 1
ATOM 5055 O O . VAL B 1 241 ? 6.832 23.922 -7.121 1 98.69 241 VAL B O 1
ATOM 5058 N N . LYS B 1 242 ? 7.773 22.594 -8.664 1 98.69 242 LYS B N 1
ATOM 5059 C CA . LYS B 1 242 ? 8.984 22.391 -7.871 1 98.69 242 LYS B CA 1
ATOM 5060 C C . LYS B 1 242 ? 9.641 23.719 -7.516 1 98.69 242 LYS B C 1
ATOM 5062 O O . LYS B 1 242 ? 10 23.953 -6.359 1 98.69 242 LYS B O 1
ATOM 5067 N N . GLN B 1 243 ? 9.773 24.562 -8.492 1 98.69 243 GLN B N 1
ATOM 5068 C CA . GLN B 1 243 ? 10.391 25.875 -8.289 1 98.69 243 GLN B CA 1
ATOM 5069 C C . GLN B 1 243 ? 9.539 26.734 -7.355 1 98.69 243 GLN B C 1
ATOM 5071 O O . GLN B 1 243 ? 10.078 27.453 -6.512 1 98.69 243 GLN B O 1
ATOM 5076 N N . GLU B 1 244 ? 8.289 26.672 -7.504 1 98.81 244 GLU B N 1
ATOM 5077 C CA . GLU B 1 244 ? 7.395 27.484 -6.699 1 98.81 244 GLU B CA 1
ATOM 5078 C C . GLU B 1 244 ? 7.367 27.016 -5.246 1 98.81 244 GLU B C 1
ATOM 5080 O O . GLU B 1 244 ? 7.223 27.828 -4.328 1 98.81 244 GLU B O 1
ATOM 5085 N N . MET B 1 245 ? 7.48 25.75 -5.043 1 98.81 245 MET B N 1
ATOM 5086 C CA . MET B 1 245 ? 7.641 25.25 -3.68 1 98.81 245 MET B CA 1
ATOM 5087 C C . MET B 1 245 ? 8.875 25.859 -3.018 1 98.81 245 MET B C 1
ATOM 5089 O O . MET B 1 245 ? 8.828 26.25 -1.851 1 98.81 245 MET B O 1
ATOM 5093 N N . THR B 1 246 ? 9.969 25.891 -3.773 1 98.75 246 THR B N 1
ATOM 5094 C CA . THR B 1 246 ? 11.195 26.5 -3.273 1 98.75 246 THR B CA 1
ATOM 5095 C C . THR B 1 246 ? 10.977 27.969 -2.92 1 98.75 246 THR B C 1
ATOM 5097 O O . THR B 1 246 ? 11.383 28.422 -1.849 1 98.75 246 THR B O 1
ATOM 5100 N N . GLU B 1 247 ? 10.297 28.656 -3.801 1 98.75 247 GLU B N 1
ATOM 5101 C CA . GLU B 1 247 ? 10.008 30.062 -3.58 1 98.75 247 GLU B CA 1
ATOM 5102 C C . GLU B 1 247 ? 9.156 30.266 -2.328 1 98.75 247 GLU B C 1
ATOM 5104 O O . GLU B 1 247 ? 9.453 31.125 -1.502 1 98.75 247 GLU B O 1
ATOM 5109 N N . LEU B 1 248 ? 8.148 29.516 -2.188 1 98.81 248 LEU B N 1
ATOM 5110 C CA . LEU B 1 248 ? 7.238 29.609 -1.055 1 98.81 248 LEU B CA 1
ATOM 5111 C C . LEU B 1 248 ? 7.957 29.312 0.254 1 98.81 248 LEU B C 1
ATOM 5113 O O . LEU B 1 248 ? 7.75 30 1.257 1 98.81 248 LEU B O 1
ATOM 5117 N N . ALA B 1 249 ? 8.766 28.297 0.241 1 98.12 249 ALA B N 1
ATOM 5118 C CA . ALA B 1 249 ? 9.477 27.891 1.448 1 98.12 249 ALA B CA 1
ATOM 5119 C C . ALA B 1 249 ? 10.539 28.906 1.837 1 98.12 249 ALA B C 1
ATOM 5121 O O . ALA B 1 249 ? 10.688 29.234 3.014 1 98.12 249 ALA B O 1
ATOM 5122 N N . LYS B 1 250 ? 11.219 29.484 0.875 1 97.56 250 LYS B N 1
ATOM 5123 C CA . LYS B 1 250 ? 12.375 30.344 1.147 1 97.56 250 LYS B CA 1
ATOM 5124 C C . LYS B 1 250 ? 11.938 31.781 1.398 1 97.56 250 LYS B C 1
ATOM 5126 O O . LYS B 1 250 ? 12.523 32.469 2.23 1 97.56 250 LYS B O 1
ATOM 5131 N N . ASN B 1 251 ? 10.906 32.188 0.668 1 97.38 251 ASN B N 1
ATOM 5132 C CA . ASN B 1 251 ? 10.648 33.625 0.663 1 97.38 251 ASN B CA 1
ATOM 5133 C C . ASN B 1 251 ? 9.281 33.938 1.248 1 97.38 251 ASN B C 1
ATOM 5135 O O . ASN B 1 251 ? 8.992 35.125 1.544 1 97.38 251 ASN B O 1
ATOM 5139 N N . HIS B 1 252 ? 8.422 32.969 1.475 1 97.19 252 HIS B N 1
ATOM 5140 C CA . HIS B 1 252 ? 7.074 33.281 1.925 1 97.19 252 HIS B CA 1
ATOM 5141 C C . HIS B 1 252 ? 6.75 32.594 3.234 1 97.19 252 HIS B C 1
ATOM 5143 O O . HIS B 1 252 ? 5.598 32.594 3.678 1 97.19 252 HIS B O 1
ATOM 5149 N N . GLY B 1 253 ? 7.676 31.828 3.779 1 95.44 253 GLY B N 1
ATOM 5150 C CA . GLY B 1 253 ? 7.527 31.266 5.113 1 95.44 253 GLY B CA 1
ATOM 5151 C C . GLY B 1 253 ? 6.703 29.984 5.141 1 95.44 253 GLY B C 1
ATOM 5152 O O . GLY B 1 253 ? 6.262 29.547 6.203 1 95.44 253 GLY B O 1
ATOM 5153 N N . VAL B 1 254 ? 6.496 29.359 4.012 1 97.69 254 VAL B N 1
ATOM 5154 C CA . VAL B 1 254 ? 5.754 28.094 3.941 1 97.69 254 VAL B CA 1
ATOM 5155 C C . VAL B 1 254 ? 6.68 26.938 4.281 1 97.69 254 VAL B C 1
ATOM 5157 O O . VAL B 1 254 ? 7.723 26.75 3.646 1 97.69 254 VAL B O 1
ATOM 5160 N N . ASN B 1 255 ? 6.266 26.125 5.258 1 95.88 255 ASN B N 1
ATOM 5161 C CA . ASN B 1 255 ? 7.156 25.047 5.664 1 95.88 255 ASN B CA 1
ATOM 5162 C C . ASN B 1 255 ? 6.465 23.688 5.586 1 95.88 255 ASN B C 1
ATOM 5164 O O . ASN B 1 255 ? 6.969 22.688 6.125 1 95.88 255 ASN B O 1
ATOM 5168 N N . SER B 1 256 ? 5.32 23.656 5.016 1 97.62 256 SER B N 1
ATOM 5169 C CA . SER B 1 256 ? 4.602 22.391 4.871 1 97.62 256 SER B CA 1
ATOM 5170 C C . SER B 1 256 ? 3.77 22.375 3.592 1 97.62 256 SER B C 1
ATOM 5172 O O . SER B 1 256 ? 3.201 23.391 3.199 1 97.62 256 SER B O 1
ATOM 5174 N N . PHE B 1 257 ? 3.76 21.234 2.967 1 98.75 257 PHE B N 1
ATOM 5175 C CA . PHE B 1 257 ? 3.02 21.047 1.724 1 98.75 257 PHE B CA 1
ATOM 5176 C C . PHE B 1 257 ? 2.107 19.828 1.818 1 98.75 257 PHE B C 1
ATOM 5178 O O . PHE B 1 257 ? 2.498 18.797 2.359 1 98.75 257 PHE B O 1
ATOM 5185 N N . LYS B 1 258 ? 0.884 19.984 1.295 1 98.44 258 LYS B N 1
ATOM 5186 C CA . LYS B 1 258 ? -0.137 18.938 1.424 1 98.44 258 LYS B CA 1
ATOM 5187 C C . LYS B 1 258 ? -0.411 18.266 0.081 1 98.44 258 LYS B C 1
ATOM 5189 O O . LYS B 1 258 ? -0.575 18.953 -0.936 1 98.44 258 LYS B O 1
ATOM 5194 N N . MET B 1 259 ? -0.375 16.953 0.102 1 98.62 259 MET B N 1
ATOM 5195 C CA . MET B 1 259 ? -0.756 16.156 -1.065 1 98.62 259 MET B CA 1
ATOM 5196 C C . MET B 1 259 ? -1.978 15.305 -0.764 1 98.62 259 MET B C 1
ATOM 5198 O O . MET B 1 259 ? -2.291 15.047 0.4 1 98.62 259 MET B O 1
ATOM 5202 N N . PHE B 1 260 ? -2.664 14.898 -1.874 1 98.19 260 PHE B N 1
ATOM 5203 C CA . PHE B 1 260 ? -3.836 14.039 -1.759 1 98.19 260 PHE B CA 1
ATOM 5204 C C . PHE B 1 260 ? -3.635 12.742 -2.533 1 98.19 260 PHE B C 1
ATOM 5206 O O . PHE B 1 260 ? -3.184 12.758 -3.68 1 98.19 260 PHE B O 1
ATOM 5213 N N . MET B 1 261 ? -3.992 11.602 -1.87 1 98.5 261 MET B N 1
ATOM 5214 C CA . MET B 1 261 ? -3.949 10.305 -2.541 1 98.5 261 MET B CA 1
ATOM 5215 C C . MET B 1 261 ? -5.348 9.867 -2.967 1 98.5 261 MET B C 1
ATOM 5217 O O . MET B 1 261 ? -5.52 8.773 -3.506 1 98.5 261 MET B O 1
ATOM 5221 N N . ALA B 1 262 ? -6.281 10.727 -2.727 1 96.56 262 ALA B N 1
ATOM 5222 C CA . ALA B 1 262 ? -7.668 10.5 -3.121 1 96.56 262 ALA B CA 1
ATOM 5223 C C . ALA B 1 262 ? -8.18 11.641 -4.004 1 96.56 262 ALA B C 1
ATOM 5225 O O . ALA B 1 262 ? -7.402 12.492 -4.441 1 96.56 262 ALA B O 1
ATOM 5226 N N . TYR B 1 263 ? -9.477 11.492 -4.371 1 93.25 263 TYR B N 1
ATOM 5227 C CA . TYR B 1 263 ? -10.117 12.469 -5.246 1 93.25 263 TYR B CA 1
ATOM 5228 C C . TYR B 1 263 ? -9.57 12.375 -6.664 1 93.25 263 TYR B C 1
ATOM 5230 O O . TYR B 1 263 ? -9.023 13.344 -7.188 1 93.25 263 TYR B O 1
ATOM 5238 N N . LYS B 1 264 ? -9.828 11.203 -7.203 1 92 264 LYS B N 1
ATOM 5239 C CA . LYS B 1 264 ? -9.367 10.859 -8.547 1 92 264 LYS B CA 1
ATOM 5240 C C . LYS B 1 264 ? -9.789 11.922 -9.555 1 92 264 LYS B C 1
ATOM 5242 O O . LYS B 1 264 ? -10.938 12.375 -9.547 1 92 264 LYS B O 1
ATOM 5247 N N . ASP B 1 265 ? -8.82 12.391 -10.391 1 88 265 ASP B N 1
ATOM 5248 C CA . ASP B 1 265 ? -8.992 13.336 -11.484 1 88 265 ASP B CA 1
ATOM 5249 C C . ASP B 1 265 ? -9.156 14.766 -10.961 1 88 265 ASP B C 1
ATOM 5251 O O . ASP B 1 265 ? -9.523 15.672 -11.711 1 88 265 ASP B O 1
ATOM 5255 N N . LEU B 1 266 ? -9.039 15 -9.664 1 91.56 266 LEU B N 1
ATOM 5256 C CA . LEU B 1 266 ? -9.078 16.328 -9.062 1 91.56 266 LEU B CA 1
ATOM 5257 C C . LEU B 1 266 ? -7.762 16.641 -8.367 1 91.56 266 LEU B C 1
ATOM 5259 O O . LEU B 1 266 ? -6.859 17.234 -8.969 1 91.56 266 LEU B O 1
ATOM 5263 N N . TYR B 1 267 ? -7.523 16.016 -7.191 1 93.56 267 TYR B N 1
ATOM 5264 C CA . TYR B 1 267 ? -6.355 16.375 -6.395 1 93.56 267 TYR B CA 1
ATOM 5265 C C . TYR B 1 267 ? -5.363 15.219 -6.32 1 93.56 267 TYR B C 1
ATOM 5267 O O . TYR B 1 267 ? -4.207 15.414 -5.941 1 93.56 267 TYR B O 1
ATOM 5275 N N . MET B 1 268 ? -5.723 14.117 -6.723 1 96.94 268 MET B N 1
ATOM 5276 C CA . MET B 1 268 ? -4.957 12.898 -6.465 1 96.94 268 MET B CA 1
ATOM 5277 C C . MET B 1 268 ? -3.605 12.945 -7.164 1 96.94 268 MET B C 1
ATOM 5279 O O . MET B 1 268 ? -3.533 13.203 -8.367 1 96.94 268 MET B O 1
ATOM 5283 N N . ILE B 1 269 ? -2.58 12.742 -6.383 1 97.81 269 ILE B N 1
ATOM 5284 C CA . ILE B 1 269 ? -1.219 12.633 -6.895 1 97.81 269 ILE B CA 1
ATOM 5285 C C . ILE B 1 269 ? -0.787 11.172 -6.91 1 97.81 269 ILE B C 1
ATOM 5287 O O . ILE B 1 269 ? -0.993 10.445 -5.934 1 97.81 269 ILE B O 1
ATOM 5291 N N . ARG B 1 270 ? -0.204 10.781 -7.996 1 96.25 270 ARG B N 1
ATOM 5292 C CA . ARG B 1 270 ? 0.212 9.391 -8.156 1 96.25 270 ARG B CA 1
ATOM 5293 C C . ARG B 1 270 ? 1.604 9.164 -7.582 1 96.25 270 ARG B C 1
ATOM 5295 O O . ARG B 1 270 ? 2.344 10.125 -7.336 1 96.25 270 ARG B O 1
ATOM 5302 N N . ASP B 1 271 ? 1.986 7.91 -7.441 1 97.12 271 ASP B N 1
ATOM 5303 C CA . ASP B 1 271 ? 3.166 7.492 -6.688 1 97.12 271 ASP B CA 1
ATOM 5304 C C . ASP B 1 271 ? 4.434 8.133 -7.254 1 97.12 271 ASP B C 1
ATOM 5306 O O . ASP B 1 271 ? 5.277 8.625 -6.504 1 97.12 271 ASP B O 1
ATOM 5310 N N . PRO B 1 272 ? 4.645 8.156 -8.578 1 96.38 272 PRO B N 1
ATOM 5311 C CA . PRO B 1 272 ? 5.891 8.742 -9.078 1 96.38 272 PRO B CA 1
ATOM 5312 C C . PRO B 1 272 ? 6.051 10.211 -8.695 1 96.38 272 PRO B C 1
ATOM 5314 O O . PRO B 1 272 ? 7.152 10.641 -8.336 1 96.38 272 PRO B O 1
ATOM 5317 N N . ASP B 1 273 ? 4.926 10.891 -8.781 1 97.94 273 ASP B N 1
ATOM 5318 C CA . ASP B 1 273 ? 4.977 12.305 -8.438 1 97.94 273 ASP B CA 1
ATOM 5319 C C . ASP B 1 273 ? 5.082 12.508 -6.93 1 97.94 273 ASP B C 1
ATOM 5321 O O . ASP B 1 273 ? 5.801 13.398 -6.465 1 97.94 273 ASP B O 1
ATOM 5325 N N . LEU B 1 274 ? 4.383 11.719 -6.191 1 98.62 274 LEU B N 1
ATOM 5326 C CA . LEU B 1 274 ? 4.484 11.781 -4.738 1 98.62 274 LEU B CA 1
ATOM 5327 C C . LEU B 1 274 ? 5.93 11.602 -4.285 1 98.62 274 LEU B C 1
ATOM 5329 O O . LEU B 1 274 ? 6.402 12.32 -3.404 1 98.62 274 LEU B O 1
ATOM 5333 N N . TYR B 1 275 ? 6.609 10.648 -4.918 1 98.56 275 TYR B N 1
ATOM 5334 C CA . TYR B 1 275 ? 8.016 10.375 -4.633 1 98.56 275 TYR B CA 1
ATOM 5335 C C . TYR B 1 275 ? 8.859 11.633 -4.824 1 98.56 275 TYR B C 1
ATOM 5337 O O . TYR B 1 275 ? 9.625 12.008 -3.936 1 98.56 275 TYR B O 1
ATOM 5345 N N . LYS B 1 276 ? 8.656 12.266 -5.887 1 98.56 276 LYS B N 1
ATOM 5346 C CA . LYS B 1 276 ? 9.445 13.453 -6.227 1 98.56 276 LYS B CA 1
ATOM 5347 C C . LYS B 1 276 ? 9.109 14.617 -5.301 1 98.56 276 LYS B C 1
ATOM 5349 O O . LYS B 1 276 ? 9.992 15.383 -4.914 1 98.56 276 LYS B O 1
ATOM 5354 N N . ILE B 1 277 ? 7.855 14.734 -4.992 1 98.88 277 ILE B N 1
ATOM 5355 C CA . ILE B 1 277 ? 7.418 15.82 -4.117 1 98.88 277 ILE B CA 1
ATOM 5356 C C . ILE B 1 277 ? 8.008 15.625 -2.721 1 98.88 277 ILE B C 1
ATOM 5358 O O . ILE B 1 277 ? 8.516 16.562 -2.119 1 98.88 277 ILE B O 1
ATOM 5362 N N . PHE B 1 278 ? 7.961 14.406 -2.213 1 98.75 278 PHE B N 1
ATOM 5363 C CA . PHE B 1 278 ? 8.523 14.125 -0.896 1 98.75 278 PHE B CA 1
ATOM 5364 C C . PHE B 1 278 ? 10.016 14.398 -0.875 1 98.75 278 PHE B C 1
ATOM 5366 O O . PHE B 1 278 ? 10.539 14.953 0.094 1 98.75 278 PHE B O 1
ATOM 5373 N N . GLU B 1 279 ? 10.633 13.984 -1.92 1 98.38 279 GLU B N 1
ATOM 5374 C CA . GLU B 1 279 ? 12.07 14.234 -2.02 1 98.38 279 GLU B CA 1
ATOM 5375 C C . GLU B 1 279 ? 12.367 15.734 -1.964 1 98.38 279 GLU B C 1
ATOM 5377 O O . GLU B 1 279 ? 13.297 16.156 -1.276 1 98.38 279 GLU B O 1
ATOM 5382 N N . HIS B 1 280 ? 11.586 16.484 -2.68 1 98.62 280 HIS B N 1
ATOM 5383 C CA . HIS B 1 280 ? 11.789 17.922 -2.709 1 98.62 280 HIS B CA 1
ATOM 5384 C C . HIS B 1 280 ? 11.477 18.547 -1.356 1 98.62 280 HIS B C 1
ATOM 5386 O O . HIS B 1 280 ? 12.156 19.484 -0.929 1 98.62 280 HIS B O 1
ATOM 5392 N N . CYS B 1 281 ? 10.43 18.094 -0.678 1 98.62 281 CYS B N 1
ATOM 5393 C CA . CYS B 1 281 ? 10.148 18.531 0.679 1 98.62 281 CYS B CA 1
ATOM 5394 C C . CYS B 1 281 ? 11.344 18.328 1.592 1 98.62 281 CYS B C 1
ATOM 5396 O O . CYS B 1 281 ? 11.703 19.203 2.369 1 98.62 281 CYS B O 1
ATOM 5398 N N . LYS B 1 282 ? 11.93 17.188 1.454 1 97.81 282 LYS B N 1
ATOM 5399 C CA . LYS B 1 282 ? 13.109 16.875 2.252 1 97.81 282 LYS B CA 1
ATOM 5400 C C . LYS B 1 282 ? 14.234 17.859 1.986 1 97.81 282 LYS B C 1
ATOM 5402 O O . LYS B 1 282 ? 14.867 18.359 2.922 1 97.81 282 LYS B O 1
ATOM 5407 N N . GLU B 1 283 ? 14.445 18.156 0.77 1 97.69 283 GLU B N 1
ATOM 5408 C CA . GLU B 1 283 ? 15.492 19.078 0.367 1 97.69 283 GLU B CA 1
ATOM 5409 C C . GLU B 1 283 ? 15.242 20.469 0.929 1 97.69 283 GLU B C 1
ATOM 5411 O O . GLU B 1 283 ? 16.172 21.188 1.297 1 97.69 283 GLU B O 1
ATOM 5416 N N . LEU B 1 284 ? 13.992 20.844 1.004 1 97.94 284 LEU B N 1
ATOM 5417 C CA . LEU B 1 284 ? 13.602 22.188 1.444 1 97.94 284 LEU B CA 1
ATOM 5418 C C . LEU B 1 284 ? 13.57 22.266 2.967 1 97.94 284 LEU B C 1
ATOM 5420 O O . LEU B 1 284 ? 13.516 23.359 3.531 1 97.94 284 LEU B O 1
ATOM 5424 N N . GLY B 1 285 ? 13.594 21.109 3.596 1 96.38 285 GLY B N 1
ATOM 5425 C CA . GLY B 1 285 ? 13.367 21.094 5.031 1 96.38 285 GLY B CA 1
ATOM 5426 C C . GLY B 1 285 ? 11.914 21.312 5.41 1 96.38 285 GLY B C 1
ATOM 5427 O O . GLY B 1 285 ? 11.617 21.797 6.504 1 96.38 285 GLY B O 1
ATOM 5428 N N . ALA B 1 286 ? 11.047 21.047 4.496 1 97 286 ALA B N 1
ATOM 5429 C CA . ALA B 1 286 ? 9.609 21.203 4.715 1 97 286 ALA B CA 1
ATOM 5430 C C . ALA B 1 286 ? 8.969 19.875 5.102 1 97 286 ALA B C 1
ATOM 5432 O O . ALA B 1 286 ? 9.492 18.797 4.777 1 97 286 ALA B O 1
ATOM 5433 N N . ILE B 1 287 ? 7.816 19.953 5.734 1 96 287 ILE B N 1
ATOM 5434 C CA . ILE B 1 287 ? 7.062 18.766 6.133 1 96 287 ILE B CA 1
ATOM 5435 C C . ILE B 1 287 ? 6.07 18.406 5.031 1 96 287 ILE B C 1
ATOM 5437 O O . ILE B 1 287 ? 5.332 19.25 4.539 1 96 287 ILE B O 1
ATOM 5441 N N . ALA B 1 288 ? 6.145 17.141 4.688 1 98.38 288 ALA B N 1
ATOM 5442 C CA . ALA B 1 288 ? 5.133 16.625 3.764 1 98.38 288 ALA B CA 1
ATOM 5443 C C . ALA B 1 288 ? 3.883 16.188 4.516 1 98.38 288 ALA B C 1
ATOM 5445 O O . ALA B 1 288 ? 3.977 15.492 5.535 1 98.38 288 ALA B O 1
ATOM 5446 N N . GLN B 1 289 ? 2.744 16.656 4.023 1 98.12 289 GLN B N 1
ATOM 5447 C CA . GLN B 1 289 ? 1.451 16.219 4.547 1 98.12 289 GLN B CA 1
ATOM 5448 C C . GLN B 1 289 ? 0.66 15.453 3.496 1 98.12 289 GLN B C 1
ATOM 5450 O O . GLN B 1 289 ? 0.717 15.773 2.307 1 98.12 289 GLN B O 1
ATOM 5455 N N . VAL B 1 290 ? -0.087 14.438 4 1 98.44 290 VAL B N 1
ATOM 5456 C CA . VAL B 1 290 ? -0.827 13.68 2.998 1 98.44 290 VAL B CA 1
ATOM 5457 C C . VAL B 1 290 ? -2.217 13.336 3.531 1 98.44 290 VAL B C 1
ATOM 5459 O O . VAL B 1 290 ? -2.375 13.016 4.711 1 98.44 290 VAL B O 1
ATOM 5462 N N . HIS B 1 291 ? -3.223 13.633 2.695 1 98.06 291 HIS B N 1
ATOM 5463 C CA . HIS B 1 291 ? -4.516 12.969 2.809 1 98.06 291 HIS B CA 1
ATOM 5464 C C . HIS B 1 291 ? -4.465 11.562 2.223 1 98.06 291 HIS B C 1
ATOM 5466 O O . HIS B 1 291 ? -4.414 11.391 1.002 1 98.06 291 HIS B O 1
ATOM 5472 N N . ALA B 1 292 ? -4.613 10.57 3.096 1 98.44 292 ALA B N 1
ATOM 5473 C CA . ALA B 1 292 ? -4.258 9.227 2.662 1 98.44 292 ALA B CA 1
ATOM 5474 C C . ALA B 1 292 ? -5.5 8.336 2.547 1 98.44 292 ALA B C 1
ATOM 5476 O O . ALA B 1 292 ? -5.973 7.793 3.545 1 98.44 292 ALA B O 1
ATOM 5477 N N . GLU B 1 293 ? -5.996 8.125 1.378 1 98.31 293 GLU B N 1
ATOM 5478 C CA . GLU B 1 293 ? -6.98 7.156 0.915 1 98.31 293 GLU B CA 1
ATOM 5479 C C . GLU B 1 293 ? -6.668 6.691 -0.505 1 98.31 293 GLU B C 1
ATOM 5481 O O . GLU B 1 293 ? -6.211 7.477 -1.336 1 98.31 293 GLU B O 1
ATOM 5486 N N . ASN B 1 294 ? -6.836 5.383 -0.764 1 98.5 294 ASN B N 1
ATOM 5487 C CA . ASN B 1 294 ? -6.625 4.914 -2.129 1 98.5 294 ASN B CA 1
ATOM 5488 C C . ASN B 1 294 ? -7.754 5.367 -3.055 1 98.5 294 ASN B C 1
ATOM 5490 O O . ASN B 1 294 ? -8.812 4.738 -3.102 1 98.5 294 ASN B O 1
ATOM 5494 N N . GLY B 1 295 ? -7.477 6.438 -3.822 1 98.19 295 GLY B N 1
ATOM 5495 C CA . GLY B 1 295 ? -8.492 7.07 -4.641 1 98.19 295 GLY B CA 1
ATOM 5496 C C . GLY B 1 295 ? -9.031 6.164 -5.734 1 98.19 295 GLY B C 1
ATOM 5497 O O . GLY B 1 295 ? -10.195 6.285 -6.133 1 98.19 295 GLY B O 1
ATOM 5498 N N . ASP B 1 296 ? -8.211 5.262 -6.227 1 97.75 296 ASP B N 1
ATOM 5499 C CA . ASP B 1 296 ? -8.648 4.355 -7.281 1 97.75 296 ASP B CA 1
ATOM 5500 C C . ASP B 1 296 ? -9.672 3.35 -6.75 1 97.75 296 ASP B C 1
ATOM 5502 O O . ASP B 1 296 ? -10.68 3.084 -7.402 1 97.75 296 ASP B O 1
ATOM 5506 N N . ILE B 1 297 ? -9.398 2.803 -5.605 1 98.06 297 ILE B N 1
ATOM 5507 C CA . ILE B 1 297 ? -10.328 1.86 -4.988 1 98.06 297 ILE B CA 1
ATOM 5508 C C . ILE B 1 297 ? -11.648 2.561 -4.688 1 98.06 297 ILE B C 1
ATOM 5510 O O . ILE B 1 297 ? -12.727 2.021 -4.961 1 98.06 297 ILE B O 1
ATOM 5514 N N . ILE B 1 298 ? -11.547 3.785 -4.156 1 98.25 298 ILE B N 1
ATOM 5515 C CA . ILE B 1 298 ? -12.734 4.555 -3.785 1 98.25 298 ILE B CA 1
ATOM 5516 C C . ILE B 1 298 ? -13.594 4.805 -5.023 1 98.25 298 ILE B C 1
ATOM 5518 O O . ILE B 1 298 ? -14.82 4.672 -4.973 1 98.25 298 ILE B O 1
ATOM 5522 N N . ALA B 1 299 ? -12.945 5.172 -6.102 1 97.5 299 ALA B N 1
ATOM 5523 C CA . ALA B 1 299 ? -13.672 5.441 -7.336 1 97.5 299 ALA B CA 1
ATOM 5524 C C . ALA B 1 299 ? -14.453 4.211 -7.793 1 97.5 299 ALA B C 1
ATOM 5526 O O . ALA B 1 299 ? -15.625 4.312 -8.148 1 97.5 299 ALA B O 1
ATOM 5527 N N . GLU B 1 300 ? -13.82 3.029 -7.762 1 96.94 300 GLU B N 1
ATOM 5528 C CA . GLU B 1 300 ? -14.477 1.794 -8.188 1 96.94 300 GLU B CA 1
ATOM 5529 C C . GLU B 1 300 ? -15.594 1.401 -7.219 1 96.94 300 GLU B C 1
ATOM 5531 O O . GLU B 1 300 ? -16.672 0.991 -7.648 1 96.94 300 GLU B O 1
ATOM 5536 N N . ASN B 1 301 ? -15.336 1.553 -5.914 1 97.56 301 ASN B N 1
ATOM 5537 C CA . ASN B 1 301 ? -16.359 1.252 -4.914 1 97.56 301 ASN B CA 1
ATOM 5538 C C . ASN B 1 301 ? -17.578 2.16 -5.07 1 97.56 301 ASN B C 1
ATOM 5540 O O . ASN B 1 301 ? -18.719 1.702 -4.965 1 97.56 301 ASN B O 1
ATOM 5544 N N . THR B 1 302 ? -17.297 3.434 -5.262 1 97.56 302 THR B N 1
ATOM 5545 C CA . THR B 1 302 ? -18.375 4.406 -5.422 1 97.56 302 THR B CA 1
ATOM 5546 C C . THR B 1 302 ? -19.25 4.055 -6.625 1 97.56 302 THR B C 1
ATOM 5548 O O . THR B 1 302 ? -20.484 4.078 -6.539 1 97.56 302 THR B O 1
ATOM 5551 N N . LYS B 1 303 ? -18.594 3.705 -7.703 1 96.62 303 LYS B N 1
ATOM 5552 C CA . LYS B 1 303 ? -19.328 3.307 -8.906 1 96.62 303 LYS B CA 1
ATOM 5553 C C . LYS B 1 303 ? -20.25 2.123 -8.625 1 96.62 303 LYS B C 1
ATOM 5555 O O . LYS B 1 303 ? -21.422 2.135 -9.008 1 96.62 303 LYS B O 1
ATOM 5560 N N . LYS B 1 304 ? -19.781 1.146 -7.961 1 95.94 304 LYS B N 1
ATOM 5561 C CA . LYS B 1 304 ? -20.547 -0.06 -7.652 1 95.94 304 LYS B CA 1
ATOM 5562 C C . LYS B 1 304 ? -21.734 0.258 -6.746 1 95.94 304 LYS B C 1
ATOM 5564 O O . LYS B 1 304 ? -22.828 -0.27 -6.945 1 95.94 304 LYS B O 1
ATOM 5569 N N . LEU B 1 305 ? -21.516 1.11 -5.789 1 96.69 305 LEU B N 1
ATOM 5570 C CA . LEU B 1 305 ? -22.562 1.472 -4.84 1 96.69 305 LEU B CA 1
ATOM 5571 C C . LEU B 1 305 ? -23.672 2.273 -5.527 1 96.69 305 LEU B C 1
ATOM 5573 O O . LEU B 1 305 ? -24.844 2.047 -5.277 1 96.69 305 LEU B O 1
ATOM 5577 N N . LEU B 1 306 ? -23.281 3.15 -6.398 1 96.94 306 LEU B N 1
ATOM 5578 C CA . LEU B 1 306 ? -24.266 3.932 -7.141 1 96.94 306 LEU B CA 1
ATOM 5579 C C . LEU B 1 306 ? -25.094 3.035 -8.055 1 96.94 306 LEU B C 1
ATOM 5581 O O . LEU B 1 306 ? -26.312 3.205 -8.164 1 96.94 306 LEU B O 1
ATOM 5585 N N . GLU B 1 307 ? -24.406 2.062 -8.672 1 96.38 307 GLU B N 1
ATOM 5586 C CA . GLU B 1 307 ? -25.109 1.101 -9.516 1 96.38 307 GLU B CA 1
ATOM 5587 C C . GLU B 1 307 ? -26.094 0.264 -8.703 1 96.38 307 GLU B C 1
ATOM 5589 O O . GLU B 1 307 ? -27.141 -0.147 -9.219 1 96.38 307 GLU B O 1
ATOM 5594 N N . ALA B 1 308 ? -25.812 0.089 -7.441 1 96.38 308 ALA B N 1
ATOM 5595 C CA . ALA B 1 308 ? -26.656 -0.692 -6.547 1 96.38 308 ALA B CA 1
ATOM 5596 C C . ALA B 1 308 ? -27.75 0.178 -5.934 1 96.38 308 ALA B C 1
ATOM 5598 O O . ALA B 1 308 ? -28.547 -0.298 -5.125 1 96.38 308 ALA B O 1
ATOM 5599 N N . GLY B 1 309 ? -27.719 1.464 -6.195 1 96.25 309 GLY B N 1
ATOM 5600 C CA . GLY B 1 309 ? -28.766 2.365 -5.754 1 96.25 309 GLY B CA 1
ATOM 5601 C C . GLY B 1 309 ? -28.484 2.994 -4.402 1 96.25 309 GLY B C 1
ATOM 5602 O O . GLY B 1 309 ? -29.375 3.582 -3.787 1 96.25 309 GLY B O 1
ATOM 5603 N N . ILE B 1 310 ? -27.281 2.893 -3.908 1 95.38 310 ILE B N 1
ATOM 5604 C CA . ILE B 1 310 ? -26.891 3.49 -2.633 1 95.38 310 ILE B CA 1
ATOM 5605 C C . ILE B 1 310 ? -26.359 4.898 -2.863 1 95.38 310 ILE B C 1
ATOM 5607 O O . ILE B 1 310 ? -25.25 5.066 -3.387 1 95.38 310 ILE B O 1
ATOM 5611 N N . THR B 1 311 ? -27.109 5.938 -2.41 1 93.12 311 THR B N 1
ATOM 5612 C CA . THR B 1 311 ? -26.75 7.312 -2.736 1 93.12 311 THR B CA 1
ATOM 5613 C C . THR B 1 311 ? -26.703 8.172 -1.477 1 93.12 311 THR B C 1
ATOM 5615 O O . THR B 1 311 ? -26.359 9.359 -1.539 1 93.12 311 THR B O 1
ATOM 5618 N N . GLY B 1 312 ? -27.031 7.586 -0.352 1 92 312 GLY B N 1
ATOM 5619 C CA . GLY B 1 312 ? -27.062 8.352 0.886 1 92 312 GLY B CA 1
ATOM 5620 C C . GLY B 1 312 ? -25.719 8.453 1.566 1 92 312 GLY B C 1
ATOM 5621 O O . GLY B 1 312 ? -24.719 7.965 1.045 1 92 312 GLY B O 1
ATOM 5622 N N . PRO B 1 313 ? -25.688 9.109 2.736 1 94.56 313 PRO B N 1
ATOM 5623 C CA . PRO B 1 313 ? -24.453 9.305 3.482 1 94.56 313 PRO B CA 1
ATOM 5624 C C . PRO B 1 313 ? -23.766 7.988 3.842 1 94.56 313 PRO B C 1
ATOM 5626 O O . PRO B 1 313 ? -22.531 7.934 3.938 1 94.56 313 PRO B O 1
ATOM 5629 N N . GLU B 1 314 ? -24.578 6.969 3.959 1 94.44 314 GLU B N 1
ATOM 5630 C CA . GLU B 1 314 ? -24.016 5.664 4.297 1 94.44 314 GLU B CA 1
ATOM 5631 C C . GLU B 1 314 ? -23.094 5.16 3.191 1 94.44 314 GLU B C 1
ATOM 5633 O O . GLU B 1 314 ? -22.141 4.426 3.461 1 94.44 314 GLU B O 1
ATOM 5638 N N . GLY B 1 315 ? -23.391 5.547 1.975 1 96.44 315 GLY B N 1
ATOM 5639 C CA . GLY B 1 315 ? -22.578 5.125 0.838 1 96.44 315 GLY B CA 1
ATOM 5640 C C . GLY B 1 315 ? -21.172 5.688 0.864 1 96.44 315 GLY B C 1
ATOM 5641 O O . GLY B 1 315 ? -20.25 5.086 0.31 1 96.44 315 GLY B O 1
ATOM 5642 N N . HIS B 1 316 ? -21.016 6.844 1.541 1 96.56 316 HIS B N 1
ATOM 5643 C CA . HIS B 1 316 ? -19.688 7.457 1.637 1 96.56 316 HIS B CA 1
ATOM 5644 C C . HIS B 1 316 ? -18.75 6.594 2.459 1 96.56 316 HIS B C 1
ATOM 5646 O O . HIS B 1 316 ? -17.609 6.328 2.035 1 96.56 316 HIS B O 1
ATOM 5652 N N . GLU B 1 317 ? -19.25 6.203 3.561 1 96.12 317 GLU B N 1
ATOM 5653 C CA . GLU B 1 317 ? -18.453 5.332 4.426 1 96.12 317 GLU B CA 1
ATOM 5654 C C . GLU B 1 317 ? -18.234 3.969 3.777 1 96.12 317 GLU B C 1
ATOM 5656 O O . GLU B 1 317 ? -17.125 3.428 3.832 1 96.12 317 GLU B O 1
ATOM 5661 N N . MET B 1 318 ? -19.219 3.445 3.109 1 96.62 318 MET B N 1
ATOM 5662 C CA . MET B 1 318 ? -19.156 2.117 2.506 1 96.62 318 MET B CA 1
ATOM 5663 C C . MET B 1 318 ? -18.125 2.082 1.375 1 96.62 318 MET B C 1
ATOM 5665 O O . MET B 1 318 ? -17.516 1.045 1.119 1 96.62 318 MET B O 1
ATOM 5669 N N . SER B 1 319 ? -17.922 3.17 0.744 1 97.69 319 SER B N 1
ATOM 5670 C CA . SER B 1 319 ? -17 3.238 -0.386 1 97.69 319 SER B CA 1
ATOM 5671 C C . SER B 1 319 ? -15.562 3.383 0.084 1 97.69 319 SER B C 1
ATOM 5673 O O . SER B 1 319 ? -14.633 3.303 -0.719 1 97.69 319 SER B O 1
ATOM 5675 N N . ARG B 1 320 ? -15.406 3.58 1.367 1 98 320 ARG B N 1
ATOM 5676 C CA . ARG B 1 320 ? -14.109 3.898 1.941 1 98 320 ARG B CA 1
ATOM 5677 C C . ARG B 1 320 ? -13.82 3.033 3.164 1 98 320 ARG B C 1
ATOM 5679 O O . ARG B 1 320 ? -13.531 3.551 4.246 1 98 320 ARG B O 1
ATOM 5686 N N . PRO B 1 321 ? -13.797 1.737 2.969 1 96.25 321 PRO B N 1
ATOM 5687 C CA . PRO B 1 321 ? -13.492 0.889 4.125 1 96.25 321 PRO B CA 1
ATOM 5688 C C . PRO B 1 321 ? -12.156 1.237 4.781 1 96.25 321 PRO B C 1
ATOM 5690 O O . PRO B 1 321 ? -11.305 1.875 4.152 1 96.25 321 PRO B O 1
ATOM 5693 N N . GLU B 1 322 ? -11.984 0.82 5.988 1 96.38 322 GLU B N 1
ATOM 5694 C CA . GLU B 1 322 ? -10.844 1.191 6.82 1 96.38 322 GLU B CA 1
ATOM 5695 C C . GLU B 1 322 ? -9.523 0.767 6.176 1 96.38 322 GLU B C 1
ATOM 5697 O O . GLU B 1 322 ? -8.516 1.456 6.309 1 96.38 322 GLU B O 1
ATOM 5702 N N . ASP B 1 323 ? -9.547 -0.354 5.57 1 96.56 323 ASP B N 1
ATOM 5703 C CA . ASP B 1 323 ? -8.297 -0.879 5.023 1 96.56 323 ASP B CA 1
ATOM 5704 C C . ASP B 1 323 ? -7.836 -0.059 3.822 1 96.56 323 ASP B C 1
ATOM 5706 O O . ASP B 1 323 ? -6.652 -0.061 3.479 1 96.56 323 ASP B O 1
ATOM 5710 N N . VAL B 1 324 ? -8.781 0.695 3.18 1 98 324 VAL B N 1
ATOM 5711 C CA . VAL B 1 324 ? -8.445 1.581 2.07 1 98 324 VAL B CA 1
ATOM 5712 C C . VAL B 1 324 ? -7.633 2.77 2.588 1 98 324 VAL B C 1
ATOM 5714 O O . VAL B 1 324 ? -6.688 3.219 1.935 1 98 324 VAL B O 1
ATOM 5717 N N . GLU B 1 325 ? -7.988 3.297 3.725 1 98.5 325 GLU B N 1
ATOM 5718 C CA . GLU B 1 325 ? -7.219 4.34 4.398 1 98.5 325 GLU B CA 1
ATOM 5719 C C . GLU B 1 325 ? -5.871 3.807 4.879 1 98.5 325 GLU B C 1
ATOM 5721 O O . GLU B 1 325 ? -4.84 4.453 4.688 1 98.5 325 GLU B O 1
ATOM 5726 N N . ALA B 1 326 ? -5.906 2.668 5.477 1 98.12 326 ALA B N 1
ATOM 5727 C CA . ALA B 1 326 ? -4.691 2.068 6.023 1 98.12 326 ALA B CA 1
ATOM 5728 C C . ALA B 1 326 ? -3.68 1.779 4.922 1 98.12 326 ALA B C 1
ATOM 5730 O O . ALA B 1 326 ? -2.48 2.016 5.094 1 98.12 326 ALA B O 1
ATOM 5731 N N . GLU B 1 327 ? -4.215 1.255 3.891 1 98.5 327 GLU B N 1
ATOM 5732 C CA . GLU B 1 327 ? -3.344 0.951 2.76 1 98.5 327 GLU B CA 1
ATOM 5733 C C . GLU B 1 327 ? -2.652 2.209 2.242 1 98.5 327 GLU B C 1
ATOM 5735 O O . GLU B 1 327 ? -1.442 2.207 2.006 1 98.5 327 GLU B O 1
ATOM 5740 N N . ALA B 1 328 ? -3.395 3.244 2.02 1 98.81 328 ALA B N 1
ATOM 5741 C CA . ALA B 1 328 ? -2.824 4.488 1.512 1 98.81 328 ALA B CA 1
ATOM 5742 C C . ALA B 1 328 ? -1.838 5.09 2.512 1 98.81 328 ALA B C 1
ATOM 5744 O O . ALA B 1 328 ? -0.802 5.633 2.119 1 98.81 328 ALA B O 1
ATOM 5745 N N . THR B 1 329 ? -2.178 5.023 3.77 1 98.56 329 THR B N 1
ATOM 5746 C CA . THR B 1 329 ? -1.27 5.484 4.812 1 98.56 329 THR B CA 1
ATOM 5747 C C . THR B 1 329 ? 0.051 4.723 4.758 1 98.56 329 THR B C 1
ATOM 5749 O O . THR B 1 329 ? 1.125 5.324 4.789 1 98.56 329 THR B O 1
ATOM 5752 N N . HIS B 1 330 ? -0.045 3.414 4.648 1 98.38 330 HIS B N 1
ATOM 5753 C CA . HIS B 1 330 ? 1.136 2.562 4.551 1 98.38 330 HIS B CA 1
ATOM 5754 C C . HIS B 1 330 ? 1.975 2.922 3.33 1 98.38 330 HIS B C 1
ATOM 5756 O O . HIS B 1 330 ? 3.195 3.064 3.43 1 98.38 330 HIS B O 1
ATOM 5762 N N . ARG B 1 331 ? 1.331 3.045 2.242 1 98.69 331 ARG B N 1
ATOM 5763 C CA . ARG B 1 331 ? 2.006 3.35 0.985 1 98.69 331 ARG B CA 1
ATOM 5764 C C . ARG B 1 331 ? 2.695 4.707 1.049 1 98.69 331 ARG B C 1
ATOM 5766 O O . ARG B 1 331 ? 3.852 4.844 0.641 1 98.69 331 ARG B O 1
ATOM 5773 N N . ALA B 1 332 ? 2.014 5.684 1.611 1 98.75 332 ALA B N 1
ATOM 5774 C CA . ALA B 1 332 ? 2.611 7.008 1.776 1 98.75 332 ALA B CA 1
ATOM 5775 C C . ALA B 1 332 ? 3.863 6.938 2.646 1 98.75 332 ALA B C 1
ATOM 5777 O O . ALA B 1 332 ? 4.875 7.57 2.336 1 98.75 332 ALA B O 1
ATOM 5778 N N . CYS B 1 333 ? 3.818 6.191 3.707 1 98.25 333 CYS B N 1
ATOM 5779 C CA . CYS B 1 333 ? 4.961 6.039 4.598 1 98.25 333 CYS B CA 1
ATOM 5780 C C . CYS B 1 333 ? 6.145 5.418 3.865 1 98.25 333 CYS B C 1
ATOM 5782 O O . CYS B 1 333 ? 7.285 5.859 4.035 1 98.25 333 CYS B O 1
ATOM 5784 N N . VAL B 1 334 ? 5.836 4.434 3.082 1 98.5 334 VAL B N 1
ATOM 5785 C CA . VAL B 1 334 ? 6.898 3.729 2.375 1 98.5 334 VAL B CA 1
ATOM 5786 C C . VAL B 1 334 ? 7.555 4.664 1.359 1 98.5 334 VAL B C 1
ATOM 5788 O O . VAL B 1 334 ? 8.781 4.707 1.248 1 98.5 334 VAL B O 1
ATOM 5791 N N . ILE B 1 335 ? 6.715 5.398 0.64 1 98.62 335 ILE B N 1
ATOM 5792 C CA . ILE B 1 335 ? 7.25 6.332 -0.346 1 98.62 335 ILE B CA 1
ATOM 5793 C C . ILE B 1 335 ? 8.109 7.383 0.353 1 98.62 335 ILE B C 1
ATOM 5795 O O . ILE B 1 335 ? 9.227 7.668 -0.08 1 98.62 335 ILE B O 1
ATOM 5799 N N . ALA B 1 336 ? 7.609 7.98 1.437 1 98.44 336 ALA B N 1
ATOM 5800 C CA . ALA B 1 336 ? 8.336 9.008 2.174 1 98.44 336 ALA B CA 1
ATOM 5801 C C . ALA B 1 336 ? 9.664 8.461 2.705 1 98.44 336 ALA B C 1
ATOM 5803 O O . ALA B 1 336 ? 10.68 9.156 2.672 1 98.44 336 ALA B O 1
ATOM 5804 N N . ASN B 1 337 ? 9.625 7.262 3.117 1 96.5 337 ASN B N 1
ATOM 5805 C CA . ASN B 1 337 ? 10.812 6.648 3.713 1 96.5 337 ASN B CA 1
ATOM 5806 C C . ASN B 1 337 ? 11.906 6.434 2.676 1 96.5 337 ASN B C 1
ATOM 5808 O O . ASN B 1 337 ? 13.094 6.402 3.02 1 96.5 337 ASN B O 1
ATOM 5812 N N . GLN B 1 338 ? 11.555 6.25 1.396 1 96.88 338 GLN B N 1
ATOM 5813 C CA . GLN B 1 338 ? 12.547 6.062 0.344 1 96.88 338 GLN B CA 1
ATOM 5814 C C . GLN B 1 338 ? 13.5 7.254 0.265 1 96.88 338 GLN B C 1
ATOM 5816 O O . GLN B 1 338 ? 14.648 7.105 -0.147 1 96.88 338 GLN B O 1
ATOM 5821 N N . VAL B 1 339 ? 13.016 8.438 0.714 1 96.69 339 VAL B N 1
ATOM 5822 C CA . VAL B 1 339 ? 13.805 9.648 0.56 1 96.69 339 VAL B CA 1
ATOM 5823 C C . VAL B 1 339 ? 14.016 10.305 1.922 1 96.69 339 VAL B C 1
ATOM 5825 O O . VAL B 1 339 ? 14.352 11.492 2.002 1 96.69 339 VAL B O 1
ATOM 5828 N N . SER B 1 340 ? 13.68 9.578 2.984 1 95.44 340 SER B N 1
ATOM 5829 C CA . SER B 1 340 ? 13.875 10.031 4.359 1 95.44 340 SER B CA 1
ATOM 5830 C C . SER B 1 340 ? 13.141 11.336 4.625 1 95.44 340 SER B C 1
ATOM 5832 O O . SER B 1 340 ? 13.68 12.242 5.262 1 95.44 340 SER B O 1
ATOM 5834 N N . CYS B 1 341 ? 12.008 11.484 4.043 1 97.06 341 CYS B N 1
ATOM 5835 C CA . CYS B 1 341 ? 11.172 12.664 4.254 1 97.06 341 CYS B CA 1
ATOM 5836 C C . CYS B 1 341 ? 10.219 12.453 5.43 1 97.06 341 CYS B C 1
ATOM 5838 O O . CYS B 1 341 ? 9.484 11.461 5.473 1 97.06 341 CYS B O 1
ATOM 5840 N N . PRO B 1 342 ? 10.227 13.398 6.414 1 95.81 342 PRO B N 1
ATOM 5841 C CA . PRO B 1 342 ? 9.18 13.32 7.434 1 95.81 342 PRO B CA 1
ATOM 5842 C C . PRO B 1 342 ? 7.77 13.445 6.852 1 95.81 342 PRO B C 1
ATOM 5844 O O . PRO B 1 342 ? 7.555 14.234 5.922 1 95.81 342 PRO B O 1
ATOM 5847 N N . LEU B 1 343 ? 6.902 12.641 7.41 1 97.69 343 LEU B N 1
ATOM 5848 C CA . LEU B 1 343 ? 5.555 12.594 6.859 1 97.69 343 LEU B CA 1
ATOM 5849 C C . LEU B 1 343 ? 4.512 12.836 7.945 1 97.69 343 LEU B C 1
ATOM 5851 O O . LEU B 1 343 ? 4.621 12.289 9.047 1 97.69 343 LEU B O 1
ATOM 5855 N N . TYR B 1 344 ? 3.607 13.773 7.645 1 96.81 344 TYR B N 1
ATOM 5856 C CA . TYR B 1 344 ? 2.457 14.062 8.492 1 96.81 344 TYR B CA 1
ATOM 5857 C C . TYR B 1 344 ? 1.157 13.656 7.805 1 96.81 344 TYR B C 1
ATOM 5859 O O . TYR B 1 344 ? 0.742 14.289 6.824 1 96.81 344 TYR B O 1
ATOM 5867 N N . VAL B 1 345 ? 0.554 12.562 8.352 1 97.5 345 VAL B N 1
ATOM 5868 C CA . VAL B 1 345 ? -0.691 12.078 7.762 1 97.5 345 VAL B CA 1
ATOM 5869 C C . VAL B 1 345 ? -1.875 12.828 8.375 1 97.5 345 VAL B C 1
ATOM 5871 O O . VAL B 1 345 ? -2.141 12.703 9.57 1 97.5 345 VAL B O 1
ATOM 5874 N N . VAL B 1 346 ? -2.541 13.602 7.551 1 94.62 346 VAL B N 1
ATOM 5875 C CA . VAL B 1 346 ? -3.633 14.469 7.98 1 94.62 346 VAL B CA 1
ATOM 5876 C C . VAL B 1 346 ? -4.895 14.141 7.184 1 94.62 346 VAL B C 1
ATOM 5878 O O . VAL B 1 346 ? -5.066 14.617 6.059 1 94.62 346 VAL B O 1
ATOM 5881 N N . HIS B 1 347 ? -5.621 13.266 7.746 1 92 347 HIS B N 1
ATOM 5882 C CA . HIS B 1 347 ? -5.867 12.906 9.141 1 92 347 HIS B CA 1
ATOM 5883 C C . HIS B 1 347 ? -6.137 11.414 9.281 1 92 347 HIS B C 1
ATOM 5885 O O . HIS B 1 347 ? -6.348 10.719 8.281 1 92 347 HIS B O 1
ATOM 5891 N N . ILE B 1 348 ? -6.066 10.961 10.453 1 95.81 348 ILE B N 1
ATOM 5892 C CA . ILE B 1 348 ? -6.273 9.562 10.828 1 95.81 348 ILE B CA 1
ATOM 5893 C C . ILE B 1 348 ? -7.684 9.383 11.383 1 95.81 348 ILE B C 1
ATOM 5895 O O . ILE B 1 348 ? -8.055 10 12.375 1 95.81 348 ILE B O 1
ATOM 5899 N N . MET B 1 349 ? -8.414 8.453 10.758 1 96.81 349 MET B N 1
ATOM 5900 C CA . MET B 1 349 ? -9.812 8.305 11.133 1 96.81 349 MET B CA 1
ATOM 5901 C C . MET B 1 349 ? -10.109 6.867 11.562 1 96.81 349 MET B C 1
ATOM 5903 O O . MET B 1 349 ? -11.227 6.562 12 1 96.81 349 MET B O 1
ATOM 5907 N N . SER B 1 350 ? -9.086 5.945 11.5 1 97.06 350 SER B N 1
ATOM 5908 C CA . SER B 1 350 ? -9.359 4.535 11.727 1 97.06 350 SER B CA 1
ATOM 5909 C C . SER B 1 350 ? -8.297 3.9 12.617 1 97.06 350 SER B C 1
ATOM 5911 O O . SER B 1 350 ? -7.176 4.406 12.711 1 97.06 350 SER B O 1
ATOM 5913 N N . LYS B 1 351 ? -8.695 2.781 13.211 1 96.62 351 LYS B N 1
ATOM 5914 C CA . LYS B 1 351 ? -7.754 2.006 14.016 1 96.62 351 LYS B CA 1
ATOM 5915 C C . LYS B 1 351 ? -6.605 1.472 13.164 1 96.62 351 LYS B C 1
ATOM 5917 O O . LYS B 1 351 ? -5.441 1.545 13.562 1 96.62 351 LYS B O 1
ATOM 5922 N N . MET B 1 352 ? -6.934 1.001 12 1 96.38 352 MET B N 1
ATOM 5923 C CA . MET B 1 352 ? -5.934 0.378 11.133 1 96.38 352 MET B CA 1
ATOM 5924 C C . MET B 1 352 ? -4.887 1.396 10.688 1 96.38 352 MET B C 1
ATOM 5926 O O . MET B 1 352 ? -3.695 1.089 10.641 1 96.38 352 MET B O 1
ATOM 5930 N N . ALA B 1 353 ? -5.371 2.584 10.344 1 97.38 353 ALA B N 1
ATOM 5931 C CA . ALA B 1 353 ? -4.43 3.629 9.945 1 97.38 353 ALA B CA 1
ATOM 5932 C C . ALA B 1 353 ? -3.531 4.031 11.109 1 97.38 353 ALA B C 1
ATOM 5934 O O . ALA B 1 353 ? -2.334 4.262 10.93 1 97.38 353 ALA B O 1
ATOM 5935 N N . ALA B 1 354 ? -4.098 4.133 12.266 1 96.56 354 ALA B N 1
ATOM 5936 C CA . ALA B 1 354 ? -3.312 4.43 13.453 1 96.56 354 ALA B CA 1
ATOM 5937 C C . ALA B 1 354 ? -2.254 3.359 13.703 1 96.56 354 ALA B C 1
ATOM 5939 O O . ALA B 1 354 ? -1.107 3.674 14.031 1 96.56 354 ALA B O 1
ATOM 5940 N N . ASP B 1 355 ? -2.643 2.123 13.5 1 95.25 355 ASP B N 1
ATOM 5941 C CA . ASP B 1 355 ? -1.719 1.008 13.672 1 95.25 355 ASP B CA 1
ATOM 5942 C C . ASP B 1 355 ? -0.553 1.101 12.688 1 95.25 355 ASP B C 1
ATOM 5944 O O . ASP B 1 355 ? 0.583 0.767 13.031 1 95.25 355 ASP B O 1
ATOM 5948 N N . VAL B 1 356 ? -0.859 1.511 11.523 1 96.56 356 VAL B N 1
ATOM 5949 C CA . VAL B 1 356 ? 0.179 1.647 10.508 1 96.56 356 VAL B CA 1
ATOM 5950 C C . VAL B 1 356 ? 1.205 2.688 10.953 1 96.56 356 VAL B C 1
ATOM 5952 O O . VAL B 1 356 ? 2.412 2.455 10.867 1 96.56 356 VAL B O 1
ATOM 5955 N N . ILE B 1 357 ? 0.726 3.828 11.43 1 96.44 357 ILE B N 1
ATOM 5956 C CA . ILE B 1 357 ? 1.62 4.887 11.883 1 96.44 357 ILE B CA 1
ATOM 5957 C C . ILE B 1 357 ? 2.5 4.371 13.016 1 96.44 357 ILE B C 1
ATOM 5959 O O . ILE B 1 357 ? 3.717 4.566 13.008 1 96.44 357 ILE B O 1
ATOM 5963 N N . ALA B 1 358 ? 1.873 3.742 13.938 1 93.44 358 ALA B N 1
ATOM 5964 C CA . ALA B 1 358 ? 2.609 3.203 15.078 1 93.44 358 ALA B CA 1
ATOM 5965 C C . ALA B 1 358 ? 3.678 2.213 14.625 1 93.44 358 ALA B C 1
ATOM 5967 O O . ALA B 1 358 ? 4.812 2.254 15.102 1 93.44 358 ALA B O 1
ATOM 5968 N N . LEU B 1 359 ? 3.285 1.357 13.727 1 93 359 LEU B N 1
ATOM 5969 C CA . LEU B 1 359 ? 4.207 0.35 13.211 1 93 359 LEU B CA 1
ATOM 5970 C C . LEU B 1 359 ? 5.391 1.006 12.508 1 93 359 LEU B C 1
ATOM 5972 O O . LEU B 1 359 ? 6.543 0.635 12.742 1 93 359 LEU B O 1
ATOM 5976 N N . LYS B 1 360 ? 5.105 1.919 11.641 1 94.88 360 LYS B N 1
ATOM 5977 C CA . LYS B 1 360 ? 6.164 2.561 10.867 1 94.88 360 LYS B CA 1
ATOM 5978 C C . LYS B 1 360 ? 7.094 3.363 11.766 1 94.88 360 LYS B C 1
ATOM 5980 O O . LYS B 1 360 ? 8.312 3.387 11.555 1 94.88 360 LYS B O 1
ATOM 5985 N N . ARG B 1 361 ? 6.598 3.988 12.766 1 92.5 361 ARG B N 1
ATOM 5986 C CA . ARG B 1 361 ? 7.43 4.684 13.734 1 92.5 361 ARG B CA 1
ATOM 5987 C C . ARG B 1 361 ? 8.336 3.711 14.484 1 92.5 361 ARG B C 1
ATOM 5989 O O . ARG B 1 361 ? 9.523 3.988 14.688 1 92.5 361 ARG B O 1
ATOM 5996 N N . SER B 1 362 ? 7.797 2.604 14.844 1 89.69 362 SER B N 1
ATOM 5997 C CA . SER B 1 362 ? 8.586 1.594 15.547 1 89.69 362 SER B CA 1
ATOM 5998 C C . SER B 1 362 ? 9.711 1.061 14.664 1 89.69 362 SER B C 1
ATOM 6000 O O . SER B 1 362 ? 10.719 0.571 15.172 1 89.69 362 SER B O 1
ATOM 6002 N N . GLN B 1 363 ? 9.516 1.208 13.406 1 89.06 363 GLN B N 1
ATOM 6003 C CA . GLN B 1 363 ? 10.516 0.746 12.453 1 89.06 363 GLN B CA 1
ATOM 6004 C C . GLN B 1 363 ? 11.516 1.85 12.125 1 89.06 363 GLN B C 1
ATOM 6006 O O . GLN B 1 363 ? 12.375 1.682 11.258 1 89.06 363 GLN B O 1
ATOM 6011 N N . GLY B 1 364 ? 11.32 3.043 12.695 1 89.44 364 GLY B N 1
ATOM 6012 C CA . GLY B 1 364 ? 12.312 4.094 12.57 1 89.44 364 GLY B CA 1
ATOM 6013 C C . GLY B 1 364 ? 11.891 5.211 11.633 1 89.44 364 GLY B C 1
ATOM 6014 O O . GLY B 1 364 ? 12.617 6.188 11.461 1 89.44 364 GLY B O 1
ATOM 6015 N N . ALA B 1 365 ? 10.719 5.059 11.086 1 91.81 365 ALA B N 1
ATOM 6016 C CA . ALA B 1 365 ? 10.242 6.117 10.203 1 91.81 365 ALA B CA 1
ATOM 6017 C C . ALA B 1 365 ? 9.828 7.355 10.992 1 91.81 365 ALA B C 1
ATOM 6019 O O . ALA B 1 365 ? 9.344 7.242 12.125 1 91.81 365 ALA B O 1
ATOM 6020 N N . VAL B 1 366 ? 10.078 8.523 10.414 1 93.56 366 VAL B N 1
ATOM 6021 C CA . VAL B 1 366 ? 9.625 9.773 11.016 1 93.56 366 VAL B CA 1
ATOM 6022 C C . VAL B 1 366 ? 8.258 10.156 10.445 1 93.56 366 VAL B C 1
ATOM 6024 O O . VAL B 1 366 ? 8.172 10.922 9.484 1 93.56 366 VAL B O 1
ATOM 6027 N N . VAL B 1 367 ? 7.242 9.555 11.062 1 95.25 367 VAL B N 1
ATOM 6028 C CA . VAL B 1 367 ? 5.879 9.75 10.578 1 95.25 367 VAL B CA 1
ATOM 6029 C C . VAL B 1 367 ? 4.965 10.117 11.742 1 95.25 367 VAL B C 1
ATOM 6031 O O . VAL B 1 367 ? 5.156 9.633 12.867 1 95.25 367 VAL B O 1
ATOM 6034 N N . TYR B 1 368 ? 3.973 11 11.43 1 93.69 368 TYR B N 1
ATOM 6035 C CA . TYR B 1 368 ? 2.979 11.43 12.406 1 93.69 368 TYR B CA 1
ATOM 6036 C C . TYR B 1 368 ? 1.57 11.336 11.828 1 93.69 368 TYR B C 1
ATOM 6038 O O . TYR B 1 368 ? 1.388 11.375 10.609 1 93.69 368 TYR B O 1
ATOM 6046 N N . GLY B 1 369 ? 0.663 11.109 12.703 1 94.38 369 GLY B N 1
ATOM 6047 C CA . GLY B 1 369 ? -0.742 11.07 12.328 1 94.38 369 GLY B CA 1
ATOM 6048 C C . GLY B 1 369 ? -1.6 12.031 13.133 1 94.38 369 GLY B C 1
ATOM 6049 O O . GLY B 1 369 ? -1.361 12.234 14.328 1 94.38 369 GLY B O 1
ATOM 6050 N N . GLU B 1 370 ? -2.605 12.555 12.438 1 92.56 370 GLU B N 1
ATOM 6051 C CA . GLU B 1 370 ? -3.479 13.531 13.078 1 92.56 370 GLU B CA 1
ATOM 6052 C C . GLU B 1 370 ? -4.902 13 13.203 1 92.56 370 GLU B C 1
ATOM 6054 O O . GLU B 1 370 ? -5.68 13.047 12.25 1 92.56 370 GLU B O 1
ATOM 6059 N N . PRO B 1 371 ? -5.23 12.586 14.383 1 91 371 PRO B N 1
ATOM 6060 C CA . PRO B 1 371 ? -6.676 12.469 14.594 1 91 371 PRO B CA 1
ATOM 6061 C C . PRO B 1 371 ? -7.363 13.82 14.711 1 91 371 PRO B C 1
ATOM 6063 O O . PRO B 1 371 ? -6.77 14.781 15.211 1 91 371 PRO B O 1
ATOM 6066 N N . ILE B 1 372 ? -8.516 13.898 14.266 1 89.88 372 ILE B N 1
ATOM 6067 C CA . ILE B 1 372 ? -9.227 15.164 14.367 1 89.88 372 ILE B CA 1
ATOM 6068 C C . ILE B 1 372 ? -10.336 15.062 15.406 1 89.88 372 ILE B C 1
ATOM 6070 O O . ILE B 1 372 ? -10.672 13.961 15.859 1 89.88 372 ILE B O 1
ATOM 6074 N N . ALA B 1 373 ? -10.891 16.203 15.742 1 88.12 373 ALA B N 1
ATOM 6075 C CA . ALA B 1 373 ? -11.922 16.266 16.781 1 88.12 373 ALA B CA 1
ATOM 6076 C C . ALA B 1 373 ? -13.102 15.359 16.422 1 88.12 373 ALA B C 1
ATOM 6078 O O . ALA B 1 373 ? -13.656 14.688 17.297 1 88.12 373 ALA B O 1
ATOM 6079 N N . ALA B 1 374 ? -13.43 15.32 15.211 1 90.56 374 ALA B N 1
ATOM 6080 C CA . ALA B 1 374 ? -14.57 14.516 14.781 1 90.56 374 ALA B CA 1
ATOM 6081 C C . ALA B 1 374 ? -14.328 13.031 15.031 1 90.56 374 ALA B C 1
ATOM 6083 O O . ALA B 1 374 ? -15.227 12.32 15.477 1 90.56 374 ALA B O 1
ATOM 6084 N N . SER B 1 375 ? -13.164 12.586 14.727 1 92.12 375 SER B N 1
ATOM 6085 C CA . SER B 1 375 ? -12.859 11.172 14.883 1 92.12 375 SER B CA 1
ATOM 6086 C C . SER B 1 375 ? -12.711 10.789 16.359 1 92.12 375 SER B C 1
ATOM 6088 O O . SER B 1 375 ? -12.812 9.617 16.719 1 92.12 375 SER B O 1
ATOM 6090 N N . LEU B 1 376 ? -12.477 11.797 17.172 1 91.94 376 LEU B N 1
ATOM 6091 C CA . LEU B 1 376 ? -12.328 11.562 18.609 1 91.94 376 LEU B CA 1
ATOM 6092 C C . LEU B 1 376 ? -13.672 11.648 19.328 1 91.94 376 LEU B C 1
ATOM 6094 O O . LEU B 1 376 ? -13.852 11.047 20.391 1 91.94 376 LEU B O 1
ATOM 6098 N N . GLY B 1 377 ? -14.617 12.367 18.719 1 93.19 377 GLY B N 1
ATOM 6099 C CA . GLY B 1 377 ? -15.844 12.672 19.438 1 93.19 377 GLY B CA 1
ATOM 6100 C C . GLY B 1 377 ? -17.078 12.031 18.812 1 93.19 377 GLY B C 1
ATOM 6101 O O . GLY B 1 377 ? -18.172 12.117 19.359 1 93.19 377 GLY B O 1
ATOM 6102 N N . SER B 1 378 ? -16.875 11.484 17.625 1 95.12 378 SER B N 1
ATOM 6103 C CA . SER B 1 378 ? -18.016 10.891 16.922 1 95.12 378 SER B CA 1
ATOM 6104 C C . SER B 1 378 ? -17.594 9.625 16.172 1 95.12 378 SER B C 1
ATOM 6106 O O . SER B 1 378 ? -16.422 9.258 16.172 1 95.12 378 SER B O 1
ATOM 6108 N N . ASP B 1 379 ? -18.656 8.906 15.719 1 95.5 379 ASP B N 1
ATOM 6109 C CA . ASP B 1 379 ? -18.344 7.684 14.992 1 95.5 379 ASP B CA 1
ATOM 6110 C C . ASP B 1 379 ? -19.297 7.488 13.812 1 95.5 379 ASP B C 1
ATOM 6112 O O . ASP B 1 379 ? -20.203 8.305 13.586 1 95.5 379 ASP B O 1
ATOM 6116 N N . GLY B 1 380 ? -19.094 6.371 13.07 1 96.06 380 GLY B N 1
ATOM 6117 C CA . GLY B 1 380 ? -19.75 6.176 11.789 1 96.06 380 GLY B CA 1
ATOM 6118 C C . GLY B 1 380 ? -21.156 5.625 11.93 1 96.06 380 GLY B C 1
ATOM 6119 O O . GLY B 1 380 ? -21.875 5.469 10.938 1 96.06 380 GLY B O 1
ATOM 6120 N N . THR B 1 381 ? -21.625 5.355 13.133 1 96.06 381 THR B N 1
ATOM 6121 C CA . THR B 1 381 ? -23 4.938 13.312 1 96.06 381 THR B CA 1
ATOM 6122 C C . THR B 1 381 ? -23.969 6.051 12.906 1 96.06 381 THR B C 1
ATOM 6124 O O . THR B 1 381 ? -25.125 5.785 12.562 1 96.06 381 THR B O 1
ATOM 6127 N N . ASN B 1 382 ? -23.453 7.238 12.875 1 95.69 382 ASN B N 1
ATOM 6128 C CA . ASN B 1 382 ? -24.266 8.406 12.555 1 95.69 382 ASN B CA 1
ATOM 6129 C C . ASN B 1 382 ? -24.672 8.43 11.086 1 95.69 382 ASN B C 1
ATOM 6131 O O . ASN B 1 382 ? -25.609 9.133 10.703 1 95.69 382 ASN B O 1
ATOM 6135 N N . TYR B 1 383 ? -24.016 7.637 10.266 1 94.56 383 TYR B N 1
ATOM 6136 C CA . TYR B 1 383 ? -24.344 7.602 8.844 1 94.56 383 TYR B CA 1
ATOM 6137 C C . TYR B 1 383 ? -25.703 6.938 8.609 1 94.56 383 TYR B C 1
ATOM 6139 O O . TYR B 1 383 ? -26.312 7.125 7.555 1 94.56 383 TYR B O 1
ATOM 6147 N N . HIS B 1 384 ? -26.141 6.207 9.602 1 93.19 384 HIS B N 1
ATOM 6148 C CA . HIS B 1 384 ? -27.391 5.473 9.461 1 93.19 384 HIS B CA 1
ATOM 6149 C C . HIS B 1 384 ? -28.516 6.141 10.258 1 93.19 384 HIS B C 1
ATOM 6151 O O . HIS B 1 384 ? -29.562 5.531 10.5 1 93.19 384 HIS B O 1
ATOM 6157 N N . HIS B 1 385 ? -28.219 7.355 10.641 1 93.62 385 HIS B N 1
ATOM 6158 C CA . HIS B 1 385 ? -29.25 8.094 11.352 1 93.62 385 HIS B CA 1
ATOM 6159 C C . HIS B 1 385 ? -30.484 8.289 10.477 1 93.62 385 HIS B C 1
ATOM 6161 O O . HIS B 1 385 ? -30.359 8.523 9.273 1 93.62 385 HIS B O 1
ATOM 6167 N N . THR B 1 386 ? -31.656 8.281 11.078 1 93.69 386 THR B N 1
ATOM 6168 C CA . THR B 1 386 ? -32.906 8.375 10.352 1 93.69 386 THR B CA 1
ATOM 6169 C C . THR B 1 386 ? -33.094 9.766 9.734 1 93.69 386 THR B C 1
ATOM 6171 O O . THR B 1 386 ? -33.719 9.914 8.68 1 93.69 386 THR B O 1
ATOM 6174 N N . CYS B 1 387 ? -32.5 10.742 10.383 1 94.25 387 CYS B N 1
ATOM 6175 C CA . CYS B 1 387 ? -32.531 12.094 9.836 1 94.25 387 CYS B CA 1
ATOM 6176 C C . CYS B 1 387 ? -31.391 12.281 8.82 1 94.25 387 CYS B C 1
ATOM 6178 O O . CYS B 1 387 ? -30.219 12.25 9.18 1 94.25 387 CYS B O 1
ATOM 6180 N N . TRP B 1 388 ? -31.766 12.562 7.582 1 92.81 388 TRP B N 1
ATOM 6181 C CA . TRP B 1 388 ? -30.797 12.688 6.492 1 92.81 388 TRP B CA 1
ATOM 6182 C C . TRP B 1 388 ? -29.828 13.828 6.762 1 92.81 388 TRP B C 1
ATOM 6184 O O . TRP B 1 388 ? -28.625 13.695 6.504 1 92.81 388 TRP B O 1
ATOM 6194 N N . ARG B 1 389 ? -30.312 14.867 7.219 1 92.5 389 ARG B N 1
ATOM 6195 C CA . ARG B 1 389 ? -29.469 16.031 7.48 1 92.5 389 ARG B CA 1
ATOM 6196 C C . ARG B 1 389 ? -28.422 15.711 8.547 1 92.5 389 ARG B C 1
ATOM 6198 O O . ARG B 1 389 ? -27.266 16.141 8.445 1 92.5 389 ARG B O 1
ATOM 6205 N N . HIS B 1 390 ? -28.875 15.016 9.5 1 93.38 390 HIS B N 1
ATOM 6206 C CA . HIS B 1 390 ? -27.953 14.594 10.547 1 93.38 390 HIS B CA 1
ATOM 6207 C C . HIS B 1 390 ? -26.859 13.68 9.984 1 93.38 390 HIS B C 1
ATOM 6209 O O . HIS B 1 390 ? -25.672 13.891 10.258 1 93.38 390 HIS B O 1
ATOM 6215 N N . ALA B 1 391 ? -27.297 12.758 9.203 1 93.44 391 ALA B N 1
ATOM 6216 C CA . ALA B 1 391 ? -26.359 11.82 8.602 1 93.44 391 ALA B CA 1
ATOM 6217 C C . ALA B 1 391 ? -25.391 12.539 7.672 1 93.44 391 ALA B C 1
ATOM 6219 O O . ALA B 1 391 ? -24.172 12.312 7.723 1 93.44 391 ALA B O 1
ATOM 6220 N N . ALA B 1 392 ? -25.891 13.461 6.934 1 93.38 392 ALA B N 1
ATOM 6221 C CA . ALA B 1 392 ? -25.094 14.211 5.957 1 93.38 392 ALA B CA 1
ATOM 6222 C C . ALA B 1 392 ? -24.078 15.109 6.648 1 93.38 392 ALA B C 1
ATOM 6224 O O . ALA B 1 392 ? -22.969 15.32 6.129 1 93.38 392 ALA B O 1
ATOM 6225 N N . SER B 1 393 ? -24.391 15.555 7.805 1 92.06 393 SER B N 1
ATOM 6226 C CA . SER B 1 393 ? -23.516 16.469 8.531 1 92.06 393 SER B CA 1
ATOM 6227 C C . SER B 1 393 ? -22.312 15.734 9.109 1 92.06 393 SER B C 1
ATOM 6229 O O . SER B 1 393 ? -21.344 16.359 9.547 1 92.06 393 SER B O 1
ATOM 6231 N N . HIS B 1 394 ? -22.328 14.391 9.023 1 93.5 394 HIS B N 1
ATOM 6232 C CA . HIS B 1 394 ? -21.219 13.609 9.578 1 93.5 394 HIS B CA 1
ATOM 6233 C C . HIS B 1 394 ? -20.281 13.117 8.484 1 93.5 394 HIS B C 1
ATOM 6235 O O . HIS B 1 394 ? -19.312 12.422 8.758 1 93.5 394 HIS B O 1
ATOM 6241 N N . VAL B 1 395 ? -20.594 13.516 7.262 1 93.12 395 VAL B N 1
ATOM 6242 C CA . VAL B 1 395 ? -19.797 13.055 6.137 1 93.12 395 VAL B CA 1
ATOM 6243 C C . VAL B 1 395 ? -18.438 13.758 6.148 1 93.12 395 VAL B C 1
ATOM 6245 O O . VAL B 1 395 ? -18.375 14.984 6.152 1 93.12 395 VAL B O 1
ATOM 6248 N N . LEU B 1 396 ? -17.406 12.922 6.273 1 92.81 396 LEU B N 1
ATOM 6249 C CA . LEU B 1 396 ? -16 13.344 6.242 1 92.81 396 LEU B CA 1
ATOM 6250 C C . LEU B 1 396 ? -15.172 12.406 5.375 1 92.81 396 LEU B C 1
ATOM 6252 O O . LEU B 1 396 ? -15.602 11.297 5.066 1 92.81 396 LEU B O 1
ATOM 6256 N N . SER B 1 397 ? -14.016 12.875 4.988 1 93.44 397 SER B N 1
ATOM 6257 C CA . SER B 1 397 ? -13.031 12.047 4.289 1 93.44 397 SER B CA 1
ATOM 6258 C C . SER B 1 397 ? -11.664 12.133 4.957 1 93.44 397 SER B C 1
ATOM 6260 O O . SER B 1 397 ? -11.102 13.219 5.09 1 93.44 397 SER B O 1
ATOM 6262 N N . PRO B 1 398 ? -11.125 11.062 5.316 1 96.44 398 PRO B N 1
ATOM 6263 C CA . PRO B 1 398 ? -11.742 9.742 5.465 1 96.44 398 PRO B CA 1
ATOM 6264 C C . PRO B 1 398 ? -12.945 9.75 6.41 1 96.44 398 PRO B C 1
ATOM 6266 O O . PRO B 1 398 ? -13.07 10.648 7.242 1 96.44 398 PRO B O 1
ATOM 6269 N N . PRO B 1 399 ? -13.797 8.781 6.223 1 97.31 399 PRO B N 1
ATOM 6270 C CA . PRO B 1 399 ? -15.047 8.844 6.984 1 97.31 399 PRO B CA 1
ATOM 6271 C C . PRO B 1 399 ? -14.875 8.422 8.438 1 97.31 399 PRO B C 1
ATOM 6273 O O . PRO B 1 399 ? -13.859 7.816 8.797 1 97.31 399 PRO B O 1
ATOM 6276 N N . LEU B 1 400 ? -15.867 8.875 9.242 1 97.06 400 LEU B N 1
ATOM 6277 C CA . LEU B 1 400 ? -16.016 8.273 10.562 1 97.06 400 LEU B CA 1
ATOM 6278 C C . LEU B 1 400 ? -16.234 6.766 10.445 1 97.06 400 LEU B C 1
ATOM 6280 O O . LEU B 1 400 ? -16.844 6.297 9.484 1 97.06 400 LEU B O 1
ATOM 6284 N N . ARG B 1 401 ? -15.797 6.066 11.414 1 97.81 401 ARG B N 1
ATOM 6285 C CA . ARG B 1 401 ? -15.852 4.609 11.32 1 97.81 401 ARG B CA 1
ATOM 6286 C C . ARG B 1 401 ? -17.016 4.051 12.125 1 97.81 401 ARG B C 1
ATOM 6288 O O . ARG B 1 401 ? -17.312 4.543 13.211 1 97.81 401 ARG B O 1
ATOM 6295 N N . PRO B 1 402 ? -17.578 2.924 11.633 1 95.81 402 PRO B N 1
ATOM 6296 C CA . PRO B 1 402 ? -18.781 2.383 12.281 1 95.81 402 PRO B CA 1
ATOM 6297 C C . PRO B 1 402 ? -18.484 1.726 13.625 1 95.81 402 PRO B C 1
ATOM 6299 O O . PRO B 1 402 ? -19.375 1.618 14.477 1 95.81 402 PRO B O 1
ATOM 6302 N N . ASP B 1 403 ? -17.297 1.258 13.844 1 96.44 403 ASP B N 1
ATOM 6303 C CA . ASP B 1 403 ? -16.922 0.725 15.148 1 96.44 403 ASP B CA 1
ATOM 6304 C C . ASP B 1 403 ? -16.922 1.82 16.203 1 96.44 403 ASP B C 1
ATOM 6306 O O . ASP B 1 403 ? -16.062 2.707 16.203 1 96.44 403 ASP B O 1
ATOM 6310 N N . PRO B 1 404 ? -17.812 1.752 17.125 1 95.94 404 PRO B N 1
ATOM 6311 C CA . PRO B 1 404 ? -17.953 2.824 18.109 1 95.94 404 PRO B CA 1
ATOM 6312 C C . PRO B 1 404 ? -16.766 2.906 19.062 1 95.94 404 PRO B C 1
ATOM 6314 O O . PRO B 1 404 ? -16.656 3.867 19.828 1 95.94 404 PRO B O 1
ATOM 6317 N N . GLU B 1 405 ? -15.891 1.953 19.016 1 96.88 405 GLU B N 1
ATOM 6318 C CA . GLU B 1 405 ? -14.719 1.971 19.891 1 96.88 405 GLU B CA 1
ATOM 6319 C C . GLU B 1 405 ? -13.562 2.73 19.25 1 96.88 405 GLU B C 1
ATOM 6321 O O . GLU B 1 405 ? -12.539 2.979 19.891 1 96.88 405 GLU B O 1
ATOM 6326 N N . THR B 1 406 ? -13.742 3.137 18 1 97.06 406 THR B N 1
ATOM 6327 C CA . THR B 1 406 ? -12.656 3.764 17.266 1 97.06 406 THR B CA 1
ATOM 6328 C C . THR B 1 406 ? -12.227 5.07 17.922 1 97.06 406 THR B C 1
ATOM 6330 O O . THR B 1 406 ? -11.031 5.316 18.109 1 97.06 406 THR B O 1
ATOM 6333 N N . PRO B 1 407 ? -13.156 5.922 18.375 1 95.62 407 PRO B N 1
ATOM 6334 C CA . PRO B 1 407 ? -12.734 7.168 19.016 1 95.62 407 PRO B CA 1
ATOM 6335 C C . PRO B 1 407 ? -11.867 6.93 20.266 1 95.62 407 PRO B C 1
ATOM 6337 O O . PRO B 1 407 ? -10.82 7.559 20.406 1 95.62 407 PRO B O 1
ATOM 6340 N N . ASP B 1 408 ? -12.266 5.988 21.031 1 94.88 408 ASP B N 1
ATOM 6341 C CA . ASP B 1 408 ? -11.492 5.672 22.234 1 94.88 408 ASP B CA 1
ATOM 6342 C C . ASP B 1 408 ? -10.117 5.133 21.875 1 94.88 408 ASP B C 1
ATOM 6344 O O . ASP B 1 408 ? -9.125 5.465 22.516 1 94.88 408 ASP B O 1
ATOM 6348 N N . TYR B 1 409 ? -10.156 4.332 20.906 1 95.62 409 TYR B N 1
ATOM 6349 C CA . TYR B 1 409 ? -8.883 3.777 20.453 1 95.62 409 TYR B CA 1
ATOM 6350 C C . TYR B 1 409 ? -7.945 4.883 19.984 1 95.62 409 TYR B C 1
ATOM 6352 O O . TYR B 1 409 ? -6.758 4.883 20.328 1 95.62 409 TYR B O 1
ATOM 6360 N N . LEU B 1 410 ? -8.438 5.832 19.234 1 94.5 410 LEU B N 1
ATOM 6361 C CA . LEU B 1 410 ? -7.629 6.922 18.719 1 94.5 410 LEU B CA 1
ATOM 6362 C C . LEU B 1 410 ? -7.129 7.824 19.844 1 94.5 410 LEU B C 1
ATOM 6364 O O . LEU B 1 410 ? -6.004 8.32 19.781 1 94.5 410 LEU B O 1
ATOM 6368 N N . VAL B 1 411 ? -7.953 8.039 20.812 1 92.31 411 VAL B N 1
ATOM 6369 C CA . VAL B 1 411 ? -7.535 8.82 21.984 1 92.31 411 VAL B CA 1
ATOM 6370 C C . VAL B 1 411 ? -6.352 8.141 22.656 1 92.31 411 VAL B C 1
ATOM 6372 O O . VAL B 1 411 ? -5.367 8.797 23.016 1 92.31 411 VAL B O 1
ATOM 6375 N N . GLN B 1 412 ? -6.445 6.832 22.719 1 90.12 412 GLN B N 1
ATOM 6376 C CA . GLN B 1 412 ? -5.367 6.066 23.344 1 90.12 412 GLN B CA 1
ATOM 6377 C C . GLN B 1 412 ? -4.09 6.141 22.516 1 90.12 412 GLN B C 1
ATOM 6379 O O . GLN B 1 412 ? -2.986 6.094 23.062 1 90.12 412 GLN B O 1
ATOM 6384 N N . MET B 1 413 ? -4.281 6.336 21.281 1 90.62 413 MET B N 1
ATOM 6385 C CA . MET B 1 413 ? -3.146 6.301 20.359 1 90.62 413 MET B CA 1
ATOM 6386 C C . MET B 1 413 ? -2.549 7.695 20.188 1 90.62 413 MET B C 1
ATOM 6388 O O . MET B 1 413 ? -1.518 7.852 19.531 1 90.62 413 MET B O 1
ATOM 6392 N N . LEU B 1 414 ? -3.098 8.68 20.766 1 85.81 414 LEU B N 1
ATOM 6393 C CA . LEU B 1 414 ? -2.67 10.062 20.547 1 85.81 414 LEU B CA 1
ATOM 6394 C C . LEU B 1 414 ? -1.186 10.219 20.859 1 85.81 414 LEU B C 1
ATOM 6396 O O . LEU B 1 414 ? -0.458 10.875 20.109 1 85.81 414 LEU B O 1
ATOM 6400 N N . ALA B 1 415 ? -0.754 9.625 21.891 1 77.44 415 ALA B N 1
ATOM 6401 C CA . ALA B 1 415 ? 0.646 9.758 22.281 1 77.44 415 ALA B CA 1
ATOM 6402 C C . ALA B 1 415 ? 1.568 9.109 21.266 1 77.44 415 ALA B C 1
ATOM 6404 O O . ALA B 1 415 ? 2.684 9.586 21.031 1 77.44 415 ALA B O 1
ATOM 6405 N N . GLU B 1 416 ? 1.076 8.07 20.672 1 76.88 416 GLU B N 1
ATOM 6406 C CA . GLU B 1 416 ? 1.871 7.344 19.688 1 76.88 416 GLU B CA 1
ATOM 6407 C C . GLU B 1 416 ? 1.838 8.031 18.328 1 76.88 416 GLU B C 1
ATOM 6409 O O . GLU B 1 416 ? 2.787 7.926 17.547 1 76.88 416 GLU B O 1
ATOM 6414 N N . LEU B 1 417 ? 0.794 8.625 18 1 76.12 417 LEU B N 1
ATOM 6415 C CA . LEU B 1 417 ? 0.577 9.188 16.672 1 76.12 417 LEU B CA 1
ATOM 6416 C C . LEU B 1 417 ? 1.249 10.555 16.547 1 76.12 417 LEU B C 1
ATOM 6418 O O . LEU B 1 417 ? 1.714 10.922 15.469 1 76.12 417 LEU B O 1
ATOM 6422 N N . THR B 1 418 ? 0.961 11.328 17.594 1 65.62 418 THR B N 1
ATOM 6423 C CA . THR B 1 418 ? 1.25 12.75 17.422 1 65.62 418 THR B CA 1
ATOM 6424 C C . THR B 1 418 ? 2.602 13.102 18.031 1 65.62 418 THR B C 1
ATOM 6426 O O . THR B 1 418 ? 3.135 12.352 18.844 1 65.62 418 THR B O 1
ATOM 6429 N N . ALA B 1 419 ? 3.141 13.875 17.203 1 55.38 419 ALA B N 1
ATOM 6430 C CA . ALA B 1 419 ? 4.188 14.602 17.906 1 55.38 419 ALA B CA 1
ATOM 6431 C C . ALA B 1 419 ? 3.615 15.344 19.125 1 55.38 419 ALA B C 1
ATOM 6433 O O . ALA B 1 419 ? 2.396 15.398 19.297 1 55.38 419 ALA B O 1
ATOM 6434 N N . HIS B 1 420 ? 4.395 15.914 19.969 1 44.75 420 HIS B N 1
ATOM 6435 C CA . HIS B 1 420 ? 3.994 16.766 21.078 1 44.75 420 HIS B CA 1
ATOM 6436 C C . HIS B 1 420 ? 2.918 17.766 20.641 1 44.75 420 HIS B C 1
ATOM 6438 O O . HIS B 1 420 ? 3.227 18.797 20.062 1 44.75 420 HIS B O 1
ATOM 6444 N N . PHE B 1 421 ? 1.786 17.141 20.156 1 43.94 421 PHE B N 1
ATOM 6445 C CA . PHE B 1 421 ? 0.72 18.078 19.797 1 43.94 421 PHE B CA 1
ATOM 6446 C C . PHE B 1 421 ? -0.104 18.438 21.031 1 43.94 421 PHE B C 1
ATOM 6448 O O . PHE B 1 421 ? -0.31 17.609 21.922 1 43.94 421 PHE B O 1
ATOM 6455 N N . THR B 1 422 ? -0.045 19.656 21.422 1 36.53 422 THR B N 1
ATOM 6456 C CA . THR B 1 422 ? -0.975 20.156 22.438 1 36.53 422 THR B CA 1
ATOM 6457 C C . THR B 1 422 ? -2.371 20.328 21.844 1 36.53 422 THR B C 1
ATOM 6459 O O . THR B 1 422 ? -2.555 21.078 20.891 1 36.53 422 THR B O 1
ATOM 6462 N N . TRP B 1 423 ? -3.213 19.344 21.859 1 34.41 423 TRP B N 1
ATOM 6463 C CA . TRP B 1 423 ? -4.598 19.469 21.438 1 34.41 423 TRP B CA 1
ATOM 6464 C C . TRP B 1 423 ? -5.395 20.344 22.391 1 34.41 423 TRP B C 1
ATOM 6466 O O . TRP B 1 423 ? -5.309 20.188 23.609 1 34.41 423 TRP B O 1
ATOM 6476 N N . CYS B 1 424 ? -5.605 21.562 22.078 1 29.48 424 CYS B N 1
ATOM 6477 C CA . CYS B 1 424 ? -6.453 22.438 22.891 1 29.48 424 CYS B CA 1
ATOM 6478 C C . CYS B 1 424 ? -7.926 22.109 22.688 1 29.48 424 CYS B C 1
ATOM 6480 O O . CYS B 1 424 ? -8.43 22.172 21.562 1 29.48 424 CYS B O 1
ATOM 6482 N N . GLU B 1 425 ? -8.5 21.219 23.328 1 28.5 425 GLU B N 1
ATOM 6483 C CA . GLU B 1 425 ? -9.953 21.062 23.453 1 28.5 425 GLU B CA 1
ATOM 6484 C C . GLU B 1 425 ? -10.625 22.406 23.703 1 28.5 425 GLU B C 1
ATOM 6486 O O . GLU B 1 425 ? -10.133 23.219 24.5 1 28.5 425 GLU B O 1
#